Protein AF-A0A093Z9A2-F1 (afdb_monomer_lite)

Foldseek 3Di:
DDLKAFLALLLFFAQWKDKKKFKFFFQDPVLVVVLVVLLLQLQVVLCVLVVVLLWWWAFPPQDPQFNGGIITDHDVQSPDSVRQEAEAECAPPADASVVCLVLVNKLVRFACVRQDPGFGPDFRAFNPDIGRQKHWYFYDYHRITMIMIMGRCSFFPLLLVLLSLLSSLCVSAVHDDDPVLSCQQRDHNNCLAPADDPPDDFDDDVVFFAPFCSPPDTADPPHDFDLWFKTKWKQALVLLVVLQVQLCPPAPPPDPHNGFDSVLSVLLVVQLLLLVLLVVPDDQQDKEKEKEKDQLQLQAPNGRDSSHRHRRIAIFIQMDGSVCSNPPGSNVSSSSVVVSNNVSHSSNSNSSSVCSVPNRRCSRGHSCRPPDLSGYAYEYEPQLRPQQCRQSHPSGGGGSHMDDHDGRADRRYKYFHYQHPLRMTMIIHIHHPSSVVSSVVPPSSVVRIPDDDDDPDDDDDDDDDDDDDDDDDDDDDDDDDDDDDDDPDDSDDFWAFFAADDPDDDDDGDGADGADDDDADADPCVDPPDQQLVCCQAFQKGKAQADFPCPPPVNPPPDPLDPVCCVVTVVVVVVVVCCVRHVFDDKAFAEKEWEDFDDPPPPDDLPPVCVCDLDPDPDPPDDDPQPDDLVPQQDSDHYYDGYPSSDHFFAFWKFQADPLLVLCCQQWRHDVSVVVCVVLCVLVLLQVLCVPPPDGSNDPVSQVSCLAPQQPVHHHFKKFKKKKKFFPFFAPAQFKKWKFDDPFQAQKDKAKGWDWDFGHVVSVTIDTGIMIGIHGYDDPDDRDDHGCRTPIHMYGNHRRGRSIMMMGISAMSCPRNNHSGTGGITIGRHHPDPSNPGTHTTIMMIMMMTTD

Sequence (852 aa):
MGLEKSLGPLGQITPAYTVVTLGFPIKSESQQPAAISTLEKAAGEIIQSYPWLAGQVIVEGFGDGSSGTYKVVGYEPHESASRFVHVKDCKDSCPTYADLVKARAPSSMLDGEILSPAYGFVNSYPRDVVKPVCIMQANLVNGGLLLTISTFHGVMDANGNDQFIRQFASLCRGEKLSEEYVRWGNADAETIVPPLKPGEEPLDMESIRYPSQLGAEEPTWPPPPSTGTWRTFRFPRASISALKAEASKLCSPDSDIKYVSSNDAISTFIWLRTAAARSTHLPKDSKTMLNRAVNGRQRLETPIHEGYMGHAVMCALVQVSLEEALNESLSAMTIKVRRGLSQIDDHAMRSFFHILQNEKDKTTINYGATLKVETDIMVTSWVAQKLYHAAFGDALGKPDFVRRPKLPDALSLAYMMPLTRDGDVDLVISLSDQDFEALRKDAKWEECTASRQILPLRHRCGGGRRRRLAEALPHNASIQEIRQQTIPTDRYPPRYFITRIQSRQSSKKPRLQRPQQNVFNRPDISSPGYNPANLLKSHGFSVLNHKSALFDPSNAHLNIDDQHLLEETYYPEIRALLTKTTGAKHIFITHSFVRKSRPRGINAPNWPNTGRRAGSTNRAGADFRGTVNNNDHSTNTPKHIPAGAGVGPARLPHVDFTPLSARQCIRSWRRDIEHQARESGVIGAEDGICADLPFKATSAEANSVIAERYNRDGMGPRYAAYSVWRPLRTVERDPLCVAPRREDTGELVYYPYDLRVPGHPELGGDFLREVALLGVQGEDAEAETEVDAGKLKWHYVSKQTREEVLVVKFFDSAALGGGEEAEAPWHGSPDIGDVCGEEGRESVEVRVIAFW

pLDDT: mean 81.8, std 20.82, range [22.3, 98.75]

Radius of gyration: 32.14 Å; chains: 1; bounding box: 88×74×93 Å

Secondary structure (DSSP, 8-state):
--S-EE-TGGGGG--SEEEEEEEEE--SGGGHHHHHHHHHHHHHHHHHH-GGGGSEEEEEEEETTEEEEEEEE--GGGSSGGGSEEEEE-TTTS--HHHHHHHT--GGGSBHHHH-SS-BTTSPPPTTS--BSEEEEEEEETTEEEEEEEEETTT--HHHHHHHHHHHHHHHTTPPPPHHHHHHHT--TTSSSPPPPTTPPPPP-GGGB----TTSPPPPSSPPPPS-EEEEEEE-HHHHHHHHHHHTTT--TTSS-----HHHHHHHHHHHHHHHHHTTTS-TT-EEEEEEEEEGGGTSSSPPPTT--S--EEEEEEEEEHHHHHHS-HHHHHHHHHHHHHT-SHHHHHHHHHHHHH-S-GGGB-TTTT--TTT-EEEEE-TT--GGG---HHHH-S-SEEE--BPSP-TTEEEEPPPPTTS-EEEEEEE-HHHHHHHHT-HHHHHHSB----------------------------------------S-------EE--SS---------PPP--------TTSTT--HHHHHHHHSEEEEE---GGG-GGGTTS-TT-HHHIIIIIHHHHHHHHHHHH--SEEEEEEEEEEPPPPTT--S----GGGTTTT----TT-----SS-TTTTSSSSPEEE-TTSS-----S-EES--HHHHHHHHHHS-HHHHHHHHHTTHHHHHHHHTTTSSS-TTSSTHHHHHHHHTTTTSPPSPEEEEEEEEESS---BS--EEE---S--TTEEEEEEEEEE---GGGTS-EEEEEEEEEE--SS--TTSPP--TT---EE-TT--TTEEEEEEEEEGGGTTT-SSPPPPEEE-------TT-PBP-EEEEEEEEE-

Structure (mmCIF, N/CA/C/O backbone):
data_AF-A0A093Z9A2-F1
#
_entry.id   AF-A0A093Z9A2-F1
#
loop_
_atom_site.group_PDB
_atom_site.id
_atom_site.type_symbol
_atom_site.label_atom_id
_atom_site.label_alt_id
_atom_site.label_comp_id
_atom_site.label_asym_id
_atom_site.label_entity_id
_atom_site.label_seq_id
_atom_site.pdbx_PDB_ins_code
_atom_site.Cartn_x
_atom_site.Cartn_y
_atom_site.Cartn_z
_atom_site.occupancy
_atom_site.B_iso_or_equiv
_atom_site.auth_seq_id
_atom_site.auth_comp_id
_atom_site.auth_asym_id
_atom_site.auth_atom_id
_atom_site.pdbx_PDB_model_num
ATOM 1 N N . MET A 1 1 ? 12.447 29.644 0.575 1.00 55.38 1 MET A N 1
ATOM 2 C CA . MET A 1 1 ? 12.635 28.622 -0.480 1.00 55.38 1 MET A CA 1
ATOM 3 C C . MET A 1 1 ? 12.228 29.256 -1.801 1.00 55.38 1 MET A C 1
ATOM 5 O O . MET A 1 1 ? 11.253 29.995 -1.791 1.00 55.38 1 MET A O 1
ATOM 9 N N . GLY A 1 2 ? 13.018 29.085 -2.864 1.00 68.50 2 GLY A N 1
ATOM 10 C CA . GLY A 1 2 ? 12.797 29.739 -4.163 1.00 68.50 2 GLY A CA 1
ATOM 11 C C . GLY A 1 2 ? 12.002 28.877 -5.149 1.00 68.50 2 GLY A C 1
ATOM 12 O O . GLY A 1 2 ? 11.693 27.725 -4.852 1.00 68.50 2 GLY A O 1
ATOM 13 N N . LEU A 1 3 ? 11.686 29.445 -6.318 1.00 79.50 3 LEU A N 1
ATOM 14 C CA . LEU A 1 3 ? 11.057 28.742 -7.451 1.00 79.50 3 LEU A CA 1
ATOM 15 C C . LEU A 1 3 ? 11.992 27.700 -8.089 1.00 79.50 3 LEU A C 1
ATOM 17 O O . LEU A 1 3 ? 11.531 26.779 -8.756 1.00 79.50 3 LEU A O 1
ATOM 21 N N . GLU A 1 4 ? 13.298 27.843 -7.878 1.00 87.81 4 GLU A N 1
ATOM 22 C CA . GLU A 1 4 ? 14.313 26.958 -8.436 1.00 87.81 4 GLU A CA 1
ATOM 23 C C . GLU A 1 4 ? 14.450 25.662 -7.632 1.00 87.81 4 GLU A C 1
ATOM 25 O O . GLU A 1 4 ? 14.463 25.661 -6.397 1.00 87.81 4 GLU A O 1
ATOM 30 N N . LYS A 1 5 ? 14.586 24.543 -8.346 1.00 90.75 5 LYS A N 1
ATOM 31 C CA . LYS A 1 5 ? 14.817 23.219 -7.762 1.00 90.75 5 LYS A CA 1
ATOM 32 C C . LYS A 1 5 ? 15.617 22.352 -8.729 1.00 90.75 5 LYS A C 1
ATOM 34 O O . LYS A 1 5 ? 15.240 22.214 -9.894 1.00 90.75 5 LYS A O 1
ATOM 39 N N . SER A 1 6 ? 16.687 21.723 -8.238 1.00 92.06 6 SER A N 1
ATOM 40 C CA . SER A 1 6 ? 17.330 20.639 -8.984 1.00 92.06 6 SER A CA 1
ATOM 41 C C . SER A 1 6 ? 16.447 19.388 -8.978 1.00 92.06 6 SER A C 1
ATOM 43 O O . SER A 1 6 ? 15.842 19.040 -7.959 1.00 92.06 6 SER A O 1
ATOM 45 N N . LEU A 1 7 ? 16.404 18.693 -10.114 1.00 93.88 7 LEU A N 1
ATOM 46 C CA . LEU A 1 7 ? 15.791 17.370 -10.234 1.00 93.88 7 LEU A CA 1
ATOM 47 C C . LEU A 1 7 ? 16.694 16.263 -9.653 1.00 93.88 7 LEU A C 1
ATOM 49 O O . LEU A 1 7 ? 16.241 15.130 -9.483 1.00 93.88 7 LEU A O 1
ATOM 53 N N . GLY A 1 8 ? 17.955 16.586 -9.339 1.00 94.44 8 GLY A N 1
ATOM 54 C CA . GLY A 1 8 ? 18.980 15.628 -8.937 1.00 94.44 8 GLY A CA 1
ATOM 55 C C . GLY A 1 8 ? 19.321 14.638 -10.055 1.00 94.44 8 GLY A C 1
ATOM 56 O O . GLY A 1 8 ? 18.711 14.683 -11.128 1.00 94.44 8 GLY A O 1
ATOM 57 N N . PRO A 1 9 ? 20.256 13.706 -9.821 1.00 95.81 9 PRO A N 1
ATOM 58 C CA . PRO A 1 9 ? 20.705 12.746 -10.829 1.00 95.81 9 PRO A CA 1
ATOM 59 C C . PRO A 1 9 ? 19.580 11.844 -11.352 1.00 95.81 9 PRO A C 1
ATOM 61 O O . PRO A 1 9 ? 19.433 11.670 -12.561 1.00 95.81 9 PRO A O 1
ATOM 64 N N . LEU A 1 10 ? 18.725 11.324 -10.461 1.00 94.81 10 LEU A N 1
ATOM 65 C CA . LEU A 1 10 ? 17.648 10.384 -10.817 1.00 94.81 10 LEU A CA 1
ATOM 66 C C . LEU A 1 10 ? 16.547 11.006 -11.685 1.00 94.81 10 LEU A C 1
ATOM 68 O O . LEU A 1 10 ? 15.865 10.282 -12.412 1.00 94.81 10 LEU A O 1
ATOM 72 N N . GLY A 1 11 ? 16.360 12.326 -11.612 1.00 94.31 11 GLY A N 1
ATOM 73 C CA . GLY A 1 11 ? 15.342 13.043 -12.377 1.00 94.31 11 GLY A CA 1
ATOM 74 C C . GLY A 1 11 ? 15.755 13.409 -13.806 1.00 94.31 11 GLY A C 1
ATOM 75 O O . GLY A 1 11 ? 14.927 13.909 -14.565 1.00 94.31 11 GLY A O 1
ATOM 76 N N . GLN A 1 12 ? 17.004 13.143 -14.207 1.00 94.44 12 GLN A N 1
ATOM 77 C CA . GLN A 1 12 ? 17.558 13.613 -15.486 1.00 94.44 12 GLN A CA 1
ATOM 78 C C . GLN A 1 12 ? 17.152 12.785 -16.715 1.00 94.44 12 GLN A C 1
ATOM 80 O O . GLN A 1 12 ? 17.368 13.226 -17.840 1.00 94.44 12 GLN A O 1
ATOM 85 N N . ILE A 1 13 ? 16.574 11.593 -16.528 1.00 90.62 13 ILE A N 1
ATOM 86 C CA . ILE A 1 13 ? 16.347 10.623 -17.619 1.00 90.62 13 ILE A CA 1
ATOM 87 C C . ILE A 1 13 ? 14.865 10.376 -17.951 1.00 90.62 13 ILE A C 1
ATOM 89 O O . ILE A 1 13 ? 14.545 9.477 -18.723 1.00 90.62 13 ILE A O 1
ATOM 93 N N . THR A 1 14 ? 13.935 11.143 -17.365 1.00 86.56 14 THR A N 1
ATOM 94 C CA . THR A 1 14 ? 12.480 10.970 -17.587 1.00 86.56 14 THR A CA 1
ATOM 95 C C . THR A 1 14 ? 11.754 12.280 -17.939 1.00 86.56 14 THR A C 1
ATOM 97 O O . THR A 1 14 ? 10.933 12.774 -17.160 1.00 86.56 14 THR A O 1
ATOM 100 N N . PRO A 1 15 ? 12.001 12.861 -19.130 1.00 87.38 15 PRO A N 1
ATOM 101 C CA . PRO A 1 15 ? 11.392 14.124 -19.552 1.00 87.38 15 PRO A CA 1
ATOM 102 C C . PRO A 1 15 ? 9.946 13.953 -20.074 1.00 87.38 15 PRO A C 1
ATOM 104 O O . PRO A 1 15 ? 9.643 14.266 -21.227 1.00 87.38 15 PRO A O 1
ATOM 107 N N . ALA A 1 16 ? 9.047 13.437 -19.233 1.00 88.19 16 ALA A N 1
ATOM 108 C CA . ALA A 1 16 ? 7.641 13.161 -19.557 1.00 88.19 16 ALA A CA 1
ATOM 109 C C . ALA A 1 16 ? 6.702 13.566 -18.407 1.00 88.19 16 ALA A C 1
ATOM 111 O O . ALA A 1 16 ? 7.172 13.919 -17.334 1.00 88.19 16 ALA A O 1
ATOM 112 N N . TYR A 1 17 ? 5.378 13.478 -18.588 1.00 90.50 17 TYR A N 1
ATOM 113 C CA . TYR A 1 17 ? 4.403 13.711 -17.508 1.00 90.50 17 TYR A CA 1
ATOM 114 C C . TYR A 1 17 ? 3.806 12.420 -16.948 1.00 90.50 17 TYR A C 1
ATOM 116 O O . TYR A 1 17 ? 3.423 11.509 -17.684 1.00 90.50 17 TYR A O 1
ATOM 124 N N . THR A 1 18 ? 3.618 12.389 -15.633 1.00 91.56 18 THR A N 1
ATOM 125 C CA . THR A 1 18 ? 2.692 11.465 -14.969 1.00 91.56 18 THR A CA 1
ATOM 126 C C . THR A 1 18 ? 1.324 12.128 -14.887 1.00 91.56 18 THR A C 1
ATOM 128 O O . THR A 1 18 ? 1.226 13.231 -14.360 1.00 91.56 18 THR A O 1
ATOM 131 N N . VAL A 1 19 ? 0.275 11.461 -15.378 1.00 92.50 19 VAL A N 1
ATOM 132 C CA . VAL A 1 19 ? -1.096 12.002 -15.399 1.00 92.50 19 VAL A CA 1
ATOM 133 C C . VAL A 1 19 ? -2.048 11.071 -14.657 1.00 92.50 19 VAL A C 1
ATOM 135 O O . VAL A 1 19 ? -2.121 9.875 -14.955 1.00 92.50 19 VAL A O 1
ATOM 138 N N . VAL A 1 20 ? -2.817 11.626 -13.724 1.00 95.06 20 VAL A N 1
ATOM 139 C CA . VAL A 1 20 ? -3.855 10.914 -12.970 1.00 95.06 20 VAL A CA 1
ATOM 140 C C . VAL A 1 20 ? -5.137 11.738 -12.923 1.00 95.06 20 VAL A C 1
ATOM 142 O O . VAL A 1 20 ? -5.102 12.956 -12.841 1.00 95.06 20 VAL A O 1
ATOM 145 N N . THR A 1 21 ? -6.286 11.075 -13.004 1.00 97.00 21 THR A N 1
ATOM 146 C CA . THR A 1 21 ? -7.622 11.675 -12.942 1.00 97.00 21 THR A CA 1
ATOM 147 C C . THR A 1 21 ? -8.402 11.095 -11.768 1.00 97.00 21 THR A C 1
ATOM 149 O O . THR A 1 21 ? -8.516 9.873 -11.626 1.00 97.00 21 THR A O 1
ATOM 152 N N . LEU A 1 22 ? -8.944 11.981 -10.935 1.00 98.31 22 LEU A N 1
ATOM 153 C CA . LEU A 1 22 ? -9.763 11.685 -9.767 1.00 98.31 22 LEU A CA 1
ATOM 154 C C . LEU A 1 22 ? -11.196 12.158 -10.031 1.00 98.31 22 LEU A C 1
ATOM 156 O O . LEU A 1 22 ? -11.410 13.318 -10.374 1.00 98.31 22 LEU A O 1
ATOM 160 N N . GLY A 1 23 ? -12.178 11.268 -9.887 1.00 98.19 23 GLY A N 1
ATOM 161 C CA . GLY A 1 23 ? -13.584 11.596 -10.137 1.00 98.19 23 GLY A CA 1
ATOM 162 C C . GLY A 1 23 ? -14.372 11.862 -8.858 1.00 98.19 23 GLY A C 1
ATOM 163 O O . GLY A 1 23 ? -14.408 10.998 -7.981 1.00 98.19 23 GLY A O 1
ATOM 164 N N . PHE A 1 24 ? -15.104 12.977 -8.805 1.00 98.19 24 PHE A N 1
ATOM 165 C CA . PHE A 1 24 ? -15.947 13.380 -7.673 1.00 98.19 24 PHE A CA 1
ATOM 166 C C . PHE A 1 24 ? -17.394 13.679 -8.104 1.00 98.19 24 PHE A C 1
ATOM 168 O O . PHE A 1 24 ? -17.594 14.353 -9.119 1.00 98.19 24 PHE A O 1
ATOM 175 N N . PRO A 1 25 ? -18.411 13.221 -7.352 1.00 97.00 25 PRO A N 1
ATOM 176 C CA . PRO A 1 25 ? -19.799 13.549 -7.648 1.00 97.00 25 PRO A CA 1
ATOM 177 C C . PRO A 1 25 ? -20.109 14.999 -7.258 1.00 97.00 25 PRO A C 1
ATOM 179 O O . PRO A 1 25 ? -19.740 15.454 -6.175 1.00 97.00 25 PRO A O 1
ATOM 182 N N . ILE A 1 26 ? -20.867 15.699 -8.102 1.00 94.81 26 ILE A N 1
ATOM 183 C CA . ILE A 1 26 ? -21.417 17.028 -7.809 1.00 94.81 26 ILE A CA 1
ATOM 184 C C . ILE A 1 26 ? -22.936 16.877 -7.757 1.00 94.81 26 ILE A C 1
ATOM 186 O O . ILE A 1 26 ? -23.585 16.642 -8.774 1.00 94.81 26 ILE A O 1
ATOM 190 N N . LYS A 1 27 ? -23.500 16.937 -6.545 1.00 86.12 27 LYS A N 1
ATOM 191 C CA . LYS A 1 27 ? -24.908 16.599 -6.277 1.00 86.12 27 LYS A CA 1
ATOM 192 C C . LYS A 1 27 ? -25.874 17.712 -6.678 1.00 86.12 27 LYS A C 1
ATOM 194 O O . LYS A 1 27 ? -27.034 17.431 -6.959 1.00 86.12 27 LYS A O 1
ATOM 199 N N . SER A 1 28 ? -25.409 18.957 -6.689 1.00 85.25 28 SER A N 1
ATOM 200 C CA . SER A 1 28 ? -26.170 20.126 -7.130 1.00 85.25 28 SER A CA 1
ATOM 201 C C . SER A 1 28 ? -25.252 21.124 -7.827 1.00 85.25 28 SER A C 1
ATOM 203 O O . SER A 1 28 ? -24.078 21.242 -7.479 1.00 85.25 28 SER A O 1
ATOM 205 N N . GLU A 1 29 ? -25.784 21.902 -8.770 1.00 81.00 29 GLU A N 1
ATOM 206 C CA . GLU A 1 29 ? -25.005 22.963 -9.429 1.00 81.00 29 GLU A CA 1
ATOM 207 C C . GLU A 1 29 ? -24.499 24.016 -8.429 1.00 81.00 29 GLU A C 1
ATOM 209 O O . GLU A 1 29 ? -23.416 24.568 -8.599 1.00 81.00 29 GLU A O 1
ATOM 214 N N . SER A 1 30 ? -25.215 24.218 -7.317 1.00 85.19 30 SER A N 1
ATOM 215 C CA . SER A 1 30 ? -24.793 25.099 -6.222 1.00 85.19 30 SER A CA 1
ATOM 216 C C . SER A 1 30 ? -23.553 24.617 -5.453 1.00 85.19 30 SER A C 1
ATOM 218 O O . SER A 1 30 ? -22.913 25.424 -4.785 1.00 85.19 30 SER A O 1
ATOM 220 N N . GLN A 1 31 ? -23.186 23.332 -5.539 1.00 90.94 31 GLN A N 1
ATOM 221 C CA . GLN A 1 31 ? -21.983 22.771 -4.905 1.00 90.94 31 GLN A CA 1
ATOM 222 C C . GLN A 1 31 ? -20.712 23.071 -5.718 1.00 90.94 31 GLN A C 1
ATOM 224 O O . GLN A 1 31 ? -19.615 23.133 -5.160 1.00 90.94 31 GLN A O 1
ATOM 229 N N . GLN A 1 32 ? -20.847 23.272 -7.032 1.00 92.62 32 GLN A N 1
ATOM 230 C CA . GLN A 1 32 ? -19.718 23.425 -7.949 1.00 92.62 32 GLN A CA 1
ATOM 231 C C . GLN A 1 32 ? -18.801 24.617 -7.600 1.00 92.62 32 GLN A C 1
ATOM 233 O O . GLN A 1 32 ? -17.587 24.404 -7.547 1.00 92.62 32 GLN A O 1
ATOM 238 N N . PRO A 1 33 ? -19.307 25.835 -7.299 1.00 93.81 33 PRO A N 1
ATOM 239 C CA . PRO A 1 33 ? -18.442 26.954 -6.919 1.00 93.81 33 PRO A CA 1
ATOM 240 C C . PRO A 1 33 ? -17.624 26.676 -5.652 1.00 93.81 33 PRO A C 1
ATOM 242 O O . PRO A 1 33 ? -16.447 27.022 -5.589 1.00 93.81 33 PRO A O 1
ATOM 245 N N . ALA A 1 34 ? -18.213 25.995 -4.662 1.00 94.31 34 ALA A N 1
ATOM 246 C CA . ALA A 1 34 ? -17.521 25.632 -3.425 1.00 94.31 34 ALA A CA 1
ATOM 247 C C . ALA A 1 34 ? -16.408 24.600 -3.668 1.00 94.31 34 ALA A C 1
ATOM 249 O O . ALA A 1 34 ? -15.329 24.703 -3.085 1.00 94.31 34 ALA A O 1
ATOM 250 N N . ALA A 1 35 ? -16.645 23.627 -4.554 1.00 95.06 35 ALA A N 1
ATOM 251 C CA . ALA A 1 35 ? -15.641 22.642 -4.946 1.00 95.06 35 ALA A CA 1
ATOM 252 C C . ALA A 1 35 ? -14.444 23.297 -5.654 1.00 95.06 35 ALA A C 1
ATOM 254 O O . ALA A 1 35 ? -13.302 23.036 -5.284 1.00 95.06 35 ALA A O 1
ATOM 255 N N . ILE A 1 36 ? -14.699 24.187 -6.619 1.00 94.31 36 ILE A N 1
ATOM 256 C CA . ILE A 1 36 ? -13.648 24.932 -7.331 1.00 94.31 36 ILE A CA 1
ATOM 257 C C . ILE A 1 36 ? -12.858 25.807 -6.352 1.00 94.31 36 ILE A C 1
ATOM 259 O O . ILE A 1 36 ? -11.638 25.693 -6.284 1.00 94.31 36 ILE A O 1
ATOM 263 N N . SER A 1 37 ? -13.551 26.590 -5.521 1.00 93.75 37 SER A N 1
ATOM 264 C CA . SER A 1 37 ? -12.912 27.463 -4.529 1.00 93.75 37 SER A CA 1
ATOM 265 C C . SER A 1 37 ? -12.047 26.683 -3.531 1.00 93.75 37 SER A C 1
ATOM 267 O O . SER A 1 37 ? -10.970 27.142 -3.152 1.00 93.75 37 SER A O 1
ATOM 269 N N . THR A 1 38 ? -12.470 25.474 -3.144 1.00 95.38 38 THR A N 1
ATOM 270 C CA . THR A 1 38 ? -11.678 24.581 -2.283 1.00 95.38 38 THR A CA 1
ATOM 271 C C . THR A 1 38 ? -10.354 24.193 -2.947 1.00 95.38 38 THR A C 1
ATOM 273 O O . THR A 1 38 ? -9.304 24.263 -2.307 1.00 95.38 38 THR A O 1
ATOM 276 N N . LEU A 1 39 ? -10.390 23.818 -4.230 1.00 95.44 39 LEU A N 1
ATOM 277 C CA . LEU A 1 39 ? -9.199 23.443 -4.997 1.00 95.44 39 LEU A CA 1
ATOM 278 C C . LEU A 1 39 ? -8.260 24.637 -5.209 1.00 95.44 39 LEU A C 1
ATOM 280 O O . LEU A 1 39 ? -7.057 24.504 -5.007 1.00 95.44 39 LEU A O 1
ATOM 284 N N . GLU A 1 40 ? -8.798 25.802 -5.576 1.00 93.31 40 GLU A N 1
ATOM 285 C CA . GLU A 1 40 ? -8.027 27.035 -5.796 1.00 93.31 40 GLU A CA 1
ATOM 286 C C . GLU A 1 40 ? -7.357 27.537 -4.510 1.00 93.31 40 GLU A C 1
ATOM 288 O O . GLU A 1 40 ? -6.192 27.939 -4.519 1.00 93.31 40 GLU A O 1
ATOM 293 N N . LYS A 1 41 ? -8.056 27.464 -3.371 1.00 93.00 41 LYS A N 1
ATOM 294 C CA . LYS A 1 41 ? -7.477 27.820 -2.073 1.00 93.00 41 LYS A CA 1
ATOM 295 C C . LYS A 1 41 ? -6.321 26.886 -1.706 1.00 93.00 41 LYS A C 1
ATOM 297 O O . LYS A 1 41 ? -5.230 27.357 -1.389 1.00 93.00 41 LYS A O 1
ATOM 302 N N . ALA A 1 42 ? -6.540 25.573 -1.790 1.00 95.12 42 ALA A N 1
ATOM 303 C CA . ALA A 1 42 ? -5.503 24.580 -1.509 1.00 95.12 42 ALA A CA 1
ATOM 304 C C . ALA A 1 42 ? -4.299 24.718 -2.456 1.00 95.12 42 ALA A C 1
ATOM 306 O O . ALA A 1 42 ? -3.157 24.510 -2.050 1.00 95.12 42 ALA A O 1
ATOM 307 N N . ALA A 1 43 ? -4.547 25.111 -3.706 1.00 92.31 43 ALA A N 1
ATOM 308 C CA . ALA A 1 43 ? -3.526 25.426 -4.698 1.00 92.31 43 ALA A CA 1
ATOM 309 C C . ALA A 1 43 ? -2.645 26.607 -4.270 1.00 92.31 43 ALA A C 1
ATOM 311 O O . ALA A 1 43 ? -1.419 26.510 -4.322 1.00 92.31 43 ALA A O 1
ATOM 312 N N . GLY A 1 44 ? -3.249 27.693 -3.785 1.00 90.81 44 GLY A N 1
ATOM 313 C CA . GLY A 1 44 ? -2.498 28.825 -3.242 1.00 90.81 44 GLY A CA 1
ATOM 314 C C . GLY A 1 44 ? -1.622 28.431 -2.048 1.00 90.81 44 GLY A C 1
ATOM 315 O O . GLY A 1 44 ? -0.456 28.814 -1.979 1.00 90.81 44 GLY A O 1
ATOM 316 N N . GLU A 1 45 ? -2.154 27.623 -1.131 1.00 93.56 45 GLU A N 1
ATOM 317 C CA . GLU A 1 45 ? -1.438 27.184 0.074 1.00 93.56 45 GLU A CA 1
ATOM 318 C C . GLU A 1 45 ? -0.304 26.187 -0.235 1.00 93.56 45 GLU A C 1
ATOM 320 O O . GLU A 1 45 ? 0.774 26.252 0.370 1.00 93.56 45 GLU A O 1
ATOM 325 N N . ILE A 1 46 ? -0.495 25.281 -1.203 1.00 94.00 46 ILE A N 1
ATOM 326 C CA . ILE A 1 46 ? 0.526 24.275 -1.519 1.00 94.00 46 ILE A CA 1
ATOM 327 C C . ILE A 1 46 ? 1.743 24.885 -2.212 1.00 94.00 46 ILE A C 1
ATOM 329 O O . ILE A 1 46 ? 2.864 24.478 -1.919 1.00 94.00 46 ILE A O 1
ATOM 333 N N . ILE A 1 47 ? 1.555 25.896 -3.066 1.00 91.50 47 ILE A N 1
ATOM 334 C CA . ILE A 1 47 ? 2.667 26.599 -3.725 1.00 91.50 47 ILE A CA 1
ATOM 335 C C . ILE A 1 47 ? 3.462 27.426 -2.712 1.00 91.50 47 ILE A C 1
ATOM 337 O O . ILE A 1 47 ? 4.677 27.522 -2.829 1.00 91.50 47 ILE A O 1
ATOM 341 N N . GLN A 1 48 ? 2.829 27.966 -1.667 1.00 90.69 48 GLN A N 1
ATOM 342 C CA . GLN A 1 48 ? 3.574 28.629 -0.587 1.00 90.69 48 GLN A CA 1
ATOM 343 C C . GLN A 1 48 ? 4.511 27.653 0.139 1.00 90.69 48 GLN A C 1
ATOM 345 O O . GLN A 1 48 ? 5.623 28.018 0.520 1.00 90.69 48 GLN A O 1
ATOM 350 N N . SER A 1 49 ? 4.076 26.400 0.300 1.00 94.19 49 SER A N 1
ATOM 351 C CA . SER A 1 49 ? 4.871 25.343 0.940 1.00 94.19 49 SER A CA 1
ATOM 352 C C . SER A 1 49 ? 5.929 24.747 0.002 1.00 94.19 49 SER A C 1
ATOM 354 O O . SER A 1 49 ? 7.003 24.340 0.451 1.00 94.19 49 SER A O 1
ATOM 356 N N . TYR A 1 50 ? 5.639 24.715 -1.300 1.00 94.38 50 TYR A N 1
ATOM 357 C CA . TYR A 1 50 ? 6.478 24.137 -2.350 1.00 94.38 50 TYR A CA 1
ATOM 358 C C . TYR A 1 50 ? 6.517 25.055 -3.588 1.00 94.38 50 TYR A C 1
ATOM 360 O O . TYR A 1 50 ? 5.883 24.745 -4.601 1.00 94.38 50 TYR A O 1
ATOM 368 N N . PRO A 1 51 ? 7.259 26.180 -3.552 1.00 92.12 51 PRO A N 1
ATOM 369 C CA . PRO A 1 51 ? 7.217 27.177 -4.630 1.00 92.12 51 PRO A CA 1
ATOM 370 C C . PRO A 1 51 ? 7.602 26.622 -6.005 1.00 92.12 51 PRO A C 1
ATOM 372 O O . PRO A 1 51 ? 7.024 27.005 -7.017 1.00 92.12 51 PRO A O 1
ATOM 375 N N . TRP A 1 52 ? 8.512 25.647 -6.043 1.00 93.62 52 TRP A N 1
ATOM 376 C CA . TRP A 1 52 ? 8.946 24.963 -7.264 1.00 93.62 52 TRP A CA 1
ATOM 377 C C . TRP A 1 52 ? 7.813 24.252 -8.028 1.00 93.62 52 TRP A C 1
ATOM 379 O O . TRP A 1 52 ? 7.970 23.987 -9.217 1.00 93.62 52 TRP A O 1
ATOM 389 N N . LEU A 1 53 ? 6.658 23.972 -7.407 1.00 93.44 53 LEU A N 1
ATOM 390 C CA . LEU A 1 53 ? 5.488 23.433 -8.118 1.00 93.44 53 LEU A CA 1
ATOM 391 C C . LEU A 1 53 ? 4.934 24.401 -9.171 1.00 93.44 53 LEU A C 1
ATOM 393 O O . LEU A 1 53 ? 4.358 23.955 -10.163 1.00 93.44 53 LEU A O 1
ATOM 397 N N . ALA A 1 54 ? 5.103 25.707 -8.955 1.00 91.56 54 ALA A N 1
ATOM 398 C CA . ALA A 1 54 ? 4.686 26.746 -9.888 1.00 91.56 54 ALA A CA 1
ATOM 399 C C . ALA A 1 54 ? 5.713 26.992 -11.005 1.00 91.56 54 ALA A C 1
ATOM 401 O O . ALA A 1 54 ? 5.428 27.757 -11.914 1.00 91.56 54 ALA A O 1
ATOM 402 N N . GLY A 1 55 ? 6.887 26.356 -10.967 1.00 92.69 55 GLY A N 1
ATOM 403 C CA . GLY A 1 55 ? 7.923 26.535 -11.982 1.00 92.69 55 GLY A CA 1
ATOM 404 C C . GLY A 1 55 ? 7.687 25.746 -13.273 1.00 92.69 55 GLY A C 1
ATOM 405 O O . GLY A 1 55 ? 6.690 25.037 -13.445 1.00 92.69 55 GLY A O 1
ATOM 406 N N . GLN A 1 56 ? 8.667 25.825 -14.169 1.00 93.44 56 GLN A N 1
ATOM 407 C CA . GLN A 1 56 ? 8.782 24.996 -15.371 1.00 93.44 56 GLN A CA 1
ATOM 408 C C . GLN A 1 56 ? 10.138 24.299 -15.417 1.00 93.44 56 GLN A C 1
ATOM 410 O O . GLN A 1 56 ? 11.121 24.794 -14.869 1.00 93.44 56 GLN A O 1
ATOM 415 N N . VAL A 1 57 ? 10.195 23.160 -16.095 1.00 94.69 57 VAL A N 1
ATOM 416 C CA . VAL A 1 57 ? 11.425 22.413 -16.333 1.00 94.69 57 VAL A CA 1
ATOM 417 C C . VAL A 1 57 ? 12.068 22.885 -17.632 1.00 94.69 57 VAL A C 1
ATOM 419 O O . VAL A 1 57 ? 11.451 22.818 -18.693 1.00 94.69 57 VAL A O 1
ATOM 422 N N . ILE A 1 58 ? 13.329 23.300 -17.551 1.00 93.94 58 ILE A N 1
ATOM 423 C CA . ILE A 1 58 ? 14.183 23.594 -18.708 1.00 93.94 58 ILE A CA 1
ATOM 424 C C . ILE A 1 58 ? 15.391 22.662 -18.711 1.00 93.94 58 ILE A C 1
ATOM 426 O O . ILE A 1 58 ? 15.704 22.052 -17.688 1.00 93.94 58 ILE A O 1
ATOM 430 N N . VAL A 1 59 ? 16.079 22.574 -19.847 1.00 93.31 59 VAL A N 1
ATOM 431 C CA . VAL A 1 59 ? 17.384 21.915 -19.963 1.00 93.31 59 VAL A CA 1
ATOM 432 C C . VAL A 1 59 ? 18.444 22.951 -20.320 1.00 93.31 59 VAL A C 1
ATOM 434 O O . VAL A 1 59 ? 18.266 23.728 -21.255 1.00 93.31 59 VAL A O 1
ATOM 437 N N . GLU A 1 60 ? 19.547 22.964 -19.578 1.00 92.94 60 GLU A N 1
ATOM 438 C CA . GLU A 1 60 ? 20.700 23.827 -19.849 1.00 92.94 60 GLU A CA 1
ATOM 439 C C . GLU A 1 60 ? 21.929 22.996 -20.210 1.00 92.94 60 GLU A C 1
ATOM 441 O O . GLU A 1 60 ? 22.137 21.916 -19.659 1.00 92.94 60 GLU A O 1
ATOM 446 N N . GLY A 1 61 ? 22.765 23.503 -21.120 1.00 91.81 61 GLY A N 1
ATOM 447 C CA . GLY A 1 61 ? 24.021 22.842 -21.494 1.00 91.81 61 GLY A CA 1
ATOM 448 C C . GLY A 1 61 ? 23.845 21.551 -22.304 1.00 91.81 61 GLY A C 1
ATOM 449 O O . GLY A 1 61 ? 24.682 20.652 -22.203 1.00 91.81 61 GLY A O 1
ATOM 450 N N . PHE A 1 62 ? 22.750 21.439 -23.065 1.00 91.06 62 PHE A N 1
ATOM 451 C CA . PHE A 1 62 ? 22.566 20.375 -24.054 1.00 91.06 62 PHE A CA 1
ATOM 452 C C . PHE A 1 62 ? 23.422 20.668 -25.296 1.00 91.06 62 PHE A C 1
ATOM 454 O O . PHE A 1 62 ? 23.334 21.764 -25.849 1.00 91.06 62 PHE A O 1
ATOM 461 N N . GLY A 1 63 ? 24.216 19.695 -25.743 1.00 86.31 63 GLY A N 1
ATOM 462 C CA . GLY A 1 63 ? 25.180 19.850 -26.841 1.00 86.31 63 GLY A CA 1
ATOM 463 C C . GLY A 1 63 ? 26.601 19.473 -26.416 1.00 86.31 63 GLY A C 1
ATOM 464 O O . GLY A 1 63 ? 26.823 19.096 -25.270 1.00 86.31 63 GLY A O 1
ATOM 465 N N . ASP A 1 64 ? 27.564 19.522 -27.339 1.00 86.69 64 ASP A N 1
ATOM 466 C CA . ASP A 1 64 ? 28.998 19.285 -27.076 1.00 86.69 64 ASP A CA 1
ATOM 467 C C . ASP A 1 64 ? 29.312 18.019 -26.244 1.00 86.69 64 ASP A C 1
ATOM 469 O O . ASP A 1 64 ? 30.134 18.028 -25.326 1.00 86.69 64 ASP A O 1
ATOM 473 N N . GLY A 1 65 ? 28.638 16.902 -26.549 1.00 91.06 65 GLY A N 1
ATOM 474 C CA . GLY A 1 65 ? 28.825 15.630 -25.834 1.00 91.06 65 GLY A CA 1
ATOM 475 C C . GLY A 1 65 ? 28.129 15.551 -24.465 1.00 91.06 65 GLY A C 1
ATOM 476 O O . GLY A 1 65 ? 28.435 14.659 -23.675 1.00 91.06 65 GLY A O 1
ATOM 477 N N . SER A 1 66 ? 27.213 16.475 -24.169 1.00 94.19 66 SER A N 1
ATOM 478 C CA . SER A 1 66 ? 26.452 16.560 -22.920 1.00 94.19 66 SER A CA 1
ATOM 479 C C . SER A 1 66 ? 24.947 16.538 -23.182 1.00 94.19 66 SER A C 1
ATOM 481 O O . SER A 1 66 ? 24.435 17.266 -24.035 1.00 94.19 66 SER A O 1
ATOM 483 N N . SER A 1 67 ? 24.212 15.761 -22.383 1.00 93.00 67 SER A N 1
ATOM 484 C CA . SER A 1 67 ? 22.740 15.757 -22.383 1.00 93.00 67 SER A CA 1
ATOM 485 C C . SER A 1 67 ? 22.136 16.974 -21.674 1.00 93.00 67 SER A C 1
ATOM 487 O O . SER A 1 67 ? 20.918 17.060 -21.527 1.00 93.00 67 SER A O 1
ATOM 489 N N . GLY A 1 68 ? 22.982 17.880 -21.182 1.00 94.00 68 GLY A N 1
ATOM 490 C CA . GLY A 1 68 ? 22.590 18.984 -20.323 1.00 94.00 68 GLY A CA 1
ATOM 491 C C . GLY A 1 68 ? 22.069 18.531 -18.961 1.00 94.00 68 GLY A C 1
ATOM 492 O O . GLY A 1 68 ? 22.125 17.350 -18.597 1.00 94.00 68 GLY A O 1
ATOM 493 N N . THR A 1 69 ? 21.551 19.505 -18.220 1.00 94.44 69 THR A N 1
ATOM 494 C CA . THR A 1 69 ? 20.958 19.318 -16.896 1.00 94.44 69 THR A CA 1
ATOM 495 C C . THR A 1 69 ? 19.559 19.914 -16.878 1.00 94.44 69 THR A C 1
ATOM 497 O O . THR A 1 69 ? 19.373 21.112 -17.106 1.00 94.44 69 THR A O 1
ATOM 500 N N . TYR A 1 70 ? 18.568 19.072 -16.596 1.00 94.56 70 TYR A N 1
ATOM 501 C CA . TYR A 1 70 ? 17.206 19.495 -16.323 1.00 94.56 70 TYR A CA 1
ATOM 502 C C . TYR A 1 70 ? 17.106 20.117 -14.931 1.00 94.56 70 TYR A C 1
ATOM 504 O O . TYR A 1 70 ? 17.534 19.520 -13.936 1.00 94.56 70 TYR A O 1
ATOM 512 N N . LYS A 1 71 ? 16.477 21.291 -14.857 1.00 95.00 71 LYS A N 1
ATOM 513 C CA . LYS A 1 71 ? 16.211 22.015 -13.608 1.00 95.00 71 LYS A CA 1
ATOM 514 C C . LYS A 1 71 ? 14.881 22.760 -13.672 1.00 95.00 71 LYS A C 1
ATOM 516 O O . LYS A 1 71 ? 14.383 23.058 -14.758 1.00 95.00 71 LYS A O 1
ATOM 521 N N . VAL A 1 72 ? 14.318 23.066 -12.507 1.00 95.62 72 VAL A N 1
ATOM 522 C CA . VAL A 1 72 ? 13.136 23.925 -12.391 1.00 95.62 72 VAL A CA 1
ATOM 523 C C . VAL A 1 72 ? 13.567 25.389 -12.334 1.00 95.62 72 VAL A C 1
ATOM 525 O O . VAL A 1 72 ? 14.459 25.732 -11.559 1.00 95.62 72 VAL A O 1
ATOM 528 N N . VAL A 1 73 ? 12.905 26.236 -13.120 1.00 93.56 73 VAL A N 1
ATOM 529 C CA . VAL A 1 73 ? 13.029 27.703 -13.109 1.00 93.56 73 VAL A CA 1
ATOM 530 C C . VAL A 1 73 ? 11.655 28.363 -12.963 1.00 93.56 73 VAL A C 1
ATOM 532 O O . VAL A 1 73 ? 10.623 27.691 -13.045 1.00 93.56 73 VAL A O 1
ATOM 535 N N . GLY A 1 74 ? 11.635 29.683 -12.754 1.00 90.31 74 GLY A N 1
ATOM 536 C CA . GLY A 1 74 ? 10.401 30.472 -12.710 1.00 90.31 74 GLY A CA 1
ATOM 537 C C . GLY A 1 74 ? 9.543 30.330 -13.975 1.00 90.31 74 GLY A C 1
ATOM 538 O O . GLY A 1 74 ? 10.046 30.074 -15.075 1.00 90.31 74 GLY A O 1
ATOM 539 N N . TYR A 1 75 ? 8.227 30.465 -13.805 1.00 88.44 75 TYR A N 1
ATOM 540 C CA . TYR A 1 75 ? 7.251 30.304 -14.878 1.00 88.44 75 TYR A CA 1
ATOM 541 C C . TYR A 1 75 ? 6.065 31.259 -14.693 1.00 88.44 75 TYR A C 1
ATOM 543 O O . TYR A 1 75 ? 5.083 30.944 -14.021 1.00 88.44 75 TYR A O 1
ATOM 551 N N . GLU A 1 76 ? 6.161 32.411 -15.357 1.00 78.44 76 GLU A N 1
ATOM 552 C CA . GLU A 1 76 ? 5.204 33.530 -15.332 1.00 78.44 76 GLU A CA 1
ATOM 553 C C . GLU A 1 76 ? 3.716 33.126 -15.416 1.00 78.44 76 GLU A C 1
ATOM 555 O O . GLU A 1 76 ? 2.906 33.627 -14.632 1.00 78.44 76 GLU A O 1
ATOM 560 N N . PRO A 1 77 ? 3.286 32.183 -16.284 1.00 76.00 77 PRO A N 1
ATOM 561 C CA . PRO A 1 77 ? 1.880 31.784 -16.350 1.00 76.00 77 PRO A CA 1
ATOM 562 C C . PRO A 1 77 ? 1.308 31.193 -15.051 1.00 76.00 77 PRO A C 1
ATOM 564 O O . PRO A 1 77 ? 0.086 31.196 -14.896 1.00 76.00 77 PRO A O 1
ATOM 567 N N . HIS A 1 78 ? 2.150 30.722 -14.125 1.00 71.44 78 HIS A N 1
ATOM 568 C CA . HIS A 1 78 ? 1.759 30.204 -12.808 1.00 71.44 78 HIS A CA 1
ATOM 569 C C . HIS A 1 78 ? 2.009 31.183 -11.646 1.00 71.44 78 HIS A C 1
ATOM 571 O O . HIS A 1 78 ? 1.741 30.834 -10.498 1.00 71.44 78 HIS A O 1
ATOM 577 N N . GLU A 1 79 ? 2.460 32.415 -11.901 1.00 62.50 79 GLU A N 1
ATOM 578 C CA . GLU A 1 79 ? 2.779 33.384 -10.837 1.00 62.50 79 GLU A CA 1
ATOM 579 C C . GLU A 1 79 ? 1.544 33.998 -10.150 1.00 62.50 79 GLU A C 1
ATOM 581 O O . GLU A 1 79 ? 1.655 34.665 -9.122 1.00 62.50 79 GLU A O 1
ATOM 586 N N . SE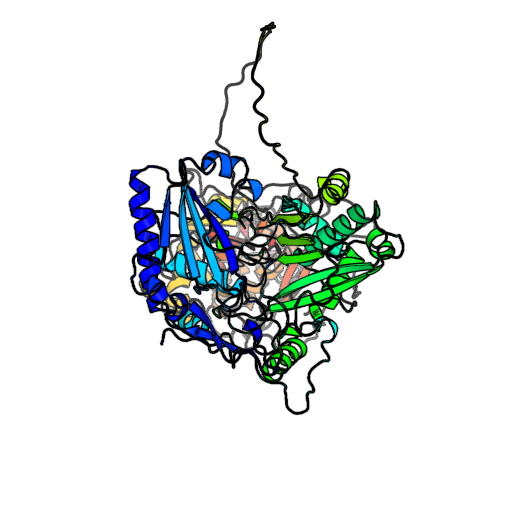R A 1 80 ? 0.337 33.721 -10.655 1.00 57.06 80 SER A N 1
ATOM 587 C CA . SER A 1 80 ? -0.930 34.102 -10.017 1.00 57.06 80 SER A CA 1
ATOM 588 C C . SER A 1 80 ? -1.688 32.890 -9.459 1.00 57.06 80 SER A C 1
ATOM 590 O O . SER A 1 80 ? -1.868 31.898 -10.168 1.00 57.06 80 SER A O 1
ATOM 592 N N . ALA A 1 81 ? -2.249 33.011 -8.248 1.00 51.56 81 ALA A N 1
ATOM 593 C CA . ALA A 1 81 ? -3.014 31.948 -7.576 1.00 51.56 81 ALA A CA 1
ATOM 594 C C . ALA A 1 81 ? -4.216 31.403 -8.386 1.00 51.56 81 ALA A C 1
ATOM 596 O O . ALA A 1 81 ? -4.586 30.244 -8.226 1.00 51.56 81 ALA A O 1
ATOM 597 N N . SER A 1 82 ? -4.801 32.202 -9.286 1.00 53.69 82 SER A N 1
ATOM 598 C CA . SER A 1 82 ? -5.970 31.831 -10.101 1.00 53.69 82 SER A CA 1
ATOM 599 C C . SER A 1 82 ? -5.663 30.954 -11.325 1.00 53.69 82 SER A C 1
ATOM 601 O O . SER A 1 82 ? -6.591 30.548 -12.019 1.00 53.69 82 SER A O 1
ATOM 603 N N . ARG A 1 83 ? -4.388 30.656 -11.628 1.00 63.75 83 ARG A N 1
ATOM 604 C CA . ARG A 1 83 ? -3.984 29.910 -12.843 1.00 63.75 83 ARG A CA 1
ATOM 605 C C . ARG A 1 83 ? -3.442 28.503 -12.594 1.00 63.75 83 ARG A C 1
ATOM 607 O O . ARG A 1 83 ? -3.103 27.821 -13.550 1.00 63.75 83 ARG A O 1
ATOM 614 N N . PHE A 1 84 ? -3.381 28.052 -11.343 1.00 73.12 84 PHE A N 1
ATOM 615 C CA . PHE A 1 84 ? -2.828 26.735 -11.000 1.00 73.12 84 PHE A CA 1
ATOM 616 C C . PHE A 1 84 ? -3.842 25.584 -11.128 1.00 73.12 84 PHE A C 1
ATOM 618 O O . PHE A 1 84 ? -3.456 24.425 -11.273 1.00 73.12 84 PHE A O 1
ATOM 625 N N . VAL A 1 85 ? -5.143 25.901 -11.086 1.00 87.12 85 VAL A N 1
ATOM 626 C CA . VAL A 1 85 ? -6.251 24.967 -11.334 1.00 87.12 85 VAL A CA 1
ATOM 627 C C . VAL A 1 85 ? -7.063 25.494 -12.513 1.00 87.12 85 VAL A C 1
ATOM 629 O O . VAL A 1 85 ? -7.807 26.461 -12.386 1.00 87.12 85 VAL A O 1
ATOM 632 N N . HIS A 1 86 ? -6.942 24.858 -13.673 1.00 88.94 86 HIS A N 1
ATOM 633 C CA . HIS A 1 86 ? -7.707 25.221 -14.861 1.00 88.94 86 HIS A CA 1
ATOM 634 C C . HIS A 1 86 ? -9.101 24.601 -14.805 1.00 88.94 86 HIS A C 1
ATOM 636 O O . HIS A 1 86 ? -9.245 23.381 -14.838 1.00 88.94 86 HIS A O 1
ATOM 642 N N . VAL A 1 87 ? -10.145 25.421 -14.746 1.00 91.75 87 VAL A N 1
ATOM 643 C CA . VAL A 1 87 ? -11.525 24.929 -14.828 1.00 91.75 87 VAL A CA 1
ATOM 644 C C . VAL A 1 87 ? -11.938 24.832 -16.294 1.00 91.75 87 VAL A C 1
ATOM 646 O O . VAL A 1 87 ? -11.849 25.813 -17.030 1.00 91.75 87 VAL A O 1
ATOM 649 N N . LYS A 1 88 ? -12.409 23.658 -16.720 1.00 93.81 88 LYS A N 1
ATOM 650 C CA . LYS A 1 88 ? -12.875 23.410 -18.090 1.00 93.81 88 LYS A CA 1
ATOM 651 C C . LYS A 1 88 ? -14.280 22.825 -18.072 1.00 93.81 88 LYS A C 1
ATOM 653 O O . LYS A 1 88 ? -14.508 21.799 -17.431 1.00 93.81 88 LYS A O 1
ATOM 658 N N . ASP A 1 89 ? -15.212 23.439 -18.796 1.00 94.88 89 ASP A N 1
ATOM 659 C CA . ASP A 1 89 ? -16.525 22.835 -19.029 1.00 94.88 89 ASP A CA 1
ATOM 660 C C . ASP A 1 89 ? -16.399 21.715 -20.071 1.00 94.88 89 ASP A C 1
ATOM 662 O O . ASP A 1 89 ? -15.954 21.941 -21.195 1.00 94.88 89 ASP A O 1
ATOM 666 N N . CYS A 1 90 ? -16.732 20.493 -19.665 1.00 96.19 90 CYS A N 1
ATOM 667 C CA . CYS A 1 90 ? -16.675 19.284 -20.479 1.00 96.19 90 CYS A CA 1
ATOM 668 C C . CYS A 1 90 ? -18.040 18.580 -20.548 1.00 96.19 90 CYS A C 1
ATOM 670 O O . CYS A 1 90 ? -18.091 17.399 -20.896 1.00 96.19 90 CYS A O 1
ATOM 672 N N . LYS A 1 91 ? -19.148 19.258 -20.210 1.00 94.62 91 LYS A N 1
ATOM 673 C CA . LYS A 1 91 ? -20.491 18.650 -20.178 1.00 94.62 91 LYS A CA 1
ATOM 674 C C . LYS A 1 91 ? -20.892 18.019 -21.516 1.00 94.62 91 LYS A C 1
ATOM 676 O O . LYS A 1 91 ? -21.482 16.940 -21.507 1.00 94.62 91 LYS A O 1
ATOM 681 N N . ASP A 1 92 ? -20.511 18.639 -22.631 1.00 95.31 92 ASP A N 1
ATOM 682 C CA . ASP A 1 92 ? -20.840 18.166 -23.985 1.00 95.31 92 ASP A CA 1
ATOM 683 C C . ASP A 1 92 ? -19.768 17.253 -24.601 1.00 95.31 92 ASP A C 1
ATOM 685 O O . ASP A 1 92 ? -19.995 16.626 -25.633 1.00 95.31 92 ASP A O 1
ATOM 689 N N . SER A 1 93 ? -18.582 17.181 -23.990 1.00 94.25 93 SER A N 1
ATOM 690 C CA . SER A 1 93 ? -17.418 16.467 -24.542 1.00 94.25 93 SER A CA 1
ATOM 691 C C . SER A 1 93 ? -17.062 15.194 -23.771 1.00 94.25 93 SER A C 1
ATOM 693 O O . SER A 1 93 ? -16.294 14.372 -24.265 1.00 94.25 93 SER A O 1
ATOM 695 N N . CYS A 1 94 ? -17.630 15.004 -22.579 1.00 94.94 94 CYS A N 1
ATOM 696 C CA . CYS A 1 94 ? -17.393 13.847 -21.723 1.00 94.94 94 CYS A CA 1
ATOM 697 C C . CYS A 1 94 ? -18.706 13.129 -21.372 1.00 94.94 94 CYS A C 1
ATOM 699 O O . CYS A 1 94 ? -19.756 13.767 -21.265 1.00 94.94 94 CYS A O 1
ATOM 701 N N . PRO A 1 95 ? -18.669 11.806 -21.115 1.00 96.19 95 PRO A N 1
ATOM 702 C CA . PRO A 1 95 ? -19.819 11.091 -20.572 1.00 96.19 95 PRO A CA 1
ATOM 703 C C . PRO A 1 95 ? -20.284 11.675 -19.232 1.00 96.19 95 PRO A C 1
ATOM 705 O O . PRO A 1 95 ? -19.503 12.282 -18.493 1.00 96.19 95 PRO A O 1
ATOM 708 N N . THR A 1 96 ? -21.550 11.437 -18.879 1.00 96.81 96 THR A N 1
ATOM 709 C CA . THR A 1 96 ? -22.068 11.852 -17.570 1.00 96.81 96 THR A CA 1
ATOM 710 C C . THR A 1 96 ? -21.303 11.163 -16.439 1.00 96.81 96 THR A C 1
ATOM 712 O O . THR A 1 96 ? -20.816 10.036 -16.582 1.00 96.81 96 THR A O 1
ATOM 715 N N . TYR A 1 97 ? -21.225 11.809 -15.276 1.00 97.44 97 TYR A N 1
ATOM 716 C CA . TYR A 1 97 ? -20.549 11.233 -14.116 1.00 97.44 97 TYR A CA 1
ATOM 717 C C . TYR A 1 97 ? -21.168 9.894 -13.694 1.00 97.44 97 TYR A C 1
ATOM 719 O O . TYR A 1 97 ? -20.457 8.936 -13.387 1.00 97.44 97 TYR A O 1
ATOM 727 N N . ALA A 1 98 ? -22.500 9.799 -13.743 1.00 97.06 98 ALA A N 1
ATOM 728 C CA . ALA A 1 98 ? -23.226 8.573 -13.438 1.00 97.06 98 ALA A CA 1
ATOM 729 C C . ALA A 1 98 ? -22.851 7.428 -14.395 1.00 97.06 98 ALA A C 1
ATOM 731 O O . ALA A 1 98 ? -22.641 6.299 -13.942 1.00 97.06 98 ALA A O 1
ATOM 732 N N . ASP A 1 99 ? -22.706 7.712 -15.693 1.00 96.88 99 ASP A N 1
ATOM 733 C CA . ASP A 1 99 ? -22.275 6.717 -16.678 1.00 96.88 99 ASP A CA 1
ATOM 734 C C . ASP A 1 99 ? -20.828 6.282 -16.448 1.00 96.88 99 ASP A C 1
ATOM 736 O O . ASP A 1 99 ? -20.539 5.084 -16.507 1.00 96.88 99 ASP A O 1
ATOM 740 N N . LEU A 1 100 ? -19.931 7.215 -16.108 1.00 96.50 100 LEU A N 1
ATOM 741 C CA . LEU A 1 100 ? -18.549 6.896 -15.742 1.00 96.50 100 LEU A CA 1
ATOM 742 C C . LEU A 1 100 ? -18.510 5.961 -14.528 1.00 96.50 100 LEU A C 1
ATOM 744 O O . LEU A 1 100 ? -17.886 4.902 -14.593 1.00 96.50 100 LEU A O 1
ATOM 748 N N . VAL A 1 101 ? -19.221 6.283 -13.443 1.00 95.00 101 VAL A N 1
ATOM 749 C CA . VAL A 1 101 ? -19.272 5.440 -12.235 1.00 95.00 101 VAL A CA 1
ATOM 750 C C . VAL A 1 101 ? -19.883 4.070 -12.539 1.00 95.00 101 VAL A C 1
ATOM 752 O O . VAL A 1 101 ? -19.297 3.041 -12.187 1.00 95.00 101 VAL A O 1
ATOM 755 N N . LYS A 1 102 ? -21.006 4.019 -13.267 1.00 93.88 102 LYS A N 1
ATOM 756 C CA . LYS A 1 102 ? -21.656 2.767 -13.692 1.00 93.88 102 LYS A CA 1
ATOM 757 C C . LYS A 1 102 ? -20.714 1.901 -14.530 1.00 93.88 102 LYS A C 1
ATOM 759 O O . LYS A 1 102 ? -20.627 0.682 -14.326 1.00 93.88 102 LYS A O 1
ATOM 764 N N . ALA A 1 103 ? -19.960 2.521 -15.435 1.00 90.38 103 ALA A N 1
ATOM 765 C CA . ALA A 1 103 ? -18.943 1.878 -16.258 1.00 90.38 103 ALA A CA 1
ATOM 766 C C . ALA A 1 103 ? -17.643 1.556 -15.491 1.00 90.38 103 ALA A C 1
ATOM 768 O O . ALA A 1 103 ? -16.835 0.777 -15.999 1.00 90.38 103 ALA A O 1
ATOM 769 N N . ARG A 1 104 ? -17.490 2.021 -14.241 1.00 91.06 104 ARG A N 1
ATOM 770 C CA . ARG A 1 104 ? -16.262 1.957 -13.422 1.00 91.06 104 ARG A CA 1
ATOM 771 C C . ARG A 1 104 ? -15.076 2.719 -14.031 1.00 91.06 104 ARG A C 1
ATOM 773 O O . ARG A 1 104 ? -13.920 2.362 -13.777 1.00 91.06 104 ARG A O 1
ATOM 780 N N . ALA A 1 105 ? -15.387 3.756 -14.806 1.00 94.25 105 ALA A N 1
ATOM 781 C CA . ALA A 1 105 ? -14.477 4.702 -15.437 1.00 94.25 105 ALA A CA 1
ATOM 782 C C . ALA A 1 105 ? -13.298 4.009 -16.149 1.00 94.25 105 ALA A C 1
ATOM 784 O O . ALA A 1 105 ? -12.158 4.136 -15.697 1.00 94.25 105 ALA A O 1
ATOM 785 N N . PRO A 1 106 ? -13.543 3.211 -17.208 1.00 91.50 106 PRO A N 1
ATOM 786 C CA . PRO A 1 106 ? -12.453 2.676 -18.018 1.00 91.50 106 PRO A CA 1
ATOM 787 C C . PRO A 1 106 ? -11.698 3.834 -18.682 1.00 91.50 106 PRO A C 1
ATOM 789 O O . PRO A 1 106 ? -12.303 4.859 -19.003 1.00 91.50 106 PRO A O 1
ATOM 792 N N . SER A 1 107 ? -10.395 3.668 -18.929 1.00 88.19 107 SER A N 1
ATOM 793 C CA . SER A 1 107 ? -9.577 4.724 -19.550 1.00 88.19 107 SER A CA 1
ATOM 794 C C . SER A 1 107 ? -10.156 5.192 -20.889 1.00 88.19 107 SER A C 1
ATOM 796 O O . SER A 1 107 ? -10.123 6.379 -21.178 1.00 88.19 107 SER A O 1
ATOM 798 N N . SER A 1 108 ? -10.791 4.298 -21.656 1.00 88.19 108 SER A N 1
ATOM 799 C CA . SER A 1 108 ? -11.444 4.609 -22.936 1.00 88.19 108 SER A CA 1
ATOM 800 C C . SER A 1 108 ? -12.598 5.617 -22.852 1.00 88.19 108 SER A C 1
ATOM 802 O O . SER A 1 108 ? -12.996 6.145 -23.883 1.00 88.19 108 SER A O 1
ATOM 804 N N . MET A 1 109 ? -13.164 5.857 -21.663 1.00 93.38 109 MET A N 1
ATOM 805 C CA . MET A 1 109 ? -14.192 6.885 -21.426 1.00 93.38 109 MET A CA 1
ATOM 806 C C . MET A 1 109 ? -13.614 8.190 -20.861 1.00 93.38 109 MET A C 1
ATOM 808 O O . MET A 1 109 ? -14.366 9.113 -20.562 1.00 93.38 109 MET A O 1
ATOM 812 N N . LEU A 1 110 ? -12.297 8.253 -20.669 1.00 93.56 110 LEU A N 1
ATOM 813 C CA . LEU A 1 110 ? -11.581 9.376 -20.078 1.00 93.56 110 LEU A CA 1
ATOM 814 C C . LEU A 1 110 ? -10.569 9.899 -21.097 1.00 93.56 110 LEU A C 1
ATOM 816 O O . LEU A 1 110 ? -9.389 9.573 -21.007 1.00 93.56 110 LEU A O 1
ATOM 820 N N . ASP A 1 111 ? -11.028 10.658 -22.087 1.00 91.38 111 ASP A N 1
ATOM 821 C CA . ASP A 1 111 ? -10.167 11.161 -23.160 1.00 91.38 111 ASP A CA 1
ATOM 822 C C . ASP A 1 111 ? -9.098 12.126 -22.621 1.00 91.38 111 ASP A C 1
ATOM 824 O O . ASP A 1 111 ? -9.410 13.190 -22.083 1.00 91.38 111 ASP A O 1
ATOM 828 N N . GLY A 1 112 ? -7.826 11.745 -22.740 1.00 89.31 112 GLY A N 1
ATOM 829 C CA . GLY A 1 112 ? -6.705 12.537 -22.254 1.00 89.31 112 GLY A CA 1
ATOM 830 C C . GLY A 1 112 ? -6.540 13.868 -22.979 1.00 89.31 112 GLY A C 1
ATOM 831 O O . GLY A 1 112 ? -6.139 14.820 -22.320 1.00 89.31 112 GLY A O 1
ATOM 832 N N . GLU A 1 113 ? -6.903 13.967 -24.263 1.00 87.50 113 GLU A N 1
ATOM 833 C CA . GLU A 1 113 ? -6.826 15.224 -25.032 1.00 87.50 113 GLU A CA 1
ATOM 834 C C . GLU A 1 113 ? -7.838 16.260 -24.524 1.00 87.50 113 GLU A C 1
ATOM 836 O O . GLU A 1 113 ? -7.633 17.472 -24.610 1.00 87.50 113 GLU A O 1
ATOM 841 N N . ILE A 1 114 ? -8.941 15.781 -23.946 1.00 91.56 114 ILE A N 1
ATOM 842 C CA . ILE A 1 114 ? -9.958 16.636 -23.339 1.00 91.56 114 ILE A CA 1
ATOM 843 C C . ILE A 1 114 ? -9.571 16.965 -21.897 1.00 91.56 114 ILE A C 1
ATOM 845 O O . ILE A 1 114 ? -9.642 18.133 -21.504 1.00 91.56 114 ILE A O 1
ATOM 849 N N . LEU A 1 115 ? -9.189 15.948 -21.121 1.00 92.31 115 LEU A N 1
ATOM 850 C CA . LEU A 1 115 ? -9.056 16.026 -19.665 1.00 92.31 115 LEU A CA 1
ATOM 851 C C . LEU A 1 115 ? -7.714 16.580 -19.178 1.00 92.31 115 LEU A C 1
ATOM 853 O O . LEU A 1 115 ? -7.633 17.010 -18.027 1.00 92.31 115 LEU A O 1
ATOM 857 N N . SER A 1 116 ? -6.675 16.563 -20.014 1.00 88.19 116 SER A N 1
ATOM 858 C CA . SER A 1 116 ? -5.327 17.006 -19.662 1.00 88.19 116 SER A CA 1
ATOM 859 C C . SER A 1 116 ? -4.727 17.870 -20.775 1.00 88.19 116 SER A C 1
ATOM 861 O O . SER A 1 116 ? -4.753 17.467 -21.934 1.00 88.19 116 SER A O 1
ATOM 863 N N . PRO A 1 117 ? -4.097 19.010 -20.449 1.00 78.94 117 PRO A N 1
ATOM 864 C CA . PRO A 1 117 ? -3.301 19.771 -21.413 1.00 78.94 117 PRO A CA 1
ATOM 865 C C . PRO A 1 117 ? -1.913 19.147 -21.651 1.00 78.94 117 PRO A C 1
ATOM 867 O O . PRO A 1 117 ? -1.210 19.534 -22.580 1.00 78.94 117 PRO A O 1
ATOM 870 N N . ALA A 1 118 ? -1.508 18.188 -20.812 1.00 81.94 118 ALA A N 1
ATOM 871 C CA . ALA A 1 118 ? -0.270 17.433 -20.959 1.00 81.94 118 ALA A CA 1
ATOM 872 C C . ALA A 1 118 ? -0.543 16.019 -21.479 1.00 81.94 118 ALA A C 1
ATOM 874 O O . ALA A 1 118 ? -1.430 15.313 -20.988 1.00 81.94 118 ALA A O 1
ATOM 875 N N . TYR A 1 119 ? 0.301 15.569 -22.397 1.00 75.25 119 TYR A N 1
ATOM 876 C CA . TYR A 1 119 ? 0.390 14.182 -22.830 1.00 75.25 119 TYR A CA 1
ATOM 877 C C . TYR A 1 119 ? 1.296 13.417 -21.857 1.00 75.25 119 TYR A C 1
ATOM 879 O O . TYR A 1 119 ? 2.396 13.862 -21.523 1.00 75.25 119 TYR A O 1
ATOM 887 N N . GLY A 1 120 ? 0.822 12.291 -21.330 1.00 69.62 120 GLY A N 1
ATOM 888 C CA . GLY A 1 120 ? 1.574 11.550 -20.321 1.00 69.62 120 GLY A CA 1
ATOM 889 C C . GLY A 1 120 ? 2.675 10.652 -20.884 1.00 69.62 120 GLY A C 1
ATOM 890 O O . GLY A 1 120 ? 2.961 10.633 -22.077 1.00 69.62 120 GLY A O 1
ATOM 891 N N . PHE A 1 121 ? 3.276 9.892 -19.972 1.00 62.66 121 PHE A N 1
ATOM 892 C CA . PHE A 1 121 ? 4.401 8.990 -20.192 1.00 62.66 121 PHE A CA 1
ATOM 893 C C . PHE A 1 121 ? 4.215 8.074 -21.408 1.00 62.66 121 PHE A C 1
ATOM 895 O O . PHE A 1 121 ? 3.276 7.271 -21.400 1.00 62.66 121 PHE A O 1
ATOM 902 N N . VAL A 1 122 ? 5.120 8.264 -22.385 1.00 54.97 122 VAL A N 1
ATOM 903 C CA . VAL A 1 122 ? 5.637 7.376 -23.460 1.00 54.97 122 VAL A CA 1
ATOM 904 C C . VAL A 1 122 ? 6.459 8.139 -24.500 1.00 54.97 122 VAL A C 1
ATOM 906 O O . VAL A 1 122 ? 7.162 7.526 -25.292 1.00 54.97 122 VAL A O 1
ATOM 909 N N . ASN A 1 123 ? 6.423 9.472 -24.455 1.00 61.41 123 ASN A N 1
ATOM 910 C CA . ASN A 1 123 ? 7.164 10.332 -25.365 1.00 61.41 123 ASN A CA 1
ATOM 911 C C . ASN A 1 123 ? 7.950 11.376 -24.574 1.00 61.41 123 ASN A C 1
ATOM 913 O O . ASN A 1 123 ? 7.417 11.986 -23.641 1.00 61.41 123 ASN A O 1
ATOM 917 N N . SER A 1 124 ? 9.217 11.561 -24.942 1.00 74.25 124 SER A N 1
ATOM 918 C CA . SER A 1 124 ? 10.024 12.678 -24.460 1.00 74.25 124 SER A CA 1
ATOM 919 C C . SER A 1 124 ? 9.452 13.966 -25.033 1.00 74.25 124 SER A C 1
ATOM 921 O O . SER A 1 124 ? 9.205 14.056 -26.233 1.00 74.25 124 SER A O 1
ATOM 923 N N . TYR A 1 125 ? 9.230 14.961 -24.183 1.00 83.44 125 TYR A N 1
ATOM 924 C CA . TYR A 1 125 ? 8.828 16.279 -24.666 1.00 83.44 125 TYR A CA 1
ATOM 925 C C . TYR A 1 125 ? 10.003 16.920 -25.418 1.00 83.44 125 TYR A C 1
ATOM 927 O O . TYR A 1 125 ? 11.097 16.944 -24.836 1.00 83.44 125 TYR A O 1
ATOM 935 N N . PRO A 1 126 ? 9.793 17.507 -26.612 1.00 84.69 126 PRO A N 1
ATOM 936 C CA . PRO A 1 126 ? 10.821 18.285 -27.308 1.00 84.69 126 PRO A CA 1
ATOM 937 C C . PRO A 1 126 ? 11.405 19.379 -26.415 1.00 84.69 126 PRO A C 1
ATOM 939 O O . PRO A 1 126 ? 10.716 19.867 -25.511 1.00 84.69 126 PRO A O 1
ATOM 942 N N . ARG A 1 127 ? 12.679 19.747 -26.587 1.00 85.81 127 ARG A N 1
ATOM 943 C CA . ARG A 1 127 ? 13.344 20.698 -25.672 1.00 85.81 127 ARG A CA 1
ATOM 944 C C . ARG A 1 127 ? 12.748 22.108 -25.708 1.00 85.81 127 ARG A C 1
ATOM 946 O O . ARG A 1 127 ? 12.784 22.782 -24.685 1.00 85.81 127 ARG A O 1
ATOM 953 N N . ASP A 1 128 ? 12.182 22.519 -26.836 1.00 83.31 128 ASP A N 1
ATOM 954 C CA . ASP A 1 128 ? 11.556 23.827 -27.067 1.00 83.31 128 ASP A CA 1
ATOM 955 C C . ASP A 1 128 ? 10.123 23.940 -26.518 1.00 83.31 128 ASP A C 1
ATOM 957 O O . ASP A 1 128 ? 9.599 25.044 -26.359 1.00 83.31 128 ASP A O 1
ATOM 961 N N . VAL A 1 129 ? 9.488 22.815 -26.177 1.00 86.38 129 VAL A N 1
ATOM 962 C CA . VAL A 1 129 ? 8.157 22.811 -25.563 1.00 86.38 129 VAL A CA 1
ATOM 963 C C . VAL A 1 129 ? 8.253 23.220 -24.092 1.00 86.38 129 VAL A C 1
ATOM 965 O O . VAL A 1 129 ? 9.047 22.674 -23.328 1.00 86.38 129 VAL A O 1
ATOM 968 N N . VAL A 1 130 ? 7.387 24.148 -23.678 1.00 88.31 130 VAL A N 1
ATOM 969 C CA . VAL A 1 130 ? 7.232 24.587 -22.282 1.00 88.31 130 VAL A CA 1
ATOM 970 C C . VAL A 1 130 ? 6.730 23.432 -21.407 1.00 88.31 130 VAL A C 1
ATOM 972 O O . VAL A 1 130 ? 5.751 22.767 -21.750 1.00 88.31 130 VAL A O 1
ATOM 975 N N . LYS A 1 131 ? 7.380 23.204 -20.256 1.00 90.81 131 LYS A N 1
ATOM 976 C CA . LYS A 1 131 ? 7.132 22.045 -19.372 1.00 90.81 131 LYS A CA 1
ATOM 977 C C . LYS A 1 131 ? 6.829 22.478 -17.931 1.00 90.81 131 LYS A C 1
ATOM 979 O O . LYS A 1 131 ? 7.709 22.374 -17.076 1.00 90.81 131 LYS A O 1
ATOM 984 N N . PRO A 1 132 ? 5.616 22.959 -17.607 1.00 91.81 132 PRO A N 1
ATOM 985 C CA . PRO A 1 132 ? 5.268 23.321 -16.232 1.00 91.81 132 PRO A CA 1
ATOM 986 C C . PRO A 1 132 ? 5.405 22.129 -15.276 1.00 91.81 132 PRO A C 1
ATOM 988 O O . PRO A 1 132 ? 5.028 21.011 -15.623 1.00 91.81 132 PRO A O 1
ATOM 991 N N . VAL A 1 133 ? 5.909 22.335 -14.060 1.00 93.81 133 VAL A N 1
ATOM 992 C CA . VAL A 1 133 ? 6.145 21.228 -13.114 1.00 93.81 133 VAL A CA 1
ATOM 993 C C . VAL A 1 133 ? 4.850 20.496 -12.760 1.00 93.81 133 VAL A C 1
ATOM 995 O O . VAL A 1 133 ? 4.827 19.264 -12.728 1.00 93.81 133 VAL A O 1
ATOM 998 N N . CYS A 1 134 ? 3.777 21.242 -12.513 1.00 92.69 134 CYS A N 1
ATOM 999 C CA . CYS A 1 134 ? 2.465 20.715 -12.168 1.00 92.69 134 CYS A CA 1
ATOM 1000 C C . CYS A 1 134 ? 1.388 21.441 -12.970 1.00 92.69 134 CYS A C 1
ATOM 1002 O O . CYS A 1 134 ? 1.421 22.662 -13.076 1.00 92.69 134 CYS A O 1
ATOM 1004 N N . ILE A 1 135 ? 0.425 20.697 -13.506 1.00 89.81 135 ILE A N 1
ATOM 1005 C CA . ILE A 1 135 ? -0.765 21.241 -14.152 1.00 89.81 135 ILE A CA 1
ATOM 1006 C C . ILE A 1 135 ? -1.978 20.525 -13.570 1.00 89.81 135 ILE A C 1
ATOM 1008 O O . ILE A 1 135 ? -2.044 19.293 -13.598 1.00 89.81 135 ILE A O 1
ATOM 1012 N N . MET A 1 136 ? -2.944 21.282 -13.053 1.00 92.38 136 MET A N 1
ATOM 1013 C CA . MET A 1 136 ? -4.211 20.734 -12.575 1.00 92.38 136 MET A CA 1
ATOM 1014 C C . MET A 1 136 ? -5.363 21.262 -13.418 1.00 92.38 136 MET A C 1
ATOM 1016 O O . MET A 1 136 ? -5.479 22.465 -13.633 1.00 92.38 136 MET A O 1
ATOM 1020 N N . GLN A 1 137 ? -6.232 20.364 -13.873 1.00 93.81 137 GLN A N 1
ATOM 1021 C CA . GLN A 1 137 ? -7.433 20.703 -14.627 1.00 93.81 137 GLN A CA 1
ATOM 1022 C C . GLN A 1 137 ? -8.666 20.119 -13.931 1.00 93.81 137 GLN A C 1
ATOM 1024 O O . GLN A 1 137 ? -8.794 18.905 -13.770 1.00 93.81 137 GLN A O 1
ATOM 1029 N N . ALA A 1 138 ? -9.575 20.989 -13.501 1.00 95.69 138 ALA A N 1
ATOM 1030 C CA . ALA A 1 138 ? -10.883 20.637 -12.973 1.00 95.69 138 ALA A CA 1
ATOM 1031 C C . ALA A 1 138 ? -11.894 20.593 -14.129 1.00 95.69 138 ALA A C 1
ATOM 1033 O O . ALA A 1 138 ? -12.396 21.621 -14.585 1.00 95.69 138 ALA A O 1
ATOM 1034 N N . ASN A 1 139 ? -12.182 19.388 -14.614 1.00 97.12 139 ASN A N 1
ATOM 1035 C CA . ASN A 1 139 ? -13.087 19.157 -15.736 1.00 97.12 139 ASN A CA 1
ATOM 1036 C C . ASN A 1 139 ? -14.518 18.965 -15.225 1.00 97.12 139 ASN A C 1
ATOM 1038 O O . ASN A 1 139 ? -14.815 17.980 -14.544 1.00 97.12 139 ASN A O 1
ATOM 1042 N N . LEU A 1 140 ? -15.412 19.889 -15.556 1.00 96.81 140 LEU A N 1
ATOM 1043 C CA . LEU A 1 140 ? -16.818 19.826 -15.173 1.00 96.81 140 LEU A CA 1
ATOM 1044 C C . LEU A 1 140 ? -17.571 18.920 -16.142 1.00 96.81 140 LEU A C 1
ATOM 1046 O O . LEU A 1 140 ? -17.571 19.155 -17.346 1.00 96.81 140 LEU A O 1
ATOM 1050 N N . VAL A 1 141 ? -18.223 17.889 -15.620 1.00 97.06 141 VAL A N 1
ATOM 1051 C CA . VAL A 1 141 ? -19.053 16.968 -16.404 1.00 97.06 141 VAL A CA 1
ATOM 1052 C C . VAL A 1 141 ? -20.472 16.968 -15.853 1.00 97.06 141 VAL A C 1
ATOM 1054 O O . VAL A 1 141 ? -20.726 17.411 -14.732 1.00 97.06 141 VAL A O 1
ATOM 1057 N N . ASN A 1 142 ? -21.426 16.445 -16.619 1.00 96.06 142 ASN A N 1
ATOM 1058 C CA . ASN A 1 142 ? -22.804 16.333 -16.147 1.00 96.06 142 ASN A CA 1
ATOM 1059 C C . ASN A 1 142 ? -22.874 15.481 -14.863 1.00 96.06 142 ASN A C 1
ATOM 1061 O O . ASN A 1 142 ? -22.633 14.271 -14.898 1.00 96.06 142 ASN A O 1
ATOM 1065 N N . GLY A 1 143 ? -23.186 16.124 -13.731 1.00 95.88 143 GLY A N 1
ATOM 1066 C CA . GLY A 1 143 ? -23.288 15.501 -12.405 1.00 95.88 143 GLY A CA 1
ATOM 1067 C C . GLY A 1 143 ? -21.961 15.250 -11.672 1.00 95.88 143 GLY A C 1
ATOM 1068 O O . GLY A 1 143 ? -21.952 14.496 -10.696 1.00 95.88 143 GLY A O 1
ATOM 1069 N N . GLY A 1 144 ? -20.835 15.827 -12.111 1.00 97.19 144 GLY A N 1
ATOM 1070 C CA . GLY A 1 144 ? -19.542 15.569 -11.469 1.00 97.19 144 GLY A CA 1
ATOM 1071 C C . GLY A 1 144 ? -18.396 16.497 -11.862 1.00 97.19 144 GLY A C 1
ATOM 1072 O O . GLY A 1 144 ? -18.521 17.354 -12.732 1.00 97.19 144 GLY A O 1
ATOM 1073 N N . LEU A 1 145 ? -17.254 16.286 -11.211 1.00 98.00 145 LEU A N 1
ATOM 1074 C CA . LEU A 1 145 ? -15.985 16.962 -11.469 1.00 98.00 145 LEU A CA 1
ATOM 1075 C C . LEU A 1 145 ? -14.876 15.912 -11.598 1.00 98.00 145 LEU A C 1
ATOM 1077 O O . LEU A 1 145 ? -14.735 15.042 -10.736 1.00 98.00 145 LEU A O 1
ATOM 1081 N N . LEU A 1 146 ? -14.084 15.992 -12.667 1.00 98.31 146 LEU A N 1
ATOM 1082 C CA . LEU A 1 146 ? -12.899 15.161 -12.877 1.00 98.31 146 LEU A CA 1
ATOM 1083 C C . LEU A 1 146 ? -11.651 16.028 -12.703 1.00 98.31 146 LEU A C 1
ATOM 1085 O O . LEU A 1 146 ? -11.345 16.861 -13.556 1.00 98.31 146 LEU A O 1
ATOM 1089 N N . LEU A 1 147 ? -10.941 15.843 -11.593 1.00 97.81 147 LEU A N 1
ATOM 1090 C CA . LEU A 1 147 ? -9.686 16.536 -11.322 1.00 97.81 147 LEU A CA 1
ATOM 1091 C C . LEU A 1 147 ? -8.540 15.745 -11.946 1.00 97.81 147 LEU A C 1
ATOM 1093 O O . LEU A 1 147 ? -8.198 14.661 -11.468 1.00 97.81 147 LEU A O 1
ATOM 1097 N N . THR A 1 148 ? -7.948 16.289 -12.999 1.00 96.88 148 THR A N 1
ATOM 1098 C CA . THR A 1 148 ? -6.780 15.715 -13.662 1.00 96.88 148 THR A CA 1
ATOM 1099 C C . THR A 1 148 ? -5.531 16.463 -13.225 1.00 96.88 148 THR A C 1
ATOM 1101 O O . THR A 1 148 ? -5.479 17.686 -13.293 1.00 96.88 148 THR A O 1
ATOM 1104 N N . ILE A 1 149 ? -4.539 15.719 -12.745 1.00 95.38 149 ILE A N 1
ATOM 1105 C CA . ILE A 1 149 ? -3.282 16.233 -12.210 1.00 95.38 149 ILE A CA 1
ATOM 1106 C C . ILE A 1 149 ? -2.149 15.650 -13.046 1.00 95.38 149 ILE A C 1
ATOM 1108 O O . ILE A 1 149 ? -1.998 14.427 -13.130 1.00 95.38 149 ILE A O 1
ATOM 1112 N N . SER A 1 150 ? -1.356 16.539 -13.633 1.00 92.81 150 SER A N 1
ATOM 1113 C CA . SER A 1 150 ? -0.224 16.224 -14.494 1.00 92.81 150 SER A CA 1
ATOM 1114 C C . SER A 1 150 ? 1.047 16.785 -13.867 1.00 92.81 150 SER A C 1
ATOM 1116 O O . SER A 1 150 ? 1.184 17.996 -13.744 1.00 92.81 150 SER A O 1
ATOM 1118 N N . THR A 1 151 ? 1.983 15.923 -13.471 1.00 94.25 151 THR A N 1
ATOM 1119 C CA . THR A 1 151 ? 3.272 16.343 -12.892 1.00 94.25 151 THR A CA 1
ATOM 1120 C C . THR A 1 151 ? 4.438 15.882 -13.749 1.00 94.25 151 THR A C 1
ATOM 1122 O O . THR A 1 151 ? 4.443 14.738 -14.212 1.00 94.25 151 THR A O 1
ATOM 1125 N N . PHE A 1 152 ? 5.438 16.742 -13.934 1.00 94.06 152 PHE A N 1
ATOM 1126 C CA . PHE A 1 152 ? 6.635 16.400 -14.693 1.00 94.06 152 PHE A CA 1
ATOM 1127 C C . PHE A 1 152 ? 7.414 15.281 -13.983 1.00 94.06 152 PHE A C 1
ATOM 1129 O O . PHE A 1 152 ? 7.843 15.423 -12.838 1.00 94.06 152 PHE A O 1
ATOM 1136 N N . HIS A 1 153 ? 7.572 14.147 -14.660 1.00 93.75 153 HIS A N 1
ATOM 1137 C CA . HIS A 1 153 ? 8.002 12.873 -14.088 1.00 93.75 153 HIS A CA 1
ATOM 1138 C C . HIS A 1 153 ? 9.441 12.930 -13.562 1.00 93.75 153 HIS A C 1
ATOM 1140 O O . HIS A 1 153 ? 9.721 12.354 -12.514 1.00 93.75 153 HIS A O 1
ATOM 1146 N N . GLY A 1 154 ? 10.336 13.667 -14.227 1.00 93.19 154 GLY A N 1
ATOM 1147 C CA . GLY A 1 154 ? 11.697 13.892 -13.733 1.00 93.19 154 GLY A CA 1
ATOM 1148 C C . GLY A 1 154 ? 11.745 14.654 -12.403 1.00 93.19 154 GLY A C 1
ATOM 1149 O O . GLY A 1 154 ? 12.649 14.437 -11.603 1.00 93.19 154 GLY A O 1
ATOM 1150 N N . VAL A 1 155 ? 10.749 15.505 -12.123 1.00 95.75 155 VAL A N 1
ATOM 1151 C CA . VAL A 1 155 ? 10.633 16.204 -10.832 1.00 95.75 155 VAL A CA 1
ATOM 1152 C C . VAL A 1 155 ? 10.002 15.290 -9.791 1.00 95.75 155 VAL A C 1
ATOM 1154 O O . VAL A 1 155 ? 10.440 15.286 -8.646 1.00 95.75 155 VAL A O 1
ATOM 1157 N N . MET A 1 156 ? 8.978 14.522 -10.172 1.00 94.56 156 MET A N 1
ATOM 1158 C CA . MET A 1 156 ? 8.208 13.683 -9.256 1.00 94.56 156 MET A CA 1
ATOM 1159 C C . MET A 1 156 ? 7.853 12.340 -9.889 1.00 94.56 156 MET A C 1
ATOM 1161 O O . MET A 1 156 ? 7.097 12.271 -10.861 1.00 94.56 156 MET A O 1
ATOM 1165 N N . ASP A 1 157 ? 8.316 11.253 -9.270 1.00 94.69 157 ASP A N 1
ATOM 1166 C CA . ASP A 1 157 ? 7.820 9.921 -9.608 1.00 94.69 157 ASP A CA 1
ATOM 1167 C C . ASP A 1 157 ? 6.376 9.706 -9.109 1.00 94.69 157 ASP A C 1
ATOM 1169 O O . ASP A 1 157 ? 5.800 10.525 -8.388 1.00 94.69 157 ASP A O 1
ATOM 1173 N N . ALA A 1 158 ? 5.773 8.570 -9.462 1.00 92.50 158 ALA A N 1
ATOM 1174 C CA . ALA A 1 158 ? 4.402 8.253 -9.068 1.00 92.50 158 ALA A CA 1
ATOM 1175 C C . ALA A 1 158 ? 4.179 8.223 -7.536 1.00 92.50 158 ALA A C 1
ATOM 1177 O O . ALA A 1 158 ? 3.088 8.544 -7.070 1.00 92.50 158 ALA A O 1
ATOM 1178 N N . ASN A 1 159 ? 5.172 7.846 -6.725 1.00 93.94 159 ASN A N 1
ATOM 1179 C CA . ASN A 1 159 ? 5.036 7.883 -5.263 1.00 93.94 159 ASN A CA 1
ATOM 1180 C C . ASN A 1 159 ? 5.121 9.324 -4.756 1.00 93.94 159 ASN A C 1
ATOM 1182 O O . ASN A 1 159 ? 4.349 9.702 -3.883 1.00 93.94 159 ASN A O 1
ATOM 1186 N N . GLY A 1 160 ? 6.007 10.137 -5.328 1.00 95.50 160 GLY A N 1
ATOM 1187 C CA . GLY A 1 160 ? 6.056 11.570 -5.058 1.00 95.50 160 GLY A CA 1
ATOM 1188 C C . GLY A 1 160 ? 4.748 12.280 -5.408 1.00 95.50 160 GLY A C 1
ATOM 1189 O O . GLY A 1 160 ? 4.245 13.077 -4.618 1.00 95.50 160 GLY A O 1
ATOM 1190 N N . ASN A 1 161 ? 4.145 11.919 -6.543 1.00 95.12 161 ASN A N 1
ATOM 1191 C CA . ASN A 1 161 ? 2.830 12.398 -6.959 1.00 95.12 161 ASN A CA 1
ATOM 1192 C C . ASN A 1 161 ? 1.724 12.000 -5.958 1.00 95.12 161 ASN A C 1
ATOM 1194 O O . ASN A 1 161 ? 0.928 12.855 -5.580 1.00 95.12 161 ASN A O 1
ATOM 1198 N N . ASP A 1 162 ? 1.717 10.764 -5.432 1.00 95.75 162 ASP A N 1
ATOM 1199 C CA . ASP A 1 162 ? 0.795 10.375 -4.346 1.00 95.75 162 ASP A CA 1
ATOM 1200 C C . ASP A 1 162 ? 0.962 11.258 -3.105 1.00 95.75 162 ASP A C 1
ATOM 1202 O O . ASP A 1 162 ? -0.023 11.758 -2.563 1.00 95.75 162 ASP A O 1
ATOM 1206 N N . GLN A 1 163 ? 2.200 11.501 -2.677 1.00 96.19 163 GLN A N 1
ATOM 1207 C CA . GLN A 1 163 ? 2.485 12.336 -1.508 1.00 96.19 163 GLN A CA 1
ATOM 1208 C C . GLN A 1 163 ? 1.994 13.770 -1.693 1.00 96.19 163 GLN A C 1
ATOM 1210 O O . GLN A 1 163 ? 1.352 14.322 -0.798 1.00 96.19 163 GLN A O 1
ATOM 1215 N N . PHE A 1 164 ? 2.248 14.352 -2.863 1.00 97.25 164 PHE A N 1
ATOM 1216 C CA . PHE A 1 164 ? 1.733 15.663 -3.239 1.00 97.25 164 PHE A CA 1
ATOM 1217 C C . PHE A 1 164 ? 0.204 15.708 -3.204 1.00 97.25 164 PHE A C 1
ATOM 1219 O O . PHE A 1 164 ? -0.357 16.559 -2.518 1.00 97.25 164 PHE A O 1
ATOM 1226 N N . ILE A 1 165 ? -0.479 14.762 -3.855 1.00 97.81 165 ILE A N 1
ATOM 1227 C CA . ILE A 1 165 ? -1.946 14.751 -3.917 1.00 97.81 165 ILE A CA 1
ATOM 1228 C C . ILE A 1 165 ? -2.559 14.577 -2.522 1.00 97.81 165 ILE A C 1
ATOM 1230 O O . ILE A 1 165 ? -3.571 15.205 -2.210 1.00 97.81 165 ILE A O 1
ATOM 1234 N N . ARG A 1 166 ? -1.954 13.767 -1.644 1.00 97.00 166 ARG A N 1
ATOM 1235 C CA . ARG A 1 166 ? -2.435 13.598 -0.261 1.00 97.00 166 ARG A CA 1
ATOM 1236 C C . ARG A 1 166 ? -2.289 14.876 0.561 1.00 97.00 166 ARG A C 1
ATOM 1238 O O . ARG A 1 166 ? -3.203 15.201 1.316 1.00 97.00 166 ARG A O 1
ATOM 1245 N N . GLN A 1 167 ? -1.186 15.604 0.398 1.00 97.19 167 GLN A N 1
ATOM 1246 C CA . GLN A 1 167 ? -0.987 16.899 1.054 1.00 97.19 167 GLN A CA 1
ATOM 1247 C C . GLN A 1 167 ? -1.928 17.969 0.495 1.00 97.19 167 GLN A C 1
ATOM 1249 O O . GLN A 1 167 ? -2.555 18.694 1.262 1.00 97.19 167 GLN A O 1
ATOM 1254 N N . PHE A 1 168 ? -2.124 17.996 -0.822 1.00 97.62 168 PHE A N 1
ATOM 1255 C CA . PHE A 1 168 ? -3.106 18.861 -1.469 1.00 97.62 168 PHE A CA 1
ATOM 1256 C C . PHE A 1 168 ? -4.531 18.587 -0.962 1.00 97.62 168 PHE A C 1
ATOM 1258 O O . PHE A 1 168 ? -5.269 19.511 -0.627 1.00 97.62 168 PHE A O 1
ATOM 1265 N N . ALA A 1 169 ? -4.899 17.314 -0.800 1.00 98.00 169 ALA A N 1
ATOM 1266 C CA . ALA A 1 169 ? -6.173 16.926 -0.206 1.00 98.00 169 ALA A CA 1
ATOM 1267 C C . ALA A 1 169 ? -6.298 17.367 1.267 1.00 98.00 169 ALA A C 1
ATOM 1269 O O . ALA A 1 169 ? -7.386 17.745 1.690 1.00 98.00 169 ALA A O 1
ATOM 1270 N N . SER A 1 170 ? -5.219 17.332 2.061 1.00 96.81 170 SER A N 1
ATOM 1271 C CA . SER A 1 170 ? -5.209 17.890 3.428 1.00 96.81 170 SER A CA 1
ATOM 1272 C C . SER A 1 170 ? -5.495 19.391 3.446 1.00 96.81 170 SER A C 1
ATOM 1274 O O . SER A 1 170 ? -6.357 19.831 4.204 1.00 96.81 170 SER A O 1
ATOM 1276 N N . LEU A 1 171 ? -4.873 20.158 2.551 1.00 97.25 171 LEU A N 1
ATOM 1277 C CA . LEU A 1 171 ? -5.148 21.592 2.411 1.00 97.25 171 LEU A CA 1
ATOM 1278 C C . LEU A 1 171 ? -6.591 21.863 1.961 1.00 97.25 171 LEU A C 1
ATOM 1280 O O . LEU A 1 171 ? -7.244 22.762 2.482 1.00 97.25 171 LEU A O 1
ATOM 1284 N N . CYS A 1 172 ? -7.153 21.023 1.084 1.00 97.25 172 CYS A N 1
ATOM 1285 C CA . CYS A 1 172 ? -8.578 21.095 0.730 1.00 97.25 172 CYS A CA 1
ATOM 1286 C C . CYS A 1 172 ? -9.507 20.907 1.949 1.00 97.25 172 CYS A C 1
ATOM 1288 O O . CYS A 1 172 ? -10.647 21.362 1.928 1.00 97.25 172 CYS A O 1
ATOM 1290 N N . ARG A 1 173 ? -9.046 20.243 3.020 1.00 97.19 173 ARG A N 1
ATOM 1291 C CA . ARG A 1 173 ? -9.774 20.109 4.299 1.00 97.19 173 ARG A CA 1
ATOM 1292 C C . ARG A 1 173 ? -9.491 21.250 5.284 1.00 97.19 173 ARG A C 1
ATOM 1294 O O . ARG A 1 173 ? -10.023 21.234 6.388 1.00 97.19 173 ARG A O 1
ATOM 1301 N N . GLY A 1 174 ? -8.663 22.225 4.908 1.00 95.19 174 GLY A N 1
ATOM 1302 C CA . GLY A 1 174 ? -8.205 23.299 5.791 1.00 95.19 174 GLY A CA 1
ATOM 1303 C C . GLY A 1 174 ? -7.200 22.841 6.852 1.00 95.19 174 GLY A C 1
ATOM 1304 O O . GLY A 1 174 ? -7.010 23.533 7.852 1.00 95.19 174 GLY A O 1
ATOM 1305 N N . GLU A 1 175 ? -6.579 21.672 6.674 1.00 96.31 175 GLU A N 1
ATOM 1306 C CA . GLU A 1 175 ? -5.532 21.181 7.571 1.00 96.31 175 GLU A CA 1
ATOM 1307 C C . GLU A 1 175 ? -4.198 21.875 7.284 1.00 96.31 175 GLU A C 1
ATOM 1309 O O . GLU A 1 175 ? -3.904 22.239 6.149 1.00 96.31 175 GLU A O 1
ATOM 1314 N N . LYS A 1 176 ? -3.342 21.988 8.302 1.00 94.31 176 LYS A N 1
ATOM 1315 C CA . LYS A 1 176 ? -1.957 22.435 8.116 1.00 94.31 176 LYS A CA 1
ATOM 1316 C C . LYS A 1 176 ? -1.079 21.270 7.669 1.00 94.31 176 LYS A C 1
ATOM 1318 O O . LYS A 1 176 ? -1.214 20.158 8.181 1.00 94.31 176 LYS A O 1
ATOM 1323 N N . LEU A 1 177 ? -0.145 21.534 6.758 1.00 93.38 177 LEU A N 1
ATOM 1324 C CA . LEU A 1 177 ? 0.877 20.552 6.401 1.00 93.38 177 LEU A CA 1
ATOM 1325 C C . LEU A 1 177 ? 1.842 20.335 7.570 1.00 93.38 177 LEU A C 1
ATOM 1327 O O . LEU A 1 177 ? 2.207 21.275 8.274 1.00 93.38 177 LEU A O 1
ATOM 1331 N N . SER A 1 178 ? 2.274 19.088 7.754 1.00 93.69 178 SER A N 1
ATOM 1332 C CA . SER A 1 178 ? 3.329 18.755 8.713 1.00 93.69 178 SER A CA 1
ATOM 1333 C C . SER A 1 178 ? 4.652 19.386 8.278 1.00 93.69 178 SER A C 1
ATOM 1335 O O . SER A 1 178 ? 5.073 19.214 7.133 1.00 93.69 178 SER A O 1
ATOM 1337 N N . GLU A 1 179 ? 5.336 20.063 9.202 1.00 93.81 179 GLU A N 1
ATOM 1338 C CA . GLU A 1 179 ? 6.652 20.671 8.959 1.00 93.81 179 GLU A CA 1
ATOM 1339 C C . GLU A 1 179 ? 7.675 19.648 8.454 1.00 93.81 179 GLU A C 1
ATOM 1341 O O . GLU A 1 179 ? 8.477 19.941 7.569 1.00 93.81 179 GLU A O 1
ATOM 1346 N N . GLU A 1 180 ? 7.613 18.415 8.961 1.00 94.75 180 GLU A N 1
ATOM 1347 C CA . GLU A 1 180 ? 8.475 17.327 8.508 1.00 94.75 180 GLU A CA 1
ATOM 1348 C C . GLU A 1 180 ? 8.221 16.971 7.039 1.00 94.75 180 GLU A C 1
ATOM 1350 O O . GLU A 1 180 ? 9.165 16.789 6.268 1.00 94.75 180 GLU A O 1
ATOM 1355 N N . TYR A 1 181 ? 6.954 16.897 6.632 1.00 91.81 181 TYR A N 1
ATOM 1356 C CA . TYR A 1 181 ? 6.593 16.603 5.248 1.00 91.81 181 TYR A CA 1
ATOM 1357 C C . TYR A 1 181 ? 6.980 17.747 4.310 1.00 91.81 181 TYR A C 1
ATOM 1359 O O . TYR A 1 181 ? 7.501 17.479 3.229 1.00 91.81 181 TYR A O 1
ATOM 1367 N N . VAL A 1 182 ? 6.816 18.999 4.747 1.00 95.81 182 VAL A N 1
ATOM 1368 C CA . VAL A 1 182 ? 7.275 20.180 3.999 1.00 95.81 182 VAL A CA 1
ATOM 1369 C C . VAL A 1 182 ? 8.793 20.175 3.840 1.00 95.81 182 VAL A C 1
ATOM 1371 O O . VAL A 1 182 ? 9.295 20.400 2.737 1.00 95.81 182 VAL A O 1
ATOM 1374 N N . ARG A 1 183 ? 9.538 19.849 4.904 1.00 95.25 183 ARG A N 1
ATOM 1375 C CA . ARG A 1 183 ? 10.999 19.707 4.855 1.00 95.25 183 ARG A CA 1
ATOM 1376 C C . ARG A 1 183 ? 11.420 18.652 3.834 1.00 95.25 183 ARG A C 1
ATOM 1378 O O . ARG A 1 183 ? 12.272 18.924 2.996 1.00 95.25 183 ARG A O 1
ATOM 1385 N N . TRP A 1 184 ? 10.816 17.464 3.874 1.00 94.88 184 TRP A N 1
ATOM 1386 C CA . TRP A 1 184 ? 11.171 16.369 2.966 1.00 94.88 184 TRP A CA 1
ATOM 1387 C C . TRP A 1 184 ? 10.702 16.581 1.522 1.00 94.88 184 TRP A C 1
ATOM 1389 O O . TRP A 1 184 ? 11.419 16.200 0.598 1.00 94.88 184 TRP A O 1
ATOM 1399 N N . GLY A 1 185 ? 9.555 17.225 1.295 1.00 94.69 185 GLY A N 1
ATOM 1400 C CA . GLY A 1 185 ? 9.110 17.601 -0.051 1.00 94.69 185 GLY A CA 1
ATOM 1401 C C . GLY A 1 185 ? 10.032 18.636 -0.708 1.00 94.69 185 GLY A C 1
ATOM 1402 O O . GLY A 1 185 ? 10.184 18.649 -1.928 1.00 94.69 185 GLY A O 1
ATOM 1403 N N . ASN A 1 186 ? 10.723 19.442 0.104 1.00 95.00 186 ASN A N 1
ATOM 1404 C CA . ASN A 1 186 ? 11.747 20.388 -0.336 1.00 95.00 186 ASN A CA 1
ATOM 1405 C C . ASN A 1 186 ? 13.185 19.857 -0.218 1.00 95.00 186 ASN A C 1
ATOM 1407 O O . ASN A 1 186 ? 14.118 20.616 -0.473 1.00 95.00 186 ASN A O 1
ATOM 1411 N N . ALA A 1 187 ? 13.385 18.580 0.124 1.00 94.25 187 ALA A N 1
ATOM 1412 C CA . ALA A 1 187 ? 14.725 18.015 0.244 1.00 94.25 187 ALA A CA 1
ATOM 1413 C C . ALA A 1 187 ? 15.501 18.118 -1.079 1.00 94.25 187 ALA A C 1
ATOM 1415 O O . ALA A 1 187 ? 14.927 18.038 -2.179 1.00 94.25 187 ALA A O 1
ATOM 1416 N N . ASP A 1 188 ? 16.810 18.304 -0.942 1.00 93.88 188 ASP A N 1
ATOM 1417 C CA . ASP A 1 188 ? 17.738 18.395 -2.057 1.00 93.88 188 ASP A CA 1
ATOM 1418 C C . ASP A 1 188 ? 17.868 17.036 -2.757 1.00 93.88 188 ASP A C 1
ATOM 1420 O O . ASP A 1 188 ? 18.183 16.019 -2.141 1.00 93.88 188 ASP A O 1
ATOM 1424 N N . ALA A 1 189 ? 17.580 17.021 -4.057 1.00 94.75 189 ALA A N 1
ATOM 1425 C CA . ALA A 1 189 ? 17.630 15.814 -4.867 1.00 94.75 189 ALA A CA 1
ATOM 1426 C C . ALA A 1 189 ? 19.067 15.428 -5.262 1.00 94.75 189 ALA A C 1
ATOM 1428 O O . ALA A 1 189 ? 19.294 14.270 -5.607 1.00 94.75 189 ALA A O 1
ATOM 1429 N N . GLU A 1 190 ? 20.034 16.351 -5.173 1.00 95.12 190 GLU A N 1
ATOM 1430 C CA . GLU A 1 190 ? 21.455 16.083 -5.455 1.00 95.12 190 GLU A CA 1
ATOM 1431 C C . GLU A 1 190 ? 22.121 15.211 -4.388 1.00 95.12 190 GLU A C 1
ATOM 1433 O O . GLU A 1 190 ? 23.120 14.544 -4.651 1.00 95.12 190 GLU A O 1
ATOM 1438 N N . THR A 1 191 ? 21.559 15.202 -3.179 1.00 94.00 191 THR A N 1
ATOM 1439 C CA . THR A 1 191 ? 22.150 14.558 -1.997 1.00 94.00 191 THR A CA 1
ATOM 1440 C C . THR A 1 191 ? 21.217 13.541 -1.333 1.00 94.00 191 THR A C 1
ATOM 1442 O O . THR A 1 191 ? 21.555 12.975 -0.294 1.00 94.00 191 THR A O 1
ATOM 1445 N N . ILE A 1 192 ? 20.047 13.269 -1.932 1.00 95.06 192 ILE A N 1
ATOM 1446 C CA . ILE A 1 192 ? 19.021 12.393 -1.342 1.00 95.06 192 ILE A CA 1
ATOM 1447 C C . ILE A 1 192 ? 19.452 10.923 -1.258 1.00 95.06 192 ILE A C 1
ATOM 1449 O O . ILE A 1 192 ? 19.017 10.200 -0.361 1.00 95.06 192 ILE A O 1
ATOM 1453 N N . VAL A 1 193 ? 20.292 10.476 -2.195 1.00 95.38 193 VAL A N 1
ATOM 1454 C CA . VAL A 1 193 ? 20.913 9.151 -2.172 1.00 95.38 193 VAL A CA 1
ATOM 1455 C C . VAL A 1 193 ? 22.342 9.316 -1.657 1.00 95.38 193 VAL A C 1
ATOM 1457 O O . VAL A 1 193 ? 23.094 10.109 -2.226 1.00 95.38 193 VAL A O 1
ATOM 1460 N N . PRO A 1 194 ? 22.744 8.588 -0.600 1.00 94.00 194 PRO A N 1
ATOM 1461 C CA . PRO A 1 194 ? 24.125 8.614 -0.136 1.00 94.00 194 PRO A CA 1
ATOM 1462 C C . PRO A 1 194 ? 25.103 8.173 -1.241 1.00 94.00 194 PRO A C 1
ATOM 1464 O O . PRO A 1 194 ? 24.754 7.306 -2.042 1.00 94.00 194 PRO A O 1
ATOM 1467 N N . PRO A 1 195 ? 26.341 8.695 -1.277 1.00 93.94 195 PRO A N 1
ATOM 1468 C CA . PRO A 1 195 ? 27.342 8.231 -2.233 1.00 93.94 195 PRO A CA 1
ATOM 1469 C C . PRO A 1 195 ? 27.715 6.758 -1.993 1.00 93.94 195 PRO A C 1
ATOM 1471 O O . PRO A 1 195 ? 27.405 6.176 -0.941 1.00 93.94 195 PRO A O 1
ATOM 1474 N N . LEU A 1 196 ? 28.420 6.170 -2.965 1.00 95.94 196 LEU A N 1
ATOM 1475 C CA . LEU A 1 196 ? 29.090 4.875 -2.808 1.00 95.94 196 LEU A CA 1
ATOM 1476 C C . LEU A 1 196 ? 29.981 4.881 -1.558 1.00 95.94 196 LEU A C 1
ATOM 1478 O O . LEU A 1 196 ? 30.586 5.904 -1.216 1.00 95.94 196 LEU A O 1
ATOM 1482 N N . LYS A 1 197 ? 30.035 3.753 -0.845 1.00 94.00 197 LYS A N 1
ATOM 1483 C CA . LYS A 1 197 ? 30.872 3.636 0.353 1.00 94.00 197 LYS A CA 1
ATOM 1484 C C . LYS A 1 197 ? 32.354 3.593 -0.056 1.00 94.00 197 LYS A C 1
ATOM 1486 O O . LYS A 1 197 ? 32.674 3.196 -1.176 1.00 94.00 197 LYS A O 1
ATOM 1491 N N . PRO A 1 198 ? 33.291 3.987 0.827 1.00 94.31 198 PRO A N 1
ATOM 1492 C CA . PRO A 1 198 ? 34.716 3.930 0.513 1.00 94.31 198 PRO A CA 1
ATOM 1493 C C . PRO A 1 198 ? 35.157 2.528 0.064 1.00 94.31 198 PRO A C 1
ATOM 1495 O O . PRO A 1 198 ? 34.964 1.558 0.795 1.00 94.31 198 PRO A O 1
ATOM 1498 N N . GLY A 1 199 ? 35.764 2.439 -1.123 1.00 93.38 199 GLY A N 1
ATOM 1499 C CA . GLY A 1 199 ? 36.221 1.179 -1.721 1.00 93.38 199 GLY A CA 1
ATOM 1500 C C . GLY A 1 199 ? 35.154 0.394 -2.494 1.00 93.38 199 GLY A C 1
ATOM 1501 O O . GLY A 1 199 ? 35.473 -0.672 -3.013 1.00 93.38 199 GLY A O 1
ATOM 1502 N N . GLU A 1 200 ? 33.914 0.889 -2.584 1.00 95.00 200 GLU A N 1
ATOM 1503 C CA . GLU A 1 200 ? 32.908 0.338 -3.495 1.00 95.00 200 GLU A CA 1
ATOM 1504 C C . GLU A 1 200 ? 33.076 0.918 -4.900 1.00 95.00 200 GLU A C 1
ATOM 1506 O O . GLU A 1 200 ? 33.088 2.134 -5.086 1.00 95.00 200 GLU A O 1
ATOM 1511 N N . GLU A 1 201 ? 33.114 0.035 -5.893 1.00 96.12 201 GLU A N 1
ATOM 1512 C CA . GLU A 1 201 ? 32.958 0.407 -7.298 1.00 96.12 201 GLU A CA 1
ATOM 1513 C C . GLU A 1 201 ? 31.467 0.385 -7.683 1.00 96.12 201 GLU A C 1
ATOM 1515 O O . GLU A 1 201 ? 30.699 -0.423 -7.132 1.00 96.12 201 GLU A O 1
ATOM 1520 N N . PRO A 1 202 ? 31.021 1.258 -8.608 1.00 96.06 202 PRO A N 1
ATOM 1521 C CA . PRO A 1 202 ? 29.660 1.199 -9.121 1.00 96.06 202 PRO A CA 1
ATOM 1522 C C . PRO A 1 202 ? 29.417 -0.134 -9.838 1.00 96.06 202 PRO A C 1
ATOM 1524 O O . PRO A 1 202 ? 30.269 -0.622 -10.581 1.00 96.06 202 PRO A O 1
ATOM 1527 N N . LEU A 1 203 ? 28.228 -0.708 -9.649 1.00 96.00 203 LEU A N 1
ATOM 1528 C CA . LEU A 1 203 ? 27.781 -1.844 -10.453 1.00 96.00 203 LEU A CA 1
ATOM 1529 C C . LEU A 1 203 ? 27.768 -1.482 -11.940 1.00 96.00 203 LEU A C 1
ATOM 1531 O O . LEU A 1 203 ? 27.318 -0.399 -12.319 1.00 96.00 203 LEU A O 1
ATOM 1535 N N . ASP A 1 204 ? 28.176 -2.432 -12.776 1.00 88.75 204 ASP A N 1
ATOM 1536 C CA . ASP A 1 204 ? 27.951 -2.347 -14.213 1.00 88.75 204 ASP A CA 1
ATOM 1537 C C . ASP A 1 204 ? 26.443 -2.447 -14.505 1.00 88.75 204 ASP A C 1
ATOM 1539 O O . ASP A 1 204 ? 25.757 -3.373 -14.060 1.00 88.75 204 ASP A O 1
ATOM 1543 N N . MET A 1 205 ? 25.912 -1.458 -15.223 1.00 90.69 205 MET A N 1
ATOM 1544 C CA . MET A 1 205 ? 24.486 -1.309 -15.518 1.00 90.69 205 MET A CA 1
ATOM 1545 C C . MET A 1 205 ? 24.207 -1.362 -17.019 1.00 90.69 205 MET A C 1
ATOM 1547 O O . MET A 1 205 ? 23.384 -0.610 -17.534 1.00 90.69 205 MET A O 1
ATOM 1551 N N . GLU A 1 206 ? 24.853 -2.280 -17.729 1.00 90.12 206 GLU A N 1
ATOM 1552 C CA . GLU A 1 206 ? 24.688 -2.445 -19.178 1.00 90.12 206 GLU A CA 1
ATOM 1553 C C . GLU A 1 206 ? 23.216 -2.577 -19.620 1.00 90.12 206 GLU A C 1
ATOM 1555 O O . GLU A 1 206 ? 22.807 -2.050 -20.648 1.00 90.12 206 GLU A O 1
ATOM 1560 N N . SER A 1 207 ? 22.363 -3.199 -18.798 1.00 88.31 207 SER A N 1
ATOM 1561 C CA . SER A 1 207 ? 20.940 -3.422 -19.119 1.00 88.31 207 SER A CA 1
ATOM 1562 C C . SER A 1 207 ? 20.093 -2.155 -19.341 1.00 88.31 207 SER A C 1
ATOM 1564 O O . SER A 1 207 ? 19.013 -2.248 -19.934 1.00 88.31 207 SER A O 1
ATOM 1566 N N . ILE A 1 208 ? 20.565 -0.993 -18.873 1.00 91.00 208 ILE A N 1
ATOM 1567 C CA . ILE A 1 208 ? 19.915 0.316 -19.053 1.00 91.00 208 ILE A CA 1
ATOM 1568 C C . ILE A 1 208 ? 20.666 1.216 -20.046 1.00 91.00 208 ILE A C 1
ATOM 1570 O O . ILE A 1 208 ? 20.256 2.361 -20.245 1.00 91.00 208 ILE A O 1
ATOM 1574 N N . ARG A 1 209 ? 21.760 0.732 -20.651 1.00 93.06 209 ARG A N 1
ATOM 1575 C CA . ARG A 1 209 ? 22.544 1.481 -21.638 1.00 93.06 209 ARG A CA 1
ATOM 1576 C C . ARG A 1 209 ? 21.880 1.439 -23.011 1.00 93.06 209 ARG A C 1
ATOM 1578 O O . ARG A 1 209 ? 21.395 0.403 -23.456 1.00 93.06 209 ARG A O 1
ATOM 1585 N N . TYR A 1 210 ? 21.863 2.585 -23.677 1.00 88.25 210 TYR A N 1
ATOM 1586 C CA . TYR A 1 210 ? 21.218 2.839 -24.960 1.00 88.25 210 TYR A CA 1
ATOM 1587 C C . TYR A 1 210 ? 22.161 3.654 -25.864 1.00 88.25 210 TYR A C 1
ATOM 1589 O O . TYR A 1 210 ? 22.990 4.405 -25.344 1.00 88.25 210 TYR A O 1
ATOM 1597 N N . PRO A 1 211 ? 22.073 3.550 -27.204 1.00 91.31 211 PRO A N 1
ATOM 1598 C CA . PRO A 1 211 ? 22.850 4.412 -28.091 1.00 91.31 211 PRO A CA 1
ATOM 1599 C C . PRO A 1 211 ? 22.593 5.900 -27.817 1.00 91.31 211 PRO A C 1
ATOM 1601 O O . PRO A 1 211 ? 21.445 6.303 -27.623 1.00 91.31 211 PRO A O 1
ATOM 1604 N N . SER A 1 212 ? 23.652 6.717 -27.849 1.00 92.69 212 SER A N 1
ATOM 1605 C CA . SER A 1 212 ? 23.557 8.174 -27.663 1.00 92.69 212 SER A CA 1
ATOM 1606 C C . SER A 1 212 ? 22.519 8.802 -28.597 1.00 92.69 212 SER A C 1
ATOM 1608 O O . SER A 1 212 ? 22.436 8.451 -29.775 1.00 92.69 212 SER A O 1
ATOM 1610 N N . GLN A 1 213 ? 21.744 9.746 -28.063 1.00 89.00 213 GLN A N 1
ATOM 1611 C CA . GLN A 1 213 ? 20.715 10.506 -28.776 1.00 89.00 213 GLN A CA 1
ATOM 1612 C C . GLN A 1 213 ? 21.040 12.007 -28.859 1.00 89.00 213 GLN A C 1
ATOM 1614 O O . GLN A 1 213 ? 20.166 12.801 -29.196 1.00 89.00 213 GLN A O 1
ATOM 1619 N N . LEU A 1 214 ? 22.278 12.436 -28.575 1.00 89.31 214 LEU A N 1
ATOM 1620 C CA . LEU A 1 214 ? 22.644 13.865 -28.601 1.00 89.31 214 LEU A CA 1
ATOM 1621 C C . LEU A 1 214 ? 22.466 14.536 -29.970 1.00 89.31 214 LEU A C 1
ATOM 1623 O O . LEU A 1 214 ? 22.256 15.744 -30.033 1.00 89.31 214 LEU A O 1
ATOM 1627 N N . GLY A 1 215 ? 22.540 13.758 -31.051 1.00 84.12 215 GLY A N 1
ATOM 1628 C CA . GLY A 1 215 ? 22.306 14.215 -32.424 1.00 84.12 215 GLY A CA 1
ATOM 1629 C C . GLY A 1 215 ? 20.975 13.758 -33.022 1.00 84.12 215 GLY A C 1
ATOM 1630 O O . GLY A 1 215 ? 20.781 13.918 -34.224 1.00 84.12 215 GLY A O 1
ATOM 1631 N N . ALA A 1 216 ? 20.091 13.143 -32.230 1.00 85.31 216 ALA A N 1
ATOM 1632 C CA . ALA A 1 216 ? 18.786 12.717 -32.720 1.00 85.31 216 ALA A CA 1
ATOM 1633 C C . ALA A 1 216 ? 17.889 13.936 -32.989 1.00 85.31 216 ALA A C 1
ATOM 1635 O O . ALA A 1 216 ? 17.944 14.936 -32.265 1.00 85.31 216 ALA A O 1
ATOM 1636 N N . GLU A 1 217 ? 17.053 13.842 -34.024 1.00 85.50 217 GLU A N 1
ATOM 1637 C CA . GLU A 1 217 ? 16.006 14.833 -34.267 1.00 85.50 217 GLU A CA 1
ATOM 1638 C C . GLU A 1 217 ? 15.050 14.901 -33.070 1.00 85.50 217 GLU A C 1
ATOM 1640 O O . GLU A 1 217 ? 14.812 13.907 -32.376 1.00 85.50 217 GLU A O 1
ATOM 1645 N N . GLU A 1 218 ? 14.507 16.092 -32.817 1.00 84.56 218 GLU A N 1
ATOM 1646 C CA . GLU A 1 218 ? 13.484 16.254 -31.788 1.00 84.56 218 GLU A CA 1
ATOM 1647 C C . GLU A 1 218 ? 12.254 15.404 -32.137 1.00 84.56 218 GLU A C 1
ATOM 1649 O O . GLU A 1 218 ? 11.861 15.331 -33.307 1.00 84.56 218 GLU A O 1
ATOM 1654 N N . PRO A 1 219 ? 11.620 14.760 -31.145 1.00 79.94 219 PRO A N 1
ATOM 1655 C CA . PRO A 1 219 ? 10.439 13.959 -31.403 1.00 79.94 219 PRO A CA 1
ATOM 1656 C C . PRO A 1 219 ? 9.310 14.846 -31.938 1.00 79.94 219 PRO A C 1
ATOM 1658 O O . PRO A 1 219 ? 9.099 15.968 -31.480 1.00 79.94 219 PRO A O 1
ATOM 1661 N N . THR A 1 220 ? 8.533 14.331 -32.888 1.00 76.94 220 THR A N 1
ATOM 1662 C CA . THR A 1 220 ? 7.341 15.038 -33.369 1.00 76.94 220 THR A CA 1
ATOM 1663 C C . THR A 1 220 ? 6.319 15.213 -32.245 1.00 76.94 220 THR A C 1
ATOM 1665 O O . THR A 1 220 ? 6.077 14.276 -31.476 1.00 76.94 220 THR A O 1
ATOM 1668 N N . TRP A 1 221 ? 5.686 16.388 -32.178 1.00 72.38 221 TRP A N 1
ATOM 1669 C CA . TRP A 1 221 ? 4.740 16.738 -31.119 1.00 72.38 221 TRP A CA 1
ATOM 1670 C C . TRP A 1 221 ? 3.435 17.334 -31.678 1.00 72.38 221 TRP A C 1
ATOM 1672 O O . TRP A 1 221 ? 3.506 18.314 -32.422 1.00 72.38 221 TRP A O 1
ATOM 1682 N N . PRO A 1 222 ? 2.243 16.806 -31.326 1.00 72.06 222 PRO A N 1
ATOM 1683 C CA . PRO A 1 222 ? 2.000 15.640 -30.473 1.00 72.06 222 PRO A CA 1
ATOM 1684 C C . PRO A 1 222 ? 2.540 14.336 -31.096 1.00 72.06 222 PRO A C 1
ATOM 1686 O O . PRO A 1 222 ? 2.755 14.271 -32.308 1.00 72.06 222 PRO A O 1
ATOM 1689 N N . PRO A 1 223 ? 2.794 13.304 -30.276 1.00 68.94 223 PRO A N 1
ATOM 1690 C CA . PRO A 1 223 ? 3.359 12.048 -30.753 1.00 68.94 223 PRO A CA 1
ATOM 1691 C C . PRO A 1 223 ? 2.416 11.337 -31.735 1.00 68.94 223 PRO A C 1
ATOM 1693 O O . PRO A 1 223 ? 1.193 11.416 -31.575 1.00 68.94 223 PRO A O 1
ATOM 1696 N N . PRO A 1 224 ? 2.954 10.608 -32.730 1.00 70.75 224 PRO A N 1
ATOM 1697 C CA . PRO A 1 224 ? 2.133 9.877 -33.680 1.00 70.75 224 PRO A CA 1
ATOM 1698 C C . PRO A 1 224 ? 1.374 8.731 -32.982 1.00 70.75 224 PRO A C 1
ATOM 1700 O O . PRO A 1 224 ? 1.856 8.188 -31.983 1.00 70.75 224 PRO A O 1
ATOM 1703 N N . PRO A 1 225 ? 0.203 8.320 -33.502 1.00 69.00 225 PRO A N 1
ATOM 1704 C CA . PRO A 1 225 ? -0.528 7.170 -32.974 1.00 69.00 225 PRO A CA 1
ATOM 1705 C C . PRO A 1 225 ? 0.320 5.888 -33.014 1.00 69.00 225 PRO A C 1
ATOM 1707 O O . PRO A 1 225 ? 0.929 5.572 -34.036 1.00 69.00 225 PRO A O 1
ATOM 1710 N N . SER A 1 226 ? 0.333 5.130 -31.914 1.00 73.19 226 SER A N 1
ATOM 1711 C CA . SER A 1 226 ? 0.955 3.800 -31.838 1.00 73.19 226 SER A CA 1
ATOM 1712 C C . SER A 1 226 ? -0.055 2.700 -32.189 1.00 73.19 226 SER A C 1
ATOM 1714 O O . SER A 1 226 ? -1.264 2.909 -32.157 1.00 73.19 226 SER A O 1
ATOM 1716 N N . THR A 1 227 ? 0.429 1.494 -32.490 1.00 80.12 227 THR A N 1
ATOM 1717 C CA . THR A 1 227 ? -0.399 0.306 -32.768 1.00 80.12 227 THR A CA 1
ATOM 1718 C C . THR A 1 227 ? -0.969 -0.363 -31.508 1.00 80.12 227 THR A C 1
ATOM 1720 O O . THR A 1 227 ? -1.729 -1.327 -31.617 1.00 80.12 227 THR A O 1
ATOM 1723 N N . GLY A 1 228 ? -0.606 0.112 -30.311 1.00 83.75 228 GLY A N 1
ATOM 1724 C CA . GLY A 1 228 ? -1.051 -0.453 -29.036 1.00 83.75 228 GLY A CA 1
ATOM 1725 C C . GLY A 1 228 ? -2.272 0.257 -28.456 1.00 83.75 228 GLY A C 1
ATOM 1726 O O . GLY A 1 228 ? -2.140 1.337 -27.887 1.00 83.75 228 GLY A O 1
ATOM 1727 N N . THR A 1 229 ? -3.448 -0.364 -28.474 1.00 87.38 229 THR A N 1
ATOM 1728 C CA . THR A 1 229 ? -4.668 0.260 -27.938 1.00 87.38 229 THR A CA 1
ATOM 1729 C C . THR A 1 229 ? -4.774 0.092 -26.420 1.00 87.38 229 THR A C 1
ATOM 1731 O O . THR A 1 229 ? -4.523 -0.979 -25.874 1.00 87.38 229 THR A O 1
ATOM 1734 N N . TRP A 1 230 ? -5.162 1.137 -25.686 1.00 89.12 230 TRP A N 1
ATOM 1735 C CA . TRP A 1 230 ? -5.383 1.031 -24.235 1.00 89.12 230 TRP A CA 1
ATOM 1736 C C . TRP A 1 230 ? -6.694 0.308 -23.882 1.00 89.12 230 TRP A C 1
ATOM 1738 O O . TRP A 1 230 ? -7.774 0.695 -24.335 1.00 89.12 230 TRP A O 1
ATOM 1748 N N . ARG A 1 231 ? -6.636 -0.671 -22.969 1.00 90.56 231 ARG A N 1
ATOM 1749 C CA . ARG A 1 231 ? -7.811 -1.315 -22.351 1.00 90.56 231 ARG A CA 1
ATOM 1750 C C . ARG A 1 231 ? -7.698 -1.392 -20.834 1.00 90.56 231 ARG A C 1
ATOM 1752 O O . ARG A 1 231 ? -6.610 -1.341 -20.265 1.00 90.56 231 ARG A O 1
ATOM 1759 N N . THR A 1 232 ? -8.850 -1.488 -20.170 1.00 92.75 232 THR A N 1
ATOM 1760 C CA . THR A 1 232 ? -8.943 -1.599 -18.709 1.00 92.75 232 THR A CA 1
ATOM 1761 C C . THR A 1 232 ? -9.505 -2.958 -18.302 1.00 92.75 232 THR A C 1
ATOM 1763 O O . THR A 1 232 ? -10.548 -3.369 -18.807 1.00 92.75 232 THR A O 1
ATOM 1766 N N . PHE A 1 233 ? -8.855 -3.616 -17.345 1.00 94.44 233 PHE A N 1
ATOM 1767 C CA . PHE A 1 233 ? -9.306 -4.864 -16.728 1.00 94.44 233 PHE A CA 1
ATOM 1768 C C . PHE A 1 233 ? -9.381 -4.700 -15.213 1.00 94.44 233 PHE A C 1
ATOM 1770 O O . PHE A 1 233 ? -8.604 -3.956 -14.619 1.00 94.44 233 PHE A O 1
ATOM 1777 N N . ARG A 1 234 ? -10.309 -5.406 -14.568 1.00 93.56 234 ARG A N 1
ATOM 1778 C CA . ARG A 1 234 ? -10.423 -5.436 -13.106 1.00 93.56 234 ARG A CA 1
ATOM 1779 C C . ARG A 1 234 ? -9.927 -6.777 -12.602 1.00 93.56 234 ARG A C 1
ATOM 1781 O O . ARG A 1 234 ? -10.487 -7.791 -13.000 1.00 93.56 234 ARG A O 1
ATOM 1788 N N . PHE A 1 235 ? -8.973 -6.762 -11.681 1.00 95.06 235 PHE A N 1
ATOM 1789 C CA . PHE A 1 235 ? -8.625 -7.907 -10.847 1.00 95.06 235 PHE A CA 1
ATOM 1790 C C . PHE A 1 235 ? -9.385 -7.788 -9.523 1.00 95.06 235 PHE A C 1
ATOM 1792 O O . PHE A 1 235 ? -9.034 -6.931 -8.701 1.00 95.06 235 PHE A O 1
ATOM 1799 N N . PRO A 1 236 ? -10.434 -8.601 -9.301 1.00 92.50 236 PRO A N 1
ATOM 1800 C CA . PRO A 1 236 ? -11.114 -8.647 -8.018 1.00 92.50 236 PRO A CA 1
ATOM 1801 C C . PRO A 1 236 ? -10.152 -9.091 -6.919 1.00 92.50 236 PRO A C 1
ATOM 1803 O O . PRO A 1 236 ? -9.274 -9.929 -7.154 1.00 92.50 236 PRO A O 1
ATOM 1806 N N . ARG A 1 237 ? -10.343 -8.620 -5.686 1.00 85.75 237 ARG A N 1
ATOM 1807 C CA . ARG A 1 237 ? -9.479 -9.044 -4.574 1.00 85.75 237 ARG A CA 1
ATOM 1808 C C . ARG A 1 237 ? -9.425 -10.559 -4.373 1.00 85.75 237 ARG A C 1
ATOM 1810 O O . ARG A 1 237 ? -8.384 -11.088 -3.970 1.00 85.75 237 ARG A O 1
ATOM 1817 N N . ALA A 1 238 ? -10.531 -11.258 -4.619 1.00 82.06 238 ALA A N 1
ATOM 1818 C CA . ALA A 1 238 ? -10.570 -12.714 -4.539 1.00 82.06 238 ALA A CA 1
ATOM 1819 C C . ALA A 1 238 ? -9.539 -13.342 -5.493 1.00 82.06 238 ALA A C 1
ATOM 1821 O O . ALA A 1 238 ? -8.709 -14.136 -5.050 1.00 82.06 238 ALA A O 1
ATOM 1822 N N . SER A 1 239 ? -9.508 -12.890 -6.750 1.00 86.19 239 SER A N 1
ATOM 1823 C CA . SER A 1 239 ? -8.541 -13.322 -7.763 1.00 86.19 239 SER A CA 1
ATOM 1824 C C . SER A 1 239 ? -7.110 -12.953 -7.371 1.00 86.19 239 SER A C 1
ATOM 1826 O O . SER A 1 239 ? -6.216 -13.787 -7.451 1.00 86.19 239 SER A O 1
ATOM 1828 N N . ILE A 1 240 ? -6.884 -11.749 -6.835 1.00 89.31 240 ILE A N 1
ATOM 1829 C CA . ILE A 1 240 ? -5.565 -11.334 -6.320 1.00 89.31 240 ILE A CA 1
ATOM 1830 C C . ILE A 1 240 ? -5.076 -12.271 -5.207 1.00 89.31 240 ILE A C 1
ATOM 1832 O O . ILE A 1 240 ? -3.909 -12.665 -5.173 1.00 89.31 240 ILE A O 1
ATOM 1836 N N . SER A 1 241 ? -5.970 -12.633 -4.288 1.00 84.25 241 SER A N 1
ATOM 1837 C CA . SER A 1 241 ? -5.655 -13.528 -3.173 1.00 84.25 241 SER A CA 1
ATOM 1838 C C . SER A 1 241 ? -5.347 -14.943 -3.667 1.00 84.25 241 SER A C 1
ATOM 1840 O O . SER A 1 241 ? -4.410 -15.564 -3.166 1.00 84.25 241 SER A O 1
ATOM 1842 N N . ALA A 1 242 ? -6.092 -15.431 -4.663 1.00 82.94 242 ALA A N 1
ATOM 1843 C CA . ALA A 1 242 ? -5.852 -16.722 -5.301 1.00 82.94 242 ALA A CA 1
ATOM 1844 C C . ALA A 1 242 ? -4.506 -16.748 -6.041 1.00 82.94 242 ALA A C 1
ATOM 1846 O O . ALA A 1 242 ? -3.697 -17.641 -5.798 1.00 82.94 242 ALA A O 1
ATOM 1847 N N . LEU A 1 243 ? -4.205 -15.717 -6.840 1.00 88.25 243 LEU A N 1
ATOM 1848 C CA . LEU A 1 243 ? -2.918 -15.571 -7.526 1.00 88.25 243 LEU A CA 1
ATOM 1849 C C . LEU A 1 243 ? -1.748 -15.524 -6.540 1.00 88.25 243 LEU A C 1
ATOM 1851 O O . LEU A 1 243 ? -0.735 -16.181 -6.759 1.00 88.25 243 LEU A O 1
ATOM 1855 N N . LYS A 1 244 ? -1.881 -14.794 -5.423 1.00 93.12 244 LYS A N 1
ATOM 1856 C CA . LYS A 1 244 ? -0.854 -14.777 -4.370 1.00 93.12 244 LYS A CA 1
ATOM 1857 C C . LYS A 1 244 ? -0.648 -16.165 -3.763 1.00 93.12 244 LYS A C 1
ATOM 1859 O O . LYS A 1 244 ? 0.497 -16.564 -3.549 1.00 93.12 244 LYS A O 1
ATOM 1864 N N . ALA A 1 245 ? -1.732 -16.877 -3.455 1.00 81.94 245 ALA A N 1
ATOM 1865 C CA . ALA A 1 245 ? -1.660 -18.215 -2.877 1.00 81.94 245 ALA A CA 1
ATOM 1866 C C . ALA A 1 245 ? -0.955 -19.190 -3.831 1.00 81.94 245 ALA A C 1
ATOM 1868 O O . ALA A 1 245 ? -0.028 -19.880 -3.410 1.00 81.94 245 ALA A O 1
ATOM 1869 N N . GLU A 1 246 ? -1.321 -19.163 -5.115 1.00 85.88 246 GLU A N 1
ATOM 1870 C CA . GLU A 1 246 ? -0.675 -19.946 -6.171 1.00 85.88 246 GLU A CA 1
ATOM 1871 C C . GLU A 1 246 ? 0.815 -19.612 -6.285 1.00 85.88 246 GLU A C 1
ATOM 1873 O O . GLU A 1 246 ? 1.670 -20.492 -6.217 1.00 85.88 246 GLU A O 1
ATOM 1878 N N . ALA A 1 247 ? 1.141 -18.322 -6.380 1.00 88.38 247 ALA A N 1
ATOM 1879 C CA . ALA A 1 247 ? 2.511 -17.852 -6.517 1.00 88.38 247 ALA A CA 1
ATOM 1880 C C . ALA A 1 247 ? 3.401 -18.218 -5.315 1.00 88.38 247 ALA A C 1
ATOM 1882 O O . ALA A 1 247 ? 4.617 -18.327 -5.458 1.00 88.38 247 ALA A O 1
ATOM 1883 N N . SER A 1 248 ? 2.813 -18.439 -4.137 1.00 87.50 248 SER A N 1
ATOM 1884 C CA . SER A 1 248 ? 3.538 -18.755 -2.901 1.00 87.50 248 SER A CA 1
ATOM 1885 C C . SER A 1 248 ? 3.777 -20.255 -2.677 1.00 87.50 248 SER A C 1
ATOM 1887 O O . SER A 1 248 ? 4.366 -20.619 -1.655 1.00 87.50 248 SER A O 1
ATOM 1889 N N . LYS A 1 249 ? 3.313 -21.141 -3.572 1.00 88.31 249 LYS A N 1
ATOM 1890 C CA . LYS A 1 249 ? 3.388 -22.602 -3.383 1.00 88.31 249 LYS A CA 1
ATOM 1891 C C . LYS A 1 249 ? 4.814 -23.125 -3.185 1.00 88.31 249 LYS A C 1
ATOM 1893 O O . LYS A 1 249 ? 5.025 -23.935 -2.289 1.00 88.31 249 LYS A O 1
ATOM 1898 N N . LEU A 1 250 ? 5.779 -22.628 -3.961 1.00 85.62 250 LEU A N 1
ATOM 1899 C CA . LEU A 1 250 ? 7.189 -23.031 -3.892 1.00 85.62 250 LEU A CA 1
ATOM 1900 C C . LEU A 1 250 ? 8.021 -22.212 -2.889 1.00 85.62 250 LEU A C 1
ATOM 1902 O O . LEU A 1 250 ? 9.196 -22.508 -2.695 1.00 85.62 250 LEU A O 1
ATOM 1906 N N . CYS A 1 251 ? 7.449 -21.196 -2.233 1.00 78.94 251 CYS A N 1
ATOM 1907 C CA . CYS A 1 251 ? 8.166 -20.437 -1.206 1.00 78.94 251 CYS A CA 1
ATOM 1908 C C . CYS A 1 251 ? 8.337 -21.274 0.068 1.00 78.94 251 CYS A C 1
ATOM 1910 O O . CYS A 1 251 ? 7.344 -21.707 0.670 1.00 78.94 251 CYS A O 1
ATOM 1912 N N . SER A 1 252 ? 9.581 -21.421 0.529 1.00 71.19 252 SER A N 1
ATOM 1913 C CA . SER A 1 252 ? 9.915 -22.102 1.780 1.00 71.19 252 SER A CA 1
ATOM 1914 C C . SER A 1 252 ? 10.800 -21.226 2.684 1.00 71.19 252 SER A C 1
ATOM 1916 O O . SER A 1 252 ? 11.427 -20.272 2.222 1.00 71.19 252 SER A O 1
ATOM 1918 N N . PRO A 1 253 ? 10.863 -21.498 4.001 1.00 65.75 253 PRO A N 1
ATOM 1919 C CA . PRO A 1 253 ? 11.783 -20.791 4.895 1.00 65.75 253 PRO A CA 1
ATOM 1920 C C . PRO A 1 253 ? 13.265 -20.996 4.548 1.00 65.75 253 PRO A C 1
ATOM 1922 O O . PRO A 1 253 ? 14.079 -20.136 4.889 1.00 65.75 253 PRO A O 1
ATOM 1925 N N . ASP A 1 254 ? 13.575 -22.113 3.886 1.00 67.19 254 ASP A N 1
ATOM 1926 C CA . ASP A 1 254 ? 14.931 -22.564 3.566 1.00 67.19 254 ASP A CA 1
ATOM 1927 C C . ASP A 1 254 ? 15.382 -22.133 2.158 1.00 67.19 254 ASP A C 1
ATOM 1929 O O . ASP A 1 254 ? 16.556 -22.264 1.823 1.00 67.19 254 ASP A O 1
ATOM 1933 N N . SER A 1 255 ? 14.478 -21.592 1.328 1.00 73.94 255 SER A N 1
ATOM 1934 C CA . SER A 1 255 ? 14.826 -21.011 0.027 1.00 73.94 255 SER A CA 1
ATOM 1935 C C . SER A 1 255 ? 15.401 -19.598 0.158 1.00 73.94 255 SER A C 1
ATOM 1937 O O . SER A 1 255 ? 15.071 -18.849 1.082 1.00 73.94 255 SER A O 1
ATOM 1939 N N . ASP A 1 256 ? 16.196 -19.200 -0.833 1.00 75.81 256 ASP A N 1
ATOM 1940 C CA . ASP A 1 256 ? 16.694 -17.833 -1.014 1.00 75.81 256 ASP A CA 1
ATOM 1941 C C . ASP A 1 256 ? 15.550 -16.800 -1.053 1.00 75.81 256 ASP A C 1
ATOM 1943 O O . ASP A 1 256 ? 15.625 -15.745 -0.420 1.00 75.81 256 ASP A O 1
ATOM 1947 N N . ILE A 1 257 ? 14.442 -17.137 -1.720 1.00 83.31 257 ILE A N 1
ATOM 1948 C CA . ILE A 1 257 ? 13.224 -16.324 -1.780 1.00 83.31 257 ILE A CA 1
ATOM 1949 C C . ILE A 1 257 ? 12.144 -16.882 -0.845 1.00 83.31 257 ILE A C 1
ATOM 1951 O O . ILE A 1 257 ? 11.359 -17.758 -1.198 1.00 83.31 257 ILE A O 1
ATOM 1955 N N . LYS A 1 258 ? 12.067 -16.320 0.364 1.00 82.31 258 LYS A N 1
ATOM 1956 C CA . LYS A 1 258 ? 11.176 -16.797 1.443 1.00 82.31 258 LYS A CA 1
ATOM 1957 C C . LYS A 1 258 ? 9.702 -16.430 1.268 1.00 82.31 258 LYS A C 1
ATOM 1959 O O . LYS A 1 258 ? 8.835 -17.049 1.882 1.00 82.31 258 LYS A O 1
ATOM 1964 N N . TYR A 1 259 ? 9.409 -15.389 0.492 1.00 86.31 259 TYR A N 1
ATOM 1965 C CA . TYR A 1 259 ? 8.046 -14.919 0.261 1.00 86.31 259 TYR A CA 1
ATOM 1966 C C . TYR A 1 259 ? 7.920 -14.201 -1.083 1.00 86.31 259 TYR A C 1
ATOM 1968 O O . TYR A 1 259 ? 8.888 -13.648 -1.604 1.00 86.31 259 TYR A O 1
ATOM 1976 N N . VAL A 1 260 ? 6.689 -14.146 -1.589 1.00 82.62 260 VAL A N 1
ATOM 1977 C CA . VAL A 1 260 ? 6.282 -13.298 -2.714 1.00 82.62 260 VAL A CA 1
ATOM 1978 C C . VAL A 1 260 ? 5.086 -12.437 -2.304 1.00 82.62 260 VAL A C 1
ATOM 1980 O O . VAL A 1 260 ? 4.276 -12.804 -1.448 1.00 82.62 260 VAL A O 1
ATOM 1983 N N . SER A 1 261 ? 4.986 -11.244 -2.880 1.00 89.25 261 SER A N 1
ATOM 1984 C CA . SER A 1 261 ? 3.888 -10.309 -2.629 1.00 89.25 261 SER A CA 1
ATOM 1985 C C . SER A 1 261 ? 2.742 -10.514 -3.622 1.00 89.25 261 SER A C 1
ATOM 1987 O O . SER A 1 261 ? 2.947 -11.034 -4.718 1.00 89.25 261 SER A O 1
ATOM 1989 N N . SER A 1 262 ? 1.539 -10.027 -3.293 1.00 91.88 262 SER A N 1
ATOM 1990 C CA . SER A 1 262 ? 0.421 -10.002 -4.253 1.00 91.88 262 SER A CA 1
ATOM 1991 C C . SER A 1 262 ? 0.779 -9.235 -5.527 1.00 91.88 262 SER A C 1
ATOM 1993 O O . SER A 1 262 ? 0.355 -9.599 -6.615 1.00 91.88 262 SER A O 1
ATOM 1995 N N . ASN A 1 263 ? 1.583 -8.178 -5.394 1.00 95.56 263 ASN A N 1
ATOM 1996 C CA . ASN A 1 263 ? 2.016 -7.365 -6.520 1.00 95.56 263 ASN A CA 1
ATOM 1997 C C . ASN A 1 263 ? 2.981 -8.139 -7.438 1.00 95.56 263 ASN A C 1
ATOM 1999 O O . ASN A 1 263 ? 2.900 -8.011 -8.655 1.00 95.56 263 ASN A O 1
ATOM 2003 N N . ASP A 1 264 ? 3.836 -9.003 -6.877 1.00 96.19 264 ASP A N 1
ATOM 2004 C CA . ASP A 1 264 ? 4.688 -9.889 -7.687 1.00 96.19 264 ASP A CA 1
ATOM 2005 C C . ASP A 1 264 ? 3.832 -10.902 -8.435 1.00 96.19 264 ASP A C 1
ATOM 2007 O O . ASP A 1 264 ? 4.034 -11.102 -9.627 1.00 96.19 264 ASP A O 1
ATOM 2011 N N . ALA A 1 265 ? 2.853 -11.497 -7.747 1.00 96.12 265 ALA A N 1
ATOM 2012 C CA . ALA A 1 265 ? 1.966 -12.496 -8.327 1.00 96.12 265 ALA A CA 1
ATOM 2013 C C . ALA A 1 265 ? 1.148 -11.922 -9.493 1.00 96.12 265 ALA A C 1
ATOM 2015 O O . ALA A 1 265 ? 1.123 -12.518 -10.565 1.00 96.12 265 ALA A O 1
ATOM 2016 N N . ILE A 1 266 ? 0.532 -10.744 -9.323 1.00 97.81 266 ILE A N 1
ATOM 2017 C CA . ILE A 1 266 ? -0.231 -10.093 -10.399 1.00 97.81 266 ILE A CA 1
ATOM 2018 C C . ILE A 1 266 ? 0.695 -9.639 -11.537 1.00 97.81 266 ILE A C 1
ATOM 2020 O O . ILE A 1 266 ? 0.375 -9.888 -12.694 1.00 97.81 266 ILE A O 1
ATOM 2024 N N . SER A 1 267 ? 1.849 -9.023 -11.242 1.00 98.44 267 SER A N 1
ATOM 2025 C CA . SER A 1 267 ? 2.801 -8.599 -12.287 1.00 98.44 267 SER A CA 1
ATOM 2026 C C . SER A 1 267 ? 3.279 -9.789 -13.124 1.00 98.44 267 SER A C 1
ATOM 2028 O O . SER A 1 267 ? 3.303 -9.721 -14.350 1.00 98.44 267 SER A O 1
ATOM 2030 N N . THR A 1 268 ? 3.603 -10.901 -12.458 1.00 98.75 268 THR A N 1
ATOM 2031 C CA . THR A 1 268 ? 4.019 -12.144 -13.117 1.00 98.75 268 THR A CA 1
ATOM 2032 C C . THR A 1 268 ? 2.870 -12.717 -13.935 1.00 98.75 268 THR A C 1
ATOM 2034 O O . THR A 1 268 ? 3.054 -13.041 -15.099 1.00 98.75 268 THR A O 1
ATOM 2037 N N . PHE A 1 269 ? 1.659 -12.780 -13.377 1.00 98.69 269 PHE A N 1
ATOM 2038 C CA . PHE A 1 269 ? 0.486 -13.261 -14.100 1.00 98.69 269 PHE A CA 1
ATOM 2039 C C . PHE A 1 269 ? 0.217 -12.452 -15.378 1.00 98.69 269 PHE A C 1
ATOM 2041 O O . PHE A 1 269 ? 0.059 -13.046 -16.443 1.00 98.69 269 PHE A O 1
ATOM 2048 N N . ILE A 1 270 ? 0.221 -11.115 -15.297 1.00 98.62 270 ILE A N 1
ATOM 2049 C CA . ILE A 1 270 ? 0.029 -10.230 -16.457 1.00 98.62 270 ILE A CA 1
ATOM 2050 C C . ILE A 1 270 ? 1.082 -10.520 -17.530 1.00 98.62 270 ILE A C 1
ATOM 2052 O O . ILE A 1 270 ? 0.735 -10.678 -18.701 1.00 98.62 270 ILE A O 1
ATOM 2056 N N . TRP A 1 271 ? 2.349 -10.641 -17.132 1.00 98.69 271 TRP A N 1
ATOM 2057 C CA . TRP A 1 271 ? 3.437 -10.962 -18.049 1.00 98.69 271 TRP A CA 1
ATOM 2058 C C . TRP A 1 271 ? 3.251 -12.317 -18.732 1.00 98.69 271 TRP A C 1
ATOM 2060 O O . TRP A 1 271 ? 3.243 -12.377 -19.960 1.00 98.69 271 TRP A O 1
ATOM 2070 N N . LEU A 1 272 ? 3.017 -13.384 -17.965 1.00 98.62 272 LEU A N 1
ATOM 2071 C CA . LEU A 1 272 ? 2.879 -14.732 -18.519 1.00 98.62 272 LEU A CA 1
ATOM 2072 C C . LEU A 1 272 ? 1.649 -14.868 -19.425 1.00 98.62 272 LEU A C 1
ATOM 2074 O O . LEU A 1 272 ? 1.721 -15.549 -20.445 1.00 98.62 272 LEU A O 1
ATOM 2078 N N . ARG A 1 273 ? 0.517 -14.223 -19.101 1.00 98.06 273 ARG A N 1
ATOM 2079 C CA . ARG A 1 273 ? -0.664 -14.262 -19.986 1.00 98.06 273 ARG A CA 1
ATOM 2080 C C . ARG A 1 273 ? -0.461 -13.431 -21.251 1.00 98.06 273 ARG A C 1
ATOM 2082 O O . ARG A 1 273 ? -0.897 -13.852 -22.316 1.00 98.06 273 ARG A O 1
ATOM 2089 N N . THR A 1 274 ? 0.259 -12.313 -21.170 1.00 98.12 274 THR A N 1
ATOM 2090 C CA . THR A 1 274 ? 0.630 -11.531 -22.362 1.00 98.12 274 THR A CA 1
ATOM 2091 C C . THR A 1 274 ? 1.584 -12.324 -23.263 1.00 98.12 274 THR A C 1
ATOM 2093 O O . THR A 1 274 ? 1.367 -12.402 -24.470 1.00 98.12 274 THR A O 1
ATOM 2096 N N . ALA A 1 275 ? 2.587 -12.996 -22.689 1.00 98.06 275 ALA A N 1
ATOM 2097 C CA . ALA A 1 275 ? 3.475 -13.895 -23.430 1.00 98.06 275 ALA A CA 1
ATOM 2098 C C . ALA A 1 275 ? 2.703 -15.064 -24.073 1.00 98.06 275 ALA A C 1
ATOM 2100 O O . ALA A 1 275 ? 2.935 -15.398 -25.235 1.00 98.06 275 ALA A O 1
ATOM 2101 N N . ALA A 1 276 ? 1.726 -15.637 -23.360 1.00 97.69 276 ALA A N 1
ATOM 2102 C CA . ALA A 1 276 ? 0.833 -16.662 -23.899 1.00 97.69 276 ALA A CA 1
ATOM 2103 C C . ALA A 1 276 ? 0.020 -16.167 -25.098 1.00 97.69 276 ALA A C 1
ATOM 2105 O O . ALA A 1 276 ? -0.006 -16.840 -26.128 1.00 97.69 276 ALA A O 1
ATOM 2106 N N . ALA A 1 277 ? -0.572 -14.977 -25.014 1.00 97.12 277 ALA A N 1
ATOM 2107 C CA . ALA A 1 277 ? -1.281 -14.369 -26.134 1.00 97.12 277 ALA A CA 1
ATOM 2108 C C . ALA A 1 277 ? -0.371 -14.178 -27.361 1.00 97.12 277 ALA A C 1
ATOM 2110 O O . ALA A 1 277 ? -0.749 -14.527 -28.483 1.00 97.12 277 ALA A O 1
ATOM 2111 N N . ARG A 1 278 ? 0.866 -13.724 -27.137 1.00 97.06 278 ARG A N 1
ATOM 2112 C CA . ARG A 1 278 ? 1.864 -13.490 -28.190 1.00 97.06 278 ARG A CA 1
ATOM 2113 C C . ARG A 1 278 ? 2.433 -14.747 -28.823 1.00 97.06 278 ARG A C 1
ATOM 2115 O O . ARG A 1 278 ? 2.775 -14.743 -30.002 1.00 97.06 278 ARG A O 1
ATOM 2122 N N . SER A 1 279 ? 2.465 -15.858 -28.090 1.00 96.38 279 SER A N 1
ATOM 2123 C CA . SER A 1 279 ? 2.926 -17.150 -28.622 1.00 96.38 279 SER A CA 1
ATOM 2124 C C . SER A 1 279 ? 2.142 -17.633 -29.849 1.00 96.38 279 SER A C 1
ATOM 2126 O O . SER A 1 279 ? 2.626 -18.471 -30.603 1.00 96.38 279 SER A O 1
ATOM 2128 N N . THR A 1 280 ? 0.952 -17.072 -30.086 1.00 93.88 280 THR A N 1
ATOM 2129 C CA . THR A 1 280 ? 0.135 -17.351 -31.274 1.00 93.88 280 THR A CA 1
ATOM 2130 C C . THR A 1 280 ? 0.743 -16.823 -32.577 1.00 93.88 280 THR A C 1
ATOM 2132 O O . THR A 1 280 ? 0.345 -17.276 -33.649 1.00 93.88 280 THR A O 1
ATOM 2135 N N . HIS A 1 281 ? 1.677 -15.871 -32.503 1.00 93.56 281 HIS A N 1
ATOM 2136 C CA . HIS A 1 281 ? 2.270 -15.214 -33.671 1.00 93.56 281 HIS A CA 1
ATOM 2137 C C . HIS A 1 281 ? 3.767 -14.891 -33.536 1.00 93.56 281 HIS A C 1
ATOM 2139 O O . HIS A 1 281 ? 4.368 -14.426 -34.502 1.00 93.56 281 HIS A O 1
ATOM 2145 N N . LEU A 1 282 ? 4.389 -15.160 -32.385 1.00 95.12 282 LEU A N 1
ATOM 2146 C CA . LEU A 1 282 ? 5.840 -15.081 -32.215 1.00 95.12 282 LEU A CA 1
ATOM 2147 C C . LEU A 1 282 ? 6.543 -16.410 -32.560 1.00 95.12 282 LEU A C 1
ATOM 2149 O O . LEU A 1 282 ? 5.985 -17.484 -32.318 1.00 95.12 282 LEU A O 1
ATOM 2153 N N . PRO A 1 283 ? 7.796 -16.368 -33.055 1.00 94.88 283 PRO A N 1
ATOM 2154 C CA . PRO A 1 283 ? 8.648 -17.552 -33.177 1.00 94.88 283 PRO A CA 1
ATOM 2155 C C . PRO A 1 283 ? 8.842 -18.276 -31.837 1.00 94.88 283 PRO A C 1
ATOM 2157 O O . PRO A 1 283 ? 8.950 -17.635 -30.790 1.00 94.88 283 PRO A O 1
ATOM 2160 N N . LYS A 1 284 ? 8.936 -19.612 -31.860 1.00 89.19 284 LYS A N 1
ATOM 2161 C CA . LYS A 1 284 ? 9.058 -20.443 -30.643 1.00 89.19 284 LYS A CA 1
ATOM 2162 C C . LYS A 1 284 ? 10.326 -20.163 -29.827 1.00 89.19 284 LYS A C 1
ATOM 2164 O O . LYS A 1 284 ? 10.303 -20.307 -28.611 1.00 89.19 284 LYS A O 1
ATOM 2169 N N . ASP A 1 285 ? 11.404 -19.761 -30.489 1.00 93.06 285 ASP A N 1
ATOM 2170 C CA . ASP A 1 285 ? 12.712 -19.427 -29.914 1.00 93.06 285 ASP A CA 1
ATOM 2171 C C . ASP A 1 285 ? 12.813 -17.973 -29.416 1.00 93.06 285 ASP A C 1
ATOM 2173 O O . ASP A 1 285 ? 13.872 -17.533 -28.962 1.00 93.06 285 ASP A O 1
ATOM 2177 N N . SER A 1 286 ? 11.706 -17.224 -29.458 1.00 97.25 286 SER A N 1
ATOM 2178 C CA . SER A 1 286 ? 11.640 -15.865 -28.919 1.00 97.25 286 SER A CA 1
ATOM 2179 C C . SER A 1 286 ? 11.943 -15.831 -27.419 1.00 97.25 286 SER A C 1
ATOM 2181 O O . SER A 1 286 ? 11.737 -16.798 -26.683 1.00 97.25 286 SER A O 1
ATOM 2183 N N . LYS A 1 287 ? 12.378 -14.667 -26.938 1.00 97.88 287 LYS A N 1
ATOM 2184 C CA . LYS A 1 287 ? 12.470 -14.348 -25.508 1.00 97.88 287 LYS A CA 1
ATOM 2185 C C . LYS A 1 287 ? 11.388 -13.344 -25.137 1.00 97.88 287 LYS A C 1
ATOM 2187 O O . LYS A 1 287 ? 10.896 -12.626 -25.999 1.00 97.88 287 LYS A O 1
ATOM 2192 N N . THR A 1 288 ? 11.040 -13.291 -23.860 1.00 98.31 288 THR A N 1
ATOM 2193 C CA . THR A 1 288 ? 10.124 -12.289 -23.310 1.00 98.31 288 THR A CA 1
ATOM 2194 C C . THR A 1 288 ? 10.680 -11.753 -22.000 1.00 98.31 288 THR A C 1
ATOM 2196 O O . THR A 1 288 ? 11.335 -12.484 -21.251 1.00 98.31 288 THR A O 1
ATOM 2199 N N . MET A 1 289 ? 10.436 -10.476 -21.724 1.00 98.06 289 MET A N 1
ATOM 2200 C CA . MET A 1 289 ? 10.910 -9.794 -20.528 1.00 98.06 289 MET A CA 1
ATOM 2201 C C . MET A 1 289 ? 9.781 -9.078 -19.784 1.00 98.06 289 MET A C 1
ATOM 2203 O O . MET A 1 289 ? 8.946 -8.404 -20.387 1.00 98.06 289 MET A O 1
ATOM 2207 N N . LEU A 1 290 ? 9.812 -9.168 -18.454 1.00 98.38 290 LEU A N 1
ATOM 2208 C CA . LEU A 1 290 ? 9.126 -8.239 -17.565 1.00 98.38 290 LEU A CA 1
ATOM 2209 C C . LEU A 1 290 ? 10.100 -7.137 -17.147 1.00 98.38 290 LEU A C 1
ATOM 2211 O O . LEU A 1 290 ? 11.088 -7.404 -16.461 1.00 98.38 290 LEU A O 1
ATOM 2215 N N . ASN A 1 291 ? 9.779 -5.900 -17.511 1.00 97.19 291 ASN A N 1
ATOM 2216 C CA . ASN A 1 291 ? 10.410 -4.701 -16.978 1.00 97.19 291 ASN A CA 1
ATOM 2217 C C . ASN A 1 291 ? 9.480 -4.086 -15.922 1.00 97.19 291 ASN A C 1
ATOM 2219 O O . ASN A 1 291 ? 8.348 -3.709 -16.228 1.00 97.19 291 ASN A O 1
ATOM 2223 N N . ARG A 1 292 ? 9.912 -4.019 -14.661 1.00 96.94 292 ARG A N 1
ATOM 2224 C CA . ARG A 1 292 ? 9.064 -3.562 -13.554 1.00 96.94 292 ARG A CA 1
ATOM 2225 C C . ARG A 1 292 ? 9.697 -2.410 -12.788 1.00 96.94 292 ARG A C 1
ATOM 2227 O O . ARG A 1 292 ? 10.764 -2.569 -12.200 1.00 96.94 292 ARG A O 1
ATOM 2234 N N . ALA A 1 293 ? 8.976 -1.294 -12.696 1.00 95.12 293 ALA A N 1
ATOM 2235 C CA . ALA A 1 293 ? 9.384 -0.149 -11.887 1.00 95.12 293 ALA A CA 1
ATOM 2236 C C . ALA A 1 293 ? 9.387 -0.482 -10.381 1.00 95.12 293 ALA A C 1
ATOM 2238 O O . ALA A 1 293 ? 8.456 -1.104 -9.854 1.00 95.12 293 ALA A O 1
ATOM 2239 N N . VAL A 1 294 ? 10.421 -0.026 -9.675 1.00 95.25 294 VAL A N 1
ATOM 2240 C CA . VAL A 1 294 ? 10.659 -0.258 -8.247 1.00 95.25 294 VAL A CA 1
ATOM 2241 C C . VAL A 1 294 ? 10.872 1.065 -7.528 1.00 95.25 294 VAL A C 1
ATOM 2243 O O . VAL A 1 294 ? 11.723 1.863 -7.903 1.00 95.25 294 VAL A O 1
ATOM 2246 N N . ASN A 1 295 ? 10.120 1.274 -6.447 1.00 94.38 295 ASN A N 1
ATOM 2247 C CA . ASN A 1 295 ? 10.343 2.391 -5.535 1.00 94.38 295 ASN A CA 1
ATOM 2248 C C . ASN A 1 295 ? 11.637 2.158 -4.733 1.00 94.38 295 ASN A C 1
ATOM 2250 O O . ASN A 1 295 ? 11.697 1.242 -3.908 1.00 94.38 295 ASN A O 1
ATOM 2254 N N . GLY A 1 296 ? 12.646 2.992 -4.980 1.00 93.81 296 GLY A N 1
ATOM 2255 C CA . GLY A 1 296 ? 13.973 2.929 -4.368 1.00 93.81 296 GLY A CA 1
ATOM 2256 C C . GLY A 1 296 ? 14.039 3.478 -2.943 1.00 93.81 296 GLY A C 1
ATOM 2257 O O . GLY A 1 296 ? 14.984 3.174 -2.222 1.00 93.81 296 GLY A O 1
ATOM 2258 N N . ARG A 1 297 ? 13.021 4.225 -2.484 1.00 93.94 297 ARG A N 1
ATOM 2259 C CA . ARG A 1 297 ? 13.037 4.898 -1.167 1.00 93.94 297 ARG A CA 1
ATOM 2260 C C . ARG A 1 297 ? 13.330 3.954 -0.001 1.00 93.94 297 ARG A C 1
ATOM 2262 O O . ARG A 1 297 ? 13.998 4.344 0.942 1.00 93.94 297 ARG A O 1
ATOM 2269 N N . GLN A 1 298 ? 12.823 2.724 -0.065 1.00 89.38 298 GLN A N 1
ATOM 2270 C CA . GLN A 1 298 ? 12.959 1.712 0.992 1.00 89.38 298 GLN A CA 1
ATOM 2271 C C . GLN A 1 298 ? 14.055 0.675 0.694 1.00 89.38 298 GLN A C 1
ATOM 2273 O O . GLN A 1 298 ? 14.117 -0.353 1.362 1.00 89.38 298 GLN A O 1
ATOM 2278 N N . ARG A 1 299 ? 14.860 0.889 -0.357 1.00 89.88 299 ARG A N 1
ATOM 2279 C CA . ARG A 1 299 ? 15.942 -0.025 -0.760 1.00 89.88 299 ARG A CA 1
ATOM 2280 C C . ARG A 1 299 ? 17.297 0.368 -0.188 1.00 89.88 299 ARG A C 1
ATOM 2282 O O . ARG A 1 299 ? 18.151 -0.496 -0.056 1.00 89.88 299 ARG A O 1
ATOM 2289 N N . LEU A 1 300 ? 17.458 1.639 0.164 1.00 87.19 300 LEU A N 1
ATOM 2290 C CA . LEU A 1 300 ? 18.654 2.163 0.812 1.00 87.19 300 LEU A CA 1
ATOM 2291 C C . LEU A 1 300 ? 18.721 1.724 2.280 1.00 87.19 300 LEU A C 1
ATOM 2293 O O . LEU A 1 300 ? 17.691 1.627 2.949 1.00 87.19 300 LEU A O 1
ATOM 2297 N N . GLU A 1 301 ? 19.937 1.514 2.788 1.00 87.56 301 GLU A N 1
ATOM 2298 C CA . GLU A 1 301 ? 20.199 1.204 4.205 1.00 87.56 301 GLU A CA 1
ATOM 2299 C C . GLU A 1 301 ? 19.685 2.304 5.132 1.00 87.56 301 GLU A C 1
ATOM 2301 O O . GLU A 1 301 ? 19.164 2.018 6.210 1.00 87.56 301 GLU A O 1
ATOM 2306 N N . THR A 1 302 ? 19.802 3.555 4.679 1.00 88.44 302 THR A N 1
ATOM 2307 C CA . THR A 1 302 ? 19.112 4.712 5.247 1.00 88.44 302 THR A CA 1
ATOM 2308 C C . THR A 1 302 ? 17.930 5.032 4.335 1.00 88.44 302 THR A C 1
ATOM 2310 O O . THR A 1 302 ? 18.128 5.662 3.292 1.00 88.44 302 THR A O 1
ATOM 2313 N N . PRO A 1 303 ? 16.702 4.593 4.670 1.00 92.06 303 PRO A N 1
ATOM 2314 C CA . PRO A 1 303 ? 15.555 4.801 3.803 1.00 92.06 303 PRO A CA 1
ATOM 2315 C C . PRO A 1 303 ? 15.253 6.286 3.608 1.00 92.06 303 PRO A C 1
ATOM 2317 O O . PRO A 1 303 ? 15.303 7.080 4.550 1.00 92.06 303 PRO A O 1
ATOM 2320 N N . ILE A 1 304 ? 14.852 6.651 2.393 1.00 91.56 304 ILE A N 1
ATOM 2321 C CA . ILE A 1 304 ? 14.337 7.989 2.103 1.00 91.56 304 ILE A CA 1
ATOM 2322 C C . ILE A 1 304 ? 12.948 8.109 2.733 1.00 91.56 304 ILE A C 1
ATOM 2324 O O . ILE A 1 304 ? 12.079 7.249 2.536 1.00 91.56 304 ILE A O 1
ATOM 2328 N N . HIS A 1 305 ? 12.734 9.194 3.477 1.00 94.12 305 HIS A N 1
ATOM 2329 C CA . HIS A 1 305 ? 11.471 9.461 4.152 1.00 94.12 305 HIS A CA 1
ATOM 2330 C C . HIS A 1 305 ? 10.296 9.514 3.165 1.00 94.12 305 HIS A C 1
ATOM 2332 O O . HIS A 1 305 ? 10.420 10.014 2.044 1.00 94.12 305 HIS A O 1
ATOM 2338 N N . GLU A 1 306 ? 9.120 9.040 3.587 1.00 88.19 306 GLU A N 1
ATOM 2339 C CA . GLU A 1 306 ? 7.955 8.960 2.700 1.00 88.19 306 GLU A CA 1
ATOM 2340 C C . GLU A 1 306 ? 7.466 10.329 2.208 1.00 88.19 306 GLU A C 1
ATOM 2342 O O . GLU A 1 306 ? 6.838 10.396 1.161 1.00 88.19 306 GLU A O 1
ATOM 2347 N N . GLY A 1 307 ? 7.797 11.414 2.914 1.00 92.50 307 GLY A N 1
ATOM 2348 C CA . GLY A 1 307 ? 7.507 12.790 2.498 1.00 92.50 307 GLY A CA 1
ATOM 2349 C C . GLY A 1 307 ? 8.332 13.299 1.305 1.00 92.50 307 GLY A C 1
ATOM 2350 O O . GLY A 1 307 ? 8.007 14.354 0.769 1.00 92.50 307 GLY A O 1
ATOM 2351 N N . TYR A 1 308 ? 9.377 12.584 0.868 1.00 96.19 308 TYR A N 1
ATOM 2352 C CA . TYR A 1 308 ? 10.166 12.978 -0.303 1.00 96.19 308 TYR A CA 1
ATOM 2353 C C . TYR A 1 308 ? 9.361 12.834 -1.601 1.00 96.19 308 TYR A C 1
ATOM 2355 O O . TYR A 1 308 ? 8.986 11.725 -2.006 1.00 96.19 308 TYR A O 1
ATOM 2363 N N . MET A 1 309 ? 9.148 13.961 -2.283 1.00 96.25 309 MET A N 1
ATOM 2364 C CA . MET A 1 309 ? 8.364 14.034 -3.522 1.00 96.25 309 MET A CA 1
ATOM 2365 C C . MET A 1 309 ? 9.168 13.753 -4.795 1.00 96.25 309 MET A C 1
ATOM 2367 O O . MET A 1 309 ? 8.567 13.546 -5.844 1.00 96.25 309 MET A O 1
ATOM 2371 N N . GLY A 1 310 ? 10.500 13.748 -4.722 1.00 95.56 310 GLY A N 1
ATOM 2372 C CA . GLY A 1 310 ? 11.340 13.642 -5.911 1.00 95.56 310 GLY A CA 1
ATOM 2373 C C . GLY A 1 310 ? 11.372 12.252 -6.550 1.00 95.56 310 GLY A C 1
ATOM 2374 O O . GLY A 1 310 ? 10.722 11.308 -6.092 1.00 95.56 310 GLY A O 1
ATOM 2375 N N . HIS A 1 311 ? 12.144 12.121 -7.625 1.00 95.69 311 HIS A N 1
ATOM 2376 C CA . HIS A 1 311 ? 12.304 10.865 -8.350 1.00 95.69 311 HIS A CA 1
ATOM 2377 C C . HIS A 1 311 ? 13.245 9.896 -7.610 1.00 95.69 311 HIS A C 1
ATOM 2379 O O . HIS A 1 311 ? 14.414 10.198 -7.394 1.00 95.69 311 HIS A O 1
ATOM 2385 N N . ALA A 1 312 ? 12.756 8.708 -7.242 1.00 95.62 312 ALA A N 1
ATOM 2386 C CA . ALA A 1 312 ? 13.536 7.649 -6.597 1.00 95.62 312 ALA A CA 1
ATOM 2387 C C . ALA A 1 312 ? 13.101 6.260 -7.095 1.00 95.62 312 ALA A C 1
ATOM 2389 O O . ALA A 1 312 ? 12.566 5.444 -6.336 1.00 95.62 312 ALA A O 1
ATOM 2390 N N . VAL A 1 313 ? 13.294 6.006 -8.391 1.00 95.00 313 VAL A N 1
ATOM 2391 C CA . VAL A 1 313 ? 12.884 4.767 -9.071 1.00 95.00 313 VAL A CA 1
ATOM 2392 C C . VAL A 1 313 ? 14.067 4.126 -9.794 1.00 95.00 313 VAL A C 1
ATOM 2394 O O . VAL A 1 313 ? 14.897 4.821 -10.365 1.00 95.00 313 VAL A O 1
ATOM 2397 N N . MET A 1 314 ? 14.094 2.795 -9.793 1.00 94.00 314 MET A N 1
ATOM 2398 C CA . MET A 1 314 ? 14.856 1.957 -10.725 1.00 94.00 314 MET A CA 1
ATOM 2399 C C . MET A 1 314 ? 13.913 0.924 -11.346 1.00 94.00 314 MET A C 1
ATOM 2401 O O . MET A 1 314 ? 12.804 0.718 -10.849 1.00 94.00 314 MET A O 1
ATOM 2405 N N . CYS A 1 315 ? 14.343 0.247 -12.407 1.00 94.12 315 CYS A N 1
ATOM 2406 C CA . CYS A 1 315 ? 13.575 -0.833 -13.019 1.00 94.12 315 CYS A CA 1
ATOM 2407 C C . CYS A 1 315 ? 14.282 -2.177 -12.845 1.00 94.12 315 CYS A C 1
ATOM 2409 O O . CYS A 1 315 ? 15.493 -2.268 -13.012 1.00 94.12 315 CYS A O 1
ATOM 2411 N N . ALA A 1 316 ? 13.520 -3.218 -12.504 1.00 95.12 316 ALA A N 1
ATOM 2412 C CA . ALA A 1 316 ? 13.998 -4.595 -12.483 1.00 95.12 316 ALA A CA 1
ATOM 2413 C C . ALA A 1 316 ? 13.627 -5.275 -13.799 1.00 95.12 316 ALA A C 1
ATOM 2415 O O . ALA A 1 316 ? 12.462 -5.235 -14.203 1.00 95.12 316 ALA A O 1
ATOM 2416 N N . LEU A 1 317 ? 14.606 -5.912 -14.435 1.00 95.25 317 LEU A N 1
ATOM 2417 C CA . LEU A 1 317 ? 14.450 -6.587 -15.717 1.00 95.25 317 LEU A CA 1
ATOM 2418 C C . LEU A 1 317 ? 14.586 -8.094 -15.500 1.00 95.25 317 LEU A C 1
ATOM 2420 O O . LEU A 1 317 ? 15.566 -8.565 -14.925 1.00 95.25 317 LEU A O 1
ATOM 2424 N N . VAL A 1 318 ? 13.581 -8.854 -15.928 1.00 97.19 318 VAL A N 1
ATOM 2425 C CA . VAL A 1 318 ? 13.548 -10.315 -15.784 1.00 97.19 318 VAL A CA 1
ATOM 2426 C C . VAL A 1 318 ? 13.168 -10.912 -17.127 1.00 97.19 318 VAL A C 1
ATOM 2428 O O . VAL A 1 318 ? 12.030 -10.763 -17.564 1.00 97.19 318 VAL A O 1
ATOM 2431 N N . GLN A 1 319 ? 14.127 -11.561 -17.788 1.00 97.38 319 GLN A N 1
ATOM 2432 C CA . GLN A 1 319 ? 13.966 -12.138 -19.122 1.00 97.38 319 GLN A CA 1
ATOM 2433 C C . GLN A 1 319 ? 14.083 -13.661 -19.074 1.00 97.38 319 GLN A C 1
ATOM 2435 O O . GLN A 1 319 ? 14.959 -14.199 -18.398 1.00 97.38 319 GLN A O 1
ATOM 2440 N N . VAL A 1 320 ? 13.218 -14.341 -19.824 1.00 98.25 320 VAL A N 1
ATOM 2441 C CA . VAL A 1 320 ? 13.229 -15.800 -20.010 1.00 98.25 320 VAL A CA 1
ATOM 2442 C C . VAL A 1 320 ? 12.937 -16.155 -21.471 1.00 98.25 320 VAL A C 1
ATOM 2444 O O . VAL A 1 320 ? 12.567 -15.282 -22.265 1.00 98.25 320 VAL A O 1
ATOM 2447 N N . SER A 1 321 ? 13.109 -17.423 -21.854 1.00 98.44 321 SER A N 1
ATOM 2448 C CA . SER A 1 321 ? 12.610 -17.889 -23.153 1.00 98.44 321 SER A CA 1
ATOM 2449 C C . SER A 1 321 ? 11.079 -17.895 -23.164 1.00 98.44 321 SER A C 1
ATOM 2451 O O . SER A 1 321 ? 10.432 -18.055 -22.127 1.00 98.44 321 SER A O 1
ATOM 2453 N N . LEU A 1 322 ? 10.482 -17.724 -24.344 1.00 97.81 322 LEU A N 1
ATOM 2454 C CA . LEU A 1 322 ? 9.035 -17.817 -24.505 1.00 97.81 322 LEU A CA 1
ATOM 2455 C C . LEU A 1 322 ? 8.534 -19.201 -24.073 1.00 97.81 322 LEU A C 1
ATOM 2457 O O . LEU A 1 322 ? 7.549 -19.288 -23.353 1.00 97.81 322 LEU A O 1
ATOM 2461 N N . GLU A 1 323 ? 9.245 -20.268 -24.438 1.00 97.31 323 GLU A N 1
ATOM 2462 C CA . GLU A 1 323 ? 8.937 -21.635 -24.004 1.00 97.31 323 GLU A CA 1
ATOM 2463 C C . GLU A 1 323 ? 8.863 -21.765 -22.476 1.00 97.31 323 GLU A C 1
ATOM 2465 O O . GLU A 1 323 ? 7.908 -22.332 -21.945 1.00 97.31 323 GLU A O 1
ATOM 2470 N N . GLU A 1 324 ? 9.830 -21.196 -21.758 1.00 98.06 324 GLU A N 1
ATOM 2471 C CA . GLU A 1 324 ? 9.842 -21.213 -20.299 1.00 98.06 324 GLU A CA 1
ATOM 2472 C C . GLU A 1 324 ? 8.639 -20.452 -19.722 1.00 98.06 324 GLU A C 1
ATOM 2474 O O . GLU A 1 324 ? 7.936 -20.977 -18.859 1.00 98.06 324 GLU A O 1
ATOM 2479 N N . ALA A 1 325 ? 8.337 -19.257 -20.243 1.00 97.50 325 ALA A N 1
ATOM 2480 C CA . ALA A 1 325 ? 7.189 -18.462 -19.801 1.00 97.50 325 ALA A CA 1
ATOM 2481 C C . ALA A 1 325 ? 5.837 -19.182 -19.992 1.00 97.50 325 ALA A C 1
ATOM 2483 O O . ALA A 1 325 ? 4.889 -18.925 -19.246 1.00 97.50 325 ALA A O 1
ATOM 2484 N N . LEU A 1 326 ? 5.731 -20.072 -20.983 1.00 96.38 326 LEU A N 1
ATOM 2485 C CA . LEU A 1 326 ? 4.511 -20.834 -21.264 1.00 96.38 326 LEU A CA 1
ATOM 2486 C C . LEU A 1 326 ? 4.366 -22.085 -20.390 1.00 96.38 326 LEU A C 1
ATOM 2488 O O . LEU A 1 326 ? 3.239 -22.467 -20.069 1.00 96.38 326 LEU A O 1
ATOM 2492 N N . ASN A 1 327 ? 5.485 -22.717 -20.029 1.00 96.19 327 ASN A N 1
ATOM 2493 C CA . ASN A 1 327 ? 5.500 -24.043 -19.409 1.00 96.19 327 ASN A CA 1
ATOM 2494 C C . ASN A 1 327 ? 5.745 -24.019 -17.893 1.00 96.19 327 ASN A C 1
ATOM 2496 O O . ASN A 1 327 ? 5.300 -24.928 -17.191 1.00 96.19 327 ASN A O 1
ATOM 2500 N N . GLU A 1 328 ? 6.429 -23.001 -17.369 1.00 97.56 328 GLU A N 1
ATOM 2501 C CA . GLU A 1 328 ? 6.735 -22.906 -15.941 1.00 97.56 328 GLU A CA 1
ATOM 2502 C C . GLU A 1 328 ? 5.523 -22.529 -15.078 1.00 97.56 328 GLU A C 1
ATOM 2504 O O . GLU A 1 328 ? 4.566 -21.872 -15.502 1.00 97.56 328 GLU A O 1
ATOM 2509 N N . SER A 1 329 ? 5.575 -22.921 -13.801 1.00 97.44 329 SER A N 1
ATOM 2510 C CA . SER A 1 329 ? 4.518 -22.570 -12.846 1.00 97.44 329 SER A CA 1
ATOM 2511 C C . SER A 1 329 ? 4.537 -21.076 -12.495 1.00 97.44 329 SER A C 1
ATOM 2513 O O . SER A 1 329 ? 5.597 -20.448 -12.411 1.00 97.44 329 SER A O 1
ATOM 2515 N N . LEU A 1 330 ? 3.366 -20.511 -12.164 1.00 97.56 330 LEU A N 1
ATOM 2516 C CA . LEU A 1 330 ? 3.274 -19.129 -11.670 1.00 97.56 330 LEU A CA 1
ATOM 2517 C C . LEU A 1 330 ? 4.173 -18.913 -10.443 1.00 97.56 330 LEU A C 1
ATOM 2519 O O . LEU A 1 330 ? 4.776 -17.851 -10.308 1.00 97.56 330 LEU A O 1
ATOM 2523 N N . SER A 1 331 ? 4.285 -19.910 -9.560 1.00 96.94 331 SER A N 1
ATOM 2524 C CA . SER A 1 331 ? 5.133 -19.824 -8.369 1.00 96.94 331 SER A CA 1
ATOM 2525 C C . SER A 1 331 ? 6.619 -19.729 -8.711 1.00 96.94 331 SER A C 1
ATOM 2527 O O . SER A 1 331 ? 7.287 -18.814 -8.228 1.00 96.94 331 SER A O 1
ATOM 2529 N N . ALA A 1 332 ? 7.122 -20.596 -9.595 1.00 97.06 332 ALA A N 1
ATOM 2530 C CA . ALA A 1 332 ? 8.521 -20.573 -10.024 1.00 97.06 332 ALA A CA 1
ATOM 2531 C C . ALA A 1 332 ? 8.868 -19.244 -10.713 1.00 97.06 332 ALA A C 1
ATOM 2533 O O . ALA A 1 332 ? 9.851 -18.590 -10.357 1.00 97.06 332 ALA A O 1
ATOM 2534 N N . MET A 1 333 ? 8.004 -18.787 -11.623 1.00 98.50 333 MET A N 1
ATOM 2535 C CA . MET A 1 333 ? 8.186 -17.512 -12.315 1.00 98.50 333 MET A CA 1
ATOM 2536 C C . MET A 1 333 ? 8.112 -16.313 -11.367 1.00 98.50 333 MET A C 1
ATOM 2538 O O . MET A 1 333 ? 8.929 -15.398 -11.467 1.00 98.50 333 MET A O 1
ATOM 2542 N N . THR A 1 334 ? 7.206 -16.326 -10.384 1.00 97.94 334 THR A N 1
ATOM 2543 C CA . THR A 1 334 ? 7.103 -15.231 -9.405 1.00 97.94 334 THR A CA 1
ATOM 2544 C C . THR A 1 334 ? 8.334 -15.185 -8.495 1.00 97.94 334 THR A C 1
ATOM 2546 O O . THR A 1 334 ? 8.788 -14.100 -8.133 1.00 97.94 334 THR A O 1
ATOM 2549 N N . ILE A 1 335 ? 8.924 -16.338 -8.161 1.00 96.19 335 ILE A N 1
ATOM 2550 C CA . ILE A 1 335 ? 10.204 -16.412 -7.442 1.00 96.19 335 ILE A CA 1
ATOM 2551 C C . ILE A 1 335 ? 11.329 -15.782 -8.271 1.00 96.19 335 ILE A C 1
ATOM 2553 O O . ILE A 1 335 ? 12.086 -14.976 -7.729 1.00 96.19 335 ILE A O 1
ATOM 2557 N N . LYS A 1 336 ? 11.415 -16.067 -9.581 1.00 97.62 336 LYS A N 1
ATOM 2558 C CA . LYS A 1 336 ? 12.392 -15.414 -10.476 1.00 97.62 336 LYS A CA 1
ATOM 2559 C C . LYS A 1 336 ? 12.193 -13.898 -10.510 1.00 97.62 336 LYS A C 1
ATOM 2561 O O . LYS A 1 336 ? 13.156 -13.152 -10.337 1.00 97.62 336 LYS A O 1
ATOM 2566 N N . VAL A 1 337 ? 10.943 -13.446 -10.626 1.00 97.94 337 VAL A N 1
ATOM 2567 C CA . VAL A 1 337 ? 10.595 -12.019 -10.580 1.00 97.94 337 VAL A CA 1
ATOM 2568 C C . VAL A 1 337 ? 11.019 -11.384 -9.256 1.00 97.94 337 VAL A C 1
ATOM 2570 O O . VAL A 1 337 ? 11.678 -10.345 -9.246 1.00 97.94 337 VAL A O 1
ATOM 2573 N N . ARG A 1 338 ? 10.704 -12.019 -8.123 1.00 96.12 338 ARG A N 1
ATOM 2574 C CA . ARG A 1 338 ? 11.106 -11.547 -6.794 1.00 96.12 338 ARG A CA 1
ATOM 2575 C C . ARG A 1 338 ? 12.626 -11.508 -6.637 1.00 96.12 338 ARG A C 1
ATOM 2577 O O . ARG A 1 338 ? 13.126 -10.531 -6.091 1.00 96.12 338 ARG A O 1
ATOM 2584 N N . ARG A 1 339 ? 13.362 -12.493 -7.155 1.00 94.75 339 ARG A N 1
ATOM 2585 C CA . ARG A 1 339 ? 14.830 -12.491 -7.134 1.00 94.75 339 ARG A CA 1
ATOM 2586 C C . ARG A 1 339 ? 15.409 -11.293 -7.884 1.00 94.75 339 ARG A C 1
ATOM 2588 O O . ARG A 1 339 ? 16.251 -10.605 -7.315 1.00 94.75 339 ARG A O 1
ATOM 2595 N N . GLY A 1 340 ? 14.912 -11.002 -9.089 1.00 93.94 340 GLY A N 1
ATOM 2596 C CA . GLY A 1 340 ? 15.316 -9.817 -9.857 1.00 93.94 340 GLY A CA 1
ATOM 2597 C C . GLY A 1 340 ? 15.009 -8.510 -9.120 1.00 93.94 340 GLY A C 1
ATOM 2598 O O . GLY A 1 340 ? 15.855 -7.632 -9.010 1.00 93.94 340 GLY A O 1
ATOM 2599 N N . LEU A 1 341 ? 13.830 -8.410 -8.502 1.00 93.62 341 LEU A N 1
ATOM 2600 C CA . LEU A 1 341 ? 13.453 -7.242 -7.696 1.00 93.62 341 LEU A CA 1
ATOM 2601 C C . LEU A 1 341 ? 14.305 -7.066 -6.440 1.00 93.62 341 LEU A C 1
ATOM 2603 O O . LEU A 1 341 ? 14.400 -5.944 -5.941 1.00 93.62 341 LEU A O 1
ATOM 2607 N N . SER A 1 342 ? 14.849 -8.145 -5.882 1.00 91.56 342 SER A N 1
ATOM 2608 C CA . SER A 1 342 ? 15.738 -8.093 -4.720 1.00 91.56 342 SER A CA 1
ATOM 2609 C C . SER A 1 342 ? 17.144 -7.608 -5.073 1.00 91.56 342 SER A C 1
ATOM 2611 O O . SER A 1 342 ? 17.821 -7.149 -4.168 1.00 91.56 342 SER A O 1
ATOM 2613 N N . GLN A 1 343 ? 17.548 -7.642 -6.353 1.00 92.62 343 GLN A N 1
ATOM 2614 C CA . GLN A 1 343 ? 18.829 -7.073 -6.809 1.00 92.62 343 GLN A CA 1
ATOM 2615 C C . GLN A 1 343 ? 18.834 -5.539 -6.818 1.00 92.62 343 GLN A C 1
ATOM 2617 O O . GLN A 1 343 ? 19.884 -4.923 -6.923 1.00 92.62 343 GLN A O 1
ATOM 2622 N N . ILE A 1 344 ? 17.661 -4.904 -6.717 1.00 94.00 344 ILE A N 1
ATOM 2623 C CA . ILE A 1 344 ? 17.567 -3.457 -6.495 1.00 94.00 344 ILE A CA 1
ATOM 2624 C C . ILE A 1 344 ? 17.641 -3.212 -4.989 1.00 94.00 344 ILE A C 1
ATOM 2626 O O . ILE A 1 344 ? 16.616 -3.104 -4.303 1.00 94.00 344 ILE A O 1
ATOM 2630 N N . ASP A 1 345 ? 18.862 -3.204 -4.481 1.00 93.00 345 ASP A N 1
ATOM 2631 C CA . ASP A 1 345 ? 19.219 -2.977 -3.085 1.00 93.00 345 ASP A CA 1
ATOM 2632 C C . ASP A 1 345 ? 19.945 -1.628 -2.898 1.00 93.00 345 ASP A C 1
ATOM 2634 O O . ASP A 1 345 ? 19.894 -0.755 -3.771 1.00 93.00 345 ASP A O 1
ATOM 2638 N N . ASP A 1 346 ? 20.557 -1.421 -1.729 1.00 96.00 346 ASP A N 1
ATOM 2639 C CA . ASP A 1 346 ? 21.270 -0.186 -1.390 1.00 96.00 346 ASP A CA 1
ATOM 2640 C C . ASP A 1 346 ? 22.428 0.086 -2.359 1.00 96.00 346 ASP A C 1
ATOM 2642 O O . ASP A 1 346 ? 22.521 1.188 -2.903 1.00 96.00 346 ASP A O 1
ATOM 2646 N N . HIS A 1 347 ? 23.262 -0.921 -2.642 1.00 97.06 347 HIS A N 1
ATOM 2647 C CA . HIS A 1 347 ? 24.424 -0.772 -3.522 1.00 97.06 347 HIS A CA 1
ATOM 2648 C C . HIS A 1 347 ? 24.000 -0.495 -4.966 1.00 97.06 347 HIS A C 1
ATOM 2650 O O . HIS A 1 347 ? 24.573 0.390 -5.608 1.00 97.06 347 HIS A O 1
ATOM 2656 N N . ALA A 1 348 ? 22.942 -1.151 -5.454 1.00 96.88 348 ALA A N 1
ATOM 2657 C CA . ALA A 1 348 ? 22.383 -0.865 -6.773 1.00 96.88 348 ALA A CA 1
ATOM 2658 C C . ALA A 1 348 ? 21.854 0.572 -6.890 1.00 96.88 348 ALA A C 1
ATOM 2660 O O . ALA A 1 348 ? 22.183 1.271 -7.849 1.00 96.88 348 ALA A O 1
ATOM 2661 N N . MET A 1 349 ? 21.094 1.060 -5.905 1.00 96.62 349 MET A N 1
ATOM 2662 C CA . MET A 1 349 ? 20.588 2.440 -5.920 1.00 96.62 349 MET A CA 1
ATOM 2663 C C . MET A 1 349 ? 21.724 3.473 -5.921 1.00 96.62 349 MET A C 1
ATOM 2665 O O . MET A 1 349 ? 21.673 4.435 -6.691 1.00 96.62 349 MET A O 1
ATOM 2669 N N . ARG A 1 350 ? 22.761 3.275 -5.094 1.00 97.44 350 ARG A N 1
ATOM 2670 C CA . ARG A 1 350 ? 23.927 4.175 -5.029 1.00 97.44 350 ARG A CA 1
ATOM 2671 C C . ARG A 1 350 ? 24.767 4.131 -6.300 1.00 97.44 350 ARG A C 1
ATOM 2673 O O . ARG A 1 350 ? 25.191 5.177 -6.780 1.00 97.44 350 ARG A O 1
ATOM 2680 N N . SER A 1 351 ? 24.956 2.944 -6.874 1.00 97.75 351 SER A N 1
ATOM 2681 C CA . SER A 1 351 ? 25.664 2.763 -8.146 1.00 97.75 351 SER A CA 1
ATOM 2682 C C . SER A 1 351 ? 24.956 3.491 -9.285 1.00 97.75 351 SER A C 1
ATOM 2684 O O . SER A 1 351 ? 25.592 4.220 -10.041 1.00 97.75 351 SER A O 1
ATOM 2686 N N . PHE A 1 352 ? 23.628 3.368 -9.373 1.00 97.12 352 PHE A N 1
ATOM 2687 C CA . PHE A 1 3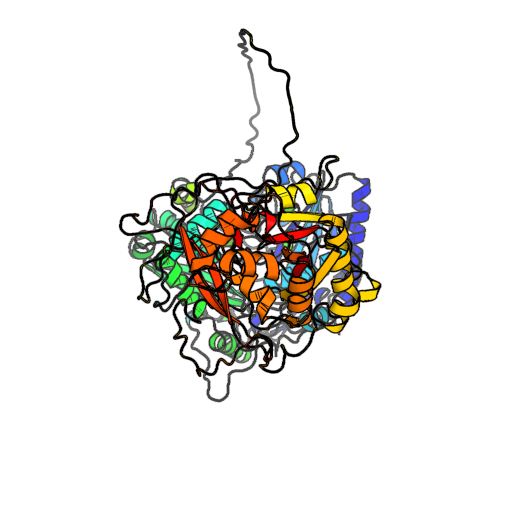52 ? 22.848 4.056 -10.401 1.00 97.12 352 PHE A CA 1
ATOM 2688 C C . PHE A 1 352 ? 22.918 5.576 -10.246 1.00 97.12 352 PHE A C 1
ATOM 2690 O O . PHE A 1 352 ? 23.127 6.301 -11.219 1.00 97.12 352 PHE A O 1
ATOM 2697 N N . PHE A 1 353 ? 22.794 6.056 -9.008 1.00 97.00 353 PHE A N 1
ATOM 2698 C CA . PHE A 1 353 ? 22.941 7.470 -8.686 1.00 97.00 353 PHE A CA 1
ATOM 2699 C C . PHE A 1 353 ? 24.324 7.999 -9.088 1.00 97.00 353 PHE A C 1
ATOM 2701 O O . PHE A 1 353 ? 24.415 9.022 -9.763 1.00 97.00 353 PHE A O 1
ATOM 2708 N N . HIS A 1 354 ? 25.386 7.262 -8.749 1.00 97.06 354 HIS A N 1
ATOM 2709 C CA . HIS A 1 354 ? 26.763 7.595 -9.104 1.00 97.06 354 HIS A CA 1
ATOM 2710 C C . HIS A 1 354 ? 26.977 7.645 -10.623 1.00 97.06 354 HIS A C 1
ATOM 2712 O O . HIS A 1 354 ? 27.573 8.599 -11.122 1.00 97.06 354 HIS A O 1
ATOM 2718 N N . ILE A 1 355 ? 26.464 6.666 -11.376 1.00 96.00 355 ILE A N 1
ATOM 2719 C CA . ILE A 1 355 ? 26.539 6.667 -12.845 1.00 96.00 355 ILE A CA 1
ATOM 2720 C C . ILE A 1 355 ? 25.902 7.941 -13.404 1.00 96.00 355 ILE A C 1
ATOM 2722 O O . ILE A 1 355 ? 26.526 8.647 -14.191 1.00 96.00 355 ILE A O 1
ATOM 2726 N N . LEU A 1 356 ? 24.694 8.289 -12.954 1.00 95.56 356 LEU A N 1
ATOM 2727 C CA . LEU A 1 356 ? 23.998 9.487 -13.424 1.00 95.56 356 LEU A CA 1
ATOM 2728 C C . LEU A 1 356 ? 24.718 10.786 -13.041 1.00 95.56 356 LEU A C 1
ATOM 2730 O O . LEU A 1 356 ? 24.651 11.754 -13.793 1.00 95.56 356 LEU A O 1
ATOM 2734 N N . GLN A 1 357 ? 25.424 10.831 -11.911 1.00 95.19 357 GLN A N 1
ATOM 2735 C CA . GLN A 1 357 ? 26.227 12.001 -11.540 1.00 95.19 357 GLN A CA 1
ATOM 2736 C C . GLN A 1 357 ? 27.420 12.220 -12.476 1.00 95.19 357 GLN A C 1
ATOM 2738 O O . GLN A 1 357 ? 27.751 13.365 -12.780 1.00 95.19 357 GLN A O 1
ATOM 2743 N N . ASN A 1 358 ? 28.059 11.141 -12.929 1.00 94.06 358 ASN A N 1
ATOM 2744 C CA . ASN A 1 358 ? 29.324 11.212 -13.664 1.00 94.06 358 ASN A CA 1
ATOM 2745 C C . ASN A 1 358 ? 29.153 11.140 -15.189 1.00 94.06 358 ASN A C 1
ATOM 2747 O O . ASN A 1 358 ? 30.027 11.593 -15.929 1.00 94.06 358 ASN A O 1
ATOM 2751 N N . GLU A 1 359 ? 28.027 10.616 -15.675 1.00 94.31 359 GLU A N 1
ATOM 2752 C CA . GLU A 1 359 ? 27.734 10.527 -17.103 1.00 94.31 359 GLU A CA 1
ATOM 2753 C C . GLU A 1 359 ? 27.380 11.906 -17.677 1.00 94.31 359 GLU A C 1
ATOM 2755 O O . GLU A 1 359 ? 26.377 12.522 -17.295 1.00 94.31 359 GLU A O 1
ATOM 2760 N N . LYS A 1 360 ? 28.180 12.397 -18.629 1.00 95.06 360 LYS A N 1
ATOM 2761 C CA . LYS A 1 360 ? 27.879 13.652 -19.339 1.00 95.06 360 LYS A CA 1
ATOM 2762 C C . LYS A 1 360 ? 26.722 13.478 -20.312 1.00 95.06 360 LYS A C 1
ATOM 2764 O O . LYS A 1 360 ? 25.822 14.315 -20.353 1.00 95.06 360 LYS A O 1
ATOM 2769 N N . ASP A 1 361 ? 26.729 12.379 -21.058 1.00 95.25 361 ASP A N 1
ATOM 2770 C CA . ASP A 1 361 ? 25.671 12.038 -21.996 1.00 95.25 361 ASP A CA 1
ATOM 2771 C C . ASP A 1 361 ? 24.689 11.033 -21.384 1.00 95.25 361 ASP A C 1
ATOM 2773 O O . ASP A 1 361 ? 24.756 9.822 -21.608 1.00 95.25 361 ASP A O 1
ATOM 2777 N N . LYS A 1 362 ? 23.718 11.551 -20.631 1.00 94.75 362 LYS A N 1
ATOM 2778 C CA . LYS A 1 362 ? 22.667 10.730 -20.018 1.00 94.75 362 LYS A CA 1
ATOM 2779 C C . LYS A 1 362 ? 21.628 10.248 -21.030 1.00 94.75 362 LYS A C 1
ATOM 2781 O O . LYS A 1 362 ? 20.771 9.450 -20.662 1.00 94.75 362 LYS A O 1
ATOM 2786 N N . THR A 1 363 ? 21.690 10.680 -22.297 1.00 92.25 363 THR A N 1
ATOM 2787 C CA . THR A 1 363 ? 20.810 10.128 -23.342 1.00 92.25 363 THR A CA 1
ATOM 2788 C C . THR A 1 363 ? 21.133 8.667 -23.653 1.00 92.25 363 THR A C 1
ATOM 2790 O O . THR A 1 363 ? 20.295 7.950 -24.196 1.00 92.25 363 THR A O 1
ATOM 2793 N N . THR A 1 364 ? 22.313 8.206 -23.229 1.00 93.38 364 THR A N 1
ATOM 2794 C CA . THR A 1 364 ? 22.727 6.802 -23.274 1.00 93.38 364 THR A CA 1
ATOM 2795 C C . THR A 1 364 ? 22.092 5.935 -22.185 1.00 93.38 364 THR A C 1
ATOM 2797 O O . THR A 1 364 ? 22.427 4.759 -22.073 1.00 93.38 364 THR A O 1
ATOM 2800 N N . ILE A 1 365 ? 21.208 6.479 -21.342 1.00 94.06 365 ILE A N 1
ATOM 2801 C CA . ILE A 1 365 ? 20.606 5.760 -20.216 1.00 94.06 365 ILE A CA 1
ATOM 2802 C C . ILE A 1 365 ? 19.085 5.804 -20.342 1.00 94.06 365 ILE A C 1
ATOM 2804 O O . ILE A 1 365 ? 18.479 6.874 -20.365 1.00 94.06 365 ILE A O 1
ATOM 2808 N N . ASN A 1 366 ? 18.446 4.635 -20.380 1.00 90.81 366 ASN A N 1
ATOM 2809 C CA . ASN A 1 366 ? 16.995 4.526 -20.478 1.00 90.81 366 ASN A CA 1
ATOM 2810 C C . ASN A 1 366 ? 16.474 3.296 -19.714 1.00 90.81 366 ASN A C 1
ATOM 2812 O O . ASN A 1 366 ? 16.980 2.188 -19.879 1.00 90.81 366 ASN A O 1
ATOM 2816 N N . TYR A 1 367 ? 15.411 3.461 -18.916 1.00 89.62 367 TYR A N 1
ATOM 2817 C CA . TYR A 1 367 ? 14.778 2.346 -18.191 1.00 89.62 367 TYR A CA 1
ATOM 2818 C C . TYR A 1 367 ? 14.272 1.221 -19.103 1.00 89.62 367 TYR A C 1
ATOM 2820 O O . TYR A 1 367 ? 14.151 0.083 -18.655 1.00 89.62 367 TYR A O 1
ATOM 2828 N N . GLY A 1 368 ? 13.949 1.535 -20.357 1.00 86.75 368 GLY A N 1
ATOM 2829 C CA . GLY A 1 368 ? 13.506 0.605 -21.389 1.00 86.75 368 GLY A CA 1
ATOM 2830 C C . GLY A 1 368 ? 14.552 0.330 -22.468 1.00 86.75 368 GLY A C 1
ATOM 2831 O O . GLY A 1 368 ? 14.163 -0.118 -23.539 1.00 86.75 368 GLY A O 1
ATOM 2832 N N . ALA A 1 369 ? 15.845 0.586 -22.226 1.00 89.12 369 ALA A N 1
ATOM 2833 C CA . ALA A 1 369 ? 16.888 0.495 -23.256 1.00 89.12 369 ALA A CA 1
ATOM 2834 C C . ALA A 1 369 ? 16.928 -0.851 -24.005 1.00 89.12 369 ALA A C 1
ATOM 2836 O O . ALA A 1 369 ? 17.182 -0.893 -25.206 1.00 89.12 369 ALA A O 1
ATOM 2837 N N . THR A 1 370 ? 16.644 -1.948 -23.300 1.00 89.88 370 THR A N 1
ATOM 2838 C CA . THR A 1 370 ? 16.650 -3.318 -23.837 1.00 89.88 370 THR A CA 1
ATOM 2839 C C . THR A 1 370 ? 15.246 -3.888 -24.084 1.00 89.88 370 THR A C 1
ATOM 2841 O O . THR A 1 370 ? 15.115 -5.067 -24.417 1.00 89.88 370 THR A O 1
ATOM 2844 N N . LEU A 1 371 ? 14.191 -3.079 -23.922 1.00 90.38 371 LEU A N 1
ATOM 2845 C CA . LEU A 1 371 ? 12.797 -3.503 -24.073 1.00 90.38 371 LEU A CA 1
ATOM 2846 C C . LEU A 1 371 ? 12.431 -3.669 -25.554 1.00 90.38 371 LEU A C 1
ATOM 2848 O O . LEU A 1 371 ? 12.521 -2.722 -26.332 1.00 90.38 371 LEU A O 1
ATOM 2852 N N . LYS A 1 372 ? 11.931 -4.848 -25.924 1.00 93.31 372 LYS A N 1
ATOM 2853 C CA . LYS A 1 372 ? 11.323 -5.113 -27.233 1.00 93.31 372 LYS A CA 1
ATOM 2854 C C . LYS A 1 372 ? 9.809 -5.076 -27.101 1.00 93.31 372 LYS A C 1
ATOM 2856 O O . LYS A 1 372 ? 9.205 -5.987 -26.533 1.00 93.31 372 LYS A O 1
ATOM 2861 N N . VAL A 1 373 ? 9.181 -4.014 -27.599 1.00 90.44 373 VAL A N 1
ATOM 2862 C CA . VAL A 1 373 ? 7.745 -3.761 -27.390 1.00 90.44 373 VAL A CA 1
ATOM 2863 C C . VAL A 1 373 ? 6.845 -4.845 -27.988 1.00 90.44 373 VAL A C 1
ATOM 2865 O O . VAL A 1 373 ? 5.711 -4.985 -27.552 1.00 90.44 373 VAL A O 1
ATOM 2868 N N . GLU A 1 374 ? 7.323 -5.657 -28.924 1.00 91.94 374 GLU A N 1
ATOM 2869 C CA . GLU A 1 374 ? 6.574 -6.763 -29.524 1.00 91.94 374 GLU A CA 1
ATOM 2870 C C . GLU A 1 374 ? 6.571 -8.029 -28.653 1.00 91.94 374 GLU A C 1
ATOM 2872 O O . GLU A 1 374 ? 5.652 -8.840 -28.752 1.00 91.94 374 GLU A O 1
ATOM 2877 N N . THR A 1 375 ? 7.577 -8.223 -27.792 1.00 95.44 375 THR A N 1
ATOM 2878 C CA . THR A 1 375 ? 7.753 -9.462 -27.004 1.00 95.44 375 THR A CA 1
ATOM 2879 C C . THR A 1 375 ? 7.647 -9.251 -25.499 1.00 95.44 375 THR A C 1
ATOM 2881 O O . THR A 1 375 ? 7.241 -10.161 -24.771 1.00 95.44 375 THR A O 1
ATOM 2884 N N . ASP A 1 376 ? 7.953 -8.050 -25.025 1.00 96.50 376 ASP A N 1
ATOM 2885 C CA . ASP A 1 376 ? 8.155 -7.738 -23.613 1.00 96.50 376 ASP A CA 1
ATOM 2886 C C . ASP A 1 376 ? 6.998 -6.921 -23.038 1.00 96.50 376 ASP A C 1
ATOM 2888 O O . ASP A 1 376 ? 6.132 -6.442 -23.767 1.00 96.50 376 ASP A O 1
ATOM 2892 N N . ILE A 1 377 ? 6.965 -6.752 -21.717 1.00 97.19 377 ILE A N 1
ATOM 2893 C CA . ILE A 1 377 ? 5.970 -5.919 -21.041 1.00 97.19 377 ILE A CA 1
ATOM 2894 C C . ILE A 1 377 ? 6.614 -5.056 -19.959 1.00 97.19 377 ILE A C 1
ATOM 2896 O O . ILE A 1 377 ? 7.416 -5.530 -19.151 1.00 97.19 377 ILE A O 1
ATOM 2900 N N . MET A 1 378 ? 6.224 -3.783 -19.917 1.00 95.75 378 MET A N 1
ATOM 2901 C CA . MET A 1 378 ? 6.601 -2.856 -18.859 1.00 95.75 378 MET A CA 1
ATOM 2902 C C . MET A 1 378 ? 5.437 -2.663 -17.888 1.00 95.75 378 MET A C 1
ATOM 2904 O O . MET A 1 378 ? 4.386 -2.143 -18.258 1.00 95.75 378 MET A O 1
ATOM 2908 N N . VAL A 1 379 ? 5.625 -3.050 -16.626 1.00 96.81 379 VAL A N 1
ATOM 2909 C CA . VAL A 1 379 ? 4.607 -2.940 -15.575 1.00 96.81 379 VAL A CA 1
ATOM 2910 C C . VAL A 1 379 ? 5.015 -1.889 -14.549 1.00 96.81 379 VAL A C 1
ATOM 2912 O O . VAL A 1 379 ? 5.999 -2.037 -13.822 1.00 96.81 379 VAL A O 1
ATOM 2915 N N . THR A 1 380 ? 4.193 -0.852 -14.422 1.00 95.31 380 THR A N 1
ATOM 2916 C CA . THR A 1 380 ? 4.281 0.131 -13.341 1.00 95.31 380 THR A CA 1
ATOM 2917 C C . THR A 1 380 ? 3.120 -0.065 -12.377 1.00 95.31 380 THR A C 1
ATOM 2919 O O . THR A 1 380 ? 1.952 -0.016 -12.755 1.00 95.31 380 THR A O 1
ATOM 2922 N N . SER A 1 381 ? 3.427 -0.277 -11.100 1.00 96.69 381 SER A N 1
ATOM 2923 C CA . SER A 1 381 ? 2.406 -0.535 -10.086 1.00 96.69 381 SER A CA 1
ATOM 2924 C C . SER A 1 381 ? 2.199 0.661 -9.162 1.00 96.69 381 SER A C 1
ATOM 2926 O O . SER A 1 381 ? 3.077 0.988 -8.367 1.00 96.69 381 SER A O 1
ATOM 2928 N N . TRP A 1 382 ? 0.986 1.202 -9.151 1.00 96.44 382 TRP A N 1
ATOM 2929 C CA . TRP A 1 382 ? 0.521 2.257 -8.248 1.00 96.44 382 TRP A CA 1
ATOM 2930 C C . TRP A 1 382 ? -0.314 1.721 -7.077 1.00 96.44 382 TRP A C 1
ATOM 2932 O O . TRP A 1 382 ? -0.850 2.500 -6.297 1.00 96.44 382 TRP A O 1
ATOM 2942 N N . VAL A 1 383 ? -0.405 0.398 -6.895 1.00 94.31 383 VAL A N 1
ATOM 2943 C CA . VAL A 1 383 ? -1.275 -0.234 -5.879 1.00 94.31 383 VAL A CA 1
ATOM 2944 C C . VAL A 1 383 ? -1.028 0.230 -4.440 1.00 94.31 383 VAL A C 1
ATOM 2946 O O . VAL A 1 383 ? -1.927 0.128 -3.615 1.00 94.31 383 VAL A O 1
ATOM 2949 N N . ALA A 1 384 ? 0.178 0.719 -4.134 1.00 88.31 384 ALA A N 1
ATOM 2950 C CA . ALA A 1 384 ? 0.554 1.204 -2.806 1.00 88.31 384 ALA A CA 1
ATOM 2951 C C . ALA A 1 384 ? 0.146 2.665 -2.535 1.00 88.31 384 ALA A C 1
ATOM 2953 O O . ALA A 1 384 ? 0.197 3.106 -1.385 1.00 88.31 384 ALA A O 1
ATOM 2954 N N . GLN A 1 385 ? -0.243 3.411 -3.573 1.00 92.25 385 GLN A N 1
ATOM 2955 C CA . GLN A 1 385 ? -0.737 4.779 -3.440 1.00 92.25 385 GLN A CA 1
ATOM 2956 C C . GLN A 1 385 ? -2.092 4.788 -2.722 1.00 92.25 385 GLN A C 1
ATOM 2958 O O . GLN A 1 385 ? -2.902 3.872 -2.877 1.00 92.25 385 GLN A O 1
ATOM 2963 N N . LYS A 1 386 ? -2.373 5.843 -1.953 1.00 88.69 386 LYS A N 1
ATOM 2964 C CA . LYS A 1 386 ? -3.569 5.937 -1.094 1.00 88.69 386 LYS A CA 1
ATOM 2965 C C . LYS A 1 386 ? -4.617 6.910 -1.637 1.00 88.69 386 LYS A C 1
ATOM 2967 O O . LYS A 1 386 ? -5.443 7.419 -0.878 1.00 88.69 386 LYS A O 1
ATOM 2972 N N . LEU A 1 387 ? -4.611 7.160 -2.943 1.00 93.25 387 LEU A N 1
ATOM 2973 C CA . LEU A 1 387 ? -5.445 8.183 -3.583 1.00 93.25 387 LEU A CA 1
ATOM 2974 C C . LEU A 1 387 ? -6.957 7.989 -3.350 1.00 93.25 387 LEU A C 1
ATOM 2976 O O . LEU A 1 387 ? -7.668 8.963 -3.134 1.00 93.25 387 LEU A O 1
ATOM 2980 N N . TYR A 1 388 ? -7.453 6.748 -3.274 1.00 92.06 388 TYR A N 1
ATOM 2981 C CA . TYR A 1 388 ? -8.865 6.453 -2.958 1.00 92.06 388 TYR A CA 1
ATOM 2982 C C . TYR A 1 388 ? -9.316 6.876 -1.550 1.00 92.06 388 TYR A C 1
ATOM 2984 O O . TYR A 1 388 ? -10.523 6.945 -1.279 1.00 92.06 388 TYR A O 1
ATOM 2992 N N . HIS A 1 389 ? -8.362 7.113 -0.648 1.00 88.94 389 HIS A N 1
ATOM 2993 C CA . HIS A 1 389 ? -8.601 7.484 0.744 1.00 88.94 389 HIS A CA 1
ATOM 2994 C C . HIS A 1 389 ? -8.380 8.979 1.006 1.00 88.94 389 HIS A C 1
ATOM 2996 O O . HIS A 1 389 ? -8.783 9.455 2.069 1.00 88.94 389 HIS A O 1
ATOM 3002 N N . ALA A 1 390 ? -7.798 9.716 0.054 1.00 92.50 390 ALA A N 1
ATOM 3003 C CA . ALA A 1 390 ? -7.600 11.157 0.146 1.00 92.50 390 ALA A CA 1
ATOM 3004 C C . ALA A 1 390 ? -8.946 11.893 0.018 1.00 92.50 390 ALA A C 1
ATOM 3006 O O . ALA A 1 390 ? -9.674 11.696 -0.953 1.00 92.50 390 ALA A O 1
ATOM 3007 N N . ALA A 1 391 ? -9.293 12.710 1.014 1.00 94.81 391 ALA A N 1
ATOM 3008 C CA . ALA A 1 391 ? -10.535 13.485 1.041 1.00 94.81 391 ALA A CA 1
ATOM 3009 C C . ALA A 1 391 ? -10.257 14.968 0.747 1.00 94.81 391 ALA A C 1
ATOM 3011 O O . ALA A 1 391 ? -9.431 15.571 1.421 1.00 94.81 391 ALA A O 1
ATOM 3012 N N . PHE A 1 392 ? -10.952 15.558 -0.220 1.00 97.06 392 PHE A N 1
ATOM 3013 C CA . PHE A 1 392 ? -10.706 16.899 -0.758 1.00 97.06 392 PHE A CA 1
ATOM 3014 C C . PHE A 1 392 ? -11.701 17.922 -0.187 1.00 97.06 392 PHE A C 1
ATOM 3016 O O . PHE A 1 392 ? -12.411 18.604 -0.921 1.00 97.06 392 PHE A O 1
ATOM 3023 N N . GLY A 1 393 ? -11.784 17.999 1.142 1.00 94.12 393 GLY A N 1
ATOM 3024 C CA . GLY A 1 393 ? -12.758 18.859 1.824 1.00 94.12 393 GLY A CA 1
ATOM 3025 C C . GLY A 1 393 ? -14.200 18.359 1.712 1.00 94.12 393 GLY A C 1
ATOM 3026 O O . GLY A 1 393 ? -14.489 17.366 1.038 1.00 94.12 393 GLY A O 1
ATOM 3027 N N . ASP A 1 394 ? -15.118 19.060 2.371 1.00 91.12 394 ASP A N 1
ATOM 3028 C CA . ASP A 1 394 ? -16.538 18.682 2.417 1.00 91.12 394 ASP A CA 1
ATOM 3029 C C . ASP A 1 394 ? -17.229 18.823 1.052 1.00 91.12 394 ASP A C 1
ATOM 3031 O O . ASP A 1 394 ? -18.169 18.090 0.744 1.00 91.12 394 ASP A O 1
ATOM 3035 N N . ALA A 1 395 ? -16.732 19.733 0.207 1.00 91.19 395 ALA A N 1
ATOM 3036 C CA . ALA A 1 395 ? -17.302 20.011 -1.107 1.00 91.19 395 ALA A CA 1
ATOM 3037 C C . ALA A 1 395 ? -17.019 18.920 -2.154 1.00 91.19 395 ALA A C 1
ATOM 3039 O O . ALA A 1 395 ? -17.782 18.810 -3.107 1.00 91.19 395 ALA A O 1
ATOM 3040 N N . LEU A 1 396 ? -15.961 18.115 -2.009 1.00 94.38 396 LEU A N 1
ATOM 3041 C CA . LEU A 1 396 ? -15.626 17.035 -2.956 1.00 94.38 396 LEU A CA 1
ATOM 3042 C C . LEU A 1 396 ? -15.617 15.652 -2.294 1.00 94.38 396 LEU A C 1
ATOM 3044 O O . LEU A 1 396 ? -15.960 14.657 -2.931 1.00 94.38 396 LEU A O 1
ATOM 3048 N N . GLY A 1 397 ? -15.251 15.562 -1.013 1.00 95.38 397 GLY A N 1
ATOM 3049 C CA . GLY A 1 397 ? -15.107 14.290 -0.314 1.00 95.38 397 GLY A CA 1
ATOM 3050 C C . GLY A 1 397 ? -13.979 13.432 -0.896 1.00 95.38 397 GLY A C 1
ATOM 3051 O O . GLY A 1 397 ? -12.932 13.935 -1.296 1.00 95.38 397 GLY A O 1
ATOM 3052 N N . LYS A 1 398 ? -14.155 12.108 -0.904 1.00 96.12 398 LYS A N 1
ATOM 3053 C CA . LYS A 1 398 ? -13.165 11.154 -1.436 1.00 96.12 398 LYS A CA 1
ATOM 3054 C C . LYS A 1 398 ? -13.507 10.773 -2.881 1.00 96.12 398 LYS A C 1
ATOM 3056 O O . LYS A 1 398 ? -14.689 10.586 -3.162 1.00 96.12 398 LYS A O 1
ATOM 3061 N N . PRO A 1 399 ? -12.517 10.531 -3.757 1.00 97.19 399 PRO A N 1
ATOM 3062 C CA . PRO A 1 399 ? -12.775 10.212 -5.160 1.00 97.19 399 PRO A CA 1
ATOM 3063 C C . PRO A 1 399 ? -13.441 8.840 -5.309 1.00 97.19 399 PRO A C 1
ATOM 3065 O O . PRO A 1 399 ? -12.988 7.864 -4.700 1.00 97.19 399 PRO A O 1
ATOM 3068 N N . ASP A 1 400 ? -14.479 8.735 -6.139 1.00 96.19 400 ASP A N 1
ATOM 3069 C CA . ASP A 1 400 ? -15.155 7.457 -6.419 1.00 96.19 400 ASP A CA 1
ATOM 3070 C C . ASP A 1 400 ? -14.324 6.564 -7.349 1.00 96.19 400 ASP A C 1
ATOM 3072 O O . ASP A 1 400 ? -14.410 5.334 -7.291 1.00 96.19 400 ASP A O 1
ATOM 3076 N N . PHE A 1 401 ? -13.467 7.165 -8.176 1.00 96.38 401 PHE A N 1
ATOM 3077 C CA . PHE A 1 401 ? -12.485 6.457 -8.989 1.00 96.38 401 PHE A CA 1
ATOM 3078 C C . PHE A 1 401 ? -11.183 7.243 -9.145 1.00 96.38 401 PHE A C 1
ATOM 3080 O O . PHE A 1 401 ? -11.176 8.474 -9.142 1.00 96.38 401 PHE A O 1
ATOM 3087 N N . VAL A 1 402 ? -10.088 6.501 -9.322 1.00 96.62 402 VAL A N 1
ATOM 3088 C CA . VAL A 1 402 ? -8.756 7.024 -9.639 1.00 96.62 402 VAL A CA 1
ATOM 3089 C C . VAL A 1 402 ? -8.247 6.296 -10.877 1.00 96.62 402 VAL A C 1
ATOM 3091 O O . VAL A 1 402 ? -8.201 5.060 -10.908 1.00 96.62 402 VAL A O 1
ATOM 3094 N N . ARG A 1 403 ? -7.922 7.045 -11.930 1.00 93.81 403 ARG A N 1
ATOM 3095 C CA . ARG A 1 403 ? -7.618 6.492 -13.256 1.00 93.81 403 ARG A CA 1
ATOM 3096 C C . ARG A 1 403 ? -6.497 7.242 -13.941 1.00 93.81 403 ARG A C 1
ATOM 3098 O O . ARG A 1 403 ? -6.377 8.450 -13.795 1.00 93.81 403 ARG A O 1
ATOM 3105 N N . ARG A 1 404 ? -5.728 6.529 -14.757 1.00 91.31 404 ARG A N 1
ATOM 3106 C CA . ARG A 1 404 ? -4.966 7.148 -15.840 1.00 91.31 404 ARG A CA 1
ATOM 3107 C C . ARG A 1 404 ? -5.951 7.401 -16.995 1.00 91.31 404 ARG A C 1
ATOM 3109 O O . ARG A 1 404 ? -6.642 6.447 -17.372 1.00 91.31 404 ARG A O 1
ATOM 3116 N N . PRO A 1 405 ? -6.073 8.633 -17.523 1.00 90.31 405 PRO A N 1
ATOM 3117 C CA . PRO A 1 405 ? -6.902 8.873 -18.702 1.00 90.31 405 PRO A CA 1
ATOM 3118 C C . PRO A 1 405 ? -6.331 8.128 -19.923 1.00 90.31 405 PRO A C 1
ATOM 3120 O O . PRO A 1 405 ? -5.205 7.616 -19.884 1.00 90.31 405 PRO A O 1
ATOM 3123 N N . LYS A 1 406 ? -7.100 8.038 -21.011 1.00 87.69 406 LYS A N 1
ATOM 3124 C CA . LYS A 1 406 ? -6.605 7.577 -22.310 1.00 87.69 406 LYS A CA 1
ATOM 3125 C C . LYS A 1 406 ? -5.597 8.599 -22.828 1.00 87.69 406 LYS A C 1
ATOM 3127 O O . LYS A 1 406 ? -5.965 9.643 -23.346 1.00 87.69 406 LYS A O 1
ATOM 3132 N N . LEU A 1 407 ? -4.326 8.292 -22.639 1.00 80.25 407 LEU A N 1
ATOM 3133 C CA . LEU A 1 407 ? -3.204 9.031 -23.210 1.00 80.25 407 LEU A CA 1
ATOM 3134 C C . LEU A 1 407 ? -2.804 8.383 -24.545 1.00 80.25 407 LEU A C 1
ATOM 3136 O O . LEU A 1 407 ? -3.340 7.311 -24.848 1.00 80.25 407 LEU A O 1
ATOM 3140 N N . PRO A 1 408 ? -1.876 8.983 -25.318 1.00 80.44 408 PRO A N 1
ATOM 3141 C CA . PRO A 1 408 ? -1.389 8.376 -26.548 1.00 80.44 408 PRO A CA 1
ATOM 3142 C C . PRO A 1 408 ? -1.028 6.899 -26.370 1.00 80.44 408 PRO A C 1
ATOM 3144 O O . PRO A 1 408 ? -0.572 6.458 -25.305 1.00 80.44 408 PRO A O 1
ATOM 3147 N N . ASP A 1 409 ? -1.327 6.137 -27.412 1.00 80.25 409 ASP A N 1
ATOM 3148 C CA . ASP A 1 409 ? -1.146 4.694 -27.462 1.00 80.25 409 ASP A CA 1
ATOM 3149 C C . ASP A 1 409 ? 0.332 4.326 -27.268 1.00 80.25 409 ASP A C 1
ATOM 3151 O O . ASP A 1 409 ? 1.231 5.037 -27.722 1.00 80.25 409 ASP A O 1
ATOM 3155 N N . ALA A 1 410 ? 0.587 3.233 -26.548 1.00 83.19 410 ALA A N 1
ATOM 3156 C CA . ALA A 1 410 ? 1.936 2.831 -26.173 1.00 83.19 410 ALA A CA 1
ATOM 3157 C C . ALA A 1 410 ? 2.039 1.333 -25.922 1.00 83.19 410 ALA A C 1
ATOM 3159 O O . ALA A 1 410 ? 1.845 0.854 -24.799 1.00 83.19 410 ALA A O 1
ATOM 3160 N N . LEU A 1 411 ? 2.356 0.612 -26.993 1.00 89.62 411 LEU A N 1
ATOM 3161 C CA . LEU A 1 411 ? 2.428 -0.838 -26.985 1.00 89.62 411 LEU A CA 1
ATOM 3162 C C . LEU A 1 411 ? 3.283 -1.359 -25.816 1.00 89.62 411 LEU A C 1
ATOM 3164 O O . LEU A 1 411 ? 4.403 -0.902 -25.594 1.00 89.62 411 LEU A O 1
ATOM 3168 N N . SER A 1 412 ? 2.744 -2.340 -25.091 1.00 92.69 412 SER A N 1
ATOM 3169 C CA . SER A 1 412 ? 3.410 -3.078 -24.009 1.00 92.69 412 SER A CA 1
ATOM 3170 C C . SER A 1 412 ? 3.609 -2.348 -22.687 1.00 92.69 412 SER A C 1
ATOM 3172 O O . SER A 1 412 ? 4.299 -2.867 -21.806 1.00 92.69 412 SER A O 1
ATOM 3174 N N . LEU A 1 413 ? 2.958 -1.202 -22.478 1.00 92.12 413 LEU A N 1
ATOM 3175 C CA . LEU A 1 413 ? 2.877 -0.591 -21.152 1.00 92.12 413 LEU A CA 1
ATOM 3176 C C . LEU A 1 413 ? 1.633 -1.032 -20.380 1.00 92.12 413 LEU A C 1
ATOM 3178 O O . LEU A 1 413 ? 0.516 -1.081 -20.897 1.00 92.12 413 LEU A O 1
ATOM 3182 N N . ALA A 1 414 ? 1.831 -1.268 -19.087 1.00 95.06 414 ALA A N 1
ATOM 3183 C CA . ALA A 1 414 ? 0.805 -1.650 -18.135 1.00 95.06 414 ALA A CA 1
ATOM 3184 C C . ALA A 1 414 ? 0.922 -0.836 -16.841 1.00 95.06 414 ALA A C 1
ATOM 3186 O O . ALA A 1 414 ? 1.981 -0.770 -16.213 1.00 95.06 414 ALA A O 1
ATOM 3187 N N . TYR A 1 415 ? -0.200 -0.277 -16.395 1.00 95.56 415 TYR A N 1
ATOM 3188 C CA . TYR A 1 415 ? -0.338 0.405 -15.115 1.00 95.56 415 TYR A CA 1
ATOM 3189 C C . TYR A 1 415 ? -1.331 -0.337 -14.231 1.00 95.56 415 TYR A C 1
ATOM 3191 O O . TYR A 1 415 ? -2.510 -0.459 -14.566 1.00 95.56 415 TYR A O 1
ATOM 3199 N N . MET A 1 416 ? -0.871 -0.798 -13.073 1.00 97.50 416 MET A N 1
ATOM 3200 C CA . MET A 1 416 ? -1.769 -1.252 -12.014 1.00 97.50 416 MET A CA 1
ATOM 3201 C C . MET A 1 416 ? -2.160 -0.037 -11.180 1.00 97.50 416 MET A C 1
ATOM 3203 O O . MET A 1 416 ? -1.328 0.490 -10.446 1.00 97.50 416 MET A O 1
ATOM 3207 N N . MET A 1 417 ? -3.398 0.423 -11.304 1.00 96.50 417 MET A N 1
ATOM 3208 C CA . MET A 1 417 ? -3.914 1.594 -10.595 1.00 96.50 417 MET A CA 1
ATOM 3209 C C . MET A 1 417 ? -3.957 1.364 -9.069 1.00 96.50 417 MET A C 1
ATOM 3211 O O . MET A 1 417 ? -3.875 0.215 -8.619 1.00 96.50 417 MET A O 1
ATOM 3215 N N . PRO A 1 418 ? -4.103 2.432 -8.255 1.00 95.75 418 PRO A N 1
ATOM 3216 C CA . PRO A 1 418 ? -4.233 2.316 -6.805 1.00 95.75 418 PRO A CA 1
ATOM 3217 C C . PRO A 1 418 ? -5.310 1.316 -6.392 1.00 95.75 418 PRO A C 1
ATOM 3219 O O . PRO A 1 418 ? -6.341 1.200 -7.061 1.00 95.75 418 PRO A O 1
ATOM 3222 N N . LEU A 1 419 ? -5.081 0.623 -5.272 1.00 91.50 419 LEU A N 1
ATOM 3223 C CA . LEU A 1 419 ? -6.080 -0.284 -4.715 1.00 91.50 419 LEU A CA 1
ATOM 3224 C C . LEU A 1 419 ? -7.382 0.474 -4.481 1.00 91.50 419 LEU A C 1
ATOM 3226 O O . LEU A 1 419 ? -7.414 1.515 -3.822 1.00 91.50 419 LEU A O 1
ATOM 3230 N N . THR A 1 420 ? -8.462 -0.065 -5.034 1.00 89.81 420 THR A N 1
ATOM 3231 C CA . THR A 1 420 ? -9.796 0.457 -4.756 1.00 89.81 420 THR A CA 1
ATOM 3232 C C . THR A 1 420 ? -10.110 0.269 -3.273 1.00 89.81 420 THR A C 1
ATOM 3234 O O . THR A 1 420 ? -9.527 -0.580 -2.596 1.00 89.81 420 THR A O 1
ATOM 3237 N N . ARG A 1 421 ? -11.110 0.993 -2.761 1.00 86.38 421 ARG A N 1
ATOM 3238 C CA . ARG A 1 421 ? -11.582 0.794 -1.379 1.00 86.38 421 ARG A CA 1
ATOM 3239 C C . ARG A 1 421 ? -12.077 -0.641 -1.132 1.00 86.38 421 ARG A C 1
ATOM 3241 O O . ARG A 1 421 ? -12.222 -1.059 0.013 1.00 86.38 421 ARG A O 1
ATOM 3248 N N . ASP A 1 422 ? -12.431 -1.371 -2.189 1.00 82.75 422 ASP A N 1
ATOM 3249 C CA . ASP A 1 422 ? -12.868 -2.771 -2.155 1.00 82.75 422 ASP A CA 1
ATOM 3250 C C . ASP A 1 422 ? -11.697 -3.755 -2.259 1.00 82.75 422 ASP A C 1
ATOM 3252 O O . ASP A 1 422 ? -11.908 -4.958 -2.267 1.00 82.75 422 ASP A O 1
ATOM 3256 N N . GLY A 1 423 ? -10.454 -3.270 -2.303 1.00 84.56 423 GLY A N 1
ATOM 3257 C CA . GLY A 1 423 ? -9.254 -4.097 -2.412 1.00 84.56 423 GLY A CA 1
ATOM 3258 C C . GLY A 1 423 ? -9.020 -4.698 -3.800 1.00 84.56 423 GLY A C 1
ATOM 3259 O O . GLY A 1 423 ? -8.099 -5.499 -3.955 1.00 84.56 423 GLY A O 1
ATOM 3260 N N . ASP A 1 424 ? -9.822 -4.319 -4.796 1.00 90.88 424 ASP A N 1
ATOM 3261 C CA . ASP A 1 424 ? -9.590 -4.660 -6.200 1.00 90.88 424 ASP A CA 1
ATOM 3262 C C . ASP A 1 424 ? -8.479 -3.796 -6.810 1.00 90.88 424 ASP A C 1
ATOM 3264 O O . ASP A 1 424 ? -8.237 -2.672 -6.356 1.00 90.88 424 ASP A O 1
ATOM 3268 N N . VAL A 1 425 ? -7.883 -4.281 -7.902 1.00 94.94 425 VAL A N 1
ATOM 3269 C CA . VAL A 1 425 ? -6.906 -3.544 -8.719 1.00 94.94 425 VAL A CA 1
ATOM 3270 C C . VAL A 1 425 ? -7.449 -3.363 -10.133 1.00 94.94 425 VAL A C 1
ATOM 3272 O O . VAL A 1 425 ? -7.855 -4.322 -10.789 1.00 94.94 425 VAL A O 1
ATOM 3275 N N . ASP A 1 426 ? -7.433 -2.125 -10.618 1.00 95.50 426 ASP A N 1
ATOM 3276 C CA . ASP A 1 426 ? -7.622 -1.824 -12.034 1.00 95.50 426 ASP A CA 1
ATOM 3277 C C . ASP A 1 426 ? -6.298 -1.886 -12.783 1.00 95.50 426 ASP A C 1
ATOM 3279 O O . ASP A 1 426 ? -5.343 -1.214 -12.410 1.00 95.50 426 ASP A O 1
ATOM 3283 N N . LEU A 1 427 ? -6.255 -2.659 -13.859 1.00 96.44 427 LEU A N 1
ATOM 3284 C CA . LEU A 1 427 ? -5.151 -2.702 -14.804 1.00 96.44 427 LEU A CA 1
ATOM 3285 C C . LEU A 1 427 ? -5.513 -1.865 -16.028 1.00 96.44 427 LEU A C 1
ATOM 3287 O O . LEU A 1 427 ? -6.512 -2.150 -16.680 1.00 96.44 427 LEU A O 1
ATOM 3291 N N . VAL A 1 428 ? -4.683 -0.885 -16.369 1.00 94.19 428 VAL A N 1
ATOM 3292 C CA . VAL A 1 428 ? -4.736 -0.159 -17.642 1.00 94.19 428 VAL A CA 1
ATOM 3293 C C . VAL A 1 428 ? -3.541 -0.612 -18.472 1.00 94.19 428 VAL A C 1
ATOM 3295 O O . VAL A 1 428 ? -2.405 -0.345 -18.095 1.00 94.19 428 VAL A O 1
ATOM 3298 N N . ILE A 1 429 ? -3.783 -1.336 -19.560 1.00 94.06 429 ILE A N 1
ATOM 3299 C CA . ILE A 1 429 ? -2.744 -1.991 -20.362 1.00 94.06 429 ILE A CA 1
ATOM 3300 C C . ILE A 1 429 ? -2.930 -1.668 -21.844 1.00 94.06 429 ILE A C 1
ATOM 3302 O O . ILE A 1 429 ? -4.065 -1.640 -22.321 1.00 94.06 429 ILE A O 1
ATOM 3306 N N . SER A 1 430 ? -1.835 -1.400 -22.552 1.00 92.50 430 SER A N 1
ATOM 3307 C CA . SER A 1 430 ? -1.823 -1.181 -23.997 1.00 92.50 430 SER A CA 1
ATOM 3308 C C . SER A 1 430 ? -1.153 -2.352 -24.707 1.00 92.50 430 SER A C 1
ATOM 3310 O O . SER A 1 430 ? -0.004 -2.681 -24.421 1.00 92.50 430 SER A O 1
ATOM 3312 N N . LEU A 1 431 ? -1.890 -3.002 -25.608 1.00 94.06 431 LEU A N 1
ATOM 3313 C CA . LEU A 1 431 ? -1.442 -4.146 -26.407 1.00 94.06 431 LEU A CA 1
ATOM 3314 C C . LEU A 1 431 ? -1.964 -4.012 -27.842 1.00 94.06 431 LEU A C 1
ATOM 3316 O O . LEU A 1 431 ? -2.821 -3.171 -28.120 1.00 94.06 431 LEU A O 1
ATOM 3320 N N . SER A 1 432 ? -1.467 -4.844 -28.755 1.00 93.75 432 SER A N 1
ATOM 3321 C CA . SER A 1 432 ? -2.040 -4.932 -30.099 1.00 93.75 432 SER A CA 1
ATOM 3322 C C . SER A 1 432 ? -3.460 -5.516 -30.039 1.00 93.75 432 SER A C 1
ATOM 3324 O O . SER A 1 432 ? -3.812 -6.265 -29.122 1.00 93.75 432 SER A O 1
ATOM 3326 N N . ASP A 1 433 ? -4.296 -5.222 -31.036 1.00 92.44 433 ASP A N 1
ATOM 3327 C CA . ASP A 1 433 ? -5.625 -5.845 -31.114 1.00 92.44 433 ASP A CA 1
ATOM 3328 C C . ASP A 1 433 ? -5.540 -7.375 -31.271 1.00 92.44 433 ASP A C 1
ATOM 3330 O O . ASP A 1 433 ? -6.400 -8.096 -30.761 1.00 92.44 433 ASP A O 1
ATOM 3334 N N . GLN A 1 434 ? -4.473 -7.877 -31.904 1.00 94.44 434 GLN A N 1
ATOM 3335 C CA . GLN A 1 434 ? -4.188 -9.308 -32.004 1.00 94.44 434 GLN A CA 1
ATOM 3336 C C . GLN A 1 434 ? -3.911 -9.934 -30.626 1.00 94.44 434 GLN A C 1
ATOM 3338 O O . GLN A 1 434 ? -4.488 -10.976 -30.307 1.00 94.44 434 GLN A O 1
ATOM 3343 N N . ASP A 1 435 ? -3.097 -9.281 -29.790 1.00 95.75 435 ASP A N 1
ATOM 3344 C CA . ASP A 1 435 ? -2.809 -9.713 -28.415 1.00 95.75 435 ASP A CA 1
ATOM 3345 C C . ASP A 1 435 ? -4.085 -9.730 -27.566 1.00 95.75 435 ASP A C 1
ATOM 3347 O O . ASP A 1 435 ? -4.331 -10.685 -26.828 1.00 95.75 435 ASP A O 1
ATOM 3351 N N . PHE A 1 436 ? -4.937 -8.705 -27.684 1.00 94.50 436 PHE A N 1
ATOM 3352 C CA . PHE A 1 436 ? -6.203 -8.667 -26.948 1.00 94.50 436 PHE A CA 1
ATOM 3353 C C . PHE A 1 436 ? -7.175 -9.763 -27.369 1.00 94.50 436 PHE A C 1
ATOM 3355 O O . PHE A 1 436 ? -7.839 -10.343 -26.510 1.00 94.50 436 PHE A O 1
ATOM 3362 N N . GLU A 1 437 ? -7.280 -10.052 -28.665 1.00 94.12 437 GLU A N 1
ATOM 3363 C CA . GLU A 1 437 ? -8.150 -11.119 -29.157 1.00 94.12 437 GLU A CA 1
ATOM 3364 C C . GLU A 1 437 ? -7.673 -12.499 -28.677 1.00 94.12 437 GLU A C 1
ATOM 3366 O O . GLU A 1 437 ? -8.493 -13.365 -28.362 1.00 94.12 437 GLU A O 1
ATOM 3371 N N . ALA A 1 438 ? -6.358 -12.699 -28.562 1.00 95.69 438 ALA A N 1
ATOM 3372 C CA . ALA A 1 438 ? -5.792 -13.897 -27.953 1.00 95.69 438 ALA A CA 1
ATOM 3373 C C . ALA A 1 438 ? -6.034 -13.944 -26.430 1.00 95.69 438 ALA A C 1
ATOM 3375 O O . ALA A 1 438 ? -6.510 -14.964 -25.932 1.00 95.69 438 ALA A O 1
ATOM 3376 N N . LEU A 1 439 ? -5.816 -12.842 -25.696 1.00 94.88 439 LEU A N 1
ATOM 3377 C CA . LEU A 1 439 ? -6.111 -12.746 -24.255 1.00 94.88 439 LEU A CA 1
ATOM 3378 C C . LEU A 1 439 ? -7.591 -12.984 -23.933 1.00 94.88 439 LEU A C 1
ATOM 3380 O O . LEU A 1 439 ? -7.912 -13.590 -22.919 1.00 94.88 439 LEU A O 1
ATOM 3384 N N . ARG A 1 440 ? -8.515 -12.557 -24.795 1.00 91.06 440 ARG A N 1
ATOM 3385 C CA . ARG A 1 440 ? -9.955 -12.792 -24.607 1.00 91.06 440 ARG A CA 1
ATOM 3386 C C . ARG A 1 440 ? -10.329 -14.281 -24.673 1.00 91.06 440 ARG A C 1
ATOM 3388 O O . ARG A 1 440 ? -11.350 -14.692 -24.130 1.00 91.06 440 ARG A O 1
ATOM 3395 N N . LYS A 1 441 ? -9.528 -15.093 -25.367 1.00 92.50 441 LYS A N 1
ATOM 3396 C CA . LYS A 1 441 ? -9.702 -16.556 -25.462 1.00 92.50 441 LYS A CA 1
ATOM 3397 C C . LYS A 1 441 ? -8.970 -17.298 -24.345 1.00 92.50 441 LYS A C 1
ATOM 3399 O O . LYS A 1 441 ? -9.077 -18.518 -24.236 1.00 92.50 441 LYS A O 1
ATOM 3404 N N . ASP A 1 442 ? -8.222 -16.575 -23.522 1.00 94.81 442 ASP A N 1
ATOM 3405 C CA . ASP A 1 442 ? -7.407 -17.118 -22.457 1.00 94.81 442 ASP A CA 1
ATOM 3406 C C . ASP A 1 442 ? -8.251 -17.361 -21.196 1.00 94.81 442 ASP A C 1
ATOM 3408 O O . ASP A 1 442 ? -8.619 -16.434 -20.475 1.00 94.81 442 ASP A O 1
ATOM 3412 N N . ALA A 1 443 ? -8.552 -18.630 -20.908 1.00 93.25 443 ALA A N 1
ATOM 3413 C CA . ALA A 1 443 ? -9.428 -18.992 -19.791 1.00 93.25 443 ALA A CA 1
ATOM 3414 C C . ALA A 1 443 ? -8.908 -18.504 -18.427 1.00 93.25 443 ALA A C 1
ATOM 3416 O O . ALA A 1 443 ? -9.695 -18.041 -17.605 1.00 93.25 443 ALA A O 1
ATOM 3417 N N . LYS A 1 444 ? -7.587 -18.552 -18.193 1.00 93.62 444 LYS A N 1
ATOM 3418 C CA . LYS A 1 444 ? -6.994 -18.081 -16.930 1.00 93.62 444 LYS A CA 1
ATOM 3419 C C . LYS A 1 444 ? -7.134 -16.565 -16.795 1.00 93.62 444 LYS A C 1
ATOM 3421 O O . LYS A 1 444 ? -7.384 -16.070 -15.698 1.00 93.62 444 LYS A O 1
ATOM 3426 N N . TRP A 1 445 ? -6.962 -15.829 -17.894 1.00 95.50 445 TRP A N 1
ATOM 3427 C CA . TRP A 1 445 ? -7.170 -14.384 -17.927 1.00 95.50 445 TRP A CA 1
ATOM 3428 C C . TRP A 1 445 ? -8.622 -14.012 -17.617 1.00 95.50 445 TRP A C 1
ATOM 3430 O O . TRP A 1 445 ? -8.851 -13.188 -16.733 1.00 95.50 445 TRP A O 1
ATOM 3440 N N . GLU A 1 446 ? -9.595 -14.638 -18.283 1.00 91.88 446 GLU A N 1
ATOM 3441 C CA . GLU A 1 446 ? -11.026 -14.369 -18.058 1.00 91.88 446 GLU A CA 1
ATOM 3442 C C . GLU A 1 446 ? -11.497 -14.810 -16.660 1.00 91.88 446 GLU A C 1
ATOM 3444 O O . GLU A 1 446 ? -12.362 -14.172 -16.072 1.00 91.88 446 GLU A O 1
ATOM 3449 N N . GLU A 1 447 ? -10.909 -15.854 -16.069 1.00 90.25 447 GLU A N 1
ATOM 3450 C CA . GLU A 1 447 ? -11.205 -16.245 -14.681 1.00 90.25 447 GLU A CA 1
ATOM 3451 C C . GLU A 1 447 ? -10.673 -15.210 -13.672 1.00 90.25 447 GLU A C 1
ATOM 3453 O O . GLU A 1 447 ? -11.329 -14.861 -12.686 1.00 90.25 447 GLU A O 1
ATOM 3458 N N . CYS A 1 448 ? -9.464 -14.697 -13.910 1.00 90.12 448 CYS A N 1
ATOM 3459 C CA . CYS A 1 448 ? -8.805 -13.768 -12.995 1.00 90.12 448 CYS A CA 1
ATOM 3460 C C . CYS A 1 448 ? -9.242 -12.311 -13.181 1.00 90.12 448 CYS A C 1
ATOM 3462 O O . CYS A 1 448 ? -9.032 -11.499 -12.272 1.00 90.12 448 CYS A O 1
ATOM 3464 N N . THR A 1 449 ? -9.830 -11.972 -14.330 1.00 90.25 449 THR A N 1
ATOM 3465 C CA . THR A 1 449 ? -10.228 -10.608 -14.675 1.00 90.25 449 THR A CA 1
ATOM 3466 C C . THR A 1 449 ? -11.712 -10.521 -14.992 1.00 90.25 449 THR A C 1
ATOM 3468 O O . THR A 1 449 ? -12.254 -11.306 -15.755 1.00 90.25 449 THR A O 1
ATOM 3471 N N . ALA A 1 450 ? -12.394 -9.513 -14.455 1.00 72.88 450 ALA A N 1
ATOM 3472 C CA . ALA A 1 450 ? -13.718 -9.178 -14.963 1.00 72.88 450 ALA A CA 1
ATOM 3473 C C . ALA A 1 450 ? -13.539 -8.338 -16.238 1.00 72.88 450 ALA A C 1
ATOM 3475 O O . ALA A 1 450 ? -13.141 -7.169 -16.157 1.00 72.88 450 ALA A O 1
ATOM 3476 N N . SER A 1 451 ? -13.805 -8.928 -17.407 1.00 51.75 451 SER A N 1
ATOM 3477 C CA . SER A 1 451 ? -13.742 -8.231 -18.692 1.00 51.75 451 SER A CA 1
ATOM 3478 C C . SER A 1 451 ? -14.894 -7.215 -18.834 1.00 51.75 451 SER A C 1
ATOM 3480 O O . SER A 1 451 ? -16.047 -7.465 -18.478 1.00 51.75 451 SER A O 1
ATOM 3482 N N . ARG A 1 452 ? -14.589 -6.010 -19.337 1.00 48.94 452 ARG A N 1
ATOM 3483 C CA . ARG A 1 452 ? -15.586 -5.038 -19.820 1.00 48.94 452 ARG A CA 1
ATOM 3484 C C . ARG A 1 452 ? -15.131 -4.489 -21.168 1.00 48.94 452 ARG A C 1
ATOM 3486 O O . ARG A 1 452 ? -14.238 -3.653 -21.224 1.00 48.94 452 ARG A O 1
ATOM 3493 N N . GLN A 1 453 ? -15.791 -4.896 -22.247 1.00 38.59 453 GLN A N 1
ATOM 3494 C CA . GLN A 1 453 ? -15.888 -4.070 -23.450 1.00 38.59 453 GLN A CA 1
ATOM 3495 C C . GLN A 1 453 ? -17.352 -3.682 -23.644 1.00 38.59 453 GLN A C 1
ATOM 3497 O O . GLN A 1 453 ? -18.214 -4.545 -23.778 1.00 38.59 453 GLN A O 1
ATOM 3502 N N . ILE A 1 454 ? -17.624 -2.379 -23.680 1.00 31.77 454 ILE A N 1
ATOM 3503 C CA . ILE A 1 454 ? -18.793 -1.844 -24.375 1.00 31.77 454 ILE A CA 1
ATOM 3504 C C . ILE A 1 454 ? -18.240 -1.321 -25.699 1.00 31.77 454 ILE A C 1
ATOM 3506 O O . ILE A 1 454 ? -17.450 -0.379 -25.711 1.00 31.77 454 ILE A O 1
ATOM 3510 N N . LEU A 1 455 ? -18.588 -1.989 -26.800 1.00 26.66 455 LEU A N 1
ATOM 3511 C CA . LEU A 1 455 ? -18.326 -1.494 -28.152 1.00 26.66 455 LEU A CA 1
ATOM 3512 C C . LEU A 1 455 ? -18.980 -0.110 -28.318 1.00 26.66 455 LEU A C 1
ATOM 3514 O O . LEU A 1 455 ? -20.090 0.086 -27.815 1.00 26.66 455 LEU A O 1
ATOM 3518 N N . PRO A 1 456 ? -18.350 0.840 -29.032 1.00 27.97 456 PRO A N 1
ATOM 3519 C CA . PRO A 1 456 ? -18.981 2.121 -29.317 1.00 27.97 456 PRO A CA 1
ATOM 3520 C C . PRO A 1 456 ? -20.284 1.883 -30.089 1.00 27.97 456 PRO A C 1
ATOM 3522 O O . PRO A 1 456 ? -20.321 1.110 -31.052 1.00 27.97 456 PRO A O 1
ATOM 3525 N N . LEU A 1 457 ? -21.360 2.536 -29.644 1.00 25.69 457 LEU A N 1
ATOM 3526 C CA . LEU A 1 457 ? -22.653 2.565 -30.322 1.00 25.69 457 LEU A CA 1
ATOM 3527 C C . LEU A 1 457 ? -22.442 3.037 -31.766 1.00 25.69 457 LEU A C 1
ATOM 3529 O O . LEU A 1 457 ? -22.301 4.228 -32.031 1.00 25.69 457 LEU A O 1
ATOM 3533 N N . ARG A 1 458 ? -22.434 2.104 -32.723 1.00 27.05 458 ARG A N 1
ATOM 3534 C CA . ARG A 1 458 ? -22.631 2.455 -34.129 1.00 27.05 458 ARG A CA 1
ATOM 3535 C C . ARG A 1 458 ? -24.055 2.982 -34.256 1.00 27.05 458 ARG A C 1
ATOM 3537 O O . ARG A 1 458 ? -25.007 2.218 -34.110 1.00 27.05 458 ARG A O 1
ATOM 3544 N N . HIS A 1 459 ? -24.199 4.268 -34.559 1.00 30.08 459 HIS A N 1
ATOM 3545 C CA . HIS A 1 459 ? -25.446 4.810 -35.079 1.00 30.08 459 HIS A CA 1
ATOM 3546 C C . HIS A 1 459 ? -25.877 3.977 -36.296 1.00 30.08 459 HIS A C 1
ATOM 3548 O O . HIS A 1 459 ? -25.233 4.003 -37.344 1.00 30.08 459 HIS A O 1
ATOM 3554 N N . ARG A 1 460 ? -26.971 3.224 -36.164 1.00 26.19 460 ARG A N 1
ATOM 3555 C CA . ARG A 1 460 ? -27.759 2.761 -37.308 1.00 26.19 460 ARG A CA 1
ATOM 3556 C C . ARG A 1 460 ? -29.148 3.366 -37.209 1.00 26.19 460 ARG A C 1
ATOM 3558 O O . ARG A 1 460 ? -29.934 3.021 -36.333 1.00 26.19 460 ARG A O 1
ATOM 3565 N N . CYS A 1 461 ? -29.416 4.276 -38.136 1.00 26.45 461 CYS A N 1
ATOM 3566 C CA . CYS A 1 461 ? -30.756 4.668 -38.531 1.00 26.45 461 CYS A CA 1
ATOM 3567 C C . CYS A 1 461 ? -31.571 3.446 -38.983 1.00 26.45 461 CYS A C 1
ATOM 3569 O O . CYS A 1 461 ? -31.047 2.571 -39.671 1.00 26.45 461 CYS A O 1
ATOM 3571 N N . GLY A 1 462 ? -32.875 3.479 -38.696 1.00 25.77 462 GLY A N 1
ATOM 3572 C CA . GLY A 1 462 ? -33.896 2.888 -39.563 1.00 25.77 462 GLY A CA 1
ATOM 3573 C C . GLY A 1 462 ? -34.584 1.611 -39.072 1.00 25.77 462 GLY A C 1
ATOM 3574 O O . GLY A 1 462 ? -34.081 0.514 -39.262 1.00 25.77 462 GLY A O 1
ATOM 3575 N N . GLY A 1 463 ? -35.828 1.777 -38.607 1.00 24.59 463 GLY A N 1
ATOM 3576 C CA . GLY A 1 463 ? -36.950 0.987 -39.125 1.00 24.59 463 GLY A CA 1
ATOM 3577 C C . GLY A 1 463 ? -37.343 -0.314 -38.412 1.00 24.59 463 GLY A C 1
ATOM 3578 O O . GLY A 1 463 ? -36.889 -1.388 -38.771 1.00 24.59 463 GLY A O 1
ATOM 3579 N N . GLY A 1 464 ? -38.396 -0.224 -37.592 1.00 25.17 464 GLY A N 1
ATOM 3580 C CA . GLY A 1 464 ? -39.598 -1.027 -37.848 1.00 25.17 464 GLY A CA 1
ATOM 3581 C C . GLY A 1 464 ? -39.835 -2.329 -37.064 1.00 25.17 464 GLY A C 1
ATOM 3582 O O . GLY A 1 464 ? -39.167 -3.332 -37.254 1.00 25.17 464 GLY A O 1
ATOM 3583 N N . ARG A 1 465 ? -40.998 -2.316 -36.393 1.00 28.02 465 ARG A N 1
ATOM 3584 C CA . ARG A 1 465 ? -41.950 -3.418 -36.115 1.00 28.02 465 ARG A CA 1
ATOM 3585 C C . ARG A 1 465 ? -41.834 -4.204 -34.797 1.00 28.02 465 ARG A C 1
ATOM 3587 O O . ARG A 1 465 ? -41.050 -5.121 -34.613 1.00 28.02 465 ARG A O 1
ATOM 3594 N N . ARG A 1 466 ? -42.816 -3.863 -33.950 1.00 29.61 466 ARG A N 1
ATOM 3595 C CA . ARG A 1 466 ? -43.519 -4.637 -32.911 1.00 29.61 466 ARG A CA 1
ATOM 3596 C C . ARG A 1 466 ? -43.523 -6.165 -33.107 1.00 29.61 466 ARG A C 1
ATOM 3598 O O . ARG A 1 466 ? -43.920 -6.626 -34.174 1.00 29.61 466 ARG A O 1
ATOM 3605 N N . ARG A 1 467 ? -43.427 -6.901 -31.990 1.00 26.56 467 ARG A N 1
ATOM 3606 C CA . ARG A 1 467 ? -44.458 -7.876 -31.568 1.00 26.56 467 ARG A CA 1
ATOM 3607 C C . ARG A 1 467 ? -44.415 -8.130 -30.056 1.00 26.56 467 ARG A C 1
ATOM 3609 O O . ARG A 1 467 ? -43.354 -8.301 -29.475 1.00 26.56 467 ARG A O 1
ATOM 3616 N N . ARG A 1 468 ? -45.611 -8.096 -29.460 1.00 27.69 468 ARG A N 1
ATOM 3617 C CA . ARG A 1 468 ? -45.949 -8.534 -28.098 1.00 27.69 468 ARG A CA 1
ATOM 3618 C C . ARG A 1 468 ? -45.935 -10.060 -28.045 1.00 27.69 468 ARG A C 1
ATOM 3620 O O . ARG A 1 468 ? -46.297 -10.672 -29.046 1.00 27.69 468 ARG A O 1
ATOM 3627 N N . LEU A 1 469 ? -45.695 -10.616 -26.862 1.00 24.66 469 LEU A N 1
ATOM 3628 C CA . LEU A 1 469 ? -46.506 -11.698 -26.301 1.00 24.66 469 LEU A CA 1
ATOM 3629 C C . LEU A 1 469 ? -46.330 -11.698 -24.778 1.00 24.66 469 LEU A C 1
ATOM 3631 O O . LEU A 1 469 ? -45.214 -11.665 -24.268 1.00 24.66 469 LEU A O 1
ATOM 3635 N N . ALA A 1 470 ? -47.465 -11.644 -24.094 1.00 23.62 470 ALA A N 1
ATOM 3636 C CA . ALA A 1 470 ? -47.650 -11.741 -22.658 1.00 23.62 470 ALA A CA 1
ATOM 3637 C C . ALA A 1 470 ? -48.764 -12.770 -22.439 1.00 23.62 470 ALA A C 1
ATOM 3639 O O . ALA A 1 470 ? -49.755 -12.688 -23.156 1.00 23.62 470 ALA A O 1
ATOM 3640 N N . GLU A 1 471 ? -48.583 -13.679 -21.479 1.00 23.48 471 GLU A N 1
ATOM 3641 C CA . GLU A 1 471 ? -49.564 -14.594 -20.851 1.00 23.48 471 GLU A CA 1
ATOM 3642 C C . GLU A 1 471 ? -48.799 -15.223 -19.651 1.00 23.48 471 GLU A C 1
ATOM 3644 O O . GLU A 1 471 ? -47.752 -15.825 -19.871 1.00 23.48 471 GLU A O 1
ATOM 3649 N N . ALA A 1 472 ? -48.983 -14.853 -18.370 1.00 22.88 472 ALA A N 1
ATOM 3650 C CA . ALA A 1 472 ? -50.110 -14.976 -17.413 1.00 22.88 472 ALA A CA 1
ATOM 3651 C C . ALA A 1 472 ? -50.323 -16.429 -16.893 1.00 22.88 472 ALA A C 1
ATOM 3653 O O . ALA A 1 472 ? -50.886 -17.234 -17.619 1.00 22.88 472 ALA A O 1
ATOM 3654 N N . LEU A 1 473 ? -49.723 -16.828 -15.743 1.00 24.77 473 LEU A N 1
ATOM 3655 C CA . LEU A 1 473 ? -50.259 -16.919 -14.337 1.00 24.77 473 LEU A CA 1
ATOM 3656 C C . LEU A 1 473 ? -50.899 -18.310 -14.009 1.00 24.77 473 LEU A C 1
ATOM 3658 O O . LEU A 1 473 ? -51.245 -18.973 -14.981 1.00 24.77 473 LEU A O 1
ATOM 3662 N N . PRO A 1 474 ? -51.083 -18.800 -12.737 1.00 32.09 474 PRO A N 1
ATOM 3663 C CA . PRO A 1 474 ? -51.266 -18.041 -11.478 1.00 32.09 474 PRO A CA 1
ATOM 3664 C C . PRO A 1 474 ? -50.740 -18.617 -10.112 1.00 32.09 474 PRO A C 1
ATOM 3666 O O . PRO A 1 474 ? -50.534 -19.809 -9.924 1.00 32.09 474 PRO A O 1
ATOM 3669 N N . HIS A 1 475 ? -50.596 -17.690 -9.147 1.00 24.52 475 HIS A N 1
ATOM 3670 C CA . HIS A 1 475 ? -50.995 -17.677 -7.713 1.00 24.52 475 HIS A CA 1
ATOM 3671 C C . HIS A 1 475 ? -50.935 -18.922 -6.789 1.00 24.52 475 HIS A C 1
ATOM 3673 O O . HIS A 1 475 ? -51.726 -19.843 -6.945 1.00 24.52 475 HIS A O 1
ATOM 3679 N N . ASN A 1 476 ? -50.172 -18.837 -5.680 1.00 22.78 476 ASN A N 1
ATOM 3680 C CA . ASN A 1 476 ? -50.605 -18.414 -4.318 1.00 22.78 476 ASN A CA 1
ATOM 3681 C C . ASN A 1 476 ? -49.821 -19.128 -3.191 1.00 22.78 476 ASN A C 1
ATOM 3683 O O . ASN A 1 476 ? -49.990 -20.324 -2.991 1.00 22.78 476 ASN A O 1
ATOM 3687 N N . ALA A 1 477 ? -49.076 -18.366 -2.380 1.00 23.55 477 ALA A N 1
ATOM 3688 C CA . ALA A 1 477 ? -48.974 -18.551 -0.925 1.00 23.55 477 ALA A CA 1
ATOM 3689 C C . ALA A 1 477 ? -48.324 -17.303 -0.297 1.00 23.55 477 ALA A C 1
ATOM 3691 O O . ALA A 1 477 ? -47.232 -16.886 -0.677 1.00 23.55 477 ALA A O 1
ATOM 3692 N N . SER A 1 478 ? -49.041 -16.682 0.634 1.00 23.25 478 SER A N 1
ATOM 3693 C CA . SER A 1 478 ? -48.672 -15.495 1.405 1.00 23.25 478 SER A CA 1
ATOM 3694 C C . SER A 1 478 ? -47.776 -15.838 2.596 1.00 23.25 478 SER A C 1
ATOM 3696 O O . SER A 1 478 ? -48.162 -16.705 3.372 1.00 23.25 478 SER A O 1
ATOM 3698 N N . ILE A 1 479 ? -46.699 -15.078 2.828 1.00 24.33 479 ILE A N 1
ATOM 3699 C CA . ILE A 1 479 ? -46.170 -14.814 4.180 1.00 24.33 479 ILE A CA 1
ATOM 3700 C C . ILE A 1 479 ? -45.717 -13.346 4.238 1.00 24.33 479 ILE A C 1
ATOM 3702 O O . ILE A 1 479 ? -44.718 -12.952 3.637 1.00 24.33 479 ILE A O 1
ATOM 3706 N N . GLN A 1 480 ? -46.498 -12.526 4.943 1.00 23.88 480 GLN A N 1
ATOM 3707 C CA . GLN A 1 480 ? -45.998 -11.333 5.619 1.00 23.88 480 GLN A CA 1
ATOM 3708 C C . GLN A 1 480 ? -45.121 -11.813 6.779 1.00 23.88 480 GLN A C 1
ATOM 3710 O O . GLN A 1 480 ? -45.656 -12.485 7.646 1.00 23.88 480 GLN A O 1
ATOM 3715 N N . GLU A 1 481 ? -43.826 -11.477 6.793 1.00 24.03 481 GLU A N 1
ATOM 3716 C CA . GLU A 1 481 ? -43.063 -11.128 8.005 1.00 24.03 481 GLU A CA 1
ATOM 3717 C C . GLU A 1 481 ? -41.597 -10.767 7.671 1.00 24.03 481 GLU A C 1
ATOM 3719 O O . GLU A 1 481 ? -40.890 -11.480 6.969 1.00 24.03 481 GLU A O 1
ATOM 3724 N N . ILE A 1 482 ? -41.172 -9.611 8.197 1.00 23.83 482 ILE A N 1
ATOM 3725 C CA . ILE A 1 482 ? -39.790 -9.157 8.446 1.00 23.83 482 ILE A CA 1
ATOM 3726 C C . ILE A 1 482 ? -38.890 -8.938 7.208 1.00 23.83 482 ILE A C 1
ATOM 3728 O O . ILE A 1 482 ? -37.948 -9.669 6.916 1.00 23.83 482 ILE A O 1
ATOM 3732 N N . ARG A 1 483 ? -39.073 -7.779 6.559 1.00 23.94 483 ARG A N 1
ATOM 3733 C CA . ARG A 1 483 ? -37.958 -7.057 5.922 1.00 23.94 483 ARG A CA 1
ATOM 3734 C C . ARG A 1 483 ? -37.139 -6.366 7.019 1.00 23.94 483 ARG A C 1
ATOM 3736 O O . ARG A 1 483 ? -37.484 -5.258 7.420 1.00 23.94 483 ARG A O 1
ATOM 3743 N N . GLN A 1 484 ? -36.056 -6.989 7.480 1.00 25.31 484 GLN A N 1
ATOM 3744 C CA . GLN A 1 484 ? -34.965 -6.262 8.134 1.00 25.31 484 GLN A CA 1
ATOM 3745 C C . GLN A 1 484 ? -33.902 -5.903 7.095 1.00 25.31 484 GLN A C 1
ATOM 3747 O O . GLN A 1 484 ? -33.420 -6.737 6.331 1.00 25.31 484 GLN A O 1
ATOM 3752 N N . GLN A 1 485 ? -33.591 -4.612 7.059 1.00 23.89 485 GLN A N 1
ATOM 3753 C CA . GLN A 1 485 ? -32.554 -3.985 6.257 1.00 23.89 485 GLN A CA 1
ATOM 3754 C C . GLN A 1 485 ? -31.195 -4.635 6.547 1.00 23.89 485 GLN A C 1
ATOM 3756 O O . GLN A 1 485 ? -30.596 -4.399 7.592 1.00 23.89 485 GLN A O 1
ATOM 3761 N N . THR A 1 486 ? -30.674 -5.425 5.612 1.00 22.30 486 THR A N 1
ATOM 3762 C CA . THR A 1 486 ? -29.258 -5.802 5.604 1.00 22.30 486 THR A CA 1
ATOM 3763 C C . THR A 1 486 ? -28.478 -4.660 4.960 1.00 22.30 486 THR A C 1
ATOM 3765 O O . THR A 1 486 ? -28.442 -4.495 3.742 1.00 22.30 486 THR A O 1
ATOM 3768 N N . ILE A 1 487 ? -27.899 -3.816 5.809 1.00 22.39 487 ILE A N 1
ATOM 3769 C CA . ILE A 1 487 ? -26.875 -2.839 5.436 1.00 22.39 487 ILE A CA 1
ATOM 3770 C C . ILE A 1 487 ? -25.665 -3.632 4.893 1.00 22.39 487 ILE A C 1
ATOM 3772 O O . ILE A 1 487 ? -25.254 -4.603 5.531 1.00 22.39 487 ILE A O 1
ATOM 3776 N N . PRO A 1 488 ? -25.071 -3.280 3.737 1.00 25.06 488 PRO A N 1
ATOM 3777 C CA . PRO A 1 488 ? -23.902 -3.984 3.218 1.00 25.06 488 PRO A CA 1
ATOM 3778 C C . PRO A 1 488 ? -22.647 -3.557 3.997 1.00 25.06 488 PRO A C 1
ATOM 3780 O O . PRO A 1 488 ? -21.943 -2.627 3.605 1.00 25.06 488 PRO A O 1
ATOM 3783 N N . THR A 1 489 ? -22.361 -4.222 5.116 1.00 31.31 489 THR A N 1
ATOM 3784 C CA . THR A 1 489 ? -21.156 -3.979 5.927 1.00 31.31 489 THR A CA 1
ATOM 3785 C C . THR A 1 489 ? -20.492 -5.286 6.345 1.00 31.31 489 THR A C 1
ATOM 3787 O O . THR A 1 489 ? -20.899 -5.888 7.328 1.00 31.31 489 THR A O 1
ATOM 3790 N N . ASP A 1 490 ? -19.492 -5.724 5.572 1.00 38.22 490 ASP A N 1
ATOM 3791 C CA . ASP A 1 490 ? -18.153 -6.123 6.049 1.00 38.22 490 ASP A CA 1
ATOM 3792 C C . ASP A 1 490 ? -17.322 -6.656 4.866 1.00 38.22 490 ASP A C 1
ATOM 3794 O O . ASP A 1 490 ? -17.602 -7.712 4.304 1.00 38.22 490 ASP A O 1
ATOM 3798 N N . ARG A 1 491 ? -16.306 -5.887 4.436 1.00 38.47 491 ARG A N 1
ATOM 3799 C CA . ARG A 1 491 ? -15.488 -6.199 3.245 1.00 38.47 491 ARG A CA 1
ATOM 3800 C C . ARG A 1 491 ? -14.473 -7.330 3.479 1.00 38.47 491 ARG A C 1
ATOM 3802 O O . ARG A 1 491 ? -14.089 -7.951 2.496 1.00 38.47 491 ARG A O 1
ATOM 3809 N N . TYR A 1 492 ? -14.088 -7.648 4.726 1.00 40.19 492 TYR A N 1
ATOM 3810 C CA . TYR A 1 492 ? -13.199 -8.775 5.074 1.00 40.19 492 TYR A CA 1
ATOM 3811 C C . TYR A 1 492 ? -13.550 -9.404 6.424 1.00 40.19 492 TYR A C 1
ATOM 3813 O O . TYR A 1 492 ? -13.144 -8.873 7.456 1.00 40.19 492 TYR A O 1
ATOM 3821 N N . PRO A 1 493 ? -14.227 -10.560 6.451 1.00 41.62 493 PRO A N 1
ATOM 3822 C CA . PRO A 1 493 ? -14.314 -11.340 7.675 1.00 41.62 493 PRO A CA 1
ATOM 3823 C C . PRO A 1 493 ? -12.907 -11.795 8.139 1.00 41.62 493 PRO A C 1
ATOM 3825 O O . PRO A 1 493 ? -12.152 -12.328 7.314 1.00 41.62 493 PRO A O 1
ATOM 3828 N N . PRO A 1 494 ? -12.523 -11.614 9.419 1.00 41.06 494 PRO A N 1
ATOM 3829 C CA . PRO A 1 494 ? -11.275 -12.131 9.973 1.00 41.06 494 PRO A CA 1
ATOM 3830 C C . PRO A 1 494 ? -11.224 -13.662 9.863 1.00 41.06 494 PRO A C 1
ATOM 3832 O O . PRO A 1 494 ? -12.221 -14.347 10.067 1.00 41.06 494 PRO A O 1
ATOM 3835 N N . ARG A 1 495 ? -10.060 -14.213 9.501 1.00 44.25 495 ARG A N 1
ATOM 3836 C CA . ARG A 1 495 ? -9.865 -15.655 9.258 1.00 44.25 495 ARG A CA 1
ATOM 3837 C C . ARG A 1 495 ? -8.964 -16.254 10.332 1.00 44.25 495 ARG A C 1
ATOM 3839 O O . ARG A 1 495 ? -7.889 -15.715 10.579 1.00 44.25 495 ARG A O 1
ATOM 3846 N N . TYR A 1 496 ? -9.374 -17.363 10.942 1.00 44.69 496 TYR A N 1
ATOM 3847 C CA . TYR A 1 496 ? -8.570 -18.054 11.954 1.00 44.69 496 TYR A CA 1
ATOM 3848 C C . TYR A 1 496 ? -7.620 -19.074 11.335 1.00 44.69 496 TYR A C 1
ATOM 3850 O O . TYR A 1 496 ? -7.930 -19.691 10.318 1.00 44.69 496 TYR A O 1
ATOM 3858 N N . PHE A 1 497 ? -6.484 -19.260 12.007 1.00 46.16 497 PHE A N 1
ATOM 3859 C CA . PHE A 1 497 ? -5.529 -20.334 11.761 1.00 46.16 497 PHE A CA 1
ATOM 3860 C C . PHE A 1 497 ? -5.540 -21.252 12.989 1.00 46.16 497 PHE A C 1
ATOM 3862 O O . PHE A 1 497 ? -5.239 -20.794 14.094 1.00 46.16 497 PHE A O 1
ATOM 3869 N N . ILE A 1 498 ? -5.912 -22.521 12.809 1.00 46.53 498 ILE A N 1
ATOM 3870 C CA . ILE A 1 498 ? -5.910 -23.544 13.865 1.00 46.53 498 ILE A CA 1
ATOM 3871 C C . ILE A 1 498 ? -4.722 -24.476 13.604 1.00 46.53 498 ILE A C 1
ATOM 3873 O O . ILE A 1 498 ? -4.481 -24.886 12.471 1.00 46.53 498 ILE A O 1
ATOM 3877 N N . THR A 1 499 ? -3.918 -24.750 14.633 1.00 39.16 499 THR A N 1
ATOM 3878 C CA . THR A 1 499 ? -2.644 -25.477 14.472 1.00 39.16 499 THR A CA 1
ATOM 3879 C C . THR A 1 499 ? -2.849 -26.987 14.641 1.00 39.16 499 THR A C 1
ATOM 3881 O O . THR A 1 499 ? -3.476 -27.408 15.612 1.00 39.16 499 THR A O 1
ATOM 3884 N N . ARG A 1 500 ? -2.274 -27.809 13.747 1.00 41.94 500 ARG A N 1
ATOM 3885 C CA . ARG A 1 500 ? -2.122 -29.266 13.949 1.00 41.94 500 ARG A CA 1
ATOM 3886 C C . ARG A 1 500 ? -1.041 -29.512 14.988 1.00 41.94 500 ARG A C 1
ATOM 3888 O O . ARG A 1 500 ? 0.081 -29.033 14.810 1.00 41.94 500 ARG A O 1
ATOM 3895 N N . ILE A 1 501 ? -1.346 -30.253 16.047 1.00 42.06 501 ILE A N 1
ATOM 3896 C CA . ILE A 1 501 ? -0.374 -30.475 17.122 1.00 42.06 501 ILE A CA 1
ATOM 3897 C C . ILE A 1 501 ? 0.082 -31.928 17.083 1.00 42.06 501 ILE A C 1
ATOM 3899 O O . ILE A 1 501 ? -0.649 -32.844 17.451 1.00 42.06 501 ILE A O 1
ATOM 3903 N N . GLN A 1 502 ? 1.310 -32.129 16.605 1.00 37.25 502 GLN A N 1
ATOM 3904 C CA . GLN A 1 502 ? 1.987 -33.421 16.652 1.00 37.25 502 GLN A CA 1
ATOM 3905 C C . GLN A 1 502 ? 2.641 -33.628 18.019 1.00 37.25 502 GLN A C 1
ATOM 3907 O O . GLN A 1 502 ? 3.178 -32.695 18.625 1.00 37.25 502 GLN A O 1
ATOM 3912 N N . SER A 1 503 ? 2.596 -34.869 18.501 1.00 33.03 503 SER A N 1
ATOM 3913 C CA . SER A 1 503 ? 3.232 -35.292 19.743 1.00 33.03 503 SER A CA 1
ATOM 3914 C C . SER A 1 503 ? 4.716 -34.922 19.760 1.00 33.03 503 SER A C 1
ATOM 3916 O O . SER A 1 503 ? 5.448 -35.245 18.830 1.00 33.03 503 SER A O 1
ATOM 3918 N N . ARG A 1 504 ? 5.123 -34.243 20.840 1.00 36.41 504 ARG A N 1
ATOM 3919 C CA . ARG A 1 504 ? 6.485 -34.091 21.389 1.00 36.41 504 ARG A CA 1
ATOM 3920 C C . ARG A 1 504 ? 7.634 -34.441 20.421 1.00 36.41 504 ARG A C 1
ATOM 3922 O O . ARG A 1 504 ? 7.955 -35.605 20.248 1.00 36.41 504 ARG A O 1
ATOM 3929 N N . GLN A 1 505 ? 8.339 -33.394 19.976 1.00 32.06 505 GLN A N 1
ATOM 3930 C CA . GLN A 1 505 ? 9.540 -33.382 19.117 1.00 32.06 505 GLN A CA 1
ATOM 3931 C C . GLN A 1 505 ? 9.264 -33.399 17.603 1.00 32.06 505 GLN A C 1
ATOM 3933 O O . GLN A 1 505 ? 9.155 -34.450 16.995 1.00 32.06 505 GLN A O 1
ATOM 3938 N N . SER A 1 506 ? 9.280 -32.230 16.955 1.00 27.22 506 SER A N 1
ATOM 3939 C CA . SER A 1 506 ? 10.132 -31.984 15.775 1.00 27.22 506 SER A CA 1
ATOM 3940 C C . SER A 1 506 ? 9.930 -30.576 15.201 1.00 27.22 506 SER A C 1
ATOM 3942 O O . SER A 1 506 ? 8.915 -29.914 15.387 1.00 27.22 506 SER A O 1
ATOM 3944 N N . SER A 1 507 ? 10.966 -30.119 14.510 1.00 30.44 507 SER A N 1
ATOM 3945 C CA . SER A 1 507 ? 11.207 -28.808 13.911 1.00 30.44 507 SER A CA 1
ATOM 3946 C C . SER A 1 507 ? 10.561 -28.599 12.529 1.00 30.44 507 SER A C 1
ATOM 3948 O O . SER A 1 507 ? 11.043 -27.778 11.749 1.00 30.44 507 SER A O 1
ATOM 3950 N N . LYS A 1 508 ? 9.465 -29.293 12.195 1.00 29.62 508 LYS A N 1
ATOM 3951 C CA . LYS A 1 508 ? 8.768 -29.137 10.904 1.00 29.62 508 LYS A CA 1
ATOM 3952 C C . LYS A 1 508 ? 7.439 -28.403 11.090 1.00 29.62 508 LYS A C 1
ATOM 3954 O O . LYS A 1 508 ? 6.581 -28.834 11.847 1.00 29.62 508 LYS A O 1
ATOM 3959 N N . LYS A 1 509 ? 7.298 -27.254 10.418 1.00 34.25 509 LYS A N 1
ATOM 3960 C CA . LYS A 1 509 ? 6.150 -26.337 10.525 1.00 34.25 509 LYS A CA 1
ATOM 3961 C C . LYS A 1 509 ? 4.977 -26.840 9.669 1.00 34.25 509 LYS A C 1
ATOM 3963 O O . LYS A 1 509 ? 5.116 -26.829 8.445 1.00 34.25 509 LYS A O 1
ATOM 3968 N N . PRO A 1 510 ? 3.821 -27.209 10.244 1.00 28.77 510 PRO A N 1
ATOM 3969 C CA . PRO A 1 510 ? 2.630 -27.488 9.455 1.00 28.77 510 PRO A CA 1
ATOM 3970 C C . PRO A 1 510 ? 1.937 -26.177 9.045 1.00 28.77 510 PRO A C 1
ATOM 3972 O O . PRO A 1 510 ? 1.759 -25.272 9.861 1.00 28.77 510 PRO A O 1
ATOM 3975 N N . ARG A 1 511 ? 1.534 -26.076 7.773 1.00 36.59 511 ARG A N 1
ATOM 3976 C CA . ARG A 1 511 ? 0.494 -25.141 7.303 1.00 36.59 511 ARG A CA 1
ATOM 3977 C C . ARG A 1 511 ? -0.851 -25.842 7.497 1.00 36.59 511 ARG A C 1
ATOM 3979 O O . ARG A 1 511 ? -0.950 -26.980 7.055 1.00 36.59 511 ARG A O 1
ATOM 3986 N N . LEU A 1 512 ? -1.864 -25.198 8.086 1.00 39.62 512 LEU A N 1
ATOM 3987 C CA . LEU A 1 512 ? -3.216 -25.771 8.115 1.00 39.62 512 LEU A CA 1
ATOM 3988 C C . LEU A 1 512 ? -4.344 -24.764 7.827 1.00 39.62 512 LEU A C 1
ATOM 3990 O O . LEU A 1 512 ? -4.391 -23.664 8.376 1.00 39.62 512 LEU A O 1
ATOM 3994 N N . GLN A 1 513 ? -5.170 -25.221 6.882 1.00 36.09 513 GLN A N 1
ATOM 3995 C CA . GLN A 1 513 ? -6.619 -25.166 6.663 1.00 36.09 513 GLN A CA 1
ATOM 3996 C C . GLN A 1 513 ? -7.551 -24.135 7.299 1.00 36.09 513 GLN A C 1
ATOM 3998 O O . GLN A 1 513 ? -7.463 -23.736 8.455 1.00 36.09 513 GLN A O 1
ATOM 4003 N N . ARG A 1 514 ? -8.533 -23.796 6.457 1.00 37.28 514 ARG A N 1
ATOM 4004 C CA . ARG A 1 514 ? -9.693 -22.944 6.696 1.00 37.28 514 ARG A CA 1
ATOM 4005 C C . ARG A 1 514 ? -10.733 -23.723 7.515 1.00 37.28 514 ARG A C 1
ATOM 4007 O O . ARG A 1 514 ? -11.196 -24.746 7.017 1.00 37.28 514 ARG A O 1
ATOM 4014 N N . PRO A 1 515 ? -11.175 -23.230 8.682 1.00 33.47 515 PRO A N 1
ATOM 4015 C CA . PRO A 1 515 ? -12.465 -23.637 9.223 1.00 33.47 515 PRO A CA 1
ATOM 4016 C C . PRO A 1 515 ? -13.560 -23.219 8.232 1.00 33.47 515 PRO A C 1
ATOM 4018 O O . PRO A 1 515 ? -13.538 -22.093 7.715 1.00 33.47 515 PRO A O 1
ATOM 4021 N N . GLN A 1 516 ? -14.466 -24.140 7.915 1.00 32.47 516 GLN A N 1
ATOM 4022 C CA . GLN A 1 516 ? -15.540 -23.925 6.956 1.00 32.47 516 GLN A CA 1
ATOM 4023 C C . GLN A 1 516 ? -16.655 -23.054 7.565 1.00 32.47 516 GLN A C 1
ATOM 4025 O O . GLN A 1 516 ? -17.124 -23.318 8.666 1.00 32.47 516 GLN A O 1
ATOM 4030 N N . GLN A 1 517 ? -17.084 -22.045 6.793 1.00 38.69 517 GLN A N 1
ATOM 4031 C CA . GLN A 1 517 ? -18.225 -21.136 7.019 1.00 38.69 517 GLN A CA 1
ATOM 4032 C C . GLN A 1 517 ? -18.218 -20.294 8.324 1.00 38.69 517 GLN A C 1
ATOM 4034 O O . GLN A 1 517 ? -17.573 -20.609 9.311 1.00 38.69 517 GLN A O 1
ATOM 4039 N N . ASN A 1 518 ? -19.027 -19.224 8.331 1.00 46.25 518 ASN A N 1
ATOM 4040 C CA . ASN A 1 518 ? -19.621 -18.579 9.524 1.00 46.25 518 ASN A CA 1
ATOM 4041 C C . ASN A 1 518 ? -18.925 -17.319 10.080 1.00 46.25 518 ASN A C 1
ATOM 4043 O O . ASN A 1 518 ? -17.903 -17.387 10.750 1.00 46.25 518 ASN A O 1
ATOM 4047 N N . VAL A 1 519 ? -19.363 -16.115 9.681 1.00 47.16 519 VAL A N 1
ATOM 4048 C CA . VAL A 1 519 ? -20.584 -15.360 10.087 1.00 47.16 519 VAL A CA 1
ATOM 4049 C C . VAL A 1 519 ? -20.282 -14.507 11.319 1.00 47.16 519 VAL A C 1
ATOM 4051 O O . VAL A 1 519 ? -20.101 -15.021 12.416 1.00 47.16 519 VAL A O 1
ATOM 4054 N N . PHE A 1 520 ? -20.262 -13.187 11.118 1.00 54.66 520 PHE A N 1
ATOM 4055 C CA . PHE A 1 520 ? -19.855 -12.200 12.111 1.00 54.66 520 PHE A CA 1
ATOM 4056 C C . PHE A 1 520 ? -20.976 -11.207 12.363 1.00 54.66 520 PHE A C 1
ATOM 4058 O O . PHE A 1 520 ? -21.207 -10.300 11.569 1.00 54.66 520 PHE A O 1
ATOM 4065 N N . ASN A 1 521 ? -21.655 -11.367 13.492 1.00 55.62 521 ASN A N 1
ATOM 4066 C CA . ASN A 1 521 ? -22.608 -10.372 13.958 1.00 55.62 521 ASN A CA 1
ATOM 4067 C C . ASN A 1 521 ? -21.936 -9.534 15.047 1.00 55.62 521 ASN A C 1
ATOM 4069 O O . ASN A 1 521 ? -21.691 -10.023 16.154 1.00 55.62 521 ASN A O 1
ATOM 4073 N N . ARG A 1 522 ? -21.636 -8.271 14.717 1.00 68.56 522 ARG A N 1
ATOM 4074 C CA . ARG A 1 522 ? -21.340 -7.223 15.702 1.00 68.56 522 ARG A CA 1
ATOM 4075 C C . ARG A 1 522 ? -22.568 -7.067 16.611 1.00 68.56 522 ARG A C 1
ATOM 4077 O O . ARG A 1 522 ? -23.680 -7.009 16.085 1.00 68.56 522 ARG A O 1
ATOM 4084 N N . PRO A 1 523 ? -22.407 -6.976 17.941 1.00 72.75 523 PRO A N 1
ATOM 4085 C CA . PRO A 1 523 ? -23.532 -6.650 18.806 1.00 72.75 523 PRO A CA 1
ATOM 4086 C C . PRO A 1 523 ? -24.056 -5.244 18.487 1.00 72.75 523 PRO A C 1
ATOM 4088 O O . PRO A 1 523 ? -23.275 -4.293 18.420 1.00 72.75 523 PRO A O 1
ATOM 4091 N N . ASP A 1 524 ? -25.372 -5.100 18.322 1.00 76.56 524 ASP A N 1
ATOM 4092 C CA . ASP A 1 524 ? -26.011 -3.784 18.297 1.00 76.56 524 ASP A CA 1
ATOM 4093 C C . ASP A 1 524 ? -26.078 -3.233 19.724 1.00 76.56 524 ASP A C 1
ATOM 4095 O O . ASP A 1 524 ? -27.052 -3.422 20.453 1.00 76.56 524 ASP A O 1
ATOM 4099 N N . ILE A 1 525 ? -25.000 -2.560 20.124 1.00 83.31 525 ILE A N 1
ATOM 4100 C CA . ILE A 1 525 ? -24.854 -1.947 21.448 1.00 83.31 525 ILE A CA 1
ATOM 4101 C C . ILE A 1 525 ? -25.851 -0.807 21.701 1.00 83.31 525 ILE A C 1
ATOM 4103 O O . ILE A 1 525 ? -25.967 -0.347 22.834 1.00 83.31 525 ILE A O 1
ATOM 4107 N N . SER A 1 526 ? -26.532 -0.324 20.655 1.00 80.06 526 SER A N 1
ATOM 4108 C CA . SER A 1 526 ? -27.546 0.729 20.749 1.00 80.06 526 SER A CA 1
ATOM 4109 C C . SER A 1 526 ? -28.965 0.182 20.913 1.00 80.06 526 SER A C 1
ATOM 4111 O O . SER A 1 526 ? -29.885 0.945 21.212 1.00 80.06 526 SER A O 1
ATOM 4113 N N . SER A 1 527 ? -29.147 -1.133 20.756 1.00 81.69 527 SER A N 1
ATOM 4114 C CA . SER A 1 527 ? -30.446 -1.780 20.900 1.00 81.69 527 SER A CA 1
ATOM 4115 C C . SER A 1 527 ? -30.986 -1.619 22.330 1.00 81.69 527 SER A C 1
ATOM 4117 O O . SER A 1 527 ? -30.256 -1.897 23.284 1.00 81.69 527 SER A O 1
ATOM 4119 N N . PRO A 1 528 ? -32.271 -1.256 22.523 1.00 77.56 528 PRO A N 1
ATOM 4120 C CA . PRO A 1 528 ? -32.884 -1.124 23.851 1.00 77.56 528 PRO A CA 1
ATOM 4121 C C . PRO A 1 528 ? -32.798 -2.381 24.734 1.00 77.56 528 PRO A C 1
ATOM 4123 O O . PRO A 1 528 ? -32.886 -2.281 25.953 1.00 77.56 528 PRO A O 1
ATOM 4126 N N . GLY A 1 529 ? -32.631 -3.565 24.133 1.00 81.12 529 GLY A N 1
ATOM 4127 C CA . GLY A 1 529 ? -32.454 -4.837 24.844 1.00 81.12 529 GLY A CA 1
ATOM 4128 C C . GLY A 1 529 ? -30.996 -5.214 25.131 1.00 81.12 529 GLY A C 1
ATOM 4129 O O . GLY A 1 529 ? -30.742 -6.281 25.690 1.00 81.12 529 GLY A O 1
ATOM 4130 N N . TYR A 1 530 ? -30.027 -4.384 24.734 1.00 86.62 530 TYR A N 1
ATOM 4131 C CA . TYR A 1 530 ? -28.611 -4.668 24.922 1.00 86.62 530 TYR A CA 1
ATOM 4132 C C . TYR A 1 530 ? -28.217 -4.533 26.396 1.00 86.62 530 TYR A C 1
ATOM 4134 O O . TYR A 1 530 ? -28.151 -3.435 26.946 1.00 86.62 530 TYR A O 1
ATOM 4142 N N . ASN A 1 531 ? -27.913 -5.661 27.038 1.00 90.81 531 ASN A N 1
ATOM 4143 C CA . ASN A 1 531 ? -27.398 -5.686 28.401 1.00 90.81 531 ASN A CA 1
ATOM 4144 C C . ASN A 1 531 ? -26.005 -6.335 28.420 1.00 90.81 531 ASN A C 1
ATOM 4146 O O . ASN A 1 531 ? -25.892 -7.551 28.216 1.00 90.81 531 ASN A O 1
ATOM 4150 N N . PRO A 1 532 ? -24.937 -5.561 28.692 1.00 90.50 532 PRO A N 1
ATOM 4151 C CA . PRO A 1 532 ? -23.587 -6.089 28.636 1.00 90.50 532 PRO A CA 1
ATOM 4152 C C . PRO A 1 532 ? -23.308 -7.157 29.701 1.00 90.50 532 PRO A C 1
ATOM 4154 O O . PRO A 1 532 ? -22.526 -8.067 29.430 1.00 90.50 532 PRO A O 1
ATOM 4157 N N . ALA A 1 533 ? -23.968 -7.094 30.862 1.00 92.25 533 ALA A N 1
ATOM 4158 C CA . ALA A 1 533 ? -23.837 -8.089 31.924 1.00 92.25 533 ALA A CA 1
ATOM 4159 C C . ALA A 1 533 ? -24.424 -9.445 31.500 1.00 92.25 533 ALA A C 1
ATOM 4161 O O . ALA A 1 533 ? -23.795 -10.482 31.698 1.00 92.25 533 ALA A O 1
ATOM 4162 N N . ASN A 1 534 ? -25.579 -9.440 30.823 1.00 91.56 534 ASN A N 1
ATOM 4163 C CA . ASN A 1 534 ? -26.201 -10.665 30.309 1.00 91.56 534 ASN A CA 1
ATOM 4164 C C . ASN A 1 534 ? -25.325 -11.352 29.252 1.00 91.56 534 ASN A C 1
ATOM 4166 O O . ASN A 1 534 ? -25.267 -12.581 29.201 1.00 91.56 534 ASN A O 1
ATOM 4170 N N . LEU A 1 535 ? -24.622 -10.581 28.416 1.00 90.38 535 LEU A N 1
ATOM 4171 C CA . LEU A 1 535 ? -23.677 -11.131 27.439 1.00 90.38 535 LEU A CA 1
ATOM 4172 C C . LEU A 1 535 ? -22.416 -11.691 28.102 1.00 90.38 535 LEU A C 1
ATOM 4174 O O . LEU A 1 535 ? -21.995 -12.789 27.748 1.00 90.38 535 LEU A O 1
ATOM 4178 N N . LEU A 1 536 ? -21.867 -11.020 29.121 1.00 92.12 536 LEU A N 1
ATOM 4179 C CA . LEU A 1 536 ? -20.774 -11.589 29.922 1.00 92.12 536 LEU A CA 1
ATOM 4180 C C . LEU A 1 536 ? -21.187 -12.903 30.596 1.00 92.12 536 LEU A C 1
ATOM 4182 O O . LEU A 1 536 ? -20.401 -13.855 30.601 1.00 92.12 536 LEU A O 1
ATOM 4186 N N . LYS A 1 537 ? -22.427 -12.971 31.097 1.00 92.31 537 LYS A N 1
ATOM 4187 C CA . LYS A 1 537 ? -22.991 -14.184 31.694 1.00 92.31 537 LYS A CA 1
ATOM 4188 C C . LYS A 1 537 ? -23.187 -15.305 30.678 1.00 92.31 537 LYS A C 1
ATOM 4190 O O . LYS A 1 537 ? -22.879 -16.441 30.984 1.00 92.31 537 LYS A O 1
ATOM 4195 N N . SER A 1 538 ? -23.656 -15.016 29.467 1.00 89.44 538 SER A N 1
ATOM 4196 C CA . SER A 1 538 ? -24.033 -16.057 28.489 1.00 89.44 538 SER A CA 1
ATOM 4197 C C . SER A 1 538 ? -22.945 -16.435 27.476 1.00 89.44 538 SER A C 1
ATOM 4199 O O . SER A 1 538 ? -22.961 -17.548 26.954 1.00 89.44 538 SER A O 1
ATOM 4201 N N . HIS A 1 539 ? -22.017 -15.527 27.170 1.00 89.88 539 HIS A N 1
ATOM 4202 C CA . HIS A 1 539 ? -21.008 -15.693 26.113 1.00 89.88 539 HIS A CA 1
ATOM 4203 C C . HIS A 1 539 ? -19.567 -15.546 26.618 1.00 89.88 539 HIS A C 1
ATOM 4205 O O . HIS A 1 539 ? -18.633 -15.880 25.889 1.00 89.88 539 HIS A O 1
ATOM 4211 N N . GLY A 1 540 ? -19.370 -15.028 27.835 1.00 93.06 540 GLY A N 1
ATOM 4212 C CA . GLY A 1 540 ? -18.043 -14.782 28.403 1.00 93.06 540 GLY A CA 1
ATOM 4213 C C . GLY A 1 540 ? -17.360 -13.520 27.864 1.00 93.06 540 GLY A C 1
ATOM 4214 O O . GLY A 1 540 ? -16.225 -13.231 28.228 1.00 93.06 540 GLY A O 1
ATOM 4215 N N . PHE A 1 541 ? -18.018 -12.728 27.018 1.00 94.12 541 PHE A N 1
ATOM 4216 C CA . PHE A 1 541 ? -17.518 -11.427 26.569 1.00 94.12 541 PHE A CA 1
ATOM 4217 C C . PHE A 1 541 ? -18.670 -10.462 26.287 1.00 94.12 541 PHE A C 1
ATOM 4219 O O . PHE A 1 541 ? -19.809 -10.878 26.079 1.00 94.12 541 PHE A O 1
ATOM 4226 N N . SER A 1 542 ? -18.373 -9.165 26.275 1.00 93.75 542 SER A N 1
ATOM 4227 C CA . SER A 1 542 ? -19.342 -8.119 25.955 1.00 93.75 542 SER A CA 1
ATOM 4228 C C . SER A 1 542 ? -18.666 -6.821 25.525 1.00 93.75 542 SER A C 1
ATOM 4230 O O . SER A 1 542 ? -17.484 -6.611 25.788 1.00 93.75 542 SER A O 1
ATOM 4232 N N . VAL A 1 543 ? -19.417 -5.938 24.872 1.00 93.94 543 VAL A N 1
ATOM 4233 C CA . VAL A 1 543 ? -18.952 -4.618 24.431 1.00 93.94 543 VAL A CA 1
ATOM 4234 C C . VAL A 1 543 ? -19.635 -3.533 25.257 1.00 93.94 543 VAL A C 1
ATOM 4236 O O . VAL A 1 543 ? -20.838 -3.578 25.495 1.00 93.94 543 VAL A O 1
ATOM 4239 N N . LEU A 1 544 ? -18.889 -2.534 25.699 1.00 93.50 544 LEU A N 1
ATOM 4240 C CA . LEU A 1 544 ? -19.413 -1.408 26.456 1.00 93.50 544 LEU A CA 1
ATOM 4241 C C . LEU A 1 544 ? -19.119 -0.121 25.713 1.00 93.50 544 LEU A C 1
ATOM 4243 O O . LEU A 1 544 ? -18.028 0.048 25.179 1.00 93.50 544 LEU A O 1
ATOM 4247 N N . ASN A 1 545 ? -20.072 0.803 25.723 1.00 92.19 545 ASN A N 1
ATOM 4248 C CA . ASN A 1 545 ? -19.797 2.169 25.314 1.00 92.19 545 ASN A CA 1
ATOM 4249 C C . ASN A 1 545 ? -19.255 2.949 26.521 1.00 92.19 545 ASN A C 1
ATOM 4251 O O . ASN A 1 545 ? -19.951 3.101 27.527 1.00 92.19 545 ASN A O 1
ATOM 4255 N N . HIS A 1 546 ? -18.008 3.408 26.436 1.00 94.56 546 HIS A N 1
ATOM 4256 C CA . HIS A 1 546 ? -17.357 4.184 27.485 1.00 94.56 546 HIS A CA 1
ATOM 4257 C C . HIS A 1 546 ? -16.428 5.246 26.896 1.00 94.56 546 HIS A C 1
ATOM 4259 O O . HIS A 1 546 ? -15.367 4.930 26.340 1.00 94.56 546 HIS A O 1
ATOM 4265 N N . LYS A 1 547 ? -16.770 6.517 27.113 1.00 93.50 547 LYS A N 1
ATOM 4266 C CA . LYS A 1 547 ? -15.882 7.656 26.850 1.00 93.50 547 LYS A CA 1
ATOM 4267 C C . LYS A 1 547 ? -14.841 7.759 27.957 1.00 93.50 547 LYS A C 1
ATOM 4269 O O . LYS A 1 547 ? -15.188 7.660 29.124 1.00 93.50 547 LYS A O 1
ATOM 4274 N N . SER A 1 548 ? -13.580 7.914 27.577 1.00 94.06 548 SER A N 1
ATOM 4275 C CA . SER A 1 548 ? -12.449 7.946 28.506 1.00 94.06 548 SER A CA 1
ATOM 4276 C C . SER A 1 548 ? -11.744 9.290 28.426 1.00 94.06 548 SER A C 1
ATOM 4278 O O . SER A 1 548 ? -11.529 9.800 27.322 1.00 94.06 548 SER A O 1
ATOM 4280 N N . ALA A 1 549 ? -11.347 9.822 29.581 1.00 92.31 549 ALA A N 1
ATOM 4281 C CA . ALA A 1 549 ? -10.566 11.047 29.680 1.00 92.31 549 ALA A CA 1
ATOM 4282 C C . ALA A 1 549 ? -9.175 10.906 29.038 1.00 92.31 549 ALA A C 1
ATOM 4284 O O . ALA A 1 549 ? -8.592 11.912 28.638 1.00 92.31 549 ALA A O 1
ATOM 4285 N N . LEU A 1 550 ? -8.681 9.677 28.816 1.00 88.25 550 LEU A N 1
ATOM 4286 C CA . LEU A 1 550 ? -7.462 9.425 28.032 1.00 88.25 550 LEU A CA 1
ATOM 4287 C C . LEU A 1 550 ? -7.490 10.062 26.634 1.00 88.25 550 LEU A C 1
ATOM 4289 O O . LEU A 1 550 ? -6.438 10.332 26.065 1.00 88.25 550 LEU A O 1
ATOM 4293 N N . PHE A 1 551 ? -8.679 10.253 26.056 1.00 89.56 551 PHE A N 1
ATOM 4294 C CA . PHE A 1 551 ? -8.851 10.799 24.706 1.00 89.56 551 PHE A CA 1
ATOM 4295 C C . PHE A 1 551 ? -9.497 12.182 24.704 1.00 89.56 551 PHE A C 1
ATOM 4297 O O . PHE A 1 551 ? -9.949 12.635 23.649 1.00 89.56 551 PHE A O 1
ATOM 4304 N N . ASP A 1 552 ? -9.567 12.835 25.865 1.00 86.88 552 ASP A N 1
ATOM 4305 C CA . ASP A 1 552 ? -9.968 14.232 25.937 1.00 86.88 552 ASP A CA 1
ATOM 4306 C C . ASP A 1 552 ? -8.974 15.082 25.121 1.00 86.88 552 ASP A C 1
ATOM 4308 O O . ASP A 1 552 ? -7.761 14.880 25.247 1.00 86.88 552 ASP A O 1
ATOM 4312 N N . PRO A 1 553 ? -9.435 16.021 24.274 1.00 84.31 553 PRO A N 1
ATOM 4313 C CA . PRO A 1 553 ? -8.548 16.904 23.519 1.00 84.31 553 PRO A CA 1
ATOM 4314 C C . PRO A 1 553 ? -7.504 17.631 24.380 1.00 84.31 553 PRO A C 1
ATOM 4316 O O . PRO A 1 553 ? -6.394 17.865 23.907 1.00 84.31 553 PRO A O 1
ATOM 4319 N N . SER A 1 554 ? -7.820 17.943 25.642 1.00 84.81 554 SER A N 1
ATOM 4320 C CA . SER A 1 554 ? -6.870 18.543 26.589 1.00 84.81 554 SER A CA 1
ATOM 4321 C C . SER A 1 554 ? -5.685 17.628 26.918 1.00 84.81 554 SER A C 1
ATOM 4323 O O . SER A 1 554 ? -4.581 18.120 27.134 1.00 84.81 554 SER A O 1
ATOM 4325 N N . ASN A 1 555 ? -5.869 16.308 26.843 1.00 82.69 555 ASN A N 1
ATOM 4326 C CA . ASN A 1 555 ? -4.857 15.290 27.125 1.00 82.69 555 ASN A CA 1
ATOM 4327 C C . ASN A 1 555 ? -4.102 14.818 25.871 1.00 82.69 555 ASN A C 1
ATOM 4329 O O . ASN A 1 555 ? -3.248 13.940 25.966 1.00 82.69 555 ASN A O 1
ATOM 4333 N N . ALA A 1 556 ? -4.352 15.410 24.695 1.00 77.69 556 ALA A N 1
ATOM 4334 C CA . ALA A 1 556 ? -3.734 14.989 23.430 1.00 77.69 556 ALA A CA 1
ATOM 4335 C C . ALA A 1 556 ? -2.192 15.093 23.405 1.00 77.69 556 ALA A C 1
ATOM 4337 O O . ALA A 1 556 ? -1.549 14.469 22.563 1.00 77.69 556 ALA A O 1
ATOM 4338 N N . HIS A 1 557 ? -1.605 15.879 24.313 1.00 78.38 557 HIS A N 1
ATOM 4339 C CA . HIS A 1 557 ? -0.159 16.043 24.475 1.00 78.38 557 HIS A CA 1
ATOM 4340 C C . HIS A 1 557 ? 0.492 14.954 25.350 1.00 78.38 557 HIS A C 1
ATOM 4342 O O . HIS A 1 557 ? 1.718 14.862 25.396 1.00 78.38 557 HIS A O 1
ATOM 4348 N N . LEU A 1 558 ? -0.308 14.142 26.048 1.00 83.19 558 LEU A N 1
ATOM 4349 C CA . LEU A 1 558 ? 0.166 13.123 26.980 1.00 83.19 558 LEU A CA 1
ATOM 4350 C C . LEU A 1 558 ? 0.398 11.784 26.265 1.00 83.19 558 LEU A C 1
ATOM 4352 O O . LEU A 1 558 ? -0.319 11.404 25.337 1.00 83.19 558 LEU A O 1
ATOM 4356 N N . ASN A 1 559 ? 1.409 11.035 26.708 1.00 86.62 559 ASN A N 1
ATOM 4357 C CA . ASN A 1 559 ? 1.699 9.713 26.163 1.00 86.62 559 ASN A CA 1
ATOM 4358 C C . ASN A 1 559 ? 0.800 8.657 26.824 1.00 86.62 559 ASN A C 1
ATOM 4360 O O . ASN A 1 559 ? 0.979 8.343 27.991 1.00 86.62 559 ASN A O 1
ATOM 4364 N N . ILE A 1 560 ? -0.113 8.047 26.062 1.00 85.56 560 ILE A N 1
ATOM 4365 C CA . ILE A 1 560 ? -1.014 6.972 26.545 1.00 85.56 560 ILE A CA 1
ATOM 4366 C C . ILE A 1 560 ? -0.248 5.722 27.041 1.00 85.56 560 ILE A C 1
ATOM 4368 O O . ILE A 1 560 ? -0.804 4.878 27.736 1.00 85.56 560 ILE A O 1
ATOM 4372 N N . ASP A 1 561 ? 1.028 5.601 26.678 1.00 87.50 561 ASP A N 1
ATOM 4373 C CA . ASP A 1 561 ? 1.955 4.543 27.106 1.00 87.50 561 ASP A CA 1
ATOM 4374 C C . ASP A 1 561 ? 2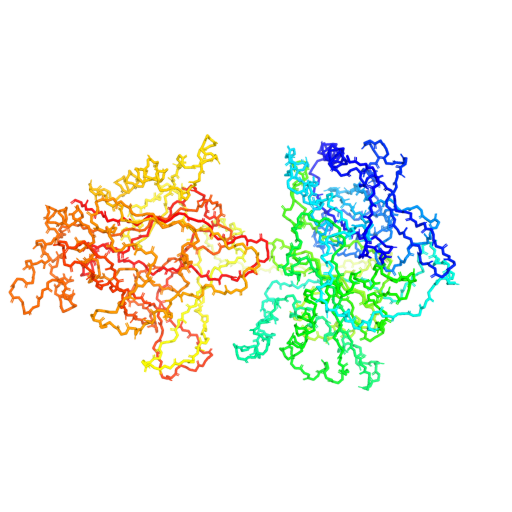.661 4.859 28.443 1.00 87.50 561 ASP A C 1
ATOM 4376 O O . ASP A 1 561 ? 3.604 4.177 28.836 1.00 87.50 561 ASP A O 1
ATOM 4380 N N . ASP A 1 562 ? 2.277 5.953 29.106 1.00 89.19 562 ASP A N 1
ATOM 4381 C CA . ASP A 1 562 ? 2.816 6.353 30.402 1.00 89.19 562 ASP A CA 1
ATOM 4382 C C . ASP A 1 562 ? 2.054 5.675 31.550 1.00 89.19 562 ASP A C 1
ATOM 4384 O O . ASP A 1 562 ? 0.826 5.741 31.643 1.00 89.19 562 ASP A O 1
ATOM 4388 N N . GLN A 1 563 ? 2.793 5.018 32.447 1.00 87.44 563 GLN A N 1
ATOM 4389 C CA . GLN A 1 563 ? 2.201 4.279 33.561 1.00 87.44 563 GLN A CA 1
ATOM 4390 C C . GLN A 1 563 ? 1.444 5.194 34.531 1.00 87.44 563 GLN A C 1
ATOM 4392 O O . GLN A 1 563 ? 0.365 4.819 34.989 1.00 87.44 563 GLN A O 1
ATOM 4397 N N . HIS A 1 564 ? 1.986 6.374 34.835 1.00 89.31 564 HIS A N 1
ATOM 4398 C CA . HIS A 1 564 ? 1.396 7.285 35.808 1.00 89.31 564 HIS A CA 1
ATOM 4399 C C . HIS A 1 564 ? 0.064 7.840 35.291 1.00 89.31 564 HIS A C 1
ATOM 4401 O O . HIS A 1 564 ? -0.943 7.790 35.995 1.00 89.31 564 HIS A O 1
ATOM 4407 N N . LEU A 1 565 ? 0.009 8.218 34.011 1.00 90.81 565 LEU A N 1
ATOM 4408 C CA . LEU A 1 565 ? -1.232 8.618 33.347 1.00 90.81 565 LEU A CA 1
ATOM 4409 C C . LEU A 1 565 ? -2.310 7.525 33.405 1.00 90.81 565 LEU A C 1
ATOM 4411 O O . LEU A 1 565 ? -3.481 7.799 33.690 1.00 90.81 565 LEU A O 1
ATOM 4415 N N . LEU A 1 566 ? -1.931 6.274 33.123 1.00 92.62 566 LEU A N 1
ATOM 4416 C CA . LEU A 1 566 ? -2.857 5.144 33.190 1.00 92.62 566 LEU A CA 1
ATOM 4417 C C . LEU A 1 566 ? -3.365 4.919 34.619 1.00 92.62 566 LEU A C 1
ATOM 4419 O O . LEU A 1 566 ? -4.549 4.629 34.791 1.00 92.62 566 LEU A O 1
ATOM 4423 N N . GLU A 1 567 ? -2.506 5.076 35.625 1.00 92.31 567 GLU A N 1
ATOM 4424 C CA . GLU A 1 567 ? -2.855 4.940 37.042 1.00 92.31 567 GLU A CA 1
ATOM 4425 C C . GLU A 1 567 ? -3.809 6.029 37.536 1.00 92.31 567 GLU A C 1
ATOM 4427 O O . GLU A 1 567 ? -4.761 5.707 38.251 1.00 92.31 567 GLU A O 1
ATOM 4432 N N . GLU A 1 568 ? -3.596 7.281 37.135 1.00 92.19 568 GLU A N 1
ATOM 4433 C CA . GLU A 1 568 ? -4.419 8.417 37.563 1.00 92.19 568 GLU A CA 1
ATOM 4434 C C . GLU A 1 568 ? -5.748 8.511 36.811 1.00 92.19 568 GLU A C 1
ATOM 4436 O O . GLU A 1 568 ? -6.751 8.950 37.372 1.00 92.19 568 GLU A O 1
ATOM 4441 N N . THR A 1 569 ? -5.775 8.075 35.549 1.00 92.81 569 THR A N 1
ATOM 4442 C CA . THR A 1 569 ? -6.937 8.264 34.672 1.00 92.81 569 THR A CA 1
ATOM 4443 C C . THR A 1 569 ? -7.639 6.947 34.363 1.00 92.81 569 THR A C 1
ATOM 4445 O O . THR A 1 569 ? -8.782 6.715 34.758 1.00 92.81 569 THR A O 1
ATOM 4448 N N . TYR A 1 570 ? -6.965 6.044 33.652 1.00 94.81 570 TYR A N 1
ATOM 4449 C CA . TYR A 1 570 ? -7.643 4.922 33.005 1.00 94.81 570 TYR A CA 1
ATOM 4450 C C . TYR A 1 570 ? -7.986 3.777 33.958 1.00 94.81 570 TYR A C 1
ATOM 4452 O O . TYR A 1 570 ? -9.040 3.157 33.856 1.00 94.81 570 TYR A O 1
ATOM 4460 N N . TYR A 1 571 ? -7.113 3.482 34.914 1.00 96.38 571 TYR A N 1
ATOM 4461 C CA . TYR A 1 571 ? -7.324 2.429 35.900 1.00 96.38 571 TYR A CA 1
ATOM 4462 C C . TYR A 1 571 ? -8.557 2.687 36.786 1.00 96.38 571 TYR A C 1
ATOM 4464 O O . TYR A 1 571 ? -9.361 1.762 36.947 1.00 96.38 571 TYR A O 1
ATOM 4472 N N . PRO A 1 572 ? -8.781 3.900 37.332 1.00 97.00 572 PRO A N 1
ATOM 4473 C CA . PRO A 1 572 ? -10.037 4.257 37.990 1.00 97.00 572 PRO A CA 1
ATOM 4474 C C . PRO A 1 572 ? -11.271 4.065 37.101 1.00 97.00 572 PRO A C 1
ATOM 4476 O O . PRO A 1 572 ? -12.250 3.467 37.550 1.00 97.00 572 PRO A O 1
ATOM 4479 N N . GLU A 1 573 ? -11.211 4.491 35.834 1.00 96.94 573 GLU A N 1
ATOM 4480 C CA . GLU A 1 573 ? -12.308 4.304 34.876 1.00 96.94 573 GLU A CA 1
ATOM 4481 C C . GLU A 1 573 ? -12.636 2.821 34.664 1.00 96.94 573 GLU A C 1
ATOM 4483 O O . GLU A 1 573 ? -13.803 2.434 34.702 1.00 96.94 573 GLU A O 1
ATOM 4488 N N . ILE A 1 574 ? -11.619 1.966 34.497 1.00 97.38 574 ILE A N 1
ATOM 4489 C CA . ILE A 1 574 ? -11.814 0.521 34.332 1.00 97.38 574 ILE A CA 1
ATOM 4490 C C . ILE A 1 574 ? -12.435 -0.113 35.578 1.00 97.38 574 ILE A C 1
ATOM 4492 O O . ILE A 1 574 ? -13.331 -0.951 35.443 1.00 97.38 574 ILE A O 1
ATOM 4496 N N . ARG A 1 575 ? -12.015 0.294 36.783 1.00 97.44 575 ARG A N 1
ATOM 4497 C CA . ARG A 1 575 ? -12.644 -0.173 38.029 1.00 97.44 575 ARG A CA 1
ATOM 4498 C C . ARG A 1 575 ? -14.121 0.214 38.066 1.00 97.44 575 ARG A C 1
ATOM 4500 O O . ARG A 1 575 ? -14.967 -0.659 38.219 1.00 97.44 575 ARG A O 1
ATOM 4507 N N . ALA A 1 576 ? -14.442 1.486 37.843 1.00 97.12 576 ALA A N 1
ATOM 4508 C CA . ALA A 1 576 ? -15.825 1.960 37.849 1.00 97.12 576 ALA A CA 1
ATOM 4509 C C . ALA A 1 576 ? -16.687 1.257 36.785 1.00 97.12 576 ALA A C 1
ATOM 4511 O O . ALA A 1 576 ? -17.811 0.835 37.069 1.00 97.12 576 ALA A O 1
ATOM 4512 N N . L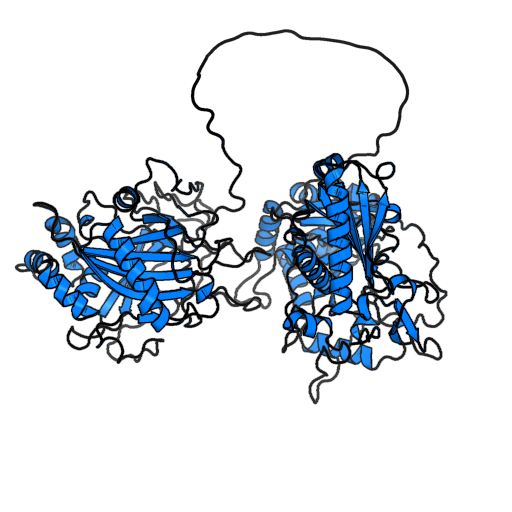EU A 1 577 ? -16.146 1.083 35.574 1.00 96.25 577 LEU A N 1
ATOM 4513 C CA . LEU A 1 577 ? -16.821 0.413 34.465 1.00 96.25 577 LEU A CA 1
ATOM 4514 C C . LEU A 1 577 ? -17.150 -1.045 34.804 1.00 96.25 577 LEU A C 1
ATOM 4516 O O . LEU A 1 577 ? -18.282 -1.485 34.586 1.00 96.25 577 LEU A O 1
ATOM 4520 N N . LEU A 1 578 ? -16.189 -1.790 35.354 1.00 96.88 578 LEU A N 1
ATOM 4521 C CA . LEU A 1 578 ? -16.398 -3.183 35.738 1.00 96.88 578 LEU A CA 1
ATOM 4522 C C . LEU A 1 578 ? -17.327 -3.307 36.948 1.00 96.88 578 LEU A C 1
ATOM 4524 O O . LEU A 1 578 ? -18.259 -4.097 36.869 1.00 96.88 578 LEU A O 1
ATOM 4528 N N . THR A 1 579 ? -17.179 -2.490 37.998 1.00 97.12 579 THR A N 1
ATOM 4529 C CA . THR A 1 579 ? -18.106 -2.485 39.149 1.00 97.12 579 THR A CA 1
ATOM 4530 C C . THR A 1 579 ? -19.543 -2.256 38.692 1.00 97.12 579 THR A C 1
ATOM 4532 O O . THR A 1 579 ? -20.437 -3.013 39.064 1.00 97.12 579 THR A O 1
ATOM 4535 N N . LYS A 1 580 ? -19.772 -1.262 37.824 1.00 96.00 580 LYS A N 1
ATOM 4536 C CA . LYS A 1 580 ? -21.106 -0.963 37.285 1.00 96.00 580 LYS A CA 1
ATOM 4537 C C . LYS A 1 580 ? -21.681 -2.115 36.459 1.00 96.00 580 LYS A C 1
ATOM 4539 O O . LYS A 1 580 ? -22.886 -2.339 36.480 1.00 96.00 580 LYS A O 1
ATOM 4544 N N . THR A 1 581 ? -20.837 -2.805 35.697 1.00 94.50 581 THR A N 1
ATOM 4545 C CA . THR A 1 581 ? -21.282 -3.832 34.744 1.00 94.50 581 THR A CA 1
ATOM 4546 C C . THR A 1 581 ? -21.498 -5.180 35.411 1.00 94.50 581 THR A C 1
ATOM 4548 O O . THR A 1 581 ? -22.462 -5.869 35.100 1.00 94.50 581 THR A O 1
ATOM 4551 N N . THR A 1 582 ? -20.588 -5.583 36.294 1.00 94.88 582 THR A N 1
ATOM 4552 C CA . THR A 1 582 ? -20.558 -6.935 36.859 1.00 94.88 582 THR A CA 1
ATOM 4553 C C . THR A 1 582 ? -21.100 -6.994 38.282 1.00 94.88 582 THR A C 1
ATOM 4555 O O . THR A 1 582 ? -21.407 -8.081 38.766 1.00 94.88 582 THR A O 1
ATOM 4558 N N . GLY A 1 583 ? -21.204 -5.854 38.971 1.00 95.62 583 GLY A N 1
ATOM 4559 C CA . GLY A 1 583 ? -21.562 -5.787 40.388 1.00 95.62 583 GLY A CA 1
ATOM 4560 C C . GLY A 1 583 ? -20.431 -6.189 41.341 1.00 95.62 583 GLY A C 1
ATOM 4561 O O . GLY A 1 583 ? -20.677 -6.307 42.539 1.00 95.62 583 GLY A O 1
ATOM 4562 N N . ALA A 1 584 ? -19.210 -6.412 40.840 1.00 96.44 584 ALA A N 1
ATOM 4563 C CA . ALA A 1 584 ? -18.069 -6.758 41.684 1.00 96.44 584 ALA A CA 1
ATOM 4564 C C . ALA A 1 584 ? -17.708 -5.605 42.632 1.00 96.44 584 ALA A C 1
ATOM 4566 O O . ALA A 1 584 ? -17.641 -4.441 42.219 1.00 96.44 584 ALA A O 1
ATOM 4567 N N . LYS A 1 585 ? -17.436 -5.943 43.896 1.00 96.19 585 LYS A N 1
ATOM 4568 C CA . LYS A 1 585 ? -17.152 -4.971 44.961 1.00 96.19 585 LYS A CA 1
ATOM 4569 C C . LYS A 1 585 ? -15.673 -4.627 45.066 1.00 96.19 585 LYS A C 1
ATOM 4571 O O . LYS A 1 585 ? -15.337 -3.488 45.373 1.00 96.19 585 LYS A O 1
ATOM 4576 N N . HIS A 1 586 ? -14.795 -5.587 44.776 1.00 97.38 586 HIS A N 1
ATOM 4577 C CA . HIS A 1 586 ? -13.349 -5.405 44.888 1.00 97.38 586 HIS A CA 1
ATOM 4578 C C . HIS A 1 586 ? -12.676 -5.714 43.552 1.00 97.38 586 HIS A C 1
ATOM 4580 O O . HIS A 1 586 ? -12.809 -6.819 43.028 1.00 97.38 586 HIS A O 1
ATOM 4586 N N . ILE A 1 587 ? -11.969 -4.728 42.988 1.00 97.31 587 ILE A N 1
ATOM 4587 C CA . ILE A 1 587 ? -11.393 -4.800 41.640 1.00 97.31 587 ILE A CA 1
ATOM 4588 C C . ILE A 1 587 ? -9.902 -4.466 41.665 1.00 97.31 587 ILE A C 1
ATOM 4590 O O . ILE A 1 587 ? -9.497 -3.327 41.918 1.00 97.31 587 ILE A O 1
ATOM 4594 N N . PHE A 1 588 ? -9.087 -5.457 41.309 1.00 96.56 588 PHE A N 1
ATOM 4595 C CA . PHE A 1 588 ? -7.632 -5.379 41.300 1.00 96.56 588 PHE A CA 1
ATOM 4596 C C . PHE A 1 588 ? -7.117 -5.430 39.872 1.00 96.56 588 PHE A C 1
ATOM 4598 O O . PHE A 1 588 ? -7.247 -6.437 39.176 1.00 96.56 588 PHE A O 1
ATOM 4605 N N . ILE A 1 589 ? -6.494 -4.342 39.433 1.00 95.31 589 ILE A N 1
ATOM 4606 C CA . ILE A 1 589 ? -5.777 -4.327 38.162 1.00 95.31 589 ILE A CA 1
ATOM 4607 C C . ILE A 1 589 ? -4.420 -4.977 38.394 1.00 95.31 589 ILE A C 1
ATOM 4609 O O . ILE A 1 589 ? -3.658 -4.553 39.264 1.00 95.31 589 ILE A O 1
ATOM 4613 N N . THR A 1 590 ? -4.135 -6.013 37.614 1.00 90.00 590 THR A N 1
ATOM 4614 C CA . THR A 1 590 ? -2.878 -6.755 37.701 1.00 90.00 590 THR A CA 1
ATOM 4615 C C . THR A 1 590 ? -1.836 -6.114 36.787 1.00 90.00 590 THR A C 1
ATOM 4617 O O . THR A 1 590 ? -0.798 -5.662 37.261 1.00 90.00 590 THR A O 1
ATOM 4620 N N . HIS A 1 591 ? -2.126 -6.049 35.485 1.00 87.50 591 HIS A N 1
ATOM 4621 C CA . HIS A 1 591 ? -1.210 -5.584 34.444 1.00 87.50 591 HIS A CA 1
ATOM 4622 C C . HIS A 1 591 ? -1.986 -4.851 33.350 1.00 87.50 591 HIS A C 1
ATOM 4624 O O . HIS A 1 591 ? -3.153 -5.165 33.098 1.00 87.50 591 HIS A O 1
ATOM 4630 N N . SER A 1 592 ? -1.323 -3.950 32.639 1.00 90.62 592 SER A N 1
ATOM 4631 C CA . SER A 1 592 ? -1.808 -3.374 31.392 1.00 90.62 592 SER A CA 1
ATOM 4632 C C . SER A 1 592 ? -0.766 -3.473 30.281 1.00 90.62 592 SER A C 1
ATOM 4634 O O . SER A 1 592 ? 0.433 -3.582 30.535 1.00 90.62 592 SER A O 1
ATOM 4636 N N . PHE A 1 593 ? -1.242 -3.446 29.040 1.00 86.31 593 PHE A N 1
ATOM 4637 C CA . PHE A 1 593 ? -0.420 -3.493 27.838 1.00 86.31 593 PHE A CA 1
ATOM 4638 C C . PHE A 1 593 ? -0.882 -2.406 26.888 1.00 86.31 593 PHE A C 1
ATOM 4640 O O . PHE A 1 593 ? -2.072 -2.329 26.579 1.00 86.31 593 PHE A O 1
ATOM 4647 N N . VAL A 1 594 ? 0.050 -1.638 26.340 1.00 86.50 594 VAL A N 1
ATOM 4648 C CA . VAL A 1 594 ? -0.228 -0.809 25.168 1.00 86.50 594 VAL A CA 1
ATOM 4649 C C . VAL A 1 594 ? 0.425 -1.457 23.958 1.00 86.50 594 VAL A C 1
ATOM 4651 O O . VAL A 1 594 ? 1.606 -1.801 23.933 1.00 86.50 594 VAL A O 1
ATOM 4654 N N . ARG A 1 595 ? -0.385 -1.675 22.926 1.00 82.00 595 ARG A N 1
ATOM 4655 C CA . ARG A 1 595 ? 0.039 -2.291 21.673 1.00 82.00 595 ARG A CA 1
ATOM 4656 C C . ARG A 1 595 ? -0.097 -1.253 20.579 1.00 82.00 595 ARG A C 1
ATOM 4658 O O . ARG A 1 595 ? -1.212 -0.898 20.203 1.00 82.00 595 ARG A O 1
ATOM 4665 N N . LYS A 1 596 ? 1.046 -0.785 20.081 1.00 76.50 596 LYS A N 1
ATOM 4666 C CA . LYS A 1 596 ? 1.133 0.071 18.896 1.00 76.50 596 LYS A CA 1
ATOM 4667 C C . LYS A 1 596 ? 1.408 -0.786 17.659 1.00 76.50 596 LYS A C 1
ATOM 4669 O O . LYS A 1 596 ? 2.013 -1.859 17.754 1.00 76.50 596 LYS A O 1
ATOM 4674 N N . SER A 1 597 ? 0.898 -0.354 16.513 1.00 61.16 597 SER A N 1
ATOM 4675 C CA . SER A 1 597 ? 1.063 -1.059 15.249 1.00 61.16 597 SER A CA 1
ATOM 4676 C C . SER A 1 597 ? 2.529 -0.978 14.817 1.00 61.16 597 SER A C 1
ATOM 4678 O O . SER A 1 597 ? 3.257 -0.069 15.218 1.00 61.16 597 SER A O 1
ATOM 4680 N N . ARG A 1 598 ? 3.018 -1.974 14.067 1.00 55.31 598 ARG A N 1
ATOM 4681 C CA . ARG A 1 598 ? 4.423 -1.953 13.636 1.00 55.31 598 ARG A CA 1
ATOM 4682 C C . ARG A 1 598 ? 4.665 -0.760 12.706 1.00 55.31 598 ARG A C 1
ATOM 4684 O O . ARG A 1 598 ? 3.840 -0.540 11.816 1.00 55.31 598 ARG A O 1
ATOM 4691 N N . PRO A 1 599 ? 5.820 -0.081 12.815 1.00 36.50 599 PRO A N 1
ATOM 4692 C CA . PRO A 1 599 ? 6.298 0.786 11.750 1.00 36.50 599 PRO A CA 1
ATOM 4693 C C . PRO A 1 599 ? 6.311 0.022 10.421 1.00 36.50 599 PRO A C 1
ATOM 4695 O O . PRO A 1 599 ? 6.699 -1.153 10.367 1.00 36.50 599 PRO A O 1
ATOM 4698 N N . ARG A 1 600 ? 5.873 0.676 9.342 1.00 34.09 600 ARG A N 1
ATOM 4699 C CA . ARG A 1 600 ? 5.974 0.119 7.985 1.00 34.09 600 ARG A CA 1
ATOM 4700 C C . ARG A 1 600 ? 7.442 -0.232 7.707 1.00 34.09 600 ARG A C 1
ATOM 4702 O O . ARG A 1 600 ? 8.309 0.593 7.959 1.00 34.09 600 ARG A O 1
ATOM 4709 N N . GLY A 1 601 ? 7.713 -1.437 7.198 1.00 32.56 601 GLY A N 1
ATOM 4710 C CA . GLY A 1 601 ? 9.066 -1.865 6.797 1.00 32.56 601 GLY A CA 1
ATOM 4711 C C . GLY A 1 601 ? 9.730 -2.936 7.673 1.00 32.56 601 GLY A C 1
ATOM 4712 O O . GLY A 1 601 ? 10.754 -3.487 7.278 1.00 32.56 601 GLY A O 1
ATOM 4713 N N . ILE A 1 602 ? 9.148 -3.319 8.817 1.00 33.16 602 ILE A N 1
ATOM 4714 C CA . ILE A 1 602 ? 9.673 -4.432 9.631 1.00 33.16 602 ILE A CA 1
ATOM 4715 C C . ILE A 1 602 ? 9.109 -5.772 9.119 1.00 33.16 602 ILE A C 1
ATOM 4717 O O . ILE A 1 602 ? 8.027 -6.208 9.514 1.00 33.16 602 ILE A O 1
ATOM 4721 N N . ASN A 1 603 ? 9.873 -6.428 8.236 1.00 33.12 603 ASN A N 1
ATOM 4722 C CA . ASN A 1 603 ? 9.486 -7.631 7.474 1.00 33.12 603 ASN A CA 1
ATOM 4723 C C . ASN A 1 603 ? 9.457 -8.952 8.269 1.00 33.12 603 ASN A C 1
ATOM 4725 O O . ASN A 1 603 ? 9.083 -9.989 7.721 1.00 33.12 603 ASN A O 1
ATOM 4729 N N . ALA A 1 604 ? 9.858 -8.964 9.541 1.00 34.09 604 ALA A N 1
ATOM 4730 C CA . ALA A 1 604 ? 9.835 -10.186 10.340 1.00 34.09 604 ALA A CA 1
ATOM 4731 C C . ALA A 1 604 ? 8.474 -10.325 11.038 1.00 34.09 604 ALA A C 1
ATOM 4733 O O . ALA A 1 604 ? 8.090 -9.428 11.789 1.00 34.09 604 ALA A O 1
ATOM 4734 N N . PRO A 1 605 ? 7.719 -11.421 10.861 1.00 34.97 605 PRO A N 1
ATOM 4735 C CA . PRO A 1 605 ? 6.581 -11.693 11.725 1.00 34.97 605 PRO A CA 1
ATOM 4736 C C . PRO A 1 605 ? 7.082 -11.779 13.176 1.00 34.97 605 PRO A C 1
ATOM 4738 O O . PRO A 1 605 ? 7.991 -12.555 13.464 1.00 34.97 605 PRO A O 1
ATOM 4741 N N . ASN A 1 606 ? 6.475 -11.034 14.108 1.00 34.78 606 ASN A N 1
ATOM 4742 C CA . ASN A 1 606 ? 6.359 -11.465 15.502 1.00 34.78 606 ASN A CA 1
ATOM 4743 C C . ASN A 1 606 ? 5.508 -12.730 15.468 1.00 34.78 606 ASN A C 1
ATOM 4745 O O . ASN A 1 606 ? 4.297 -12.708 15.696 1.00 34.78 606 ASN A O 1
ATOM 4749 N N . TRP A 1 607 ? 6.154 -13.832 15.104 1.00 34.78 607 TRP A N 1
ATOM 4750 C CA . TRP A 1 607 ? 5.692 -15.147 15.471 1.00 34.78 607 TRP A CA 1
ATOM 4751 C C . TRP A 1 607 ? 5.480 -15.098 16.980 1.00 34.78 607 TRP A C 1
ATOM 4753 O O . TRP A 1 607 ? 6.318 -14.512 17.679 1.00 34.78 607 TRP A O 1
ATOM 4763 N N . PRO A 1 608 ? 4.363 -15.631 17.504 1.00 33.75 608 PRO A N 1
ATOM 4764 C CA . PRO A 1 608 ? 4.229 -15.726 18.942 1.00 33.75 608 PRO A CA 1
ATOM 4765 C C . PRO A 1 608 ? 5.510 -16.384 19.443 1.00 33.75 608 PRO A C 1
ATOM 4767 O O . PRO A 1 608 ? 6.010 -17.325 18.814 1.00 33.75 608 PRO A O 1
ATOM 4770 N N . ASN A 1 609 ? 6.069 -15.862 20.529 1.00 33.97 609 ASN A N 1
ATOM 4771 C CA . ASN A 1 609 ? 7.274 -16.387 21.158 1.00 33.97 609 ASN A CA 1
ATOM 4772 C C . ASN A 1 609 ? 6.991 -17.773 21.791 1.00 33.97 609 ASN A C 1
ATOM 4774 O O . ASN A 1 609 ? 7.429 -18.064 22.890 1.00 33.97 609 ASN A O 1
ATOM 4778 N N . THR A 1 610 ? 6.254 -18.643 21.093 1.00 37.22 610 THR A N 1
ATOM 4779 C CA . THR A 1 610 ? 6.117 -20.091 21.296 1.00 37.22 610 THR A CA 1
ATOM 4780 C C . THR A 1 610 ? 7.476 -20.792 21.212 1.00 37.22 610 THR A C 1
ATOM 4782 O O . THR A 1 610 ? 7.635 -21.903 21.710 1.00 37.22 610 THR A O 1
ATOM 4785 N N . GLY A 1 611 ? 8.477 -20.112 20.632 1.00 30.06 611 GLY A N 1
ATOM 4786 C CA . GLY A 1 611 ? 9.889 -20.487 20.636 1.00 30.06 611 GLY A CA 1
ATOM 4787 C C . GLY A 1 611 ? 10.590 -20.362 21.994 1.00 30.06 611 GLY A C 1
ATOM 4788 O O . GLY A 1 611 ? 11.570 -21.077 22.210 1.00 30.06 611 GLY A O 1
ATOM 4789 N N . ARG A 1 612 ? 10.058 -19.612 22.980 1.00 33.00 612 ARG A N 1
ATOM 4790 C CA . ARG A 1 612 ? 10.324 -19.937 24.401 1.00 33.00 612 ARG A CA 1
ATOM 4791 C C . ARG A 1 612 ? 9.427 -21.120 24.789 1.00 33.00 612 ARG A C 1
ATOM 4793 O O . ARG A 1 612 ? 8.496 -21.015 25.568 1.00 33.00 612 ARG A O 1
ATOM 4800 N N . ARG A 1 613 ? 9.731 -22.200 24.068 1.00 33.47 613 ARG A N 1
ATOM 4801 C CA . ARG A 1 613 ? 9.317 -23.594 24.086 1.00 33.47 613 ARG A CA 1
ATOM 4802 C C . ARG A 1 613 ? 8.021 -23.899 24.853 1.00 33.47 613 ARG A C 1
ATOM 4804 O O . ARG A 1 613 ? 8.002 -23.888 26.081 1.00 33.47 613 ARG A O 1
ATOM 4811 N N . ALA A 1 614 ? 7.051 -24.452 24.129 1.00 32.69 614 ALA A N 1
ATOM 4812 C CA . ALA A 1 614 ? 6.105 -25.456 24.635 1.00 32.69 614 ALA A CA 1
ATOM 4813 C C . ALA A 1 614 ? 6.835 -26.745 25.123 1.00 32.69 614 ALA A C 1
ATOM 4815 O O . ALA A 1 614 ? 6.537 -27.858 24.705 1.00 32.69 614 ALA A O 1
ATOM 4816 N N . GLY A 1 615 ? 7.873 -26.585 25.956 1.00 33.44 615 GLY A N 1
ATOM 4817 C CA . GLY A 1 615 ? 8.844 -27.610 26.341 1.00 33.44 615 GLY A CA 1
ATOM 4818 C C . GLY A 1 615 ? 10.220 -27.095 26.811 1.00 33.44 615 GLY A C 1
ATOM 4819 O O . GLY A 1 615 ? 11.200 -27.838 26.720 1.00 33.44 615 GLY A O 1
ATOM 4820 N N . SER A 1 616 ? 10.388 -25.844 27.279 1.00 32.12 616 SER A N 1
ATOM 4821 C CA . SER A 1 616 ? 11.690 -25.400 27.823 1.00 32.12 616 SER A CA 1
ATOM 4822 C C . SER A 1 616 ? 11.783 -25.809 29.256 1.00 32.12 616 SER A C 1
ATOM 4824 O O . SER A 1 616 ? 11.374 -25.053 30.118 1.00 32.12 616 SER A O 1
ATOM 4826 N N . THR A 1 617 ? 12.355 -26.998 29.461 1.00 34.28 617 THR A N 1
ATOM 4827 C CA . THR A 1 617 ? 13.247 -27.319 30.581 1.00 34.28 617 THR A CA 1
ATOM 4828 C C . THR A 1 617 ? 13.001 -26.433 31.800 1.00 34.28 617 THR A C 1
ATOM 4830 O O . THR A 1 617 ? 13.823 -25.572 32.116 1.00 34.28 617 THR A O 1
ATOM 4833 N N . ASN A 1 618 ? 11.862 -26.654 32.461 1.00 38.12 618 ASN A N 1
ATOM 4834 C CA . ASN A 1 618 ? 11.559 -26.152 33.796 1.00 38.12 618 ASN A CA 1
ATOM 4835 C C . ASN A 1 618 ? 12.487 -26.868 34.791 1.00 38.12 618 ASN A C 1
ATOM 4837 O O . ASN A 1 618 ? 12.054 -27.688 35.593 1.00 38.12 618 ASN A O 1
ATOM 4841 N N . ARG A 1 619 ? 13.799 -26.624 34.695 1.00 35.56 619 ARG A N 1
ATOM 4842 C CA . ARG A 1 619 ? 14.726 -26.922 35.785 1.00 35.56 619 ARG A CA 1
ATOM 4843 C C . ARG A 1 619 ? 14.704 -25.721 36.720 1.00 35.56 619 ARG A C 1
ATOM 4845 O O . ARG A 1 619 ? 14.859 -24.582 36.273 1.00 35.56 619 ARG A O 1
ATOM 4852 N N . ALA A 1 620 ? 14.510 -25.975 38.010 1.00 32.78 620 ALA A N 1
ATOM 4853 C CA . ALA A 1 620 ? 14.788 -24.987 39.041 1.00 32.78 620 ALA A CA 1
ATOM 4854 C C . ALA A 1 620 ? 16.213 -24.428 38.826 1.00 32.78 620 ALA A C 1
ATOM 4856 O O . ALA A 1 620 ? 17.142 -25.201 38.596 1.00 32.78 620 ALA A O 1
ATOM 4857 N N . GLY A 1 621 ? 16.371 -23.100 38.827 1.00 39.97 621 GLY A N 1
ATOM 4858 C CA . GLY A 1 621 ? 17.673 -22.428 38.684 1.00 39.97 621 GLY A CA 1
ATOM 4859 C C . GLY A 1 621 ? 18.097 -21.966 37.278 1.00 39.97 621 GLY A C 1
ATOM 4860 O O . GLY A 1 621 ? 19.201 -21.453 37.142 1.00 39.97 621 GLY A O 1
ATOM 4861 N N . ALA A 1 622 ? 17.274 -22.104 36.230 1.00 37.91 622 ALA A N 1
ATOM 4862 C CA . ALA A 1 622 ? 17.587 -21.500 34.927 1.00 37.91 622 ALA A CA 1
ATOM 4863 C C . ALA A 1 622 ? 17.230 -19.999 34.901 1.00 37.91 622 ALA A C 1
ATOM 4865 O O . ALA A 1 622 ? 16.062 -19.634 35.033 1.00 37.91 622 ALA A O 1
ATOM 4866 N N . ASP A 1 623 ? 18.242 -19.151 34.714 1.00 33.88 623 ASP A N 1
ATOM 4867 C CA . ASP A 1 623 ? 18.144 -17.689 34.699 1.00 33.88 623 ASP A CA 1
ATOM 4868 C C . ASP A 1 623 ? 17.349 -17.203 33.471 1.00 33.88 623 ASP A C 1
ATOM 4870 O O . ASP A 1 623 ? 17.829 -17.212 32.332 1.00 33.88 623 ASP A O 1
ATOM 4874 N N . PHE A 1 624 ? 16.092 -16.804 33.672 1.00 37.59 624 PHE A N 1
ATOM 4875 C CA . PHE A 1 624 ? 15.273 -16.228 32.610 1.00 37.59 624 PHE A CA 1
ATOM 4876 C C . PHE A 1 624 ? 15.449 -14.710 32.593 1.00 37.59 624 PHE A C 1
ATOM 4878 O O . PHE A 1 624 ? 14.836 -13.991 33.373 1.00 37.59 624 PHE A O 1
ATOM 4885 N N . ARG A 1 625 ? 16.224 -14.197 31.631 1.00 32.34 625 ARG A N 1
ATOM 4886 C CA . ARG A 1 625 ? 16.161 -12.778 31.245 1.00 32.34 625 ARG A CA 1
ATOM 4887 C C . ARG A 1 625 ? 14.904 -12.557 30.395 1.00 32.34 625 ARG A C 1
ATOM 4889 O O . ARG A 1 625 ? 14.910 -12.731 29.169 1.00 32.34 625 ARG A O 1
ATOM 4896 N N . GLY A 1 626 ? 13.790 -12.313 31.073 1.00 37.72 626 GLY A N 1
ATOM 4897 C CA . GLY A 1 626 ? 12.554 -11.755 30.526 1.00 37.72 626 GLY A CA 1
ATOM 4898 C C . GLY A 1 626 ? 12.434 -10.285 30.909 1.00 37.72 626 GLY A C 1
ATOM 4899 O O . GLY A 1 626 ? 13.086 -9.840 31.841 1.00 37.72 626 GLY A O 1
ATOM 4900 N N . THR A 1 627 ? 11.609 -9.530 30.195 1.00 37.12 627 THR A N 1
ATOM 4901 C CA . THR A 1 627 ? 11.421 -8.070 30.312 1.00 37.12 627 THR A CA 1
ATOM 4902 C C . THR A 1 627 ? 10.823 -7.576 31.640 1.00 37.12 627 THR A C 1
ATOM 4904 O O . THR A 1 627 ? 10.443 -6.414 31.723 1.00 37.12 627 THR A O 1
ATOM 4907 N N . VAL A 1 628 ? 10.720 -8.417 32.672 1.00 42.12 628 VAL A N 1
ATOM 4908 C CA . VAL A 1 628 ? 10.149 -8.051 33.975 1.00 42.12 628 VAL A CA 1
ATOM 4909 C C . VAL A 1 628 ? 11.217 -8.262 35.040 1.00 42.12 628 VAL A C 1
ATOM 4911 O O . VAL A 1 628 ? 11.783 -9.345 35.157 1.00 42.12 628 VAL A O 1
ATOM 4914 N N . ASN A 1 629 ? 11.528 -7.196 35.771 1.00 45.47 629 ASN A N 1
ATOM 4915 C CA . ASN A 1 629 ? 12.531 -7.175 36.828 1.00 45.47 629 ASN A CA 1
ATOM 4916 C C . ASN A 1 629 ? 12.089 -8.088 37.994 1.00 45.47 629 ASN A C 1
ATOM 4918 O O . ASN A 1 629 ? 10.958 -7.982 38.462 1.00 45.47 629 ASN A O 1
ATOM 4922 N N . ASN A 1 630 ? 12.962 -8.975 38.485 1.00 42.06 630 ASN A N 1
ATOM 4923 C CA . ASN A 1 630 ? 12.630 -9.935 39.553 1.00 42.06 630 ASN A CA 1
ATOM 4924 C C . ASN A 1 630 ? 12.223 -9.261 40.882 1.00 42.06 630 ASN A C 1
ATOM 4926 O O . ASN A 1 630 ? 11.559 -9.884 41.705 1.00 42.06 630 ASN A O 1
ATOM 4930 N N . ASN A 1 631 ? 12.562 -7.983 41.081 1.00 48.41 631 ASN A N 1
ATOM 4931 C CA . ASN A 1 631 ? 12.211 -7.222 42.289 1.00 48.41 631 ASN A CA 1
ATOM 4932 C C . ASN A 1 631 ? 10.791 -6.618 42.274 1.00 48.41 631 ASN A C 1
ATOM 4934 O O . ASN A 1 631 ? 10.378 -5.994 43.246 1.00 48.41 631 ASN A O 1
ATOM 4938 N N . ASP A 1 632 ? 10.044 -6.792 41.185 1.00 55.44 632 ASP A N 1
ATOM 4939 C CA . ASP A 1 632 ? 8.897 -5.951 40.826 1.00 55.44 632 ASP A CA 1
ATOM 4940 C C . ASP A 1 632 ? 7.531 -6.519 41.277 1.00 55.44 632 ASP A C 1
ATOM 4942 O O . ASP A 1 632 ? 6.491 -5.937 41.001 1.00 55.44 632 ASP A O 1
ATOM 4946 N N . HIS A 1 633 ? 7.479 -7.701 41.903 1.00 61.06 633 HIS A N 1
ATOM 4947 C CA . HIS A 1 633 ? 6.230 -8.315 42.412 1.00 61.06 633 HIS A CA 1
ATOM 4948 C C . HIS A 1 633 ? 6.085 -8.240 43.937 1.00 61.06 633 HIS A C 1
ATOM 4950 O O . HIS A 1 633 ? 5.196 -8.870 44.501 1.00 61.06 633 HIS A O 1
ATOM 4956 N N . SER A 1 634 ? 6.946 -7.473 44.605 1.00 67.00 634 SER A N 1
ATOM 4957 C CA . SER A 1 634 ? 6.866 -7.182 46.042 1.00 67.00 634 SER A CA 1
ATOM 4958 C C . SER A 1 634 ? 5.897 -6.036 46.376 1.00 67.00 634 SER A C 1
ATOM 4960 O O . SER A 1 634 ? 5.612 -5.789 47.545 1.00 67.00 634 SER A O 1
ATOM 4962 N N . THR A 1 635 ? 5.383 -5.324 45.366 1.00 77.69 635 THR A N 1
ATOM 4963 C CA . THR A 1 635 ? 4.485 -4.173 45.530 1.00 77.69 635 THR A CA 1
ATOM 4964 C C . THR A 1 635 ? 3.029 -4.536 45.214 1.00 77.69 635 THR A C 1
ATOM 4966 O O . THR A 1 635 ? 2.738 -5.380 44.366 1.00 77.69 635 THR A O 1
ATOM 4969 N N . ASN A 1 636 ? 2.078 -3.844 45.854 1.00 85.00 636 ASN A N 1
ATOM 4970 C CA . ASN A 1 636 ? 0.638 -3.950 45.559 1.00 85.00 636 ASN A CA 1
ATOM 4971 C C . ASN A 1 636 ? 0.210 -3.048 44.380 1.00 85.00 636 ASN A C 1
ATOM 4973 O O . ASN A 1 636 ? -0.942 -2.617 44.290 1.00 85.00 636 ASN A O 1
ATOM 4977 N N . THR A 1 637 ? 1.129 -2.722 43.471 1.00 83.25 637 THR A N 1
ATOM 4978 C CA . THR A 1 637 ? 0.865 -1.813 42.349 1.00 83.25 637 THR A CA 1
ATOM 4979 C C . THR A 1 637 ? 0.570 -2.588 41.061 1.00 83.25 637 THR A C 1
ATOM 4981 O O . THR A 1 637 ? 1.127 -3.667 40.833 1.00 83.25 637 THR A O 1
ATOM 4984 N N . PRO A 1 638 ? -0.357 -2.105 40.211 1.00 86.50 638 PRO A N 1
ATOM 4985 C CA . PRO A 1 638 ? -0.521 -2.647 38.868 1.00 86.50 638 PRO A CA 1
ATOM 4986 C C . PRO A 1 638 ? 0.738 -2.423 38.033 1.00 86.50 638 PRO A C 1
ATOM 4988 O O . PRO A 1 638 ? 1.416 -1.414 38.193 1.00 86.50 638 PRO A O 1
ATOM 4991 N N . LYS A 1 639 ? 1.023 -3.329 37.099 1.00 82.69 639 LYS A N 1
ATOM 4992 C CA . LYS A 1 639 ? 2.162 -3.174 36.185 1.00 82.69 639 LYS A CA 1
ATOM 4993 C C . LYS A 1 639 ? 1.734 -2.636 34.836 1.00 82.69 639 LYS A C 1
ATOM 4995 O O . LYS A 1 639 ? 0.696 -3.044 34.319 1.00 82.69 639 LYS A O 1
ATOM 5000 N N . HIS A 1 640 ? 2.562 -1.805 34.219 1.00 87.50 640 HIS A N 1
ATOM 5001 C CA . HIS A 1 640 ? 2.375 -1.399 32.833 1.00 87.50 640 HIS A CA 1
ATOM 5002 C C . HIS A 1 640 ? 3.492 -1.961 31.951 1.00 87.50 640 HIS A C 1
ATOM 5004 O O . HIS A 1 640 ? 4.673 -1.814 32.253 1.00 87.50 640 HIS A O 1
ATOM 5010 N N . ILE A 1 641 ? 3.114 -2.632 30.864 1.00 81.50 641 ILE A N 1
ATOM 5011 C CA . ILE A 1 641 ? 4.041 -3.121 29.846 1.00 81.50 641 ILE A CA 1
ATOM 5012 C C . ILE A 1 641 ? 3.908 -2.195 28.630 1.00 81.50 641 ILE A C 1
ATOM 5014 O O . ILE A 1 641 ? 2.885 -2.274 27.932 1.00 81.50 641 ILE A O 1
ATOM 5018 N N . PRO A 1 642 ? 4.913 -1.337 28.372 1.00 76.75 642 PRO A N 1
ATOM 5019 C CA . PRO A 1 642 ? 4.801 -0.306 27.354 1.00 76.75 642 PRO A CA 1
ATOM 5020 C C . PRO A 1 642 ? 4.915 -0.869 25.934 1.00 76.75 642 PRO A C 1
ATOM 5022 O O . PRO A 1 642 ? 5.398 -1.992 25.707 1.00 76.75 642 PRO A O 1
ATOM 5025 N N . ALA A 1 643 ? 4.511 -0.072 24.946 1.00 75.12 643 ALA A N 1
ATOM 5026 C CA . ALA A 1 643 ? 4.689 -0.418 23.544 1.00 75.12 643 ALA A CA 1
ATOM 5027 C C . ALA A 1 643 ? 6.176 -0.644 23.221 1.00 75.12 643 ALA A C 1
ATOM 5029 O O . ALA A 1 643 ? 7.066 0.066 23.680 1.00 75.12 643 ALA A O 1
ATOM 5030 N N . GLY A 1 644 ? 6.463 -1.655 22.396 1.00 62.06 644 GLY A N 1
ATOM 5031 C CA . GLY A 1 644 ? 7.839 -2.005 22.022 1.00 62.06 644 GLY A CA 1
ATOM 5032 C C . GLY A 1 644 ? 8.527 -3.017 22.946 1.00 62.06 644 GLY A C 1
ATOM 5033 O O . GLY A 1 644 ? 9.555 -3.562 22.555 1.00 62.06 644 GLY A O 1
ATOM 5034 N N . ALA A 1 645 ? 7.926 -3.405 24.079 1.00 58.38 645 ALA A N 1
ATOM 5035 C CA . ALA A 1 645 ? 8.448 -4.440 24.989 1.00 58.38 645 ALA A CA 1
ATOM 5036 C C . ALA A 1 645 ? 8.412 -5.890 24.431 1.00 58.38 645 ALA A C 1
ATOM 5038 O O . ALA A 1 645 ? 8.470 -6.864 25.180 1.00 58.38 645 ALA A O 1
ATOM 5039 N N . GLY A 1 646 ? 8.281 -6.070 23.110 1.00 51.31 646 GLY A N 1
ATOM 5040 C CA . GLY A 1 646 ? 8.318 -7.379 22.442 1.00 51.31 646 GLY A CA 1
ATOM 5041 C C . GLY A 1 646 ? 7.029 -8.211 22.518 1.00 51.31 646 GLY A C 1
ATOM 5042 O O . GLY A 1 646 ? 6.990 -9.321 21.987 1.00 51.31 646 GLY A O 1
ATOM 5043 N N . VAL A 1 647 ? 5.950 -7.695 23.116 1.00 58.06 647 VAL A N 1
ATOM 5044 C CA . VAL A 1 647 ? 4.674 -8.419 23.264 1.00 58.06 647 VAL A CA 1
ATOM 5045 C C . VAL A 1 647 ? 3.728 -8.100 22.094 1.00 58.06 647 VAL A C 1
ATOM 5047 O O . VAL A 1 647 ? 2.918 -7.175 22.140 1.00 58.06 647 VAL A O 1
ATOM 5050 N N . GLY A 1 648 ? 3.828 -8.868 21.003 1.00 58.66 648 GLY A N 1
ATOM 5051 C CA . GLY A 1 648 ? 2.922 -8.756 19.847 1.00 58.66 648 GLY A CA 1
ATOM 5052 C C . GLY A 1 648 ? 1.509 -9.316 20.103 1.00 58.66 648 GLY A C 1
ATOM 5053 O O . GLY A 1 648 ? 1.304 -10.009 21.103 1.00 58.66 648 GLY A O 1
ATOM 5054 N N . PRO A 1 649 ? 0.524 -9.046 19.219 1.00 66.12 649 PRO A N 1
ATOM 5055 C CA . PRO A 1 649 ? -0.800 -9.664 19.297 1.00 66.12 649 PRO A CA 1
ATOM 5056 C C . PRO A 1 649 ? -0.707 -11.194 19.258 1.00 66.12 649 PRO A C 1
ATOM 5058 O O . PRO A 1 649 ? -0.041 -11.753 18.384 1.00 66.12 649 PRO A O 1
ATOM 5061 N N . ALA A 1 650 ? -1.390 -11.873 20.179 1.00 69.94 650 ALA A N 1
ATOM 5062 C CA . ALA A 1 650 ? -1.458 -13.328 20.184 1.00 69.94 650 ALA A CA 1
ATOM 5063 C C . ALA A 1 650 ? -2.327 -13.810 19.012 1.00 69.94 650 ALA A C 1
ATOM 5065 O O . ALA A 1 650 ? -3.517 -13.504 18.932 1.00 69.94 650 ALA A O 1
ATOM 5066 N N . ARG A 1 651 ? -1.700 -14.501 18.055 1.00 70.75 651 ARG A N 1
ATOM 5067 C CA . ARG A 1 651 ? -2.323 -14.859 16.770 1.00 70.75 651 ARG A CA 1
ATOM 5068 C C . ARG A 1 651 ? -3.158 -16.135 16.832 1.00 70.75 651 ARG A C 1
ATOM 5070 O O . ARG A 1 651 ? -4.168 -16.224 16.143 1.00 70.75 651 ARG A O 1
ATOM 5077 N N . LEU A 1 652 ? -2.731 -17.101 17.640 1.00 70.38 652 LEU A N 1
ATOM 5078 C CA . LEU A 1 652 ? -3.419 -18.379 17.789 1.00 70.38 652 LEU A CA 1
ATOM 5079 C C . LEU A 1 652 ? -4.577 -18.246 18.789 1.00 70.38 652 LEU A C 1
ATOM 5081 O O . LEU A 1 652 ? -4.390 -17.592 19.817 1.00 70.38 652 LEU A O 1
ATOM 5085 N N . PRO A 1 653 ? -5.743 -18.856 18.518 1.00 78.88 653 PRO A N 1
ATOM 5086 C CA . PRO A 1 653 ? -6.789 -19.070 19.512 1.00 78.88 653 PRO A CA 1
ATOM 5087 C C . PRO A 1 653 ? -6.246 -19.683 20.807 1.00 78.88 653 PRO A C 1
ATOM 5089 O O . PRO A 1 653 ? -5.623 -20.747 20.783 1.00 78.88 653 PRO A O 1
ATOM 5092 N N . HIS A 1 654 ? -6.475 -19.011 21.930 1.00 85.88 654 HIS A N 1
ATOM 5093 C CA . HIS A 1 654 ? -6.013 -19.457 23.240 1.00 85.88 654 HIS A CA 1
ATOM 5094 C C . HIS A 1 654 ? -6.958 -19.016 24.360 1.00 85.88 654 HIS A C 1
ATOM 5096 O O . HIS A 1 654 ? -7.861 -18.199 24.151 1.00 85.88 654 HIS A O 1
ATOM 5102 N N . VAL A 1 655 ? -6.721 -19.570 25.547 1.00 89.31 655 VAL A N 1
ATOM 5103 C CA . VAL A 1 655 ? -7.209 -19.055 26.827 1.00 89.31 655 VAL A CA 1
ATOM 5104 C C . VAL A 1 655 ? -6.018 -18.741 27.728 1.00 89.31 655 VAL A C 1
ATOM 5106 O O . VAL A 1 655 ? -5.043 -19.491 27.797 1.00 89.31 655 VAL A O 1
ATOM 5109 N N . ASP A 1 656 ? -6.095 -17.598 28.403 1.00 87.44 656 ASP A N 1
ATOM 5110 C CA . ASP A 1 656 ? -5.028 -17.068 29.255 1.00 87.44 656 ASP A CA 1
ATOM 5111 C C . ASP A 1 656 ? -5.062 -17.638 30.681 1.00 87.44 656 ASP A C 1
ATOM 5113 O O . ASP A 1 656 ? -4.081 -17.498 31.412 1.00 87.44 656 ASP A O 1
ATOM 5117 N N . PHE A 1 657 ? -6.191 -18.226 31.088 1.00 88.69 657 PHE A N 1
ATOM 5118 C CA . PHE A 1 657 ? -6.357 -18.840 32.397 1.00 88.69 657 PHE A CA 1
ATOM 5119 C C . PHE A 1 657 ? -7.139 -20.147 32.284 1.00 88.69 657 PHE A C 1
ATOM 5121 O O . PHE A 1 657 ? -8.301 -20.163 31.883 1.00 88.69 657 PHE A O 1
ATOM 5128 N N . THR A 1 658 ? -6.520 -21.246 32.698 1.00 89.25 658 THR A N 1
ATOM 5129 C CA . THR A 1 658 ? -7.247 -22.449 33.118 1.00 89.25 658 THR A CA 1
ATOM 5130 C C . THR A 1 658 ? -7.714 -22.296 34.573 1.00 89.25 658 THR A C 1
ATOM 5132 O O . THR A 1 658 ? -7.172 -21.447 35.293 1.00 89.25 658 THR A O 1
ATOM 5135 N N . PRO A 1 659 ? -8.665 -23.117 35.063 1.00 91.31 659 PRO A N 1
ATOM 5136 C CA . PRO A 1 659 ? -9.052 -23.100 36.473 1.00 91.31 659 PRO A CA 1
ATOM 5137 C C . PRO A 1 659 ? -7.862 -23.219 37.430 1.00 91.31 659 PRO A C 1
ATOM 5139 O O . PRO A 1 659 ? -7.778 -22.464 38.394 1.00 91.31 659 PRO A O 1
ATOM 5142 N N . LEU A 1 660 ? -6.903 -24.100 37.132 1.00 91.44 660 LEU A N 1
ATOM 5143 C CA . LEU A 1 660 ? -5.680 -24.255 37.920 1.00 91.44 660 LEU A CA 1
ATOM 5144 C C . LEU A 1 660 ? -4.887 -22.947 37.992 1.00 91.44 660 LEU A C 1
ATOM 5146 O O . LEU A 1 660 ? -4.557 -22.464 39.076 1.00 91.44 660 LEU A O 1
ATOM 5150 N N . SER A 1 661 ? -4.639 -22.341 36.835 1.00 90.81 661 SER A N 1
ATOM 5151 C CA . SER A 1 661 ? -3.865 -21.107 36.750 1.00 90.81 661 SER A CA 1
ATOM 5152 C C . SER A 1 661 ? -4.552 -19.924 37.446 1.00 90.81 661 SER A C 1
ATOM 5154 O O . SER A 1 661 ? -3.886 -19.122 38.097 1.00 90.81 661 SER A O 1
ATOM 5156 N N . ALA A 1 662 ? -5.888 -19.832 37.387 1.00 93.94 662 ALA A N 1
ATOM 5157 C CA . ALA A 1 662 ? -6.648 -18.791 38.070 1.00 93.94 662 ALA A CA 1
ATOM 5158 C C . ALA A 1 662 ? -6.504 -18.910 39.590 1.00 93.94 662 ALA A C 1
ATOM 5160 O O . ALA A 1 662 ? -6.280 -17.902 40.262 1.00 93.94 662 ALA A O 1
ATOM 5161 N N . ARG A 1 663 ? -6.565 -20.140 40.119 1.00 94.25 663 ARG A N 1
ATOM 5162 C CA . ARG A 1 663 ? -6.342 -20.437 41.542 1.00 94.25 663 ARG A CA 1
ATOM 5163 C C . ARG A 1 663 ? -4.924 -20.117 41.995 1.00 94.25 663 ARG A C 1
ATOM 5165 O O . ARG A 1 663 ? -4.734 -19.618 43.105 1.00 94.25 663 ARG A O 1
ATOM 5172 N N . GLN A 1 664 ? -3.931 -20.392 41.154 1.00 92.31 664 GLN A N 1
ATOM 5173 C CA . GLN A 1 664 ? -2.531 -20.064 41.432 1.00 92.31 664 GLN A CA 1
ATOM 5174 C C . GLN A 1 664 ? -2.301 -18.547 41.410 1.00 92.31 664 GLN A C 1
ATOM 5176 O O . GLN A 1 664 ? -1.674 -18.005 42.318 1.00 92.31 664 GLN A O 1
ATOM 5181 N N . CYS A 1 665 ? -2.878 -17.830 40.442 1.00 92.25 665 CYS A N 1
ATOM 5182 C CA . CYS A 1 665 ? -2.736 -16.379 40.329 1.00 92.25 665 CYS A CA 1
ATOM 5183 C C . CYS A 1 665 ? -3.263 -15.625 41.557 1.00 92.25 665 CYS A C 1
ATOM 5185 O O . CYS A 1 665 ? -2.574 -14.732 42.047 1.00 92.25 665 CYS A O 1
ATOM 5187 N N . ILE A 1 666 ? -4.433 -15.985 42.094 1.00 95.56 666 ILE A N 1
ATOM 5188 C CA . ILE A 1 666 ? -4.956 -15.327 43.306 1.00 95.56 666 ILE A CA 1
ATOM 5189 C C . ILE A 1 666 ? -4.148 -15.655 44.569 1.00 95.56 666 ILE A C 1
ATOM 5191 O O . ILE A 1 666 ? -4.256 -14.924 45.541 1.00 95.56 666 ILE A O 1
ATOM 5195 N N . ARG A 1 667 ? -3.335 -16.721 44.569 1.00 95.06 667 ARG A N 1
ATOM 5196 C CA . ARG A 1 667 ? -2.522 -17.139 45.725 1.00 95.06 667 ARG A CA 1
ATOM 5197 C C . ARG A 1 667 ? -1.083 -16.644 45.686 1.00 95.06 667 ARG A C 1
ATOM 5199 O O . ARG A 1 667 ? -0.479 -16.509 46.740 1.00 95.06 667 ARG A O 1
ATOM 5206 N N . SER A 1 668 ? -0.523 -16.419 44.499 1.00 91.06 668 SER A N 1
ATOM 5207 C CA . SER A 1 668 ? 0.923 -16.209 44.347 1.00 91.06 668 SER A CA 1
ATOM 5208 C C . SER A 1 668 ? 1.302 -14.865 43.734 1.00 91.06 668 SER A C 1
ATOM 5210 O O . SER A 1 668 ? 2.452 -14.453 43.858 1.00 91.06 668 SER A O 1
ATOM 5212 N N . TRP A 1 669 ? 0.387 -14.154 43.068 1.00 86.56 669 TRP A N 1
ATOM 5213 C CA . TRP A 1 669 ? 0.789 -13.014 42.237 1.00 86.56 669 TRP A CA 1
ATOM 5214 C C . TRP A 1 669 ? 1.076 -11.732 43.026 1.00 86.56 669 TRP A C 1
ATOM 5216 O O . TRP A 1 669 ? 2.116 -11.112 42.805 1.00 86.56 669 TRP A O 1
ATOM 5226 N N . ARG A 1 670 ? 0.163 -11.331 43.923 1.00 90.19 670 ARG A N 1
ATOM 5227 C CA . ARG A 1 670 ? 0.245 -10.119 44.758 1.00 90.19 670 ARG A CA 1
ATOM 5228 C C . ARG A 1 670 ? -0.451 -10.329 46.100 1.00 90.19 670 ARG A C 1
ATOM 5230 O O . ARG A 1 670 ? -1.462 -11.026 46.167 1.00 90.19 670 ARG A O 1
ATOM 5237 N N . ARG A 1 671 ? 0.065 -9.675 47.143 1.00 92.12 671 ARG A N 1
ATOM 5238 C CA . ARG A 1 671 ? -0.404 -9.831 48.525 1.00 92.12 671 ARG A CA 1
ATOM 5239 C C . ARG A 1 671 ? -1.801 -9.267 48.758 1.00 92.12 671 ARG A C 1
ATOM 5241 O O . ARG A 1 671 ? -2.584 -9.888 49.460 1.00 92.12 671 ARG A O 1
ATOM 5248 N N . ASP A 1 672 ? -2.133 -8.127 48.164 1.00 94.12 672 ASP A N 1
ATOM 5249 C CA . ASP A 1 672 ? -3.474 -7.546 48.290 1.00 94.12 672 ASP A CA 1
ATOM 5250 C C . ASP A 1 672 ? -4.569 -8.392 47.620 1.00 94.12 672 ASP A C 1
ATOM 5252 O O . ASP A 1 672 ? -5.654 -8.546 48.176 1.00 94.12 672 ASP A O 1
ATOM 5256 N N . ILE A 1 673 ? -4.267 -8.999 46.469 1.00 95.62 673 ILE A N 1
ATOM 5257 C CA . ILE A 1 673 ? -5.173 -9.935 45.787 1.00 95.62 673 ILE A CA 1
ATOM 5258 C C . ILE A 1 673 ? -5.361 -11.207 46.619 1.00 95.62 673 ILE A C 1
ATOM 5260 O O . ILE A 1 673 ? -6.488 -11.670 46.773 1.00 95.62 673 ILE A O 1
ATOM 5264 N N . GLU A 1 674 ? -4.274 -11.761 47.159 1.00 96.44 674 GLU A N 1
ATOM 5265 C CA . GLU A 1 674 ? -4.318 -12.964 47.997 1.00 96.44 674 GLU A CA 1
ATOM 5266 C C . GLU A 1 674 ? -5.111 -12.734 49.282 1.00 96.44 674 GLU A C 1
ATOM 5268 O O . GLU A 1 674 ? -6.007 -13.518 49.602 1.00 96.44 674 GLU A O 1
ATOM 5273 N N . HIS A 1 675 ? -4.866 -11.604 49.947 1.00 97.00 675 HIS A N 1
ATOM 5274 C CA . HIS A 1 675 ? -5.603 -11.202 51.134 1.00 97.00 675 HIS A CA 1
ATOM 5275 C C . HIS A 1 675 ? -7.100 -11.093 50.842 1.00 97.00 675 HIS A C 1
ATOM 5277 O O . HIS A 1 675 ? -7.910 -11.714 51.529 1.00 97.00 675 HIS A O 1
ATOM 5283 N N . GLN A 1 676 ? -7.476 -10.390 49.767 1.00 97.88 676 GLN A N 1
ATOM 5284 C CA . GLN A 1 676 ? -8.878 -10.278 49.378 1.00 97.88 676 GLN A CA 1
ATOM 5285 C C . GLN A 1 676 ? -9.491 -11.638 49.016 1.00 97.88 676 GLN A C 1
ATOM 5287 O O . GLN A 1 676 ? -10.657 -11.892 49.323 1.00 97.88 676 GLN A O 1
ATOM 5292 N N . ALA A 1 677 ? -8.735 -12.528 48.374 1.00 97.62 677 ALA A N 1
ATOM 5293 C CA . ALA A 1 677 ? -9.196 -13.872 48.042 1.00 97.62 677 ALA A CA 1
ATOM 5294 C C . ALA A 1 677 ? -9.436 -14.738 49.294 1.00 97.62 677 ALA A C 1
ATOM 5296 O O . ALA A 1 677 ? -10.308 -15.609 49.283 1.00 97.62 677 ALA A O 1
ATOM 5297 N N . ARG A 1 678 ? -8.711 -14.491 50.394 1.00 97.69 678 ARG A N 1
ATOM 5298 C CA . ARG A 1 678 ? -9.019 -15.091 51.701 1.00 97.69 678 ARG A CA 1
ATOM 5299 C C . ARG A 1 678 ? -10.231 -14.449 52.358 1.00 97.69 678 ARG A C 1
ATOM 5301 O O . ARG A 1 678 ? -11.122 -15.175 52.782 1.00 97.69 678 ARG A O 1
ATOM 5308 N N . GLU A 1 679 ? -10.284 -13.121 52.414 1.00 97.44 679 GLU A N 1
ATOM 5309 C CA . GLU A 1 679 ? -11.379 -12.381 53.058 1.00 97.44 679 GLU A CA 1
ATOM 5310 C C . GLU A 1 679 ? -12.733 -12.622 52.391 1.00 97.44 679 GLU A C 1
ATOM 5312 O O . GLU A 1 679 ? -13.745 -12.760 53.070 1.00 97.44 679 GLU A O 1
ATOM 5317 N N . SER A 1 680 ? -12.752 -12.729 51.062 1.00 96.06 680 SER A N 1
ATOM 5318 C CA . SER A 1 680 ? -13.956 -13.094 50.305 1.00 96.06 680 SER A CA 1
ATOM 5319 C C . SER A 1 680 ? -14.365 -14.557 50.498 1.00 96.06 680 SER A C 1
ATOM 5321 O O . SER A 1 680 ? -15.439 -14.944 50.060 1.00 96.06 680 SER A O 1
ATOM 5323 N N . GLY A 1 681 ? -13.537 -15.386 51.141 1.00 96.69 681 GLY A N 1
ATOM 5324 C CA . GLY A 1 681 ? -13.798 -16.809 51.358 1.00 96.69 681 GLY A CA 1
ATOM 5325 C C . GLY A 1 681 ? -13.465 -17.707 50.164 1.00 96.69 681 GLY A C 1
ATOM 5326 O O . GLY A 1 681 ? -13.602 -18.922 50.280 1.00 96.69 681 GLY A O 1
ATOM 5327 N N . VAL A 1 682 ? -12.980 -17.156 49.045 1.00 97.06 682 VAL A N 1
ATOM 5328 C CA . VAL A 1 682 ? -12.639 -17.913 47.825 1.00 97.06 682 VAL A CA 1
ATOM 5329 C C . VAL A 1 682 ? -11.590 -18.983 48.111 1.00 97.06 682 VAL A C 1
ATOM 5331 O O . VAL A 1 682 ? -11.827 -20.159 47.838 1.00 97.06 682 VAL A O 1
ATOM 5334 N N . ILE A 1 683 ? -10.450 -18.597 48.696 1.00 97.56 683 ILE A N 1
ATOM 5335 C CA . ILE A 1 683 ? -9.375 -19.550 49.019 1.00 97.56 683 ILE A CA 1
ATOM 5336 C C . ILE A 1 683 ? -9.855 -20.562 50.065 1.00 97.56 683 ILE A C 1
ATOM 5338 O O . ILE A 1 683 ? -9.568 -21.748 49.935 1.00 97.56 683 ILE A O 1
ATOM 5342 N N . GLY A 1 684 ? -10.628 -20.118 51.063 1.00 96.94 684 GLY A N 1
ATOM 5343 C CA . GLY A 1 684 ? -11.173 -20.998 52.100 1.00 96.94 684 GLY A CA 1
ATOM 5344 C C . GLY A 1 684 ? -12.108 -22.073 51.541 1.00 96.94 684 GLY A C 1
ATOM 5345 O O . GLY A 1 684 ? -12.016 -23.228 51.947 1.00 96.94 684 GLY A O 1
ATOM 5346 N N . ALA A 1 685 ? -12.957 -21.721 50.573 1.00 96.19 685 ALA A N 1
ATOM 5347 C CA . ALA A 1 685 ? -13.843 -22.667 49.901 1.00 96.19 685 ALA A CA 1
ATOM 5348 C C . ALA A 1 685 ? -13.058 -23.714 49.090 1.00 96.19 685 ALA A C 1
ATOM 5350 O O . ALA A 1 685 ? -13.318 -24.910 49.209 1.00 96.19 685 ALA A O 1
ATOM 5351 N N . GLU A 1 686 ? -12.064 -23.290 48.303 1.00 96.38 686 GLU A N 1
ATOM 5352 C CA . GLU A 1 686 ? -11.241 -24.206 47.496 1.00 96.38 686 GLU A CA 1
ATOM 5353 C C . GLU A 1 686 ? -10.371 -25.131 48.356 1.00 96.38 686 GLU A C 1
ATOM 5355 O O . GLU A 1 686 ? -10.273 -26.330 48.079 1.00 96.38 686 GLU A O 1
ATOM 5360 N N . ASP A 1 687 ? -9.753 -24.586 49.405 1.00 97.19 687 ASP A N 1
ATOM 5361 C CA . ASP A 1 687 ? -8.911 -25.345 50.329 1.00 97.19 687 ASP A CA 1
ATOM 5362 C C . ASP A 1 687 ? -9.768 -26.315 51.163 1.00 97.19 687 ASP A C 1
ATOM 5364 O O . ASP A 1 687 ? -9.377 -27.467 51.346 1.00 97.19 687 ASP A O 1
ATOM 5368 N N . GLY A 1 688 ? -10.967 -25.899 51.590 1.00 96.50 688 GLY A N 1
ATOM 5369 C CA . GLY A 1 688 ? -11.923 -26.739 52.318 1.00 96.50 688 GLY A CA 1
ATOM 5370 C C . GLY A 1 688 ? -12.415 -27.940 51.508 1.00 96.50 688 GLY A C 1
ATOM 5371 O O . GLY A 1 688 ? -12.496 -29.045 52.038 1.00 96.50 688 GLY A O 1
ATOM 5372 N N . ILE A 1 689 ? -12.658 -27.768 50.203 1.00 95.88 689 ILE A N 1
ATOM 5373 C CA . ILE A 1 689 ? -13.001 -28.875 49.289 1.00 95.88 689 ILE A CA 1
ATOM 5374 C C . ILE A 1 689 ? -11.892 -29.937 49.241 1.00 95.88 689 ILE A C 1
ATOM 5376 O O . ILE A 1 689 ? -12.182 -31.125 49.070 1.00 95.88 689 ILE A O 1
ATOM 5380 N N . CYS A 1 690 ? -10.636 -29.511 49.385 1.00 96.19 690 CYS A N 1
ATOM 5381 C CA . CYS A 1 690 ? -9.460 -30.371 49.284 1.00 96.19 690 CYS A CA 1
ATOM 5382 C C . CYS A 1 690 ? -8.892 -30.815 50.641 1.00 96.19 690 CYS A C 1
ATOM 5384 O O . CYS A 1 690 ? -7.884 -31.517 50.648 1.00 96.19 690 CYS A O 1
ATOM 5386 N N . ALA A 1 691 ? -9.494 -30.422 51.769 1.00 95.12 691 ALA A N 1
ATOM 5387 C CA . ALA A 1 691 ? -8.902 -30.583 53.101 1.00 95.12 691 ALA A CA 1
ATOM 5388 C C . ALA A 1 691 ? -8.570 -32.046 53.454 1.00 95.12 691 ALA A C 1
ATOM 5390 O O . ALA A 1 691 ? -7.505 -32.314 54.006 1.00 95.12 691 ALA A O 1
ATOM 5391 N N . ASP A 1 692 ? -9.444 -32.979 53.065 1.00 93.25 692 ASP A N 1
ATOM 5392 C CA . ASP A 1 692 ? -9.308 -34.416 53.343 1.00 93.25 692 ASP A CA 1
ATOM 5393 C C . ASP A 1 692 ? -8.759 -35.220 52.146 1.00 93.25 692 ASP A C 1
ATOM 5395 O O . ASP A 1 692 ? -8.821 -36.452 52.124 1.00 93.25 692 ASP A O 1
ATOM 5399 N N . LEU A 1 693 ? -8.255 -34.542 51.109 1.00 94.88 693 LEU A N 1
ATOM 5400 C CA . LEU A 1 693 ? -7.751 -35.173 49.887 1.00 94.88 693 LEU A CA 1
ATOM 5401 C C . LEU A 1 693 ? -6.216 -35.262 49.897 1.00 94.88 693 LEU A C 1
ATOM 5403 O O . LEU A 1 693 ? -5.543 -34.427 50.501 1.00 94.88 693 LEU A O 1
ATOM 5407 N N . PRO A 1 694 ? -5.613 -36.235 49.184 1.00 92.75 694 PRO A N 1
ATOM 5408 C CA . PRO A 1 694 ? -4.158 -36.420 49.165 1.00 92.75 694 PRO A CA 1
ATOM 5409 C C . PRO A 1 694 ? -3.399 -35.345 48.361 1.00 92.75 694 PRO A C 1
ATOM 5411 O O . PRO A 1 694 ? -2.188 -35.452 48.174 1.00 92.75 694 PRO A O 1
ATOM 5414 N N . PHE A 1 695 ? -4.089 -34.317 47.863 1.00 92.44 695 PHE A N 1
ATOM 5415 C CA . PHE A 1 695 ? -3.542 -33.250 47.034 1.00 92.44 695 PHE A CA 1
ATOM 5416 C C . PHE A 1 695 ? -4.125 -31.889 47.436 1.00 92.44 695 PHE A C 1
ATOM 5418 O O . PHE A 1 695 ? -5.234 -31.788 47.953 1.00 92.44 695 PHE A O 1
ATOM 5425 N N . LYS A 1 696 ? -3.369 -30.815 47.188 1.00 92.50 696 LYS A N 1
ATOM 5426 C CA . LYS A 1 696 ? -3.759 -29.441 47.556 1.00 92.50 696 LYS A CA 1
ATOM 5427 C C . LYS A 1 696 ? -4.659 -28.808 46.495 1.00 92.50 696 LYS A C 1
ATOM 5429 O O . LYS A 1 696 ? -4.557 -29.152 45.320 1.00 92.50 696 LYS A O 1
ATOM 5434 N N . ALA A 1 697 ? -5.423 -27.778 46.863 1.00 91.69 697 ALA A N 1
ATOM 5435 C CA . ALA A 1 697 ? -6.243 -27.002 45.921 1.00 91.69 697 ALA A CA 1
ATOM 5436 C C . ALA A 1 697 ? -5.440 -26.368 44.760 1.00 91.69 697 ALA A C 1
ATOM 5438 O O . ALA A 1 697 ? -5.977 -26.097 43.684 1.00 91.69 697 ALA A O 1
ATOM 5439 N N . THR A 1 698 ? -4.134 -26.160 44.953 1.00 89.44 698 THR A N 1
ATOM 5440 C CA . THR A 1 698 ? -3.195 -25.621 43.953 1.00 89.44 698 THR A CA 1
ATOM 5441 C C . THR A 1 698 ? -2.643 -26.660 42.973 1.00 89.44 698 THR A C 1
ATOM 5443 O O . THR A 1 698 ? -1.778 -26.323 42.165 1.00 89.44 698 THR A O 1
ATOM 5446 N N . SER A 1 699 ? -3.103 -27.909 43.053 1.00 88.44 699 SER A N 1
ATOM 5447 C CA . SER A 1 699 ? -2.689 -29.017 42.186 1.00 88.44 699 SER A CA 1
ATOM 5448 C C . SER A 1 699 ? -3.661 -29.229 41.018 1.00 88.44 699 SER A C 1
ATOM 5450 O O . SER A 1 699 ? -4.811 -28.778 41.061 1.00 88.44 699 SER A O 1
ATOM 5452 N N . ALA A 1 700 ? -3.205 -29.914 39.966 1.00 86.88 700 ALA A N 1
ATOM 5453 C CA . ALA A 1 700 ? -4.039 -30.234 38.807 1.00 86.88 700 ALA A CA 1
ATOM 5454 C C . ALA A 1 700 ? -5.112 -31.278 39.154 1.00 86.88 700 ALA A C 1
ATOM 5456 O O . ALA A 1 700 ? -6.235 -31.200 38.658 1.00 86.88 700 ALA A O 1
ATOM 5457 N N . GLU A 1 701 ? -4.791 -32.198 40.063 1.00 91.06 701 GLU A N 1
ATOM 5458 C CA . GLU A 1 701 ? -5.659 -33.242 40.607 1.00 91.06 701 GLU A CA 1
ATOM 5459 C C . GLU A 1 701 ? -6.916 -32.654 41.266 1.00 91.06 701 GLU A C 1
ATOM 5461 O O . GLU A 1 701 ? -7.998 -33.238 41.192 1.00 91.06 701 GLU A O 1
ATOM 5466 N N . ALA A 1 702 ? -6.804 -31.449 41.835 1.00 93.38 702 ALA A N 1
ATOM 5467 C CA . ALA A 1 702 ? -7.926 -30.745 42.440 1.00 93.38 702 ALA A CA 1
ATOM 5468 C C . ALA A 1 702 ? -8.939 -30.184 41.426 1.00 93.38 702 ALA A C 1
ATOM 5470 O O . ALA A 1 702 ? -10.059 -29.870 41.824 1.00 93.38 702 ALA A O 1
ATOM 5471 N N . ASN A 1 703 ? -8.596 -30.055 40.134 1.00 91.75 703 ASN A N 1
ATOM 5472 C CA . ASN A 1 703 ? -9.472 -29.419 39.138 1.00 91.75 703 ASN A CA 1
ATOM 5473 C C . ASN A 1 703 ? -10.854 -30.074 39.062 1.00 91.75 703 ASN A C 1
ATOM 5475 O O . ASN A 1 703 ? -11.853 -29.365 39.144 1.00 91.75 703 ASN A O 1
ATOM 5479 N N . SER A 1 704 ? -10.915 -31.402 38.927 1.00 90.12 704 SER A N 1
ATOM 5480 C CA . SER A 1 704 ? -12.187 -32.116 38.772 1.00 90.12 704 SER A CA 1
ATOM 5481 C C . SER A 1 704 ? -13.047 -32.019 40.031 1.00 90.12 704 SER A C 1
ATOM 5483 O O . SER A 1 704 ? -14.242 -31.760 39.941 1.00 90.12 704 SER A O 1
ATOM 5485 N N . VAL A 1 705 ? -12.432 -32.155 41.212 1.00 94.19 705 VAL A N 1
ATOM 5486 C CA . VAL A 1 705 ? -13.160 -32.131 42.489 1.00 94.19 705 VAL A CA 1
ATOM 5487 C C . VAL A 1 705 ? -13.668 -30.729 42.819 1.00 94.19 705 VAL A C 1
ATOM 5489 O O . VAL A 1 705 ? -14.802 -30.574 43.265 1.00 94.19 705 VAL A O 1
ATOM 5492 N N . ILE A 1 706 ? -12.857 -29.696 42.578 1.00 94.75 706 ILE A N 1
ATOM 5493 C CA . ILE A 1 706 ? -13.287 -28.305 42.749 1.00 94.75 706 ILE A CA 1
ATOM 5494 C C . ILE A 1 706 ? -14.389 -27.976 41.741 1.00 94.75 706 ILE A C 1
ATOM 5496 O O . ILE A 1 706 ? -15.403 -27.416 42.141 1.00 94.75 706 ILE A O 1
ATOM 5500 N N . ALA A 1 707 ? -14.250 -28.364 40.469 1.00 91.88 707 ALA A N 1
ATOM 5501 C CA . ALA A 1 707 ? -15.299 -28.138 39.476 1.00 91.88 707 ALA A CA 1
ATOM 5502 C C . ALA A 1 707 ? -16.638 -28.765 39.904 1.00 91.88 707 ALA A C 1
ATOM 5504 O O . ALA A 1 707 ? -17.669 -28.117 39.788 1.00 91.88 707 ALA A O 1
ATOM 5505 N N . GLU A 1 708 ? -16.620 -29.979 40.458 1.00 91.88 708 GLU A N 1
ATOM 5506 C CA . GLU A 1 708 ? -17.824 -30.673 40.927 1.00 91.88 708 GLU A CA 1
ATOM 5507 C C . GLU A 1 708 ? -18.431 -30.052 42.197 1.00 91.88 708 GLU A C 1
ATOM 5509 O O . GLU A 1 708 ? -19.651 -29.981 42.335 1.00 91.88 708 GLU A O 1
ATOM 5514 N N . ARG A 1 709 ? -17.597 -29.625 43.157 1.00 94.75 709 ARG A N 1
ATOM 5515 C CA . ARG A 1 709 ? -18.060 -29.282 44.514 1.00 94.75 709 ARG A CA 1
ATOM 5516 C C . ARG A 1 709 ? -18.223 -27.787 44.777 1.00 94.75 709 ARG A C 1
ATOM 5518 O O . ARG A 1 709 ? -18.983 -27.441 45.674 1.00 94.75 709 ARG A O 1
ATOM 5525 N N . TYR A 1 710 ? -17.553 -26.907 44.028 1.00 94.75 710 TYR A N 1
ATOM 5526 C CA . TYR A 1 710 ? -17.489 -25.471 44.347 1.00 94.75 710 TYR A CA 1
ATOM 5527 C C . TYR A 1 710 ? -18.851 -24.773 44.343 1.00 94.75 710 TYR A C 1
ATOM 5529 O O . TYR A 1 710 ? -19.128 -23.968 45.226 1.00 94.75 710 TYR A O 1
ATOM 5537 N N . ASN A 1 711 ? -19.699 -25.111 43.368 1.00 93.94 711 ASN A N 1
ATOM 5538 C CA . ASN A 1 711 ? -21.027 -24.517 43.191 1.00 93.94 711 ASN A CA 1
ATOM 5539 C C . ASN A 1 711 ? -22.177 -25.504 43.481 1.00 93.94 711 ASN A C 1
ATOM 5541 O O . ASN A 1 711 ? -23.320 -25.251 43.100 1.00 93.94 711 ASN A O 1
ATOM 5545 N N . ARG A 1 712 ? -21.889 -26.656 44.110 1.00 89.56 712 ARG A N 1
ATOM 5546 C CA . ARG A 1 712 ? -22.859 -27.758 44.272 1.00 89.56 712 ARG A CA 1
ATOM 5547 C C . ARG A 1 712 ? -24.038 -27.383 45.168 1.00 89.56 712 ARG A C 1
ATOM 5549 O O . ARG A 1 712 ? -25.181 -27.670 44.831 1.00 89.56 712 ARG A O 1
ATOM 5556 N N . ASP A 1 713 ? -23.749 -26.738 46.295 1.00 87.75 713 ASP A N 1
ATOM 5557 C CA . ASP A 1 713 ? -24.727 -26.413 47.341 1.00 87.75 713 ASP A CA 1
ATOM 5558 C C . ASP A 1 713 ? -25.178 -24.933 47.259 1.00 87.75 713 ASP A C 1
ATOM 5560 O O . ASP A 1 713 ? -25.594 -24.330 48.248 1.00 87.75 713 ASP A O 1
ATOM 5564 N N . GLY A 1 714 ? -25.078 -24.337 46.064 1.00 86.25 714 GLY A N 1
ATOM 5565 C CA . GLY A 1 714 ? -25.288 -22.913 45.792 1.00 86.25 714 GLY A CA 1
ATOM 5566 C C . GLY A 1 714 ? -24.039 -22.248 45.204 1.00 86.25 714 GLY A C 1
ATOM 5567 O O . GLY A 1 714 ? -22.978 -22.859 45.131 1.00 86.25 714 GLY A O 1
ATOM 5568 N N . MET A 1 715 ? -24.159 -20.990 44.766 1.00 86.81 715 MET A N 1
ATOM 5569 C CA . MET A 1 715 ? -23.019 -20.243 44.219 1.00 86.81 715 MET A CA 1
ATOM 5570 C C . MET A 1 715 ? -21.971 -20.010 45.314 1.00 86.81 715 MET A C 1
ATOM 5572 O O . MET A 1 715 ? -22.259 -19.343 46.310 1.00 86.81 715 MET A O 1
ATOM 5576 N N . GLY A 1 716 ? -20.767 -20.555 45.119 1.00 91.56 716 GLY A N 1
ATOM 5577 C CA . GLY A 1 716 ? -19.638 -20.320 46.014 1.00 91.56 716 GLY A CA 1
ATOM 5578 C C . GLY A 1 716 ? -19.171 -18.857 45.981 1.00 91.56 716 GLY A C 1
ATOM 5579 O O . GLY A 1 716 ? -19.623 -18.077 45.135 1.00 91.56 716 GLY A O 1
ATOM 5580 N N . PRO A 1 717 ? -18.253 -18.454 46.880 1.00 96.12 717 PRO A N 1
ATOM 5581 C CA . PRO A 1 717 ? -17.649 -17.128 46.831 1.00 96.12 717 PRO A CA 1
ATOM 5582 C C . PRO A 1 717 ? -17.105 -16.805 45.439 1.00 96.12 717 PRO A C 1
ATOM 5584 O O . PRO A 1 717 ? -16.275 -17.529 44.899 1.00 96.12 717 PRO A O 1
ATOM 5587 N N . ARG A 1 718 ? -17.586 -15.729 44.817 1.00 95.44 718 ARG A N 1
ATOM 5588 C CA . ARG A 1 718 ? -17.290 -15.482 43.405 1.00 95.44 718 ARG A CA 1
ATOM 5589 C C . ARG A 1 718 ? -16.039 -14.628 43.244 1.00 95.44 718 ARG A C 1
ATOM 5591 O O . ARG A 1 718 ? -15.934 -13.530 43.788 1.00 95.44 718 ARG A O 1
ATOM 5598 N N . TYR A 1 719 ? -15.135 -15.100 42.396 1.00 97.50 719 TYR A N 1
ATOM 5599 C CA . TYR A 1 719 ? -14.103 -14.298 41.750 1.00 97.50 719 TYR A CA 1
ATOM 5600 C C . TYR A 1 719 ? -14.004 -14.590 40.252 1.00 97.50 719 TYR A C 1
ATOM 5602 O O . TYR A 1 719 ? -14.353 -15.676 39.778 1.00 97.50 719 TYR A O 1
ATOM 5610 N N . ALA A 1 720 ? -13.507 -13.611 39.504 1.00 97.00 720 ALA A N 1
ATOM 5611 C CA . ALA A 1 720 ? -13.332 -13.701 38.064 1.00 97.00 720 ALA A CA 1
ATOM 5612 C C . ALA A 1 720 ? -12.106 -12.907 37.617 1.00 97.00 720 ALA A C 1
ATOM 5614 O O . ALA A 1 720 ? -11.735 -11.906 38.231 1.00 97.00 720 ALA A O 1
ATOM 5615 N N . ALA A 1 721 ? -11.507 -13.336 36.512 1.00 97.19 721 ALA A N 1
ATOM 5616 C CA . ALA A 1 721 ? -10.489 -12.582 35.803 1.00 97.19 721 ALA A CA 1
ATOM 5617 C C . ALA A 1 721 ? -11.089 -12.000 34.521 1.00 97.19 721 ALA A C 1
ATOM 5619 O O . ALA A 1 721 ? -11.808 -12.692 33.800 1.00 97.19 721 ALA A O 1
ATOM 5620 N N . TYR A 1 722 ? -10.756 -10.753 34.204 1.00 97.06 722 TYR A N 1
ATOM 5621 C CA . TYR A 1 722 ? -11.195 -10.063 32.994 1.00 97.06 722 TYR A CA 1
ATOM 5622 C C . TYR A 1 722 ? -10.011 -9.446 32.252 1.00 97.06 722 TYR A C 1
ATOM 5624 O O . TYR A 1 722 ? -9.023 -9.028 32.857 1.00 97.06 722 TYR A O 1
ATOM 5632 N N . SER A 1 723 ? -10.146 -9.332 30.937 1.00 95.62 723 SER A N 1
ATOM 5633 C CA . SER A 1 723 ? -9.312 -8.490 30.088 1.00 95.62 723 SER A CA 1
ATOM 5634 C C . SER A 1 723 ? -10.188 -7.433 29.429 1.00 95.62 723 SER A C 1
ATOM 5636 O O . SER A 1 723 ? -11.187 -7.750 28.780 1.00 95.62 723 SER A O 1
ATOM 5638 N N . VAL A 1 724 ? -9.835 -6.168 29.640 1.00 96.62 724 VAL A N 1
ATOM 5639 C CA . VAL A 1 724 ? -10.560 -5.009 29.126 1.00 96.62 724 VAL A CA 1
ATOM 5640 C C . VAL A 1 724 ? -9.752 -4.379 28.003 1.00 96.62 724 VAL A C 1
ATOM 5642 O O . VAL A 1 724 ? -8.686 -3.811 28.230 1.00 96.62 724 VAL A O 1
ATOM 5645 N N . TRP A 1 725 ? -10.266 -4.492 26.786 1.00 93.94 725 TRP A N 1
ATOM 5646 C CA . TRP A 1 725 ? -9.623 -4.052 25.558 1.00 93.94 725 TRP A CA 1
ATOM 5647 C C . TRP A 1 725 ? -10.278 -2.797 25.007 1.00 93.94 725 TRP A C 1
ATOM 5649 O O . TRP A 1 725 ? -11.464 -2.790 24.673 1.00 93.94 725 TRP A O 1
ATOM 5659 N N . ARG A 1 726 ? -9.474 -1.751 24.826 1.00 94.88 726 ARG A N 1
ATOM 5660 C CA . ARG A 1 726 ? -9.891 -0.513 24.174 1.00 94.88 726 ARG A CA 1
ATOM 5661 C C . ARG A 1 726 ? -8.998 -0.207 22.974 1.00 94.88 726 ARG A C 1
ATOM 5663 O O . ARG A 1 726 ? -7.778 -0.140 23.136 1.00 94.88 726 ARG A O 1
ATOM 5670 N N . PRO A 1 727 ? -9.572 0.050 21.791 1.00 93.00 727 PRO A N 1
ATOM 5671 C CA . PRO A 1 727 ? -8.815 0.592 20.672 1.00 93.00 727 PRO A CA 1
ATOM 5672 C C . PRO A 1 727 ? -8.322 2.019 20.943 1.00 93.00 727 PRO A C 1
ATOM 5674 O O . PRO A 1 727 ? -9.072 2.850 21.448 1.00 93.00 727 PRO A O 1
ATOM 5677 N N . LEU A 1 728 ? -7.087 2.334 20.549 1.00 91.00 728 LEU A N 1
ATOM 5678 C CA . LEU A 1 728 ? -6.574 3.715 20.593 1.00 91.00 728 LEU A CA 1
ATOM 5679 C C . LEU A 1 728 ? -7.130 4.574 19.445 1.00 91.00 728 LEU A C 1
ATOM 5681 O O . LEU A 1 728 ? -7.193 5.797 19.533 1.00 91.00 728 LEU A O 1
ATOM 5685 N N . ARG A 1 729 ? -7.574 3.914 18.375 1.00 89.06 729 ARG A N 1
ATOM 5686 C CA . ARG A 1 729 ? -8.238 4.475 17.195 1.00 89.06 729 ARG A CA 1
ATOM 5687 C C . ARG A 1 729 ? -9.200 3.441 16.625 1.00 89.06 729 ARG A C 1
ATOM 5689 O O . ARG A 1 729 ? -9.158 2.283 17.033 1.00 89.06 729 ARG A O 1
ATOM 5696 N N . THR A 1 730 ? -10.053 3.845 15.687 1.00 89.06 730 THR A N 1
ATOM 5697 C CA . THR A 1 730 ? -10.964 2.912 15.012 1.00 89.06 730 THR A CA 1
ATOM 5698 C C . THR A 1 730 ? -10.189 1.731 14.431 1.00 89.06 730 THR A C 1
ATOM 5700 O O . THR A 1 730 ? -9.177 1.908 13.749 1.00 89.06 730 THR A O 1
ATOM 5703 N N . VAL A 1 731 ? -10.643 0.519 14.743 1.00 83.75 731 VAL A N 1
ATOM 5704 C CA . VAL A 1 731 ? -10.002 -0.718 14.299 1.00 83.75 731 VAL A CA 1
ATOM 5705 C C . VAL A 1 731 ? -10.350 -0.976 12.841 1.00 83.75 731 VAL A C 1
ATOM 5707 O O . VAL A 1 731 ? -11.453 -1.416 12.531 1.00 83.75 731 VAL A O 1
ATOM 5710 N N . GLU A 1 732 ? -9.392 -0.724 11.955 1.00 75.00 732 GLU A N 1
ATOM 5711 C CA . GLU A 1 732 ? -9.528 -1.018 10.522 1.00 75.00 732 GLU A CA 1
ATOM 5712 C C . GLU A 1 732 ? -9.070 -2.447 10.182 1.00 75.00 732 GLU A C 1
ATOM 5714 O O . GLU A 1 732 ? -9.577 -3.057 9.248 1.00 75.00 732 GLU A O 1
ATOM 5719 N N . ARG A 1 733 ? -8.132 -3.009 10.959 1.00 73.75 733 ARG A N 1
ATOM 5720 C CA . ARG A 1 733 ? -7.483 -4.299 10.681 1.00 73.75 733 ARG A CA 1
ATOM 5721 C C . ARG A 1 733 ? -7.010 -4.989 11.966 1.00 73.75 733 ARG A C 1
ATOM 5723 O O . ARG A 1 733 ? -6.758 -4.326 12.967 1.00 73.75 733 ARG A O 1
ATOM 5730 N N . ASP A 1 734 ? -6.848 -6.316 11.921 1.00 73.25 734 ASP A N 1
ATOM 5731 C CA . ASP A 1 734 ? -6.438 -7.167 13.053 1.00 73.25 734 ASP A CA 1
ATOM 5732 C C . ASP A 1 734 ? -7.388 -7.055 14.280 1.00 73.25 734 ASP A C 1
ATOM 5734 O O . ASP A 1 734 ? -6.928 -6.751 15.387 1.00 73.25 734 ASP A O 1
ATOM 5738 N N . PRO A 1 735 ? -8.717 -7.268 14.135 1.00 80.75 735 PRO A N 1
ATOM 5739 C CA . PRO A 1 735 ? -9.660 -7.136 15.249 1.00 80.75 735 PRO A CA 1
ATOM 5740 C C . PRO A 1 735 ? -9.411 -8.172 16.354 1.00 80.75 735 PRO A C 1
ATOM 5742 O O . PRO A 1 735 ? -8.794 -9.216 16.125 1.00 80.75 735 PRO A O 1
ATOM 5745 N N . LEU A 1 736 ? -9.866 -7.875 17.583 1.00 85.38 736 LEU A N 1
ATOM 5746 C CA . LEU A 1 736 ? -9.871 -8.888 18.644 1.00 85.38 736 LEU A CA 1
ATOM 5747 C C . LEU A 1 736 ? -11.106 -9.747 18.445 1.00 85.38 736 LEU A C 1
ATOM 5749 O O . LEU A 1 736 ? -12.194 -9.253 18.154 1.00 85.38 736 LEU A O 1
ATOM 5753 N N . CYS A 1 737 ? -10.887 -11.039 18.545 1.00 84.38 737 CYS A N 1
ATOM 5754 C CA . CYS A 1 737 ? -11.708 -12.034 17.911 1.00 84.38 737 CYS A CA 1
ATOM 5755 C C . CYS A 1 737 ? -11.958 -13.104 18.974 1.00 84.38 737 CYS A C 1
ATOM 5757 O O . CYS A 1 737 ? -10.998 -13.647 19.521 1.00 84.38 737 CYS A O 1
ATOM 5759 N N . VAL A 1 738 ? -13.224 -13.341 19.318 1.00 88.00 738 VAL A N 1
ATOM 5760 C CA . VAL A 1 738 ? -13.644 -14.101 20.508 1.00 88.00 738 VAL A CA 1
ATOM 5761 C C . VAL A 1 738 ? -14.722 -15.125 20.158 1.00 88.00 738 VAL A C 1
ATOM 5763 O O . VAL A 1 738 ? -15.601 -14.834 19.353 1.00 88.00 738 VAL A O 1
ATOM 5766 N N . ALA A 1 739 ? -14.673 -16.320 20.736 1.00 86.75 739 ALA A N 1
ATOM 5767 C CA . ALA A 1 739 ? -15.692 -17.351 20.556 1.00 86.75 739 ALA A CA 1
ATOM 5768 C C . ALA A 1 739 ? -16.088 -17.954 21.907 1.00 86.75 739 ALA A C 1
ATOM 5770 O O . ALA A 1 739 ? -15.202 -18.411 22.634 1.00 86.75 739 ALA A O 1
ATOM 5771 N N . PRO A 1 740 ? -17.391 -17.988 22.253 1.00 88.38 740 PRO A N 1
ATOM 5772 C CA . PRO A 1 740 ? -17.855 -18.628 23.478 1.00 88.38 740 PRO A CA 1
ATOM 5773 C C . PRO A 1 740 ? -17.375 -20.073 23.548 1.00 88.38 740 PRO A C 1
ATOM 5775 O O . PRO A 1 740 ? -17.461 -20.802 22.557 1.00 88.38 740 PRO A O 1
ATOM 5778 N N . ARG A 1 741 ? -16.912 -20.504 24.720 1.00 85.69 741 ARG A N 1
ATOM 5779 C CA . ARG A 1 741 ? -16.573 -21.909 24.930 1.00 85.69 741 ARG A CA 1
ATOM 5780 C C . ARG A 1 741 ? -17.855 -22.748 24.939 1.00 85.69 741 ARG A C 1
ATOM 5782 O O . ARG A 1 741 ? -18.869 -22.347 25.508 1.00 85.69 741 ARG A O 1
ATOM 5789 N N . ARG A 1 742 ? -17.825 -23.880 24.238 1.00 76.94 742 ARG A N 1
ATOM 5790 C CA . ARG A 1 742 ? -18.937 -24.829 24.082 1.00 76.94 742 ARG A CA 1
ATOM 5791 C C . ARG A 1 742 ? -18.396 -26.247 24.260 1.00 76.94 742 ARG A C 1
ATOM 5793 O O . ARG A 1 742 ? -17.207 -26.462 24.050 1.00 76.94 742 ARG A O 1
ATOM 5800 N N . GLU A 1 743 ? -19.267 -27.180 24.632 1.00 70.62 743 GLU A N 1
ATOM 5801 C CA . GLU A 1 743 ? -18.925 -28.607 24.761 1.00 70.62 743 GLU A CA 1
ATOM 5802 C C . GLU A 1 743 ? -18.672 -29.267 23.400 1.00 70.62 743 GLU A C 1
ATOM 5804 O O . GLU A 1 743 ? -17.798 -30.114 23.265 1.00 70.62 743 GLU A O 1
ATOM 5809 N N . ASP A 1 744 ? -19.417 -28.844 22.379 1.00 74.00 744 ASP A N 1
ATOM 5810 C CA . ASP A 1 744 ? -19.285 -29.329 21.009 1.00 74.00 744 ASP A CA 1
ATOM 5811 C C . ASP A 1 744 ? -18.261 -28.483 20.239 1.00 74.00 744 ASP A C 1
ATOM 5813 O O . ASP A 1 744 ? -18.585 -27.405 19.723 1.00 74.00 744 ASP A O 1
ATOM 5817 N N . THR A 1 745 ? -17.018 -28.965 20.210 1.00 71.38 745 THR A N 1
ATOM 5818 C CA . THR A 1 745 ? -15.899 -28.359 19.476 1.00 71.38 745 THR A CA 1
ATOM 5819 C C . THR A 1 745 ? -15.497 -29.149 18.229 1.00 71.38 745 THR A C 1
ATOM 5821 O O . THR A 1 745 ? -14.455 -28.848 17.648 1.00 71.38 745 THR A O 1
ATOM 5824 N N . GLY A 1 746 ? -16.304 -30.135 17.815 1.00 78.81 746 GLY A N 1
ATOM 5825 C CA . GLY A 1 746 ? -15.995 -31.029 16.698 1.00 78.81 746 GLY A CA 1
ATOM 5826 C C . GLY A 1 746 ? -14.619 -31.689 16.848 1.00 78.81 746 GLY A C 1
ATOM 5827 O O . GLY A 1 746 ? -14.323 -32.330 17.854 1.00 78.81 746 GLY A O 1
ATOM 5828 N N . GLU A 1 747 ? -13.758 -31.485 15.858 1.00 72.94 747 GLU A N 1
ATOM 5829 C CA . GLU A 1 747 ? -12.388 -32.008 15.781 1.00 72.94 747 GLU A CA 1
ATOM 5830 C C . GLU A 1 747 ? -11.355 -31.162 16.547 1.00 72.94 747 GLU A C 1
ATOM 5832 O O . GLU A 1 747 ? -10.163 -31.495 16.591 1.00 72.94 747 GLU A O 1
ATOM 5837 N N . LEU A 1 748 ? -11.774 -30.040 17.141 1.00 77.50 748 LEU A N 1
ATOM 5838 C CA . LEU A 1 748 ? -10.875 -29.158 17.872 1.00 77.50 748 LEU A CA 1
ATOM 5839 C C . LEU A 1 748 ? -10.570 -29.709 19.262 1.00 77.50 748 LEU A C 1
ATOM 5841 O O . LEU A 1 748 ? -11.468 -30.101 20.006 1.00 77.50 748 LEU A O 1
ATOM 5845 N N . VAL A 1 749 ? -9.297 -29.649 19.649 1.00 74.50 749 VAL A N 1
ATOM 5846 C CA . VAL A 1 749 ? -8.815 -30.174 20.927 1.00 74.50 749 VAL A CA 1
ATOM 5847 C C . VAL A 1 749 ? -8.001 -29.149 21.719 1.00 74.50 749 VAL A C 1
ATOM 5849 O O . VAL A 1 749 ? -7.454 -28.174 21.189 1.00 74.50 749 VAL A O 1
ATOM 5852 N N . TYR A 1 750 ? -7.958 -29.390 23.028 1.00 78.50 750 TYR A N 1
ATOM 5853 C CA . TYR A 1 750 ? -7.375 -28.526 24.046 1.00 78.50 750 TYR A CA 1
ATOM 5854 C C . TYR A 1 750 ? -5.908 -28.876 24.305 1.00 78.50 750 TYR A C 1
ATOM 5856 O O . TYR A 1 750 ? -5.598 -30.009 24.672 1.00 78.50 750 TYR A O 1
ATOM 5864 N N . TYR A 1 751 ? -5.008 -27.900 24.172 1.00 76.06 751 TYR A N 1
ATOM 5865 C CA . TYR A 1 751 ? -3.575 -28.105 24.398 1.00 76.06 751 TYR A CA 1
ATOM 5866 C C . TYR A 1 751 ? -3.036 -27.213 25.516 1.00 76.06 751 TYR A C 1
ATOM 5868 O O . TYR A 1 751 ? -2.629 -26.078 25.239 1.00 76.06 751 TYR A O 1
ATOM 5876 N N . PRO A 1 752 ? -3.019 -27.709 26.767 1.00 79.00 752 PRO A N 1
ATOM 5877 C CA . PRO A 1 752 ? -2.466 -26.975 27.893 1.00 79.00 752 PRO A CA 1
ATOM 5878 C C . PRO A 1 752 ? -0.931 -26.961 27.864 1.00 79.00 752 PRO A C 1
ATOM 5880 O O . PRO A 1 752 ? -0.286 -27.935 27.464 1.00 79.00 752 PRO A O 1
ATOM 5883 N N . TYR A 1 753 ? -0.338 -25.851 28.297 1.00 72.25 753 TYR A N 1
ATOM 5884 C CA . TYR A 1 753 ? 1.095 -25.710 28.545 1.00 72.25 753 TYR A CA 1
ATOM 5885 C C . TYR A 1 753 ? 1.361 -24.663 29.635 1.00 72.25 753 TYR A C 1
ATOM 5887 O O . TYR A 1 753 ? 0.591 -23.721 29.815 1.00 72.25 753 TYR A O 1
ATOM 5895 N N . ASP A 1 754 ? 2.482 -24.805 30.340 1.00 76.00 754 ASP A N 1
ATOM 5896 C CA . ASP A 1 754 ? 2.824 -23.934 31.465 1.00 76.00 754 ASP A CA 1
ATOM 5897 C C . ASP A 1 754 ? 3.700 -22.747 31.060 1.00 76.00 754 ASP A C 1
ATOM 5899 O O . ASP A 1 754 ? 4.679 -22.883 30.320 1.00 76.00 754 ASP A O 1
ATOM 5903 N N . LEU A 1 755 ? 3.401 -21.583 31.635 1.00 73.56 755 LEU A N 1
ATOM 5904 C CA . LEU A 1 755 ? 4.246 -20.392 31.616 1.00 73.56 755 LEU A CA 1
ATOM 5905 C C . LEU A 1 755 ? 4.750 -20.098 33.029 1.00 73.56 755 LEU A C 1
ATOM 5907 O O . LEU A 1 755 ? 3.949 -19.906 33.935 1.00 73.56 755 LEU A O 1
ATOM 5911 N N . ARG A 1 756 ? 6.065 -19.988 33.237 1.00 74.81 756 ARG A N 1
ATOM 5912 C CA . ARG A 1 756 ? 6.600 -19.499 34.518 1.00 74.81 756 ARG A CA 1
ATOM 5913 C C . ARG A 1 756 ? 6.336 -17.998 34.652 1.00 74.81 756 ARG A C 1
ATOM 5915 O O . ARG A 1 756 ? 6.742 -17.226 33.784 1.00 74.81 756 ARG A O 1
ATOM 5922 N N . VAL A 1 757 ? 5.671 -17.599 35.731 1.00 76.25 757 VAL A N 1
ATOM 5923 C CA . VAL A 1 757 ? 5.310 -16.213 36.049 1.00 76.25 757 VAL A CA 1
ATOM 5924 C C . VAL A 1 757 ? 5.947 -15.838 37.385 1.00 76.25 757 VAL A C 1
ATOM 5926 O O . VAL A 1 757 ? 5.831 -16.616 38.335 1.00 76.25 757 VAL A O 1
ATOM 5929 N N . PRO A 1 758 ? 6.609 -14.673 37.493 1.00 75.62 758 PRO A N 1
ATOM 5930 C CA . PRO A 1 758 ? 7.123 -14.230 38.776 1.00 75.62 758 PRO A CA 1
ATOM 5931 C C . PRO A 1 758 ? 5.979 -13.917 39.748 1.00 75.62 758 PRO A C 1
ATOM 5933 O O . PRO A 1 758 ? 5.006 -13.245 39.391 1.00 75.62 758 PRO A O 1
ATOM 5936 N N . GLY A 1 759 ? 6.088 -14.432 40.968 1.00 79.62 759 GLY A N 1
ATOM 5937 C CA . GLY A 1 759 ? 5.126 -14.205 42.045 1.00 79.62 759 GLY A CA 1
ATOM 5938 C C . GLY A 1 759 ? 5.744 -13.441 43.209 1.00 79.62 759 GLY A C 1
ATOM 5939 O O . GLY A 1 759 ? 6.945 -13.163 43.236 1.00 79.62 759 GLY A O 1
ATOM 5940 N N . HIS A 1 760 ? 4.913 -13.087 44.182 1.00 84.81 760 HIS A N 1
ATOM 5941 C CA . HIS A 1 760 ? 5.358 -12.384 45.375 1.00 84.81 760 HIS A CA 1
ATOM 5942 C C . HIS A 1 760 ? 6.273 -13.303 46.213 1.00 84.81 760 HIS A C 1
ATOM 5944 O O . HIS A 1 760 ? 5.872 -14.431 46.518 1.00 84.81 760 HIS A O 1
ATOM 5950 N N . PRO A 1 761 ? 7.471 -12.855 46.642 1.00 80.94 761 PRO A N 1
ATOM 5951 C CA . PRO A 1 761 ? 8.427 -13.703 47.364 1.00 80.94 761 PRO A CA 1
ATOM 5952 C C . PRO A 1 761 ? 7.849 -14.369 48.622 1.00 80.94 761 PRO A C 1
ATOM 5954 O O . PRO A 1 761 ? 8.057 -15.558 48.844 1.00 80.94 761 PRO A O 1
ATOM 5957 N N . GLU A 1 762 ? 7.057 -13.632 49.411 1.00 85.06 762 GLU A N 1
ATOM 5958 C CA . GLU A 1 762 ? 6.407 -14.163 50.626 1.00 85.06 762 GLU A CA 1
ATOM 5959 C C . GLU A 1 762 ? 5.261 -15.153 50.336 1.00 85.06 762 GLU A C 1
ATOM 5961 O O . GLU A 1 762 ? 4.848 -15.881 51.231 1.00 85.06 762 GLU A O 1
ATOM 5966 N N . LEU A 1 763 ? 4.756 -15.205 49.097 1.00 87.31 763 LEU A N 1
ATOM 5967 C CA . LEU A 1 763 ? 3.674 -16.107 48.670 1.00 87.31 763 LEU A CA 1
ATOM 5968 C C . LEU A 1 763 ? 4.199 -17.346 47.921 1.00 87.31 763 LEU A C 1
ATOM 5970 O O . LEU A 1 763 ? 3.460 -18.005 47.189 1.00 87.31 763 LEU A O 1
ATOM 5974 N N . GLY A 1 764 ? 5.488 -17.656 48.082 1.00 80.31 764 GLY A N 1
ATOM 5975 C CA . GLY A 1 764 ? 6.152 -18.786 47.428 1.00 80.31 764 GLY A CA 1
ATOM 5976 C C . GLY A 1 764 ? 6.933 -18.429 46.161 1.00 80.31 764 GLY A C 1
ATOM 5977 O O . GLY A 1 764 ? 7.538 -19.321 45.571 1.00 80.31 764 GLY A O 1
ATOM 5978 N N . GLY A 1 765 ? 6.978 -17.149 45.770 1.00 81.62 765 GLY A N 1
ATOM 5979 C CA . GLY A 1 765 ? 7.746 -16.670 44.619 1.00 81.62 765 GLY A CA 1
ATOM 5980 C C . GLY A 1 765 ? 7.149 -17.093 43.276 1.00 81.62 765 GLY A C 1
ATOM 5981 O O . GLY A 1 765 ? 5.931 -17.133 43.107 1.00 81.62 765 GLY A O 1
ATOM 5982 N N . ASP A 1 766 ? 8.014 -17.356 42.296 1.00 80.44 766 ASP A N 1
ATOM 5983 C CA . ASP A 1 766 ? 7.614 -17.766 40.948 1.00 80.44 766 ASP A CA 1
ATOM 5984 C C . ASP A 1 766 ? 6.690 -18.989 40.954 1.00 80.44 766 ASP A C 1
ATOM 5986 O O . ASP A 1 766 ? 6.953 -19.990 41.620 1.00 80.44 766 ASP A O 1
ATOM 5990 N N . PHE A 1 767 ? 5.663 -18.952 40.111 1.00 81.19 767 PHE A N 1
ATOM 5991 C CA . PHE A 1 767 ? 4.720 -20.051 39.935 1.00 81.19 767 PHE A CA 1
ATOM 5992 C C . PHE A 1 767 ? 4.524 -20.375 38.451 1.00 81.19 767 PHE A C 1
ATOM 5994 O O . PHE A 1 767 ? 4.900 -19.608 37.562 1.00 81.19 767 PHE A O 1
ATOM 6001 N N . LEU A 1 768 ? 3.964 -21.549 38.167 1.00 78.75 768 LEU A N 1
ATOM 6002 C CA . LEU A 1 768 ? 3.583 -21.938 36.812 1.00 78.75 768 LEU A CA 1
ATOM 6003 C C . LEU A 1 768 ? 2.132 -21.527 36.578 1.00 78.75 768 LEU A C 1
ATOM 6005 O O . LEU A 1 768 ? 1.273 -21.852 37.383 1.00 78.75 768 LEU A O 1
ATOM 6009 N N . ARG A 1 769 ? 1.874 -20.804 35.492 1.00 83.94 769 ARG A N 1
ATOM 6010 C CA . ARG A 1 769 ? 0.549 -20.418 35.016 1.00 83.94 769 ARG A CA 1
ATOM 6011 C C . ARG A 1 769 ? 0.224 -21.258 33.787 1.00 83.94 769 ARG A C 1
ATOM 6013 O O . ARG A 1 769 ? 0.796 -21.027 32.720 1.00 83.94 769 ARG A O 1
ATOM 6020 N N . GLU A 1 770 ? -0.684 -22.210 33.944 1.00 84.81 770 GLU A N 1
ATOM 6021 C CA . GLU A 1 770 ? -1.192 -23.012 32.830 1.00 84.81 770 GLU A CA 1
ATOM 6022 C C . GLU A 1 770 ? -2.040 -22.138 31.886 1.00 84.81 770 GLU A C 1
ATOM 6024 O O . GLU A 1 770 ? -2.917 -21.383 32.307 1.00 84.81 770 GLU A O 1
ATOM 6029 N N . VAL A 1 771 ? -1.769 -22.238 30.592 1.00 83.75 771 VAL A N 1
ATOM 6030 C CA . VAL A 1 771 ? -2.525 -21.615 29.498 1.00 83.75 771 VAL A CA 1
ATOM 6031 C C . VAL A 1 771 ? -2.849 -22.689 28.470 1.00 83.75 771 VAL A C 1
ATOM 6033 O O . VAL A 1 771 ? -2.245 -23.760 28.499 1.00 83.75 771 VAL A O 1
ATOM 6036 N N . ALA A 1 772 ? -3.765 -22.435 27.537 1.00 82.81 772 ALA A N 1
ATOM 6037 C CA . ALA A 1 772 ? -4.064 -23.439 26.520 1.00 82.81 772 ALA A CA 1
ATOM 6038 C C . ALA A 1 772 ? -4.332 -22.874 25.133 1.00 82.81 772 ALA A C 1
ATOM 6040 O O . ALA A 1 772 ? -4.928 -21.808 24.985 1.00 82.81 772 ALA A O 1
ATOM 6041 N N . LEU A 1 773 ? -3.905 -23.633 24.122 1.00 82.31 773 LEU A N 1
ATOM 6042 C CA . LEU A 1 773 ? -4.203 -23.390 22.712 1.00 82.31 773 LEU A CA 1
ATOM 6043 C C . LEU A 1 773 ? -5.369 -24.265 22.250 1.00 82.31 773 LEU A C 1
ATOM 6045 O O . LEU A 1 773 ? -5.533 -25.392 22.722 1.00 82.31 773 LEU A O 1
ATOM 6049 N N . LEU A 1 774 ? -6.116 -23.766 21.267 1.00 78.31 774 LEU A N 1
ATOM 6050 C CA . LEU A 1 774 ? -7.082 -24.553 20.501 1.00 78.31 774 LEU A CA 1
ATOM 6051 C C . LEU A 1 774 ? -6.416 -25.059 19.209 1.00 78.31 774 LEU A C 1
ATOM 6053 O O . LEU A 1 774 ? -5.879 -24.262 18.432 1.00 78.31 774 LEU A O 1
ATOM 6057 N N . GLY A 1 775 ? -6.425 -26.374 18.989 1.00 74.56 775 GLY A N 1
ATOM 6058 C CA . GLY A 1 775 ? -5.787 -27.036 17.841 1.00 74.56 775 GLY A CA 1
ATOM 6059 C C . GLY A 1 775 ? -6.593 -28.233 17.325 1.00 74.56 775 GLY A C 1
ATOM 6060 O O . GLY A 1 775 ? -7.747 -28.374 17.698 1.00 74.56 775 GLY A O 1
ATOM 6061 N N . VAL A 1 776 ? -5.988 -29.102 16.505 1.00 67.75 776 VAL A N 1
ATOM 6062 C CA . VAL A 1 776 ? -6.575 -30.380 16.025 1.00 67.75 776 VAL A CA 1
ATOM 6063 C C . VAL A 1 776 ? -5.637 -31.570 16.286 1.00 67.75 776 VAL A C 1
ATOM 6065 O O . VAL A 1 776 ? -4.414 -31.427 16.145 1.00 67.75 776 VAL A O 1
ATOM 6068 N N . GLN A 1 777 ? -6.200 -32.732 16.647 1.00 57.91 777 GLN A N 1
ATOM 6069 C CA . GLN A 1 777 ? -5.487 -34.007 16.862 1.00 57.91 777 GLN A CA 1
ATOM 6070 C C . GLN A 1 777 ? -5.115 -34.653 15.512 1.00 57.91 777 GLN A C 1
ATOM 6072 O O . GLN A 1 777 ? -5.824 -34.452 14.533 1.00 57.91 777 GLN A O 1
ATOM 6077 N N . GLY A 1 778 ? -4.008 -35.404 15.397 1.00 53.81 778 GLY A N 1
ATOM 6078 C CA . GLY A 1 778 ? -3.638 -35.957 14.087 1.00 53.81 778 GLY A CA 1
ATOM 6079 C C . GLY A 1 778 ? -2.813 -37.237 14.080 1.00 53.81 778 GLY A C 1
ATOM 6080 O O . GLY A 1 778 ? -1.674 -37.209 14.528 1.00 53.81 778 GLY A O 1
ATOM 6081 N N . GLU A 1 779 ? -3.342 -38.253 13.391 1.00 44.25 779 GLU A N 1
ATOM 6082 C CA . GLU A 1 779 ? -2.571 -39.163 12.523 1.00 44.25 779 GLU A CA 1
ATOM 6083 C C . GLU A 1 779 ? -3.198 -39.257 11.108 1.00 44.25 779 GLU A C 1
ATOM 6085 O O . GLU A 1 779 ? -2.448 -39.119 10.146 1.00 44.25 779 GLU A O 1
ATOM 6090 N N . ASP A 1 780 ? -4.531 -39.233 10.947 1.00 42.03 780 ASP A N 1
ATOM 6091 C CA . ASP A 1 780 ? -5.184 -39.529 9.644 1.00 42.03 780 ASP A CA 1
ATOM 6092 C C . ASP A 1 780 ? -5.808 -38.349 8.862 1.00 42.03 780 ASP A C 1
ATOM 6094 O O . ASP A 1 780 ? -6.432 -38.556 7.824 1.00 42.03 780 ASP A O 1
ATOM 6098 N N . ALA A 1 781 ? -5.647 -37.094 9.296 1.00 43.69 781 ALA A N 1
ATOM 6099 C CA . ALA A 1 781 ? -6.149 -35.956 8.514 1.00 43.69 781 ALA A CA 1
ATOM 6100 C C . ALA A 1 781 ? -5.203 -35.642 7.334 1.00 43.69 781 ALA A C 1
ATOM 6102 O O . ALA A 1 781 ? -4.109 -35.082 7.521 1.00 43.69 781 ALA A O 1
ATOM 6103 N N . GLU A 1 782 ? -5.618 -36.023 6.121 1.00 40.97 782 GLU A N 1
ATOM 6104 C CA . GLU A 1 782 ? -5.005 -35.598 4.861 1.00 40.97 782 GLU A CA 1
ATOM 6105 C C . GLU A 1 782 ? 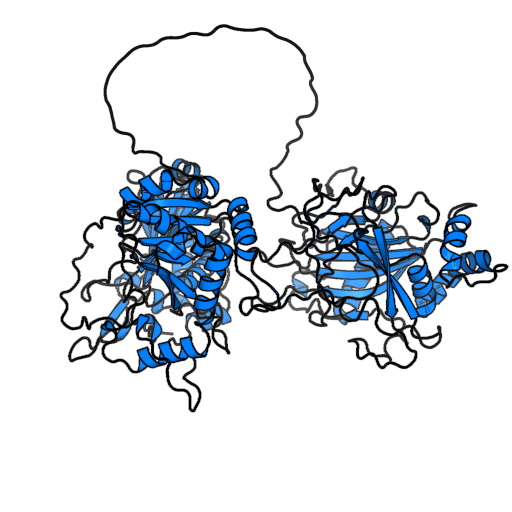-5.045 -34.066 4.737 1.00 40.97 782 GLU A C 1
ATOM 6107 O O . GLU A 1 782 ? -5.951 -33.392 5.223 1.00 40.97 782 GLU A O 1
ATOM 6112 N N . ALA A 1 783 ? -4.033 -33.483 4.093 1.00 45.44 783 ALA A N 1
ATOM 6113 C CA . ALA A 1 783 ? -3.747 -32.045 4.138 1.00 45.44 783 ALA A CA 1
ATOM 6114 C C . ALA A 1 783 ? -4.796 -31.129 3.452 1.00 45.44 783 ALA A C 1
ATOM 6116 O O . ALA A 1 783 ? -4.552 -29.924 3.340 1.00 45.44 783 ALA A O 1
ATOM 6117 N N . GLU A 1 784 ? -5.935 -31.677 2.996 1.00 42.03 784 GLU A N 1
ATOM 6118 C CA . GLU A 1 784 ? -6.968 -30.982 2.206 1.00 42.03 784 GLU A CA 1
ATOM 6119 C C . GLU A 1 784 ? -8.433 -31.096 2.714 1.00 42.03 784 GLU A C 1
ATOM 6121 O O . GLU A 1 784 ? -9.270 -30.336 2.233 1.00 42.03 784 GLU A O 1
ATOM 6126 N N . THR A 1 785 ? -8.752 -31.863 3.768 1.00 48.19 785 THR A N 1
ATOM 6127 C CA . THR A 1 785 ? -10.107 -31.914 4.381 1.00 48.19 785 THR A CA 1
ATOM 6128 C C . THR A 1 785 ? -10.450 -30.775 5.361 1.00 48.19 785 THR A C 1
ATOM 6130 O O . THR A 1 785 ? -9.640 -30.364 6.185 1.00 48.19 785 THR A O 1
ATOM 6133 N N . GLU A 1 786 ? -11.672 -30.245 5.288 1.00 55.28 786 GLU A N 1
ATOM 6134 C CA . GLU A 1 786 ? -12.189 -29.229 6.220 1.00 55.28 786 GLU A CA 1
ATOM 6135 C C . GLU A 1 786 ? -12.323 -29.764 7.652 1.00 55.28 786 GLU A C 1
ATOM 6137 O O . GLU A 1 786 ? -12.752 -30.894 7.843 1.00 55.28 786 GLU A O 1
ATOM 6142 N N . VAL A 1 787 ? -11.977 -28.927 8.640 1.00 60.91 787 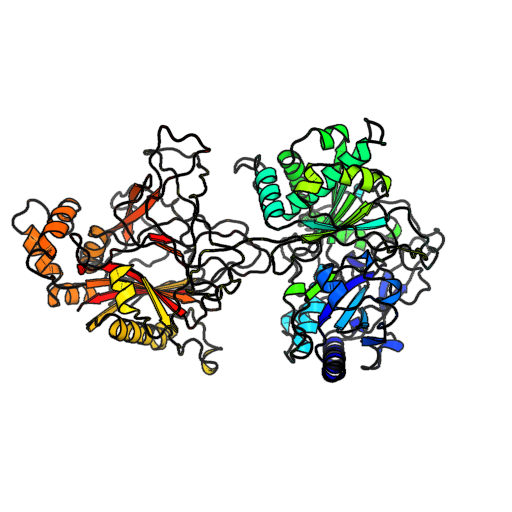VAL A N 1
ATOM 6143 C CA . VAL A 1 787 ? -12.067 -29.259 10.071 1.00 60.91 787 VAL A CA 1
ATOM 6144 C C . VAL A 1 787 ? -13.454 -28.895 10.590 1.00 60.91 787 VAL A C 1
ATOM 6146 O O . VAL A 1 787 ? -13.841 -27.720 10.532 1.00 60.91 787 VAL A O 1
ATOM 6149 N N . ASP A 1 788 ? -14.174 -29.870 11.139 1.00 69.44 788 ASP A N 1
ATOM 6150 C CA . ASP A 1 788 ? -15.427 -29.625 11.853 1.00 69.44 788 ASP A CA 1
ATOM 6151 C C . ASP A 1 788 ? -15.141 -28.910 13.186 1.00 69.44 788 ASP A C 1
ATOM 6153 O O . ASP A 1 788 ? -14.486 -29.450 14.074 1.00 69.44 788 ASP A O 1
ATOM 6157 N N . ALA A 1 789 ? -15.613 -27.670 13.329 1.00 69.31 789 ALA A N 1
ATOM 6158 C CA . ALA A 1 789 ? -15.491 -26.881 14.559 1.00 69.31 789 ALA A CA 1
ATOM 6159 C C . ALA A 1 789 ? -16.726 -27.003 15.474 1.00 69.31 789 ALA A C 1
ATOM 6161 O O . ALA A 1 789 ? -16.875 -26.221 16.423 1.00 69.31 789 ALA A O 1
ATOM 6162 N N . GLY A 1 790 ? -17.636 -27.934 15.172 1.00 76.38 790 GLY A N 1
ATOM 6163 C CA . GLY A 1 790 ? -18.885 -28.137 15.888 1.00 76.38 790 GLY A CA 1
ATOM 6164 C C . GLY A 1 790 ? -19.738 -26.869 15.911 1.00 76.38 790 GLY A C 1
ATOM 6165 O O . GLY A 1 790 ? -19.985 -26.213 14.896 1.00 76.38 790 GLY A O 1
ATOM 6166 N N . LYS A 1 791 ? -20.178 -26.471 17.109 1.00 77.00 791 LYS A N 1
ATOM 6167 C CA . LYS A 1 791 ? -21.037 -25.288 17.324 1.00 77.00 791 LYS A CA 1
ATOM 6168 C C . LYS A 1 791 ? -20.266 -23.992 17.583 1.00 77.00 791 LYS A C 1
ATOM 6170 O O . LYS A 1 791 ? -20.885 -22.979 17.931 1.00 77.00 791 LYS A O 1
ATOM 6175 N N . LEU A 1 792 ? -18.941 -23.996 17.462 1.00 77.62 792 LEU A N 1
ATOM 6176 C CA . LEU A 1 792 ? -18.121 -22.829 17.767 1.00 77.62 792 LEU A CA 1
ATOM 6177 C C . LEU A 1 792 ? -18.387 -21.689 16.766 1.00 77.62 792 LEU A C 1
ATOM 6179 O O . LEU A 1 792 ? -18.260 -21.857 15.556 1.00 77.62 792 LEU A O 1
ATOM 6183 N N . LYS A 1 793 ? -18.731 -20.498 17.275 1.00 77.19 793 LYS A N 1
ATOM 6184 C CA . LYS A 1 793 ? -18.936 -19.283 16.467 1.00 77.19 793 LYS A CA 1
ATOM 6185 C C . LYS A 1 793 ? -18.028 -18.163 16.942 1.00 77.19 793 LYS A C 1
ATOM 6187 O O . LYS A 1 793 ? -17.963 -17.877 18.136 1.00 77.19 793 LYS A O 1
ATOM 6192 N N . TRP A 1 794 ? -17.357 -17.521 15.995 1.00 80.56 794 TRP A N 1
ATOM 6193 C CA . TRP A 1 794 ? -16.431 -16.428 16.256 1.00 80.56 794 TRP A CA 1
ATOM 6194 C C . TRP A 1 794 ? -17.093 -15.062 16.070 1.00 80.56 794 TRP A C 1
ATOM 6196 O O . TRP A 1 794 ? -17.866 -14.836 15.144 1.00 80.56 794 TRP A O 1
ATOM 6206 N N . HIS A 1 795 ? -16.748 -14.130 16.950 1.00 81.19 795 HIS A N 1
ATOM 6207 C CA . HIS A 1 795 ? -17.294 -12.782 17.015 1.00 81.19 795 HIS A CA 1
ATOM 6208 C C . HIS A 1 795 ? -16.166 -11.747 17.050 1.00 81.19 795 HIS A C 1
ATOM 6210 O O . HIS A 1 795 ? -15.112 -11.968 17.646 1.00 81.19 795 HIS A O 1
ATOM 6216 N N . TYR A 1 796 ? -16.410 -10.584 16.449 1.00 83.50 796 TYR A N 1
ATOM 6217 C CA . TYR A 1 796 ? -15.595 -9.381 16.618 1.00 83.50 796 TYR A CA 1
ATOM 6218 C C . TYR A 1 796 ? -16.469 -8.135 16.484 1.00 83.50 796 TYR A C 1
ATOM 6220 O O . TYR A 1 796 ? -17.608 -8.194 16.017 1.00 83.50 796 TYR A O 1
ATOM 6228 N N . VAL A 1 797 ? -15.918 -6.987 16.874 1.00 83.19 797 VAL A N 1
ATOM 6229 C CA . VAL A 1 797 ? -16.566 -5.691 16.671 1.00 83.19 797 VAL A CA 1
ATOM 6230 C C . VAL A 1 797 ? -16.023 -5.062 15.392 1.00 83.19 797 VAL A C 1
ATOM 6232 O O . VAL A 1 797 ? -14.871 -4.628 15.339 1.00 83.19 797 VAL A O 1
ATOM 6235 N N . SER A 1 798 ? -16.842 -5.043 14.340 1.00 77.06 798 SER A N 1
ATOM 6236 C CA . SER A 1 798 ? -16.463 -4.406 13.074 1.00 77.06 798 SER A CA 1
ATOM 6237 C C . SER A 1 798 ? -16.338 -2.898 13.235 1.00 77.06 798 SER A C 1
ATOM 6239 O O . SER A 1 798 ? -17.244 -2.254 13.774 1.00 77.06 798 SER A O 1
ATOM 6241 N N . LYS A 1 799 ? -15.206 -2.352 12.767 1.00 79.75 799 LYS A N 1
ATOM 6242 C CA . LYS A 1 799 ? -14.818 -0.944 12.930 1.00 79.75 799 LYS A CA 1
ATOM 6243 C C . LYS A 1 799 ? -14.958 -0.465 14.370 1.00 79.75 799 LYS A C 1
ATOM 6245 O O . LYS A 1 799 ? -15.475 0.626 14.608 1.00 79.75 799 LYS A O 1
ATOM 6250 N N . GLN A 1 800 ? -14.512 -1.300 15.311 1.00 88.88 800 GLN A N 1
ATOM 6251 C CA . GLN A 1 800 ? -14.550 -0.993 16.736 1.00 88.88 800 GLN A CA 1
ATOM 6252 C C . GLN A 1 800 ? -13.942 0.385 16.977 1.00 88.88 800 GLN A C 1
ATOM 6254 O O . GLN A 1 800 ? -12.769 0.621 16.678 1.00 88.88 800 GLN A O 1
ATOM 6259 N N . THR A 1 801 ? -14.750 1.309 17.470 1.00 91.50 801 THR A N 1
ATOM 6260 C CA . THR A 1 801 ? -14.306 2.668 17.763 1.00 91.50 801 THR A CA 1
ATOM 6261 C C . THR A 1 801 ? -13.596 2.715 19.114 1.00 91.50 801 THR A C 1
ATOM 6263 O O . THR A 1 801 ? -13.699 1.795 19.925 1.00 91.50 801 THR A O 1
ATOM 6266 N N . ARG A 1 802 ? -12.895 3.819 19.397 1.00 92.31 802 ARG A N 1
ATOM 6267 C CA . ARG A 1 802 ? -12.229 4.023 20.696 1.00 92.31 802 ARG A CA 1
ATOM 6268 C C . ARG A 1 802 ? -13.195 4.018 21.888 1.00 92.31 802 ARG A C 1
ATOM 6270 O O . ARG A 1 802 ? -12.751 3.834 23.016 1.00 92.31 802 ARG A O 1
ATOM 6277 N N . GLU A 1 803 ? -14.482 4.278 21.652 1.00 93.88 803 GLU A N 1
ATOM 6278 C CA . GLU A 1 803 ? -15.528 4.316 22.682 1.00 93.88 803 GLU A CA 1
ATOM 6279 C C . GLU A 1 803 ? -16.102 2.922 22.967 1.00 93.88 803 GLU A C 1
ATOM 6281 O O . GLU A 1 803 ? -16.653 2.692 24.039 1.00 93.88 803 GLU A O 1
ATOM 6286 N N . GLU A 1 804 ? -15.925 1.974 22.045 1.00 93.69 804 GLU A N 1
ATOM 6287 C CA . GLU A 1 804 ? -16.384 0.595 22.185 1.00 93.69 804 GLU A CA 1
ATOM 6288 C C . GLU A 1 804 ? -15.313 -0.250 22.871 1.00 93.69 804 GLU A C 1
ATOM 6290 O O . GLU A 1 804 ? -14.338 -0.688 22.262 1.00 93.69 804 GLU A O 1
ATOM 6295 N N . VAL A 1 805 ? -15.501 -0.496 24.161 1.00 95.06 805 VAL A N 1
ATOM 6296 C CA . VAL A 1 805 ? -14.600 -1.277 25.008 1.00 95.06 805 VAL A CA 1
ATOM 6297 C C . VAL A 1 805 ? -15.052 -2.730 25.030 1.00 95.06 805 VAL A C 1
ATOM 6299 O O . VAL A 1 805 ? -16.175 -3.024 25.427 1.00 95.06 805 VAL A O 1
ATOM 6302 N N . LEU A 1 806 ? -14.183 -3.652 24.634 1.00 95.00 806 LEU A N 1
ATOM 6303 C CA . LEU A 1 806 ? -14.456 -5.086 24.682 1.00 95.00 806 LEU A CA 1
ATOM 6304 C C . LEU A 1 806 ? -13.975 -5.649 26.023 1.00 95.00 806 LEU A C 1
ATOM 6306 O O . LEU A 1 806 ? -12.793 -5.564 26.344 1.00 95.00 806 LEU A O 1
ATOM 6310 N N . VAL A 1 807 ? -14.878 -6.239 26.800 1.00 96.44 807 VAL A N 1
ATOM 6311 C CA . VAL A 1 807 ? -14.555 -6.953 28.040 1.00 96.44 807 VAL A CA 1
ATOM 6312 C C . VAL A 1 807 ? -14.655 -8.444 27.772 1.00 96.44 807 VAL A C 1
ATOM 6314 O O . VAL A 1 807 ? -15.696 -8.934 27.342 1.00 96.44 807 VAL A O 1
ATOM 6317 N N . VAL A 1 808 ? -13.566 -9.160 28.032 1.00 95.81 808 VAL A N 1
ATOM 6318 C CA . VAL A 1 808 ? -13.452 -10.608 27.850 1.00 95.81 808 VAL A CA 1
ATOM 6319 C C . VAL A 1 808 ? -13.189 -11.243 29.208 1.00 95.81 808 VAL A C 1
ATOM 6321 O O . VAL A 1 808 ? -12.248 -10.866 29.904 1.00 95.81 808 VAL A O 1
ATOM 6324 N N . LYS A 1 809 ? -14.017 -12.205 29.602 1.00 95.25 809 LYS A N 1
ATOM 6325 C CA . LYS A 1 809 ? -13.810 -13.031 30.790 1.00 95.25 809 LYS A CA 1
ATOM 6326 C C . LYS A 1 809 ? -12.632 -13.962 30.526 1.00 95.25 809 LYS A C 1
ATOM 6328 O O . LYS A 1 809 ? -12.627 -14.711 29.565 1.00 95.25 809 LYS A O 1
ATOM 6333 N N . PHE A 1 810 ? -11.614 -13.913 31.359 1.00 94.62 810 PHE A N 1
ATOM 6334 C CA . PHE A 1 810 ? -10.487 -14.838 31.302 1.00 94.62 810 PHE A CA 1
ATOM 6335 C C . PHE A 1 810 ? -10.684 -16.034 32.227 1.00 94.62 810 PHE A C 1
ATOM 6337 O O . PHE A 1 810 ? -10.160 -17.102 31.945 1.00 94.62 810 PHE A O 1
ATOM 6344 N N . PHE A 1 811 ? -11.465 -15.867 33.292 1.00 95.31 811 PHE A N 1
ATOM 6345 C CA . PHE A 1 811 ? -11.893 -16.927 34.198 1.00 95.31 811 PHE A CA 1
ATOM 6346 C C . PHE A 1 811 ? -13.099 -16.437 35.008 1.00 95.31 811 PHE A C 1
ATOM 6348 O O . PHE A 1 811 ? -13.195 -15.240 35.268 1.00 95.31 811 PHE A O 1
ATOM 6355 N N . ASP A 1 812 ? -13.985 -17.332 35.443 1.00 95.38 812 ASP A N 1
ATOM 6356 C CA . ASP A 1 812 ? -15.031 -17.027 36.426 1.00 95.38 812 ASP A CA 1
ATOM 6357 C C . ASP A 1 812 ? -15.365 -18.279 37.236 1.00 95.38 812 ASP A C 1
ATOM 6359 O O . ASP A 1 812 ? -15.757 -19.305 36.682 1.00 95.38 812 ASP A O 1
ATOM 6363 N N . SER A 1 813 ? -15.200 -18.191 38.551 1.00 95.44 813 SER A N 1
ATOM 6364 C CA . SER A 1 813 ? -15.494 -19.285 39.487 1.00 95.44 813 SER A CA 1
ATOM 6365 C C . SER A 1 813 ? -16.964 -19.710 39.466 1.00 95.44 813 SER A C 1
ATOM 6367 O O . SER A 1 813 ? -17.266 -20.878 39.704 1.00 95.44 813 SER A O 1
ATOM 6369 N N . ALA A 1 814 ? -17.881 -18.815 39.092 1.00 93.88 814 ALA A N 1
ATOM 6370 C CA . ALA A 1 814 ? -19.294 -19.152 38.946 1.00 93.88 814 ALA A CA 1
ATOM 6371 C C . ALA A 1 814 ? -19.587 -20.053 37.726 1.00 93.88 814 ALA A C 1
ATOM 6373 O O . ALA A 1 814 ? -20.673 -20.623 37.641 1.00 93.88 814 ALA A O 1
ATOM 6374 N N . ALA A 1 815 ? -18.634 -20.205 36.797 1.00 92.25 815 ALA A N 1
ATOM 6375 C CA . ALA A 1 815 ? -18.733 -21.137 35.671 1.00 92.25 815 ALA A CA 1
ATOM 6376 C C . ALA A 1 815 ? -18.250 -22.561 36.023 1.00 92.25 815 ALA A C 1
ATOM 6378 O O . ALA A 1 815 ? -18.476 -23.499 35.258 1.00 92.25 815 ALA A O 1
ATOM 6379 N N . LEU A 1 816 ? -17.578 -22.748 37.170 1.00 91.62 816 LEU A N 1
ATOM 6380 C CA . LEU A 1 816 ? -17.075 -24.059 37.594 1.00 91.62 816 LEU A CA 1
ATOM 6381 C C . LEU A 1 816 ? -18.228 -25.057 37.757 1.00 91.62 816 LEU A C 1
ATOM 6383 O O . LEU A 1 816 ? -19.237 -24.740 38.388 1.00 91.62 816 LEU A O 1
ATOM 6387 N N . GLY A 1 817 ? -18.051 -26.256 37.196 1.00 84.00 817 GLY A N 1
ATOM 6388 C CA . GLY A 1 817 ? -19.038 -27.338 37.277 1.00 84.00 817 GLY A CA 1
ATOM 6389 C C . GLY A 1 817 ? -20.213 -27.220 36.308 1.00 84.00 817 GLY A C 1
ATOM 6390 O O . GLY A 1 817 ? -21.206 -27.911 36.499 1.00 84.00 817 GLY A O 1
ATOM 6391 N N . GLY A 1 818 ? -20.126 -26.354 35.291 1.00 76.25 818 GLY A N 1
ATOM 6392 C CA . GLY A 1 818 ? -21.231 -26.121 34.353 1.00 76.25 818 GLY A CA 1
ATOM 6393 C C . GLY A 1 818 ? -22.310 -25.188 34.911 1.00 76.25 818 GLY A C 1
ATOM 6394 O O . GLY A 1 818 ? -23.492 -25.369 34.624 1.00 76.25 818 GLY A O 1
ATOM 6395 N N . GLY A 1 819 ? -21.915 -24.212 35.738 1.00 73.94 819 GLY A N 1
ATOM 6396 C CA . GLY A 1 819 ? -22.824 -23.205 36.295 1.00 73.94 819 GLY A CA 1
ATOM 6397 C C . GLY A 1 819 ? -23.484 -22.307 35.235 1.00 73.94 819 GLY A C 1
ATOM 6398 O O . GLY A 1 819 ? -23.164 -22.357 34.051 1.00 73.94 819 GLY A O 1
ATOM 6399 N N . GLU A 1 820 ? -24.405 -21.433 35.659 1.00 80.06 820 GLU A N 1
ATOM 6400 C CA . GLU A 1 820 ? -25.144 -20.533 34.746 1.00 80.06 820 GLU A CA 1
ATOM 6401 C C . GLU A 1 820 ? -24.273 -19.468 34.050 1.00 80.06 820 GLU A C 1
ATOM 6403 O O . GLU A 1 820 ? -24.746 -18.748 33.166 1.00 80.06 820 GLU A O 1
ATOM 6408 N N . GLU A 1 821 ? -23.031 -19.300 34.496 1.00 89.81 821 GLU A N 1
ATOM 6409 C CA . GLU A 1 821 ? -22.074 -18.345 33.951 1.00 89.81 821 GLU A CA 1
ATOM 6410 C C . GLU A 1 821 ? -21.214 -19.007 32.877 1.00 89.81 821 GLU A C 1
ATOM 6412 O O . GLU A 1 821 ? -20.666 -20.087 33.062 1.00 89.81 821 GLU A O 1
ATOM 6417 N N . ALA A 1 822 ? -21.040 -18.320 31.753 1.00 90.06 822 ALA A N 1
ATOM 6418 C CA . ALA A 1 822 ? -20.188 -18.775 30.673 1.00 90.06 822 ALA A CA 1
ATOM 6419 C C . ALA A 1 822 ? -18.725 -18.841 31.119 1.00 90.06 822 ALA A C 1
ATOM 6421 O O . ALA A 1 822 ? -18.222 -17.943 31.808 1.00 90.06 822 ALA A O 1
ATOM 6422 N N . GLU A 1 823 ? -18.040 -19.880 30.652 1.00 90.44 823 GLU A N 1
ATOM 6423 C CA . GLU A 1 823 ? -16.596 -20.021 30.775 1.00 90.44 823 GLU A CA 1
ATOM 6424 C C . GLU A 1 823 ? -15.838 -18.965 29.950 1.00 90.44 823 GLU A C 1
ATOM 6426 O O . GLU A 1 823 ? -16.409 -18.205 29.160 1.00 90.44 823 GLU A O 1
ATOM 6431 N N . ALA A 1 824 ? -14.516 -18.929 30.124 1.00 92.12 824 ALA A N 1
ATOM 6432 C CA . ALA A 1 824 ? -13.638 -18.073 29.340 1.00 92.12 824 ALA A CA 1
ATOM 6433 C C . ALA A 1 824 ? -13.748 -18.410 27.837 1.00 92.12 824 ALA A C 1
ATOM 6435 O O . ALA A 1 824 ? -13.514 -19.561 27.455 1.00 92.12 824 ALA A O 1
ATOM 6436 N N . PRO A 1 825 ? -14.092 -17.441 26.969 1.00 92.38 825 PRO A N 1
ATOM 6437 C CA . PRO A 1 825 ? -14.145 -17.664 25.541 1.00 92.38 825 PRO A CA 1
ATOM 6438 C C . PRO A 1 825 ? -12.732 -17.821 24.971 1.00 92.38 825 PRO A C 1
ATOM 6440 O O . PRO A 1 825 ? -11.757 -17.212 25.432 1.00 92.38 825 PRO A O 1
ATOM 6443 N N . TRP A 1 826 ? -12.648 -18.585 23.888 1.00 89.00 826 TRP A N 1
ATOM 6444 C CA . TRP A 1 826 ? -11.475 -18.603 23.032 1.00 89.00 826 TRP A CA 1
ATOM 6445 C C . TRP A 1 826 ? -11.240 -17.215 22.468 1.00 89.00 826 TRP A C 1
ATOM 6447 O O . TRP A 1 826 ? -12.181 -16.572 22.004 1.00 89.00 826 TRP A O 1
ATOM 6457 N N . HIS A 1 827 ? -9.997 -16.749 22.472 1.00 89.06 827 HIS A N 1
ATOM 6458 C CA . HIS A 1 827 ? -9.678 -15.457 21.889 1.00 89.06 827 HIS A CA 1
ATOM 6459 C C . HIS A 1 827 ? -8.347 -15.462 21.148 1.00 89.06 827 HIS A C 1
ATOM 6461 O O . HIS A 1 827 ? -7.452 -16.270 21.392 1.00 89.06 827 HIS A O 1
ATOM 6467 N N . GLY A 1 828 ? -8.234 -14.554 20.188 1.00 82.56 828 GLY A N 1
ATOM 6468 C CA . GLY A 1 828 ? -7.046 -14.389 19.370 1.00 82.56 828 GLY A CA 1
ATOM 6469 C C . GLY A 1 828 ? -7.154 -13.155 18.490 1.00 82.56 828 GLY A C 1
ATOM 6470 O O . GLY A 1 828 ? -8.209 -12.534 18.368 1.00 82.56 828 GLY A O 1
ATOM 6471 N N . SER A 1 829 ? -6.039 -12.781 17.879 1.00 74.50 829 SER A N 1
ATOM 6472 C CA . SER A 1 829 ? -5.953 -11.663 16.946 1.00 74.50 829 SER A CA 1
ATOM 6473 C C . SER A 1 829 ? -5.542 -12.210 15.579 1.00 74.50 829 SER A C 1
ATOM 6475 O O . SER A 1 829 ? -4.344 -12.211 15.279 1.00 74.50 829 SER A O 1
ATOM 6477 N N . PRO A 1 830 ? -6.485 -12.717 14.765 1.00 64.62 830 PRO A N 1
ATOM 6478 C CA . PRO A 1 830 ? -6.164 -13.314 13.475 1.00 64.62 830 PRO A CA 1
ATOM 6479 C C . PRO A 1 830 ? -5.380 -12.324 12.613 1.00 64.62 830 PRO A C 1
ATOM 6481 O O . PRO A 1 830 ? -5.716 -11.141 12.554 1.00 64.62 830 PRO A O 1
ATOM 6484 N N . ASP A 1 831 ? -4.302 -12.803 11.992 1.00 57.91 831 ASP A N 1
ATOM 6485 C CA . ASP A 1 831 ? -3.539 -12.010 11.032 1.00 57.91 831 ASP A CA 1
ATOM 6486 C C . ASP A 1 831 ? -4.309 -11.991 9.713 1.00 57.91 831 ASP A C 1
ATOM 6488 O O . ASP A 1 831 ? -4.406 -13.004 9.017 1.00 57.91 831 ASP A O 1
ATOM 6492 N N . ILE A 1 832 ? -4.893 -10.843 9.381 1.00 51.88 832 ILE A N 1
ATOM 6493 C CA . ILE A 1 832 ? -5.616 -10.678 8.115 1.00 51.88 832 ILE A CA 1
ATOM 6494 C C . ILE A 1 832 ? -4.676 -10.336 6.942 1.00 51.88 832 ILE A C 1
ATOM 6496 O O . ILE A 1 832 ? -5.138 -10.072 5.829 1.00 51.88 832 ILE A O 1
ATOM 6500 N N . GLY A 1 833 ? -3.360 -10.400 7.176 1.00 48.22 833 GLY A N 1
ATOM 6501 C CA . GLY A 1 833 ? -2.294 -10.055 6.249 1.00 48.22 833 GLY A CA 1
ATOM 6502 C C . GLY A 1 833 ? -2.070 -8.548 6.138 1.00 48.22 833 GLY A C 1
ATOM 6503 O O . GLY A 1 833 ? -2.879 -7.729 6.577 1.00 48.22 833 GLY A O 1
ATOM 6504 N N . ASP A 1 834 ? -0.970 -8.167 5.484 1.00 44.94 834 ASP A N 1
ATOM 6505 C CA . ASP A 1 834 ? -0.757 -6.781 5.074 1.00 44.94 834 ASP A CA 1
ATOM 6506 C C . ASP A 1 834 ? -1.698 -6.430 3.918 1.00 44.94 834 ASP A C 1
ATOM 6508 O O . ASP A 1 834 ? -1.385 -6.599 2.737 1.00 44.94 834 ASP A O 1
ATOM 6512 N N . VAL A 1 835 ? -2.887 -5.951 4.276 1.00 43.19 835 VAL A N 1
ATOM 6513 C CA . VAL A 1 835 ? -3.773 -5.238 3.360 1.00 43.19 835 VAL A CA 1
ATOM 6514 C C . VAL A 1 835 ? -3.212 -3.829 3.201 1.00 43.19 835 VAL A C 1
ATOM 6516 O O . VAL A 1 835 ? -3.050 -3.093 4.176 1.00 43.19 835 VAL A O 1
ATOM 6519 N N . CYS A 1 836 ? -2.851 -3.460 1.974 1.00 39.75 836 CYS A N 1
ATOM 6520 C CA . CYS A 1 836 ? -2.302 -2.138 1.698 1.00 39.75 836 CYS A CA 1
ATOM 6521 C C . CYS A 1 836 ? -3.342 -1.060 2.050 1.00 39.75 836 CYS A C 1
ATOM 6523 O O . CYS A 1 836 ? -4.462 -1.111 1.553 1.00 39.75 836 CYS A O 1
ATOM 6525 N N . GLY A 1 837 ? -2.964 -0.090 2.888 1.00 45.53 837 GLY A N 1
ATOM 6526 C CA . GLY A 1 837 ? -3.808 1.059 3.247 1.00 45.53 837 GLY A CA 1
ATOM 6527 C C . GLY A 1 837 ? -4.459 0.998 4.632 1.00 45.53 837 GLY A C 1
ATOM 6528 O O . GLY A 1 837 ? -4.799 2.052 5.159 1.00 45.53 837 GLY A O 1
ATOM 6529 N N . GLU A 1 838 ? -4.548 -0.178 5.256 1.00 55.69 838 GLU A N 1
ATOM 6530 C CA . GLU A 1 838 ? -5.138 -0.350 6.591 1.00 55.69 838 GLU A CA 1
ATOM 6531 C C . GLU A 1 838 ? -4.039 -0.562 7.638 1.00 55.69 838 GLU A C 1
ATOM 6533 O O . GLU A 1 838 ? -3.188 -1.449 7.506 1.00 55.69 838 GLU A O 1
ATOM 6538 N N . GLU A 1 839 ? -4.038 0.265 8.681 1.00 64.88 839 GLU A N 1
ATOM 6539 C CA . GLU A 1 839 ? -3.115 0.120 9.803 1.00 64.88 839 GLU A CA 1
ATOM 6540 C C . GLU A 1 839 ? -3.622 -0.948 10.772 1.00 64.88 839 GLU A C 1
ATOM 6542 O O . GLU A 1 839 ? -4.803 -0.963 11.125 1.00 64.88 839 GLU A O 1
ATOM 6547 N N . GLY A 1 840 ? -2.723 -1.816 11.243 1.00 71.94 840 GLY A N 1
ATOM 6548 C CA . GLY A 1 840 ? -3.066 -2.807 12.266 1.00 71.94 840 GLY A CA 1
ATOM 6549 C C . GLY A 1 840 ? -3.633 -2.156 13.528 1.00 71.94 840 GLY A C 1
ATOM 6550 O O . GLY A 1 840 ? -3.300 -1.007 13.837 1.00 71.94 840 GLY A O 1
ATOM 6551 N N . ARG A 1 841 ? -4.495 -2.890 14.245 1.00 83.06 841 ARG A N 1
ATOM 6552 C CA . ARG A 1 841 ? -5.106 -2.451 15.506 1.00 83.06 841 ARG A CA 1
ATOM 6553 C C . ARG A 1 841 ? -4.056 -1.924 16.481 1.00 83.06 841 ARG A C 1
ATOM 6555 O O . ARG A 1 841 ? -3.084 -2.613 16.792 1.00 83.06 841 ARG A O 1
ATOM 6562 N N . GLU A 1 842 ? -4.353 -0.760 17.044 1.00 87.31 842 GLU A N 1
ATOM 6563 C CA . GLU A 1 842 ? -3.687 -0.219 18.225 1.00 87.31 842 GLU A CA 1
ATOM 6564 C C . GLU A 1 842 ? -4.655 -0.189 19.387 1.00 87.31 842 GLU A C 1
ATOM 6566 O O . GLU A 1 842 ? -5.835 0.119 19.213 1.00 87.31 842 GLU A O 1
ATOM 6571 N N . SER A 1 843 ? -4.175 -0.539 20.570 1.00 90.00 843 SER A N 1
ATOM 6572 C CA . SER A 1 843 ? -5.058 -0.794 21.702 1.00 90.00 843 SER A CA 1
ATOM 6573 C C . SER A 1 843 ? -4.334 -0.733 23.034 1.00 90.00 843 SER A C 1
ATOM 6575 O O . SER A 1 843 ? -3.159 -1.095 23.113 1.00 90.00 843 SER A O 1
ATOM 6577 N N . VAL A 1 844 ? -5.086 -0.408 24.077 1.00 91.94 844 VAL A N 1
ATOM 6578 C CA . VAL A 1 844 ? -4.720 -0.646 25.471 1.00 91.94 844 VAL A CA 1
ATOM 6579 C C . VAL A 1 844 ? -5.543 -1.818 26.023 1.00 91.94 844 VAL A C 1
ATOM 6581 O O . VAL A 1 844 ? -6.760 -1.883 25.838 1.00 91.94 844 VAL A O 1
ATOM 6584 N N . GLU A 1 845 ? -4.866 -2.765 26.664 1.00 92.62 845 GLU A N 1
ATOM 6585 C CA . GLU A 1 845 ? -5.431 -3.927 27.357 1.00 92.62 845 GLU A CA 1
ATOM 6586 C C . GLU A 1 845 ? -5.193 -3.762 28.861 1.00 92.62 845 GLU A C 1
ATOM 6588 O O . GLU A 1 845 ? -4.068 -3.484 29.266 1.00 92.62 845 GLU A O 1
ATOM 6593 N N . VAL A 1 846 ? -6.214 -3.967 29.695 1.00 95.19 846 VAL A N 1
ATOM 6594 C CA . VAL A 1 846 ? -6.103 -3.945 31.164 1.00 95.19 846 VAL A CA 1
ATOM 6595 C C . VAL A 1 846 ? -6.619 -5.264 31.729 1.00 95.19 846 VAL A C 1
ATOM 6597 O O . VAL A 1 846 ? -7.772 -5.628 31.501 1.00 95.19 846 VAL A O 1
ATOM 6600 N N . ARG A 1 847 ? -5.773 -5.991 32.466 1.00 94.25 847 ARG A N 1
ATOM 6601 C CA . ARG A 1 847 ? -6.108 -7.280 33.086 1.00 94.25 847 ARG A CA 1
ATOM 6602 C C . ARG A 1 847 ? -6.497 -7.101 34.542 1.00 94.25 847 ARG A C 1
ATOM 6604 O O . ARG A 1 847 ? -5.776 -6.469 35.316 1.00 94.25 847 ARG A O 1
ATOM 6611 N N . VAL A 1 848 ? -7.608 -7.710 34.925 1.00 96.81 848 VAL A N 1
ATOM 6612 C CA . VAL A 1 848 ? -8.301 -7.433 36.181 1.00 96.81 848 VAL A CA 1
ATOM 6613 C C . VAL A 1 848 ? -8.686 -8.728 36.885 1.00 96.81 848 VAL A C 1
ATOM 6615 O O . VAL A 1 848 ? -9.106 -9.672 36.225 1.00 96.81 848 VAL A O 1
ATOM 6618 N N . ILE A 1 849 ? -8.580 -8.754 38.212 1.00 97.50 849 ILE A N 1
ATOM 6619 C CA . ILE A 1 849 ? -9.190 -9.762 39.087 1.00 97.50 849 ILE A CA 1
ATOM 6620 C C . ILE A 1 849 ? -10.292 -9.057 39.886 1.00 97.50 849 ILE A C 1
ATOM 6622 O O . ILE A 1 849 ? -10.065 -7.978 40.436 1.00 97.50 849 ILE A O 1
ATOM 6626 N N . ALA A 1 850 ? -11.482 -9.644 39.926 1.00 97.88 850 ALA A N 1
ATOM 6627 C CA . ALA A 1 850 ? -12.656 -9.088 40.583 1.00 97.88 850 ALA A CA 1
ATOM 6628 C C . ALA A 1 850 ? -13.239 -10.078 41.600 1.00 97.88 850 ALA A C 1
ATOM 6630 O O . ALA A 1 850 ? -13.286 -11.274 41.313 1.00 97.88 850 ALA A O 1
ATOM 6631 N N . PHE A 1 851 ? -13.708 -9.566 42.740 1.00 98.19 851 PHE A N 1
ATOM 6632 C CA . PHE A 1 851 ? -14.373 -10.315 43.815 1.00 98.19 851 PHE A CA 1
ATOM 6633 C C . PHE A 1 851 ? -15.725 -9.668 44.162 1.00 98.19 851 PHE A C 1
ATOM 6635 O O . PHE A 1 851 ? -15.862 -8.438 44.082 1.00 98.19 851 PHE A O 1
ATOM 6642 N N . TRP A 1 852 ? -16.714 -10.485 44.537 1.00 96.25 852 TRP A N 1
ATOM 6643 C CA . TRP A 1 852 ? -18.092 -10.061 44.840 1.00 96.25 852 TRP A CA 1
ATOM 6644 C C . TRP A 1 852 ? -18.442 -10.140 46.322 1.00 96.25 852 TRP A C 1
ATOM 6646 O O . TRP A 1 852 ? -17.985 -11.088 46.989 1.00 96.25 852 TRP A O 1
#